Protein AF-0000000080837692 (afdb_homodimer)

pLDDT: mean 95.15, std 6.92, range [35.0, 98.88]

Solvent-accessible surface area (backbone atoms only — not comparable to full-atom values): 49981 Å² total; per-residue (Å²): 126,86,81,76,76,78,77,59,76,58,50,57,51,51,38,23,51,38,28,50,54,56,49,40,42,51,32,50,75,68,68,47,39,72,41,41,25,31,33,34,30,30,32,71,66,48,89,52,58,41,66,41,27,38,29,44,54,63,58,49,52,48,42,53,49,41,50,55,66,53,52,46,68,59,41,35,57,58,40,62,74,75,49,83,55,60,71,49,41,57,51,61,22,68,51,57,62,57,25,31,34,34,32,43,55,46,14,37,74,46,52,59,68,44,70,40,33,36,37,40,16,35,33,47,62,46,51,50,43,45,34,32,46,31,11,44,33,19,32,16,25,26,16,8,29,36,20,33,51,34,34,63,46,39,58,89,43,46,30,29,43,56,16,49,41,43,2,32,23,67,45,22,30,31,54,30,48,53,18,22,35,26,21,54,28,72,40,32,21,36,41,44,33,19,68,74,63,67,47,71,50,40,55,56,61,56,61,56,60,32,46,71,55,43,72,43,66,68,18,42,28,50,34,50,36,53,49,46,72,73,36,71,83,44,91,85,45,54,51,38,43,66,24,47,47,66,37,43,73,85,37,21,51,51,32,49,53,50,26,32,57,74,68,70,51,51,67,81,49,88,66,53,42,35,34,34,45,60,63,68,61,56,42,64,51,26,43,53,47,52,52,56,32,45,76,70,60,34,75,66,52,38,34,31,43,34,63,77,35,43,39,67,55,44,42,52,34,55,74,67,59,35,51,67,58,32,37,38,28,17,50,35,35,37,42,10,45,95,48,48,63,36,58,54,48,71,42,59,10,21,48,68,88,40,66,32,65,47,40,41,86,41,72,88,61,41,56,77,44,39,63,65,45,45,34,40,30,22,38,80,86,55,29,61,59,36,32,40,38,28,41,72,63,93,29,65,54,54,52,28,55,78,65,46,37,63,38,77,46,35,37,83,89,39,74,85,52,52,47,78,42,53,58,76,47,52,50,73,45,73,54,58,40,74,45,23,54,69,48,42,69,36,61,70,64,50,53,52,57,62,36,52,67,57,21,20,50,42,20,54,57,46,53,70,25,46,48,72,62,41,66,38,76,74,74,18,46,80,75,48,71,20,50,25,64,55,44,47,50,50,43,50,51,53,52,49,59,44,68,76,98,125,86,80,77,75,78,77,58,76,58,52,56,51,52,39,23,48,38,28,52,55,56,49,39,43,51,32,52,76,68,69,47,39,72,40,40,25,32,32,35,29,30,33,72,66,48,90,52,56,39,66,42,28,38,27,44,54,62,59,50,53,48,42,52,50,43,51,56,66,53,52,46,67,60,42,37,57,59,41,62,73,73,48,83,56,62,70,48,40,56,50,60,22,68,50,57,60,57,27,32,35,34,31,43,56,47,14,37,73,46,53,59,69,45,69,40,34,35,38,40,18,35,33,48,63,45,52,48,42,44,33,31,48,31,10,43,34,19,34,18,25,26,15,6,28,37,20,31,51,33,31,62,45,38,57,90,44,46,31,30,43,56,16,49,40,44,2,34,23,68,45,21,31,31,54,30,49,54,17,21,36,26,22,54,28,72,40,32,21,36,41,44,33,19,68,75,63,67,47,73,51,41,55,56,60,55,62,57,62,31,46,71,55,44,72,44,65,68,18,43,29,50,34,50,36,53,49,45,73,73,37,71,83,45,90,89,46,53,52,35,43,64,24,46,47,65,37,42,74,84,36,22,51,52,33,50,52,51,26,30,57,75,70,71,51,52,67,78,48,89,65,53,43,33,35,33,46,60,64,66,60,55,43,64,52,26,42,55,46,51,52,54,32,45,75,72,59,35,75,66,51,37,34,31,41,35,63,79,36,42,38,69,54,44,41,52,33,56,76,68,59,35,50,65,58,31,38,39,30,16,51,36,34,37,43,10,46,94,48,48,64,36,56,54,47,70,43,60,10,22,48,67,88,39,66,32,66,46,39,43,87,42,74,88,61,42,54,76,46,39,64,64,46,44,34,39,30,22,37,79,88,56,30,61,60,37,33,42,39,27,41,72,63,93,29,66,56,54,52,28,55,77,67,45,37,63,38,78,46,35,37,84,89,39,71,85,54,52,48,77,40,54,58,78,48,53,51,71,46,74,54,57,40,73,44,23,54,68,49,40,69,36,61,69,63,50,53,52,58,63,37,52,68,56,22,20,49,42,20,54,57,47,53,70,26,45,50,71,60,42,65,38,75,70,73,18,47,79,75,48,71,20,51,24,65,56,46,47,51,51,43,53,50,54,52,49,58,44,66,76,100

Secondary structure (DSSP, 8-state):
--------THHHHT-SBHHHHHHHHHHHHTT-TTSEEEEEEEES--SSSS-EE---HHHHHHHHHHHHHS-HHHHHHHHHHH---HHHHHHHHH----SEEEEEPTT-EE-TT--SEEEEEEHHHHHTTHHHHHHHHHHHHHHHHHHHHHHHHHTTSEEEE--TTTSSSHHHHHHHHHHHHHTT-SEE-BHHHHHHH-PPB-----HHHHHTT-SSHHHHHHHHHHHHHHHTT-TT--EEEE--SS-IIIIIIHHHHHHHHHTT-STT-SS-EEEEE-SS-HHHHHHHHHHHHHHTT-TT-EEEEESS--HHHHHHHHHTT---SEEEE-HHHHTTTTS-S--EEEEEEEETTEE-----SSGGGPPPPSSEEEEEEE-TTS-EEEEEEEESSS-HHHHHHHTT--EEEE-SS-TT-EEEE-TTS-EEEE-EEEEEETTEE-HHHHHHHH-HHHHHHHHHHHHHTS-HHHH-SSSPPPPEEEE-HHHHHHHHHHHHHHHT-/--------THHHHT-SBHHHHHHHHHHHHTT-TTSEEEEEEEES--SSSS-EE---HHHHHHHHHHHHHS-HHHHHHHHHHH---HHHHHHHHH----SEEEEEPTT-EE-TT--SEEEEEEHHHHHTTHHHHHHHHHHHHHHHHHHHHHHHHHTTSEEEE--TTTSSSHHHHHHHHHHHHHTT-SEE-BHHHHHHH-PPB-----HHHHHTT-SSHHHHHHHHHHHHHHHTTSTT--EEEE--SS-IIIIIIHHHHHHHHHTT-STT-SS-EEEEE-SS-HHHHHHHHHHHHHHTT-TT-EEEEESS--HHHHHHHHHTT---SEEEE-HHHHTTTTS-S--EEEEEEEETTEE-----SSGGGPPPPSSEEEEEEE-TTS-EEEEEEEESSS-HHHHHHHTT--EEEE-SS-TT-EEEEPTTS-EEEE-EEEEEETTEE-HHHHHHHH-HHHHHHHHHHHHHTS-HHHH-SSSPPPPEEEE-HHHHHHHHHHHHHHHT-

Nearest PDB structures (foldseek):
  4mzy-assembly1_A  TM=9.303E-01  e=8.247E-47  Enterococcus faecalis V583
  4yub-assembly1_B  TM=8.228E-01  e=5.632E-32  Homo sapiens
  4yub-assembly1_A  TM=8.291E-01  e=2.865E-31  Homo sapiens
  2i14-assembly1_E  TM=8.474E-01  e=2.119E-26  Pyrococcus furiosus
  5huo-assembly2_H-2  TM=7.728E-01  e=6.946E-11  Streptococcus pyogenes GA06023

InterPro domains:
  IPR006405 Nicotinate phosphoribosyltransferase pncB-type [TIGR01513] (16-486)
  IPR007229 Nicotinate phosphoribosyltransferase family [PIRSF000484] (9-500)
  IPR007229 Nicotinate phosphoribosyltransferase family [PTHR11098] (218-497)
  IPR013785 Aldolase-type TIM barrel [G3DSA:3.20.20.70] (155-334)
  IPR036068 Nicotinate phosphoribosyltransferase-like, C-terminal [SSF51690] (143-499)
  IPR040727 Nicotinate phosphoribosyltransferase, N-terminal domain [PF17767] (15-138)
  IPR041619 Nicotinate phosphoribosyltransferase C-terminal domain [PF17956] (372-491)

Radius of gyration: 29.39 Å; Cα contacts (8 Å, |Δi|>4): 2281; chains: 2; bounding box: 77×82×66 Å

Foldseek 3Di:
DPPDDDDDLLCLLQVFDPVLLVVVVVCVVVVQQFWKFKKFKFFQADPFRFKWFFDQVLVLLVSLVCQAPPALVVQLVVCVVPDDDPVSSNDSSPDHWQWWKKAFAGLFIGHGQARGIMTIGGDSSQSSRFVSSCVRGFLLRLLLRQLLLQPVLQPPFAEEAEALVPFDDDCLSQSLNLSSVLSPHPEYADPVNCVPQVGDHADEDDLVQLCVQPDDQVSNLVSLLVCCVVPLPPPPHASAGEQPSPHNQPRRLVSNLVSCVVNVHAPPRPHAAAYEYADDDQQVSQVSSCVVCVVSRRNRHFYEYHYQDGSVVSNVSVVSVGRHRYYYHHCCNSQVNSPNGGGMGMGTQDINQRGDWDDDPDNSPTHQHAAWFKKFKAFQVQATAAMEIEHPPDFPQVVCLVVQDWHKFAALVDRVRIDIRHRPGMHMDTRMDIQAHSSRGPVVSSVCSSNSVSSSVSNVVNVVRHDPQSSDSHPRDNHHYTYGPVSSCVSVVVVVVVVVD/DPPDDDDDLLCLLQVFDPVLLVVVVVCVVVVQQFWKFKKFKFFQADPFRFKWFFDQVLVLLVSLVCQAPPALVVQLVVCVVPDDDPVSSNDSSPDHWQWWKKAFAGLFIGHGQARGIMTIGRDSSQSSRFVSSCVRGFLLRLLLRQLLLQPVLQPPFAEEAEALVPFDDDCLSQSLNLSSVLSPHPEYADPVNCVPQVTDHADEDDLVQLCVQPDDQVSNLVSLLVCCVVPLPDPPHASAGEQPSPHNQPRRLVSNLVSCVVNVHAPPRPHAAAYEYADDDQQVSQVSSCVVCVVSHRNRHFYEYHYQDGSVVSNVSVVSVGRHRYYYHHCCNSQVNSPNGGGMGMGIQDINQRGDWDDDPDNSPTHQHAAWFKKFKAFQVQATAAMEIEHPPDFPQVVCLVVQDWHKFAALVDRVRIDIRHRPGMHMDTSMDIQAHSSRGDVVSSVCSSNSVSSSVSNVVNVVRHDPQSSDSHPRDNHHYTYGPVSSCVSVVVVVVVVVD

Sequence (1002 aa):
MNNNIILTEFARVINSDRYQYTESDIFLMENIQNKIAVFDMFFRKTEDGGFAVVSGIQEVIHLIEVLNTTSEEEKRKYFSKILEEEHLINFLSKMKFTGDLYAIQDGEIVYPNEPIITIKAPLIEAKILETPILNIMNMNMAIATKASMVTRAADPVKVLAFGSRRAHGFDSAVEGNKAAIIGGCYGHSNLVTEYKYGIPSNGTMSHSYIQAFGVGAEAEKEAFVTFIKHRRQRKNNSLILLVDTYDTIHIGIENAIKAFKECGIDDSYEGVYGVRLDSGDLAYQSKKCRKRFDEEGFTKAKITLTNSLDEQLIRSLREQGACVDMYGVGDAIAVSKSYPCFGGVYKIVELDEVPLIKISGDVIKISNPGFKEVYRIFDKDGFAYADLISLVKNDNDKEKLLNHEELMIRDEKYEFKNSLLKKDEYTYKKLTKIYIKDGVIDKELHDELFDIMKSQKHYFDSLAKVSPERKRLENPHSYKVDLSSDLINLKYGLINKIKNVMNNNIILTEFARVINSDRYQYTESDIFLMENIQNKIAVFDMFFRKTEDGGFAVVSGIQEVIHLIEVLNTTSEEEKRKYFSKILEEEHLINFLSKMKFTGDLYAIQDGEIVYPNEPIITIKAPLIEAKILETPILNIMNMNMAIATKASMVTRAADPVKVLAFGSRRAHGFDSAVEGNKAAIIGGCYGHSNLVTEYKYGIPSNGTMSHSYIQAFGVGAEAEKEAFVTFIKHRRQRKNNSLILLVDTYDTIHIGIENAIKAFKECGIDDSYEGVYGVRLDSGDLAYQSKKCRKRFDEEGFTKAKITLTNSLDEQLIRSLREQGACVDMYGVGDAIAVSKSYPCFGGVYKIVELDEVPLIKISGDVIKISNPGFKEVYRIFDKDGFAYADLISLVKNDNDKEKLLNHEELMIRDEKYEFKNSLLKKDEYTYKKLTKIYIKDGVIDKELHDELFDIMKSQKHYFDSLAKVSPERKRLENPHSYKVDLSSDLINLKYGLINKIKNV

Structure (mmCIF, N/CA/C/O backbone):
data_AF-0000000080837692-model_v1
#
loop_
_entity.id
_entity.type
_entity.pdbx_description
1 polymer 'Nicotinate phosphoribosyltransferase'
#
loop_
_atom_site.group_PDB
_atom_site.id
_atom_site.type_symbol
_atom_site.label_atom_id
_atom_site.label_alt_id
_atom_site.label_comp_id
_atom_site.label_asym_id
_atom_site.label_entity_id
_atom_site.label_seq_id
_atom_site.pdbx_PDB_ins_code
_atom_site.Cartn_x
_atom_site.Cartn_y
_atom_site.Cartn_z
_atom_site.occupancy
_atom_site.B_iso_or_equiv
_atom_site.auth_seq_id
_atom_site.auth_comp_id
_atom_site.auth_asym_id
_atom_site.auth_atom_id
_atom_site.pdbx_PDB_model_num
ATOM 1 N N . MET A 1 1 ? 24.031 -6.977 16.266 1 35 1 MET A N 1
ATOM 2 C CA . MET A 1 1 ? 22.781 -6.324 16.609 1 35 1 MET A CA 1
ATOM 3 C C . MET A 1 1 ? 21.625 -7.328 16.625 1 35 1 MET A C 1
ATOM 5 O O . MET A 1 1 ? 21.578 -8.227 15.781 1 35 1 MET A O 1
ATOM 9 N N . ASN A 1 2 ? 21.125 -7.785 17.531 1 45.25 2 ASN A N 1
ATOM 10 C CA . ASN A 1 2 ? 20.016 -8.703 17.766 1 45.25 2 ASN A CA 1
ATOM 11 C C . ASN A 1 2 ? 18.906 -8.5 16.734 1 45.25 2 ASN A C 1
ATOM 13 O O . ASN A 1 2 ? 18.172 -7.508 16.797 1 45.25 2 ASN A O 1
ATOM 17 N N . ASN A 1 3 ? 19.062 -8.938 15.578 1 51.09 3 ASN A N 1
ATOM 18 C CA . ASN A 1 3 ? 18.469 -8.781 14.258 1 51.09 3 ASN A CA 1
ATOM 19 C C . ASN A 1 3 ? 16.969 -9.086 14.266 1 51.09 3 ASN A C 1
ATOM 21 O O . ASN A 1 3 ? 16.266 -8.828 13.289 1 51.09 3 ASN A O 1
ATOM 25 N N . ASN A 1 4 ? 16.484 -9.812 15.336 1 61.12 4 ASN A N 1
ATOM 26 C CA . ASN A 1 4 ? 15.078 -10.172 15.18 1 61.12 4 ASN A CA 1
ATOM 27 C C . ASN A 1 4 ? 14.195 -9.398 16.156 1 61.12 4 ASN A C 1
ATOM 29 O O . ASN A 1 4 ? 13.602 -9.984 17.062 1 61.12 4 ASN A O 1
ATOM 33 N N . ILE A 1 5 ? 14.227 -8.094 16.125 1 73.81 5 ILE A N 1
ATOM 34 C CA . ILE A 1 5 ? 13.383 -7.281 17 1 73.81 5 ILE A CA 1
ATOM 35 C C . ILE A 1 5 ? 11.914 -7.535 16.672 1 73.81 5 ILE A C 1
ATOM 37 O O . ILE A 1 5 ? 11.492 -7.379 15.523 1 73.81 5 ILE A O 1
ATOM 41 N N . ILE A 1 6 ? 11.281 -8.125 17.672 1 79.75 6 ILE A N 1
ATOM 42 C CA . ILE A 1 6 ? 9.836 -8.297 17.562 1 79.75 6 ILE A CA 1
ATOM 43 C C . ILE A 1 6 ? 9.133 -7.02 18.031 1 79.75 6 ILE A C 1
ATOM 45 O O . ILE A 1 6 ? 9.273 -6.605 19.172 1 79.75 6 ILE A O 1
ATOM 49 N N . LEU A 1 7 ? 8.477 -6.367 17.125 1 91.56 7 LEU A N 1
ATOM 50 C CA . LEU A 1 7 ? 7.77 -5.129 17.438 1 91.56 7 LEU A CA 1
ATOM 51 C C . LEU A 1 7 ? 6.422 -5.418 18.078 1 91.56 7 LEU A C 1
ATOM 53 O O . LEU A 1 7 ? 5.727 -6.363 17.688 1 91.56 7 LEU A O 1
ATOM 57 N N . THR A 1 8 ? 6.133 -4.703 19.094 1 93.88 8 THR A N 1
ATOM 58 C CA . THR A 1 8 ? 4.805 -4.762 19.688 1 93.88 8 THR A CA 1
ATOM 59 C C . THR A 1 8 ? 3.863 -3.77 19.016 1 93.88 8 THR A C 1
ATOM 61 O O . THR A 1 8 ? 4.262 -3.055 18.094 1 93.88 8 THR A O 1
ATOM 64 N N . GLU A 1 9 ? 2.609 -3.73 19.453 1 94.38 9 GLU A N 1
ATOM 65 C CA . GLU A 1 9 ? 1.603 -2.848 18.875 1 94.38 9 GLU A CA 1
ATOM 66 C C . GLU A 1 9 ? 1.976 -1.381 19.062 1 94.38 9 GLU A C 1
ATOM 68 O O . GLU A 1 9 ? 1.554 -0.519 18.297 1 94.38 9 GLU A O 1
ATOM 73 N N . PHE A 1 10 ? 2.76 -1.084 20.094 1 97.5 10 PHE A N 1
ATOM 74 C CA . PHE A 1 10 ? 3.127 0.298 20.375 1 97.5 10 PHE A CA 1
ATOM 75 C C . PHE A 1 10 ? 3.93 0.892 19.219 1 97.5 10 PHE A C 1
ATOM 77 O O . PHE A 1 10 ? 3.9 2.104 19 1 97.5 10 PHE A O 1
ATOM 84 N N . ALA A 1 11 ? 4.656 0.005 18.406 1 97.38 11 ALA A N 1
ATOM 85 C CA . ALA A 1 11 ? 5.398 0.467 17.234 1 97.38 11 ALA A CA 1
ATOM 86 C C . ALA A 1 11 ? 4.477 1.188 16.25 1 97.38 11 ALA A C 1
ATOM 88 O O . ALA A 1 11 ? 4.898 2.129 15.578 1 97.38 11 ALA A O 1
ATOM 89 N N . ARG A 1 12 ? 3.201 0.794 16.203 1 97.19 12 ARG A N 1
ATOM 90 C CA . ARG A 1 12 ? 2.236 1.421 15.312 1 97.19 12 ARG A CA 1
ATOM 91 C C . ARG A 1 12 ? 1.915 2.842 15.758 1 97.19 12 ARG A C 1
ATOM 93 O O . ARG A 1 12 ? 1.622 3.709 14.93 1 97.19 12 ARG A O 1
ATOM 100 N N . VAL A 1 13 ? 2.021 3.105 17.062 1 98.12 13 VAL A N 1
ATOM 101 C CA . VAL A 1 13 ? 1.773 4.434 17.609 1 98.12 13 VAL A CA 1
ATOM 102 C C . VAL A 1 13 ? 2.918 5.371 17.219 1 98.12 13 VAL A C 1
ATOM 104 O O . VAL A 1 13 ? 2.688 6.531 16.875 1 98.12 13 VAL A O 1
ATOM 107 N N . ILE A 1 14 ? 4.145 4.844 17.219 1 98.25 14 ILE A N 1
ATOM 108 C CA . ILE A 1 14 ? 5.289 5.719 16.969 1 98.25 14 ILE A CA 1
ATOM 109 C C . ILE A 1 14 ? 5.766 5.551 15.539 1 98.25 14 ILE A C 1
ATOM 111 O O . ILE A 1 14 ? 6.891 5.934 15.203 1 98.25 14 ILE A O 1
ATOM 115 N N . ASN A 1 15 ? 4.914 4.797 14.68 1 98.38 15 ASN A N 1
ATOM 116 C CA . ASN A 1 15 ? 5.137 4.812 13.234 1 98.38 15 ASN A CA 1
ATOM 117 C C . ASN A 1 15 ? 4.988 6.215 12.664 1 98.38 15 ASN A C 1
ATOM 119 O O . ASN A 1 15 ? 3.98 6.527 12.023 1 98.38 15 ASN A O 1
ATOM 123 N N . SER A 1 16 ? 6.051 7.035 12.836 1 98 16 SER A N 1
ATOM 124 C CA . SER A 1 16 ? 5.93 8.477 12.656 1 98 16 SER A CA 1
ATOM 125 C C . SER A 1 16 ? 7.191 9.062 12.031 1 98 16 SER A C 1
ATOM 127 O O . SER A 1 16 ? 8.25 8.438 12.055 1 98 16 SER A O 1
ATOM 129 N N . ASP A 1 17 ? 7.016 10.234 11.516 1 97.25 17 ASP A N 1
ATOM 130 C CA . ASP A 1 17 ? 8.164 11.016 11.062 1 97.25 17 ASP A CA 1
ATOM 131 C C . ASP A 1 17 ? 8.953 11.562 12.25 1 97.25 17 ASP A C 1
ATOM 133 O O . ASP A 1 17 ? 8.367 12.008 13.242 1 97.25 17 ASP A O 1
ATOM 137 N N . ARG A 1 18 ? 10.211 11.625 12.164 1 95.31 18 ARG A N 1
ATOM 138 C CA . ARG A 1 18 ? 11.117 12.047 13.227 1 95.31 18 ARG A CA 1
ATOM 139 C C . ARG A 1 18 ? 10.781 13.461 13.703 1 95.31 18 ARG A C 1
ATOM 141 O O . ARG A 1 18 ? 10.875 13.75 14.898 1 95.31 18 ARG A O 1
ATOM 148 N N . TYR A 1 19 ? 10.414 14.328 12.781 1 94.69 19 TYR A N 1
ATOM 149 C CA . TYR A 1 19 ? 10.266 15.734 13.125 1 94.69 19 TYR A CA 1
ATOM 150 C C . TYR A 1 19 ? 9.078 15.953 14.055 1 94.69 19 TYR A C 1
ATOM 152 O O . TYR A 1 19 ? 8.984 16.984 14.727 1 94.69 19 TYR A O 1
ATOM 160 N N . GLN A 1 20 ? 8.117 15.016 14.117 1 97.25 20 GLN A N 1
ATOM 161 C CA . GLN A 1 20 ? 7.02 15.133 15.07 1 97.25 20 GLN A CA 1
ATOM 162 C C . GLN A 1 20 ? 7.539 15.109 16.516 1 97.25 20 GLN A C 1
ATOM 164 O O . GLN A 1 20 ? 7.016 15.82 17.375 1 97.25 20 GLN A O 1
ATOM 169 N N . TYR A 1 21 ? 8.547 14.398 16.75 1 96.5 21 TYR A N 1
ATOM 170 C CA . TYR A 1 21 ? 9.102 14.25 18.094 1 96.5 21 TYR A CA 1
ATOM 171 C C . TYR A 1 21 ? 10.164 15.305 18.375 1 96.5 21 TYR A C 1
ATOM 173 O O . TYR A 1 21 ? 10.305 15.766 19.5 1 96.5 21 TYR A O 1
ATOM 181 N N . THR A 1 22 ? 10.898 15.656 17.312 1 95.38 22 THR A N 1
ATOM 182 C CA . THR A 1 22 ? 11.812 16.781 17.453 1 95.38 22 THR A CA 1
ATOM 183 C C . THR A 1 22 ? 11.062 18.047 17.859 1 95.38 22 THR A C 1
ATOM 185 O O . THR A 1 22 ? 11.477 18.766 18.766 1 95.38 22 THR A O 1
ATOM 188 N N . GLU A 1 23 ? 9.969 18.281 17.188 1 97.25 23 GLU A N 1
ATOM 189 C CA . GLU A 1 23 ? 9.133 19.438 17.484 1 97.25 23 GLU A CA 1
ATOM 190 C C . GLU A 1 23 ? 8.516 19.328 18.875 1 97.25 23 GLU A C 1
ATOM 192 O O . GLU A 1 23 ? 8.375 20.344 19.578 1 97.25 23 GLU A O 1
ATOM 197 N N . SER A 1 24 ? 8.148 18.141 19.25 1 97.62 24 SER A N 1
ATOM 198 C CA . SER A 1 24 ? 7.594 17.922 20.594 1 97.62 24 SER A CA 1
ATOM 199 C C . SER A 1 24 ? 8.602 18.266 21.672 1 97.62 24 SER A C 1
ATOM 201 O O . SER A 1 24 ? 8.234 18.766 22.734 1 97.62 24 SER A O 1
ATOM 203 N N . ASP A 1 25 ? 9.859 17.953 21.438 1 96.62 25 ASP A N 1
ATOM 204 C CA . ASP A 1 25 ? 10.922 18.328 22.359 1 96.62 25 ASP A CA 1
ATOM 205 C C . ASP A 1 25 ? 10.961 19.844 22.578 1 96.62 25 ASP A C 1
ATOM 207 O O . ASP A 1 25 ? 11.078 20.312 23.703 1 96.62 25 ASP A O 1
ATOM 211 N N . ILE A 1 26 ? 10.844 20.531 21.5 1 97.25 26 ILE A N 1
ATOM 212 C CA . ILE A 1 26 ? 10.883 22 21.562 1 97.25 26 ILE A CA 1
ATOM 213 C C . ILE A 1 26 ? 9.656 22.516 22.312 1 97.25 26 ILE A C 1
ATOM 215 O O . ILE A 1 26 ? 9.773 23.422 23.141 1 97.25 26 ILE A O 1
ATOM 219 N N . PHE A 1 27 ? 8.469 21.938 22.047 1 98.31 27 PHE A N 1
ATOM 220 C CA . PHE A 1 27 ? 7.266 22.344 22.766 1 98.31 27 PHE A CA 1
ATOM 221 C C . PHE A 1 27 ? 7.441 22.156 24.266 1 98.31 27 PHE A C 1
ATOM 223 O O . PHE A 1 27 ? 6.98 22.984 25.062 1 98.31 27 PHE A O 1
ATOM 230 N N . LEU A 1 28 ? 8.062 21.109 24.656 1 97.75 28 LEU A N 1
ATOM 231 C CA . LEU A 1 28 ? 8.312 20.844 26.062 1 97.75 28 LEU A CA 1
ATOM 232 C C . LEU A 1 28 ? 9.266 21.875 26.656 1 97.75 28 LEU A C 1
ATOM 234 O O . LEU A 1 28 ? 9.039 22.375 27.75 1 97.75 28 LEU A O 1
ATOM 238 N N . MET A 1 29 ? 10.312 22.141 25.922 1 97.12 29 MET A N 1
ATOM 239 C CA . MET A 1 29 ? 11.312 23.094 26.406 1 97.12 29 MET A CA 1
ATOM 240 C C . MET A 1 29 ? 10.742 24.5 26.484 1 97.12 29 MET A C 1
ATOM 242 O O . MET A 1 29 ? 11.148 25.297 27.344 1 97.12 29 MET A O 1
ATOM 246 N N . GLU A 1 30 ? 9.812 24.781 25.609 1 97.69 30 GLU A N 1
ATOM 247 C CA . GLU A 1 30 ? 9.148 26.078 25.594 1 97.69 30 GLU A CA 1
ATOM 248 C C . GLU A 1 30 ? 7.949 26.094 26.547 1 97.69 30 GLU A C 1
ATOM 250 O O . GLU A 1 30 ? 7.25 27.094 26.656 1 97.69 30 GLU A O 1
ATOM 255 N N . ASN A 1 31 ? 7.617 24.969 27.219 1 97.62 31 ASN A N 1
ATOM 256 C CA . ASN A 1 31 ? 6.547 24.812 28.188 1 97.62 31 ASN A CA 1
ATOM 257 C C . ASN A 1 31 ? 5.18 25.109 27.578 1 97.62 31 ASN A C 1
ATOM 259 O O . ASN A 1 31 ? 4.367 25.812 28.188 1 97.62 31 ASN A O 1
ATOM 263 N N . ILE A 1 32 ? 4.918 24.656 26.359 1 97.06 32 ILE A N 1
ATOM 264 C CA . ILE A 1 32 ? 3.623 24.891 25.734 1 97.06 32 ILE A CA 1
ATOM 265 C C . ILE A 1 32 ? 2.939 23.562 25.438 1 97.06 32 ILE A C 1
ATOM 267 O O . ILE A 1 32 ? 1.967 23.5 24.688 1 97.06 32 ILE A O 1
ATOM 271 N N . GLN A 1 33 ? 3.436 22.453 25.984 1 94.56 33 GLN A N 1
ATOM 272 C 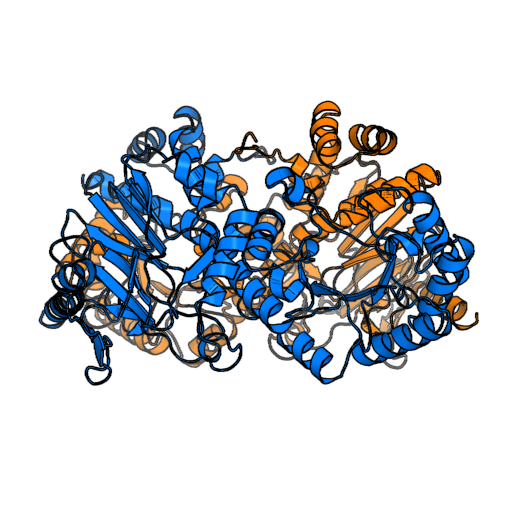CA . GLN A 1 33 ? 2.955 21.109 25.703 1 94.56 33 GLN A CA 1
ATOM 273 C C . GLN A 1 33 ? 1.491 20.953 26.109 1 94.56 33 GLN A C 1
ATOM 275 O O . GLN A 1 33 ? 0.779 20.109 25.562 1 94.56 33 GLN A O 1
ATOM 280 N N . ASN A 1 34 ? 1.008 21.75 26.984 1 93.38 34 ASN A N 1
ATOM 281 C CA . ASN A 1 34 ? -0.328 21.562 27.531 1 93.38 34 ASN A CA 1
ATOM 282 C C . ASN A 1 34 ? -1.355 22.453 26.844 1 93.38 34 ASN A C 1
ATOM 284 O O . ASN A 1 34 ? -2.547 22.391 27.156 1 93.38 34 ASN A O 1
ATOM 288 N N . LYS A 1 35 ? -0.906 23.328 25.906 1 98.06 35 LYS A N 1
ATOM 289 C CA . LYS A 1 35 ? -1.896 24.062 25.125 1 98.06 35 LYS A CA 1
ATOM 290 C C . LYS A 1 35 ? -2.83 23.109 24.391 1 98.06 35 LYS A C 1
ATOM 292 O O . LYS A 1 35 ? -2.395 22.062 23.891 1 98.06 35 LYS A O 1
ATOM 297 N N . ILE A 1 36 ? -4.109 23.453 24.422 1 98.69 36 ILE A N 1
ATOM 298 C CA . ILE A 1 36 ? -5.082 22.562 23.781 1 98.69 36 ILE A CA 1
ATOM 299 C C . ILE A 1 36 ? -5.133 22.859 22.281 1 98.69 36 ILE A C 1
ATOM 301 O O . ILE A 1 36 ? -5.449 23.984 21.875 1 98.69 36 ILE A O 1
ATOM 305 N N . ALA A 1 37 ? -4.785 21.859 21.516 1 98.75 37 ALA A N 1
ATOM 306 C CA . ALA A 1 37 ? -4.762 21.984 20.062 1 98.75 37 ALA A CA 1
ATOM 307 C C . ALA A 1 37 ? -5.938 21.25 19.438 1 98.75 37 ALA A C 1
ATOM 309 O O . ALA A 1 37 ? -6.414 20.25 19.969 1 98.75 37 ALA A O 1
ATOM 310 N N . VAL A 1 38 ? -6.438 21.75 18.328 1 98.81 38 VAL A N 1
ATOM 311 C CA . VAL A 1 38 ? -7.414 21.078 17.484 1 98.81 38 VAL A CA 1
ATOM 312 C C . VAL A 1 38 ? -6.809 20.828 16.109 1 98.81 38 VAL A C 1
ATOM 314 O O . VAL A 1 38 ? -6.324 21.75 15.445 1 98.81 38 VAL A O 1
ATOM 317 N N . PHE A 1 39 ? -6.707 19.578 15.719 1 98.81 39 PHE A N 1
ATOM 318 C CA . PHE A 1 39 ? -6.246 19.156 14.398 1 98.81 39 PHE A CA 1
ATOM 319 C C . PHE A 1 39 ? -7.383 18.531 13.609 1 98.81 39 PHE A C 1
ATOM 321 O O . PHE A 1 39 ? -8.188 17.766 14.156 1 98.81 39 PHE A O 1
ATOM 328 N N . ASP A 1 40 ? -7.469 18.797 12.312 1 98.69 40 ASP A N 1
ATOM 329 C CA . ASP A 1 40 ? -8.398 18.141 11.391 1 98.69 40 ASP A CA 1
ATOM 330 C C . ASP A 1 40 ? -7.652 17.25 10.406 1 98.69 40 ASP A C 1
ATOM 332 O O . ASP A 1 40 ? -6.609 17.625 9.875 1 98.69 40 ASP A O 1
ATOM 336 N N . MET A 1 41 ? -8.156 16.062 10.273 1 98.75 41 MET A N 1
ATOM 337 C CA . MET A 1 41 ? -7.789 15.234 9.133 1 98.75 41 MET A CA 1
ATOM 338 C C . MET A 1 41 ? -8.859 15.281 8.055 1 98.75 41 MET A C 1
ATOM 340 O O . MET A 1 41 ? -10.031 15.016 8.32 1 98.75 41 MET A O 1
ATOM 344 N N . PHE A 1 42 ? -8.578 15.625 6.887 1 98.31 42 PHE A N 1
ATOM 345 C CA . PHE A 1 42 ? -9.461 15.703 5.734 1 98.31 42 PHE A CA 1
ATOM 346 C C . PHE A 1 42 ? -8.703 15.414 4.445 1 98.31 42 PHE A C 1
ATOM 348 O O . PHE A 1 42 ? -7.555 14.977 4.48 1 98.31 42 PHE A O 1
ATOM 355 N N . PHE A 1 43 ? -9.336 15.398 3.309 1 97.56 43 PHE A N 1
ATOM 356 C CA . PHE A 1 43 ? -8.695 15.234 2.01 1 97.56 43 PHE A CA 1
ATOM 357 C C . PHE A 1 43 ? -9.156 16.312 1.039 1 97.56 43 PHE A C 1
ATOM 359 O O . PHE A 1 43 ? -10.156 17 1.29 1 97.56 43 PHE A O 1
ATOM 366 N N . ARG A 1 44 ? -8.477 16.453 -0.076 1 93.88 44 ARG A N 1
ATOM 367 C CA . ARG A 1 44 ? -8.727 17.625 -0.908 1 93.88 44 ARG A CA 1
ATOM 368 C C . ARG A 1 44 ? -9.367 17.234 -2.232 1 93.88 44 ARG A C 1
ATOM 370 O O . ARG A 1 44 ? -9.984 18.062 -2.904 1 93.88 44 ARG A O 1
ATOM 377 N N . LYS A 1 45 ? -9.125 15.969 -2.648 1 93.94 45 LYS A N 1
ATOM 378 C CA . LYS A 1 45 ? -9.695 15.531 -3.918 1 93.94 45 LYS A CA 1
ATOM 379 C C . LYS A 1 45 ? -9.875 14.016 -3.949 1 93.94 45 LYS A C 1
ATOM 381 O O . LYS A 1 45 ? -9.289 13.305 -3.135 1 93.94 45 LYS A O 1
ATOM 386 N N . THR A 1 46 ? -10.727 13.57 -4.828 1 94 46 THR A N 1
ATOM 387 C CA . THR A 1 46 ? -10.852 12.164 -5.195 1 94 46 THR A CA 1
ATOM 388 C C . THR A 1 46 ? -10.406 11.938 -6.637 1 94 46 THR A C 1
ATOM 390 O O . THR A 1 46 ? -10.211 12.898 -7.387 1 94 46 THR A O 1
ATOM 393 N N . GLU A 1 47 ? -10.234 10.719 -6.926 1 89.75 47 GLU A N 1
ATOM 394 C CA . GLU A 1 47 ? -9.781 10.375 -8.273 1 89.75 47 GLU A CA 1
ATOM 395 C C . GLU A 1 47 ? -10.773 10.867 -9.328 1 89.75 47 GLU A C 1
ATOM 397 O O . GLU A 1 47 ? -10.375 11.469 -10.328 1 89.75 47 GLU A O 1
ATOM 402 N N . ASP A 1 48 ? -12.055 10.672 -9.109 1 90.12 48 ASP A N 1
ATOM 403 C CA . ASP A 1 48 ? -13.078 10.867 -10.133 1 90.12 48 ASP A CA 1
ATOM 404 C C . ASP A 1 48 ? -13.805 12.195 -9.945 1 90.12 48 ASP A C 1
ATOM 406 O O . ASP A 1 48 ? -14.719 12.523 -10.695 1 90.12 48 ASP A O 1
ATOM 410 N N . GLY A 1 49 ? -13.453 12.945 -8.961 1 92.38 49 GLY A N 1
ATOM 411 C CA . GLY A 1 49 ? -14.148 14.188 -8.672 1 92.38 49 GLY A CA 1
ATOM 412 C C . GLY A 1 49 ? -15.438 13.984 -7.902 1 92.38 49 GLY A C 1
ATOM 413 O O . GLY A 1 49 ? -16.188 14.938 -7.672 1 92.38 49 GLY A O 1
ATOM 414 N N . GLY A 1 50 ? -15.664 12.789 -7.52 1 95.5 50 GLY A N 1
ATOM 415 C CA . GLY A 1 50 ? -16.859 12.461 -6.758 1 95.5 50 GLY A CA 1
ATOM 416 C C . GLY A 1 50 ? -16.609 12.398 -5.262 1 95.5 50 GLY A C 1
ATOM 417 O O . GLY A 1 50 ? -15.969 13.281 -4.691 1 95.5 50 GLY A O 1
ATOM 418 N N . PHE A 1 51 ? -17.266 11.391 -4.602 1 98 51 PHE A N 1
ATOM 419 C CA . PHE A 1 51 ? -17.188 11.273 -3.148 1 98 51 PHE A CA 1
ATOM 420 C C . PHE A 1 51 ? -16.172 10.219 -2.74 1 98 51 PHE A C 1
ATOM 422 O O . PHE A 1 51 ? -15.633 9.508 -3.59 1 98 51 PHE A O 1
ATOM 429 N N . ALA A 1 52 ? -15.836 10.172 -1.46 1 98.5 52 ALA A N 1
ATOM 430 C CA . ALA A 1 52 ? -15.031 9.117 -0.839 1 98.5 52 ALA A CA 1
ATOM 431 C C . ALA A 1 52 ? -15.844 8.352 0.204 1 98.5 52 ALA A C 1
ATOM 433 O O . ALA A 1 52 ? -16.906 8.812 0.635 1 98.5 52 ALA A O 1
ATOM 434 N N . VAL A 1 53 ? -15.383 7.191 0.522 1 98.81 53 VAL A N 1
ATOM 435 C CA . VAL A 1 53 ? -16 6.363 1.549 1 98.81 53 VAL A CA 1
ATOM 436 C C . VAL A 1 53 ? -15.094 6.289 2.773 1 98.81 53 VAL A C 1
ATOM 438 O O . VAL A 1 53 ? -13.914 5.961 2.658 1 98.81 53 VAL A O 1
ATOM 441 N N . VAL A 1 54 ? -15.641 6.594 3.951 1 98.81 54 VAL A N 1
ATOM 442 C CA . VAL A 1 54 ? -14.852 6.598 5.18 1 98.81 54 VAL A CA 1
ATOM 443 C C . VAL A 1 54 ? -14.586 5.16 5.625 1 98.81 54 VAL A C 1
ATOM 445 O O . VAL A 1 54 ? -15.492 4.324 5.633 1 98.81 54 VAL A O 1
ATOM 448 N N . SER A 1 55 ? -13.406 4.863 5.922 1 98.56 55 SER A N 1
ATOM 449 C CA . SER A 1 55 ? -12.953 3.615 6.523 1 98.56 55 SER A CA 1
ATOM 450 C C . SER A 1 55 ? -11.664 3.816 7.309 1 98.56 55 SER A C 1
ATOM 452 O O . SER A 1 55 ? -10.797 4.598 6.906 1 98.56 55 SER A O 1
ATOM 454 N N . GLY A 1 56 ? -11.508 3.129 8.461 1 97.81 56 GLY A N 1
ATOM 455 C CA . GLY A 1 56 ? -10.266 3.18 9.219 1 97.81 56 GLY A CA 1
ATOM 456 C C . GLY A 1 56 ? -10.438 3.779 10.602 1 97.81 56 GLY A C 1
ATOM 457 O O . GLY A 1 56 ? -9.492 3.799 11.398 1 97.81 56 GLY A O 1
ATOM 458 N N . ILE A 1 57 ? -11.664 4.258 10.961 1 98.31 57 ILE A N 1
ATOM 459 C CA . ILE A 1 57 ? -11.891 4.91 12.242 1 98.31 57 ILE A CA 1
ATOM 460 C C . ILE A 1 57 ? -11.633 3.926 13.375 1 98.31 57 ILE A C 1
ATOM 462 O O . ILE A 1 57 ? -11.047 4.289 14.398 1 98.31 57 ILE A O 1
ATOM 466 N N . GLN A 1 58 ? -12.07 2.742 13.195 1 94.56 58 GLN A N 1
ATOM 467 C CA . GLN A 1 58 ? -11.844 1.709 14.195 1 94.56 58 GLN A CA 1
ATOM 468 C C . GLN A 1 58 ? -10.352 1.568 14.508 1 94.56 58 GLN A C 1
ATOM 470 O O . GLN A 1 58 ? -9.961 1.464 15.672 1 94.56 58 GLN A O 1
ATOM 475 N N . GLU A 1 59 ? -9.523 1.503 13.477 1 96 59 GLU A N 1
ATOM 476 C CA . GLU A 1 59 ? -8.086 1.347 13.633 1 96 59 GLU A CA 1
ATOM 477 C C . GLU A 1 59 ? -7.473 2.551 14.344 1 96 59 GLU A C 1
ATOM 479 O O . GLU A 1 59 ? -6.527 2.406 15.117 1 96 59 GLU A O 1
ATOM 484 N N . VAL A 1 60 ? -7.98 3.768 14.094 1 98.06 60 VAL A N 1
ATOM 485 C CA . VAL A 1 60 ? -7.48 4.973 14.75 1 98.06 60 VAL A CA 1
ATOM 486 C C . VAL A 1 60 ? -7.805 4.918 16.25 1 98.06 60 VAL A C 1
ATOM 488 O O . VAL A 1 60 ? -6.969 5.27 17.078 1 98.06 60 VAL A O 1
ATOM 491 N N . ILE A 1 61 ? -9.031 4.527 16.562 1 97.62 61 ILE A N 1
ATOM 492 C CA . ILE A 1 61 ? -9.406 4.387 17.969 1 97.62 61 ILE A CA 1
ATOM 493 C C . ILE A 1 61 ? -8.508 3.361 18.656 1 97.62 61 ILE A C 1
ATOM 495 O O . ILE A 1 61 ? -8.047 3.58 19.781 1 97.62 61 ILE A O 1
ATOM 499 N N . HIS A 1 62 ? -8.227 2.264 17.969 1 95.19 62 HIS A N 1
ATOM 500 C CA . HIS A 1 62 ? -7.344 1.234 18.5 1 95.19 62 HIS A CA 1
ATOM 501 C C . HIS A 1 62 ? -5.945 1.787 18.75 1 95.19 62 HIS A C 1
ATOM 503 O O . HIS A 1 62 ? -5.297 1.426 19.734 1 95.19 62 HIS A O 1
ATOM 509 N N . LEU A 1 63 ? -5.5 2.588 17.875 1 96.94 63 LEU A N 1
ATOM 510 C CA . LEU A 1 63 ? -4.199 3.23 18.031 1 96.94 63 LEU A CA 1
ATOM 511 C C . LEU A 1 63 ? -4.117 3.98 19.359 1 96.94 63 LEU A C 1
ATOM 513 O O . LEU A 1 63 ? -3.117 3.879 20.078 1 96.94 63 LEU A O 1
ATOM 517 N N . ILE A 1 64 ? -5.125 4.734 19.625 1 97.94 64 ILE A N 1
ATOM 518 C CA . ILE A 1 64 ? -5.172 5.523 20.844 1 97.94 64 ILE A CA 1
ATOM 519 C C . ILE A 1 64 ? -5.277 4.59 22.047 1 97.94 64 ILE A C 1
ATOM 521 O O . ILE A 1 64 ? -4.664 4.84 23.094 1 97.94 64 ILE A O 1
ATOM 525 N N . GLU A 1 65 ? -6.078 3.559 21.922 1 96.75 65 GLU A N 1
ATOM 526 C CA . GLU A 1 65 ? -6.16 2.557 22.969 1 96.75 65 GLU A CA 1
ATOM 527 C C . GLU A 1 65 ? -4.789 1.966 23.281 1 96.75 65 GLU A C 1
ATOM 529 O O . GLU A 1 65 ? -4.422 1.817 24.453 1 96.75 65 GLU A O 1
ATOM 534 N N . VAL A 1 66 ? -4.02 1.651 22.297 1 97.12 66 VAL A N 1
ATOM 535 C CA . VAL A 1 66 ? -2.682 1.095 22.453 1 97.12 66 VAL A CA 1
ATOM 536 C C . VAL A 1 66 ? -1.782 2.107 23.156 1 97.12 66 VAL A C 1
ATOM 538 O O . VAL A 1 66 ? -1.032 1.753 24.078 1 97.12 66 VAL A O 1
ATOM 541 N N . LEU A 1 67 ? -1.857 3.334 22.734 1 98.25 67 LEU A N 1
ATOM 542 C CA . LEU A 1 67 ? -1.077 4.387 23.375 1 98.25 67 LEU A CA 1
ATOM 543 C C . LEU A 1 67 ? -1.363 4.441 24.875 1 98.25 67 LEU A C 1
ATOM 545 O O . LEU A 1 67 ? -0.439 4.543 25.688 1 98.25 67 LEU A O 1
ATOM 549 N N . ASN A 1 68 ? -2.6 4.355 25.25 1 98.12 68 ASN A N 1
ATOM 550 C CA . ASN A 1 68 ? -3.02 4.562 26.625 1 98.12 68 ASN A CA 1
ATOM 551 C C . ASN A 1 68 ? -2.791 3.316 27.484 1 98.12 68 ASN A C 1
ATOM 553 O O . ASN A 1 68 ? -2.678 3.406 28.703 1 98.12 68 ASN A O 1
ATOM 557 N N . THR A 1 69 ? -2.752 2.121 26.859 1 97.38 69 THR A N 1
ATOM 558 C CA . THR A 1 69 ? -2.67 0.893 27.641 1 97.38 69 THR A CA 1
ATOM 559 C C . THR A 1 69 ? -1.238 0.363 27.672 1 97.38 69 THR A C 1
ATOM 561 O O . THR A 1 69 ? -0.918 -0.536 28.453 1 97.38 69 THR A O 1
ATOM 564 N N . THR A 1 70 ? -0.41 0.861 26.797 1 98.06 70 THR A N 1
ATOM 565 C CA . THR A 1 70 ? 0.989 0.447 26.812 1 98.06 70 THR A CA 1
ATOM 566 C C . THR A 1 70 ? 1.682 0.939 28.078 1 98.06 70 THR A C 1
ATOM 568 O O . THR A 1 70 ? 1.476 2.078 28.5 1 98.06 70 THR A O 1
ATOM 571 N N . SER A 1 71 ? 2.543 0.108 28.734 1 98.5 71 SER A N 1
ATOM 572 C CA . SER A 1 71 ? 3.203 0.436 29.984 1 98.5 71 SER A CA 1
ATOM 573 C C . SER A 1 71 ? 4.293 1.484 29.781 1 98.5 71 SER A C 1
ATOM 575 O O . SER A 1 71 ? 4.844 1.607 28.688 1 98.5 71 SER A O 1
ATOM 577 N N . GLU A 1 72 ? 4.543 2.254 30.812 1 98.44 72 GLU A N 1
ATOM 578 C CA . GLU A 1 72 ? 5.637 3.223 30.797 1 98.44 72 GLU A CA 1
ATOM 579 C C . GLU A 1 72 ? 6.961 2.553 30.438 1 98.44 72 GLU A C 1
ATOM 581 O O . GLU A 1 72 ? 7.762 3.113 29.688 1 98.44 72 GLU A O 1
ATOM 586 N N . GLU A 1 73 ? 7.188 1.397 30.938 1 98.38 73 GLU A N 1
ATOM 587 C CA . GLU A 1 73 ? 8.43 0.665 30.703 1 98.38 73 GLU A CA 1
ATOM 588 C C . GLU A 1 73 ? 8.594 0.336 29.219 1 98.38 73 GLU A C 1
ATOM 590 O O . GLU A 1 73 ? 9.672 0.528 28.656 1 98.38 73 GLU A O 1
ATOM 595 N N . GLU A 1 74 ? 7.547 -0.109 28.609 1 97.88 74 GLU A N 1
ATOM 596 C CA . GLU A 1 74 ? 7.602 -0.443 27.188 1 97.88 74 GLU A CA 1
ATOM 597 C C . GLU A 1 74 ? 7.816 0.804 26.328 1 97.88 74 GLU A C 1
ATOM 599 O O . GLU A 1 74 ? 8.633 0.799 25.406 1 97.88 74 GLU A O 1
ATOM 604 N N . LYS A 1 75 ? 7.094 1.812 26.672 1 98.56 75 LYS A N 1
ATOM 605 C CA . LYS A 1 75 ? 7.281 3.064 25.938 1 98.56 75 LYS A CA 1
ATOM 606 C C . LYS A 1 75 ? 8.727 3.541 26.047 1 98.56 75 LYS A C 1
ATOM 608 O O . LYS A 1 75 ? 9.328 3.93 25.031 1 98.56 75 LYS A O 1
ATOM 613 N N . ARG A 1 76 ? 9.242 3.541 27.25 1 98.38 76 ARG A N 1
ATOM 614 C CA . ARG A 1 76 ? 10.602 4.004 27.484 1 98.38 76 ARG A CA 1
ATOM 615 C C . ARG A 1 76 ? 11.609 3.191 26.688 1 98.38 76 ARG A C 1
ATOM 617 O O . ARG A 1 76 ? 12.602 3.734 26.188 1 98.38 76 ARG A O 1
ATOM 624 N N . LYS A 1 77 ? 11.383 1.932 26.625 1 97.44 77 LYS A N 1
ATOM 625 C CA . LYS A 1 77 ? 12.258 1.063 25.859 1 97.44 77 LYS A CA 1
ATOM 626 C C . LYS A 1 77 ? 12.32 1.506 24.391 1 97.44 77 LYS A C 1
ATOM 628 O O . LYS A 1 77 ? 13.406 1.573 23.797 1 97.44 77 LYS A O 1
ATOM 633 N N . TYR A 1 78 ? 11.203 1.773 23.766 1 97.75 78 TYR A N 1
ATOM 634 C CA . TYR A 1 78 ? 11.156 2.234 22.375 1 97.75 78 TYR A CA 1
ATOM 635 C C . TYR A 1 78 ? 11.852 3.584 22.219 1 97.75 78 TYR A C 1
ATOM 637 O O . TYR A 1 78 ? 12.719 3.75 21.375 1 97.75 78 TYR A O 1
ATOM 645 N N . PHE A 1 79 ? 11.5 4.555 23.062 1 98.06 79 PHE A N 1
ATOM 646 C CA . PHE A 1 79 ? 11.953 5.93 22.906 1 98.06 79 PHE A CA 1
ATOM 647 C C . PHE A 1 79 ? 13.445 6.047 23.219 1 98.06 79 PHE A C 1
ATOM 649 O O . PHE A 1 79 ? 14.156 6.828 22.578 1 98.06 79 PHE A O 1
ATOM 656 N N . SER A 1 80 ? 13.969 5.27 24.156 1 97.56 80 SER A N 1
ATOM 657 C CA . SER A 1 80 ? 15.367 5.363 24.562 1 97.56 80 SER A CA 1
ATOM 658 C C . SER A 1 80 ? 16.297 4.898 23.453 1 97.56 80 SER A C 1
ATOM 660 O O . SER A 1 80 ? 17.484 5.25 23.438 1 97.56 80 SER A O 1
ATOM 662 N N . LYS A 1 81 ? 15.758 4.168 22.547 1 95.38 81 LYS A N 1
ATOM 663 C CA . LYS A 1 81 ? 16.578 3.654 21.469 1 95.38 81 LYS A CA 1
ATOM 664 C C . LYS A 1 81 ? 16.688 4.664 20.328 1 95.38 81 LYS A C 1
ATOM 666 O O . LYS A 1 81 ? 17.656 4.66 19.562 1 95.38 81 LYS A O 1
ATOM 671 N N . ILE A 1 82 ? 15.672 5.547 20.234 1 94.81 82 ILE A N 1
ATOM 672 C CA . ILE A 1 82 ? 15.625 6.352 19.016 1 94.81 82 ILE A CA 1
ATOM 673 C C . ILE A 1 82 ? 15.75 7.832 19.375 1 94.81 82 ILE A C 1
ATOM 675 O O . ILE A 1 82 ? 15.953 8.672 18.5 1 94.81 82 ILE A O 1
ATOM 679 N N . LEU A 1 83 ? 15.609 8.195 20.672 1 94.75 83 LEU A N 1
ATOM 680 C CA . LEU A 1 83 ? 15.734 9.57 21.141 1 94.75 83 LEU A CA 1
ATOM 681 C C . LEU A 1 83 ? 16.891 9.711 22.125 1 94.75 83 LEU A C 1
ATOM 683 O O . LEU A 1 83 ? 17.203 8.766 22.859 1 94.75 83 LEU A O 1
ATOM 687 N N . GLU A 1 84 ? 17.469 10.883 22.203 1 92.38 84 GLU A N 1
ATOM 688 C CA . GLU A 1 84 ? 18.578 11.141 23.125 1 92.38 84 GLU A CA 1
ATOM 689 C C . GLU A 1 84 ? 18.141 12.055 24.266 1 92.38 84 GLU A C 1
ATOM 691 O O . GLU A 1 84 ? 18.734 12.039 25.344 1 92.38 84 GLU A O 1
ATOM 696 N N . GLU A 1 85 ? 17.094 12.836 24.016 1 94.19 85 GLU A N 1
ATOM 697 C CA . GLU A 1 85 ? 16.641 13.82 25 1 94.19 85 GLU A CA 1
ATOM 698 C C . GLU A 1 85 ? 15.922 13.141 26.172 1 94.19 85 GLU A C 1
ATOM 700 O O . GLU A 1 85 ? 14.742 12.789 26.047 1 94.19 85 GLU A O 1
ATOM 705 N N . GLU A 1 86 ? 16.531 13.133 27.312 1 97 86 GLU A N 1
ATOM 706 C CA . GLU A 1 86 ? 16 12.406 28.453 1 97 86 GLU A CA 1
ATOM 707 C C . GLU A 1 86 ? 14.688 13.008 28.938 1 97 86 GLU A C 1
ATOM 709 O O . GLU A 1 86 ? 13.781 12.273 29.359 1 97 86 GLU A O 1
ATOM 714 N N . HIS A 1 87 ? 14.633 14.328 28.984 1 97.44 87 HIS A N 1
ATOM 715 C CA . HIS A 1 87 ? 13.398 14.961 29.438 1 97.44 87 HIS A CA 1
ATOM 716 C C . HIS A 1 87 ? 12.234 14.625 28.516 1 97.44 87 HIS A C 1
ATOM 718 O O . HIS A 1 87 ? 11.109 14.414 28.969 1 97.44 87 HIS A O 1
ATOM 724 N N . LEU A 1 88 ? 12.516 14.562 27.266 1 97.81 88 LEU A N 1
ATOM 725 C CA . LEU A 1 88 ? 11.492 14.164 26.297 1 97.81 88 LEU A CA 1
ATOM 726 C C . LEU A 1 88 ? 11.094 12.711 26.5 1 97.81 88 LEU A C 1
ATOM 728 O O . LEU A 1 88 ? 9.906 12.375 26.484 1 97.81 88 LEU A O 1
ATOM 732 N N . ILE A 1 89 ? 12.062 11.82 26.625 1 98.44 89 ILE A N 1
ATOM 733 C CA . ILE A 1 89 ? 11.812 10.398 26.859 1 98.44 89 ILE A CA 1
ATOM 734 C C . ILE A 1 89 ? 10.93 10.227 28.094 1 98.44 89 ILE A C 1
ATOM 736 O O . ILE A 1 89 ? 9.969 9.453 28.078 1 98.44 89 ILE A O 1
ATOM 740 N N . ASN A 1 90 ? 11.25 10.945 29.141 1 98.5 90 ASN A N 1
ATOM 741 C CA . ASN A 1 90 ? 10.477 10.875 30.375 1 98.5 90 ASN A CA 1
ATOM 742 C C . ASN A 1 90 ? 9.031 11.32 30.172 1 98.5 90 ASN A C 1
ATOM 744 O O . ASN A 1 90 ? 8.102 10.695 30.688 1 98.5 90 ASN A O 1
ATOM 748 N N . PHE A 1 91 ? 8.875 12.359 29.484 1 98.44 91 PHE A N 1
ATOM 749 C CA . PHE A 1 91 ? 7.539 12.883 29.219 1 98.44 91 PHE A CA 1
ATOM 750 C C . PHE A 1 91 ? 6.738 11.891 28.375 1 98.44 91 PHE A C 1
ATOM 752 O O . PHE A 1 91 ? 5.613 11.531 28.734 1 98.44 91 PHE A O 1
ATOM 759 N N . LEU A 1 92 ? 7.312 11.422 27.266 1 98.5 92 LEU A N 1
ATOM 760 C CA . LEU A 1 92 ? 6.629 10.562 26.297 1 98.5 92 LEU A CA 1
ATOM 761 C C . LEU A 1 92 ? 6.324 9.203 26.922 1 98.5 92 LEU A C 1
ATOM 763 O O . LEU A 1 92 ? 5.301 8.586 26.594 1 98.5 92 LEU A O 1
ATOM 767 N N . SER A 1 93 ? 7.207 8.664 27.734 1 98.56 93 SER A N 1
ATOM 768 C CA . SER A 1 93 ? 7.023 7.355 28.344 1 98.56 93 SER A CA 1
ATOM 769 C C . SER A 1 93 ? 5.824 7.344 29.281 1 98.56 93 SER A C 1
ATOM 771 O O . SER A 1 93 ? 5.242 6.289 29.547 1 98.56 93 SER A O 1
ATOM 773 N N . LYS A 1 94 ? 5.414 8.5 29.797 1 98.25 94 LYS A N 1
ATOM 774 C CA . LYS A 1 94 ? 4.309 8.609 30.734 1 98.25 94 LYS A CA 1
ATOM 775 C C . LYS A 1 94 ? 3.049 9.133 30.062 1 98.25 94 LYS A C 1
ATOM 777 O O . LYS A 1 94 ? 1.967 9.117 30.656 1 98.25 94 LYS A O 1
ATOM 782 N N . MET A 1 95 ? 3.166 9.5 28.875 1 97.44 95 MET A N 1
ATOM 783 C CA . MET A 1 95 ? 2.098 10.203 28.172 1 97.44 95 MET A CA 1
ATOM 784 C C . MET A 1 95 ? 0.923 9.273 27.891 1 97.44 95 MET A C 1
ATOM 786 O O . MET A 1 95 ? 1.12 8.109 27.547 1 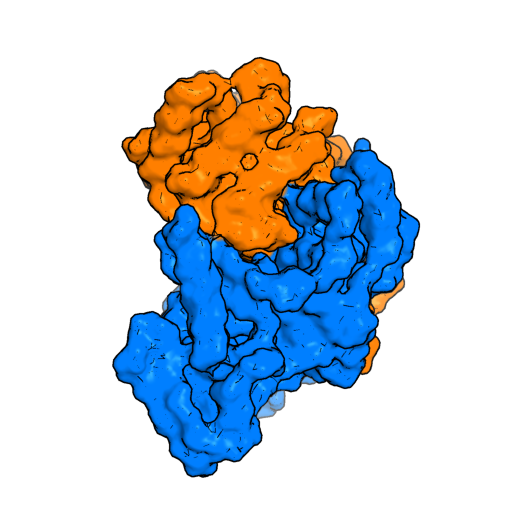97.44 95 MET A O 1
ATOM 790 N N . LYS A 1 96 ? -0.247 9.773 28.109 1 98.06 96 LYS A N 1
ATOM 791 C CA . LYS A 1 96 ? -1.521 9.195 27.688 1 98.06 96 LYS A CA 1
ATOM 792 C C . LYS A 1 96 ? -2.338 10.195 26.875 1 98.06 96 LYS A C 1
ATOM 794 O O . LYS A 1 96 ? -2.189 11.414 27.047 1 98.06 96 LYS A O 1
ATOM 799 N N . PHE A 1 97 ? -3.053 9.641 25.969 1 98.62 97 PHE A N 1
ATOM 800 C CA . PHE A 1 97 ? -3.998 10.508 25.281 1 98.62 97 PHE A CA 1
ATOM 801 C C . PHE A 1 97 ? -5.156 10.891 26.203 1 98.62 97 PHE A C 1
ATOM 803 O O . PHE A 1 97 ? -5.871 10.016 26.688 1 98.62 97 PHE A O 1
ATOM 810 N N . THR A 1 98 ? -5.371 12.156 26.406 1 98.69 98 THR A N 1
ATOM 811 C CA . THR A 1 98 ? -6.387 12.641 27.344 1 98.69 98 THR A CA 1
ATOM 812 C C . THR A 1 98 ? -7.406 13.523 26.625 1 98.69 98 THR A C 1
ATOM 814 O O . THR A 1 98 ? -8.242 14.148 27.281 1 98.69 98 THR A O 1
ATOM 817 N N . GLY A 1 99 ? -7.305 13.641 25.328 1 98.69 99 GLY A N 1
ATOM 818 C CA . GLY A 1 99 ? -8.156 14.547 24.562 1 98.69 99 GLY A CA 1
ATOM 819 C C . GLY A 1 99 ? -9.398 13.875 24.016 1 98.69 99 GLY A C 1
ATOM 820 O O . GLY A 1 99 ? -9.922 12.938 24.625 1 98.69 99 GLY A O 1
ATOM 821 N N . ASP A 1 100 ? -9.953 14.492 22.969 1 98.81 100 ASP A N 1
ATOM 822 C CA . ASP A 1 100 ? -11.172 14.055 22.312 1 98.81 100 ASP A CA 1
ATOM 823 C C . ASP A 1 100 ? -10.898 13.648 20.859 1 98.81 100 ASP A C 1
ATOM 825 O O . A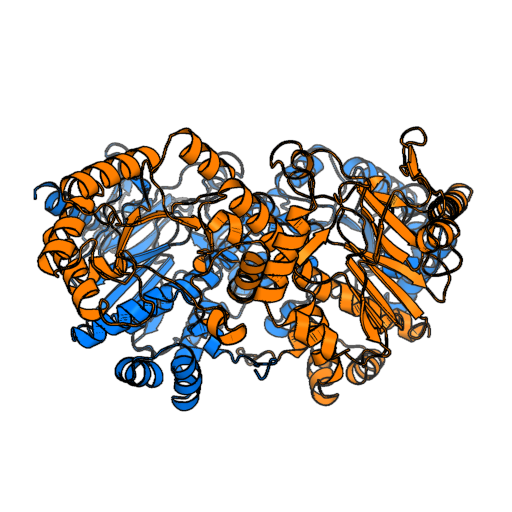SP A 1 100 ? -10.016 14.211 20.203 1 98.81 100 ASP A O 1
ATOM 829 N N . LEU A 1 101 ? -11.617 12.648 20.406 1 98.88 101 LEU A N 1
ATOM 830 C CA . LEU A 1 101 ? -11.609 12.234 19.016 1 98.88 101 LEU A CA 1
ATOM 831 C C . LEU A 1 101 ? -13.008 12.305 18.406 1 98.88 101 LEU A C 1
ATOM 833 O O . LEU A 1 101 ? -13.906 11.562 18.828 1 98.88 101 LEU A O 1
ATOM 837 N N . TYR A 1 102 ? -13.219 13.258 17.562 1 98.75 102 TYR A N 1
ATOM 838 C CA . TYR A 1 102 ? -14.406 13.352 16.719 1 98.75 102 TYR A CA 1
ATOM 839 C C . TYR A 1 102 ? -14.156 12.703 15.359 1 98.75 102 TYR A C 1
ATOM 841 O O . TYR A 1 102 ? -13.07 12.828 14.797 1 98.75 102 TYR A O 1
ATOM 849 N N . ALA A 1 103 ? -15.141 11.945 14.852 1 98.69 103 ALA A N 1
ATOM 850 C CA . ALA A 1 103 ? -14.93 11.359 13.531 1 98.69 103 ALA A CA 1
ATOM 851 C C . ALA A 1 103 ? -16.25 11.055 12.836 1 98.69 103 ALA A C 1
ATOM 853 O O . ALA A 1 103 ? -17.297 10.984 13.492 1 98.69 103 ALA A O 1
ATOM 854 N N . ILE A 1 104 ? -16.203 11.016 11.562 1 98.5 104 ILE A N 1
ATOM 855 C CA . ILE A 1 104 ? -17.297 10.5 10.742 1 98.5 104 ILE A CA 1
ATOM 856 C C . ILE A 1 104 ? -17.188 8.984 10.617 1 98.5 104 ILE A C 1
ATOM 858 O O . ILE A 1 104 ? -16.094 8.453 10.375 1 98.5 104 ILE A O 1
ATOM 862 N N . GLN A 1 105 ? -18.25 8.234 10.789 1 97.62 105 GLN A N 1
ATOM 863 C CA . GLN A 1 105 ? -18.219 6.789 10.969 1 97.62 105 GLN A CA 1
ATOM 864 C C . GLN A 1 105 ? -17.828 6.078 9.672 1 97.62 105 GLN A C 1
ATOM 866 O O . GLN A 1 105 ? -18.078 6.586 8.578 1 97.62 105 GLN A O 1
ATOM 871 N N . ASP A 1 106 ? -17.266 4.867 9.766 1 98.12 106 ASP A N 1
ATOM 872 C CA . ASP A 1 106 ? -16.984 3.998 8.625 1 98.12 106 ASP A CA 1
ATOM 873 C C . ASP A 1 106 ? -18.234 3.742 7.793 1 98.12 106 ASP A C 1
ATOM 875 O O . ASP A 1 106 ? -19.312 3.543 8.336 1 98.12 106 ASP A O 1
ATOM 879 N N . GLY A 1 107 ? -18.047 3.775 6.504 1 98.19 107 GLY A N 1
ATOM 880 C CA . GLY A 1 107 ? -19.156 3.527 5.602 1 98.19 107 GLY A CA 1
ATOM 881 C C . GLY A 1 107 ? -19.844 4.801 5.141 1 98.19 107 GLY A C 1
ATOM 882 O O . GLY A 1 107 ? -20.594 4.789 4.156 1 98.19 107 GLY A O 1
ATOM 883 N N . GLU A 1 108 ? -19.594 5.914 5.82 1 98.44 108 GLU A N 1
ATOM 884 C CA . GLU A 1 108 ? -20.203 7.188 5.426 1 98.44 108 GLU A CA 1
ATOM 885 C C . GLU A 1 108 ? -19.562 7.727 4.148 1 98.44 108 GLU A C 1
ATOM 887 O O . GLU A 1 108 ? -18.391 7.473 3.885 1 98.44 108 GLU A O 1
ATOM 892 N N . ILE A 1 109 ? -20.344 8.43 3.355 1 98.5 109 ILE A N 1
ATOM 893 C CA . ILE A 1 109 ? -19.875 9.133 2.166 1 98.5 109 ILE A CA 1
ATOM 894 C C . ILE A 1 109 ? -19.438 10.547 2.541 1 98.5 109 ILE A C 1
ATOM 896 O O . ILE A 1 109 ? -20.156 11.25 3.258 1 98.5 109 ILE A O 1
ATOM 900 N N . VAL A 1 110 ? -18.234 10.938 2.1 1 98.62 110 VAL A N 1
ATOM 901 C CA . VAL A 1 110 ? -17.719 12.25 2.459 1 98.62 110 VAL A CA 1
ATOM 902 C C . VAL A 1 110 ? -17.125 12.922 1.225 1 98.62 110 VAL A C 1
ATOM 904 O O . VAL A 1 110 ? -16.859 12.266 0.216 1 98.62 110 VAL A O 1
ATOM 907 N N . TYR A 1 111 ? -16.969 14.234 1.304 1 97.75 111 TYR A N 1
ATOM 908 C CA . TYR A 1 111 ? -16.484 15.055 0.197 1 97.75 111 TYR A CA 1
ATOM 909 C C . TYR A 1 111 ? -15.25 15.844 0.595 1 97.75 111 TYR A C 1
ATOM 911 O O . TYR A 1 111 ? -14.914 15.938 1.779 1 97.75 111 TYR A O 1
ATOM 919 N N . PRO A 1 112 ? -14.477 16.359 -0.368 1 96.5 112 PRO A N 1
ATOM 920 C CA . PRO A 1 112 ? -13.234 17.094 -0.109 1 96.5 112 PRO A CA 1
ATOM 921 C C . PRO A 1 112 ? -13.414 18.219 0.899 1 96.5 112 PRO A C 1
ATOM 923 O O . PRO A 1 112 ? -14.43 18.922 0.868 1 96.5 112 PRO A O 1
ATOM 926 N N . ASN A 1 113 ? -12.445 18.359 1.869 1 95.62 113 ASN A N 1
ATOM 927 C CA . ASN A 1 113 ? -12.281 19.453 2.809 1 95.62 113 ASN A CA 1
ATOM 928 C C . ASN A 1 113 ? -13.203 19.312 4.016 1 95.62 113 ASN A C 1
ATOM 930 O O . ASN A 1 113 ? -13.234 20.172 4.887 1 95.62 113 ASN A O 1
ATOM 934 N N . GLU A 1 114 ? -13.953 18.266 4.055 1 98.06 114 GLU A N 1
ATOM 935 C CA . GLU A 1 114 ? -14.711 17.969 5.266 1 98.06 114 GLU A CA 1
ATOM 936 C C . GLU A 1 114 ? -13.82 17.328 6.328 1 98.06 114 GLU A C 1
ATOM 938 O O . GLU A 1 114 ? -13.141 16.344 6.055 1 98.06 114 GLU A O 1
ATOM 943 N N . PRO A 1 115 ? -13.789 17.906 7.539 1 98.5 115 PRO A N 1
ATOM 944 C CA . PRO A 1 115 ? -13.055 17.203 8.586 1 98.5 115 PRO A CA 1
ATOM 945 C C . PRO A 1 115 ? -13.617 15.805 8.867 1 98.5 115 PRO A C 1
ATOM 947 O O . PRO A 1 115 ? -14.742 15.68 9.359 1 98.5 115 PRO A O 1
ATOM 950 N N . ILE A 1 116 ? -12.867 14.789 8.617 1 98.81 116 ILE A N 1
ATOM 951 C CA . ILE A 1 116 ? -13.273 13.406 8.82 1 98.81 116 ILE A CA 1
ATOM 952 C C . ILE A 1 116 ? -12.945 12.977 10.25 1 98.81 116 ILE A C 1
ATOM 954 O O . ILE A 1 116 ? -13.719 12.25 10.883 1 98.81 116 ILE A O 1
ATOM 958 N N . ILE A 1 117 ? -11.781 13.359 10.672 1 98.88 117 ILE A N 1
ATOM 959 C CA . ILE A 1 117 ? -11.352 13.203 12.055 1 98.88 117 ILE A CA 1
ATOM 960 C C . ILE A 1 117 ? -10.922 14.555 12.625 1 98.88 117 ILE A C 1
ATOM 962 O O . ILE A 1 117 ? -10.25 15.336 11.953 1 98.88 117 ILE A O 1
ATOM 966 N N . THR A 1 118 ? -11.359 14.859 13.789 1 98.88 118 THR A N 1
ATOM 967 C CA . THR A 1 118 ? -10.859 15.992 14.555 1 98.88 118 THR A CA 1
ATOM 968 C C . THR A 1 118 ? -10.32 15.539 15.906 1 98.88 118 THR A C 1
ATOM 970 O O . THR A 1 118 ? -11.016 14.859 16.656 1 98.88 118 THR A O 1
ATOM 973 N N . ILE A 1 119 ? -9.102 15.836 16.141 1 98.88 119 ILE A N 1
ATOM 974 C CA . ILE A 1 119 ? -8.461 15.578 17.422 1 98.88 119 ILE A CA 1
ATOM 975 C C . ILE A 1 119 ? -8.375 16.875 18.234 1 98.88 119 ILE A C 1
ATOM 977 O O . ILE A 1 119 ? -7.824 17.875 17.75 1 98.88 119 ILE A O 1
ATOM 981 N N . LYS A 1 120 ? -8.945 16.969 19.344 1 98.81 120 LYS A N 1
ATOM 982 C CA . LYS A 1 120 ? -8.797 18.047 20.312 1 98.81 120 LYS A CA 1
ATOM 983 C C . LYS A 1 120 ? -8.109 17.562 21.578 1 98.81 120 LYS A C 1
ATOM 985 O O . LYS A 1 120 ? -8.688 16.797 22.359 1 98.81 120 LYS A O 1
ATOM 990 N N . ALA A 1 121 ? -6.883 17.969 21.781 1 98.88 121 ALA A N 1
ATOM 991 C CA . ALA A 1 121 ? -6.055 17.438 22.859 1 98.88 121 ALA A CA 1
ATOM 992 C C . ALA A 1 121 ? -4.871 18.359 23.156 1 98.88 121 ALA A C 1
ATOM 994 O O . ALA A 1 121 ? -4.621 19.312 22.406 1 98.88 121 ALA A O 1
ATOM 995 N N . PRO A 1 122 ? -4.188 18.125 24.344 1 98.75 122 PRO A N 1
ATOM 996 C CA . PRO A 1 122 ? -2.91 18.812 24.531 1 98.75 122 PRO A CA 1
ATOM 997 C C . PRO A 1 122 ? -1.981 18.688 23.328 1 98.75 122 PRO A C 1
ATOM 999 O O . PRO A 1 122 ? -1.958 17.641 22.672 1 98.75 122 PRO A O 1
ATOM 1002 N N . LEU A 1 123 ? -1.236 19.688 23.094 1 98.75 123 LEU A N 1
ATOM 1003 C CA . LEU A 1 123 ? -0.538 19.938 21.828 1 98.75 123 LEU A CA 1
ATOM 1004 C C . LEU A 1 123 ? 0.296 18.734 21.422 1 98.75 123 LEU A C 1
ATOM 1006 O O . LEU A 1 123 ? 0.16 18.234 20.297 1 98.75 123 LEU A O 1
ATOM 1010 N N . ILE A 1 124 ? 1.128 18.188 22.312 1 98.5 124 ILE A N 1
ATOM 1011 C CA . ILE A 1 124 ? 2.025 17.094 21.953 1 98.5 124 ILE A CA 1
ATOM 1012 C C . ILE A 1 124 ? 1.218 15.812 21.703 1 98.5 124 ILE A C 1
ATOM 1014 O O . ILE A 1 124 ? 1.521 15.047 20.797 1 98.5 124 ILE A O 1
ATOM 1018 N N . GLU A 1 125 ? 0.092 15.562 22.516 1 98.56 125 GLU A N 1
ATOM 1019 C CA . GLU A 1 125 ? -0.774 14.398 22.344 1 98.56 125 GLU A CA 1
ATOM 1020 C C . GLU A 1 125 ? -1.397 14.383 20.953 1 98.56 125 GLU A C 1
ATOM 1022 O O . GLU A 1 125 ? -1.49 13.328 20.312 1 98.56 125 GLU A O 1
ATOM 1027 N N . ALA A 1 126 ? -1.798 15.547 20.5 1 98.56 126 ALA A N 1
ATOM 1028 C CA . ALA A 1 126 ? -2.438 15.664 19.188 1 98.56 126 ALA A CA 1
ATOM 1029 C C . ALA A 1 126 ? -1.406 15.578 18.062 1 98.56 126 ALA A C 1
ATOM 1031 O O . ALA A 1 126 ? -1.651 14.953 17.031 1 98.56 126 ALA A O 1
ATOM 1032 N N . LYS A 1 127 ? -0.28 16.156 18.312 1 97.5 127 LYS A N 1
ATOM 1033 C CA . LYS A 1 127 ? 0.754 16.312 17.281 1 97.5 127 LYS A CA 1
ATOM 1034 C C . LYS A 1 127 ? 1.329 14.969 16.875 1 97.5 127 LYS A C 1
ATOM 1036 O O . LYS A 1 127 ? 1.513 14.711 15.68 1 97.5 127 LYS A O 1
ATOM 1041 N N . ILE A 1 128 ? 1.648 14.094 17.766 1 97.75 128 ILE A N 1
ATOM 1042 C CA . ILE A 1 128 ? 2.365 12.859 17.484 1 97.75 128 ILE A CA 1
ATOM 1043 C C . ILE A 1 128 ? 1.45 11.891 16.734 1 97.75 128 ILE A C 1
ATOM 1045 O O . ILE A 1 128 ? 1.915 10.898 16.172 1 97.75 128 ILE A O 1
ATOM 1049 N N . LEU A 1 129 ? 0.158 12.172 16.641 1 98.5 129 LEU A N 1
ATOM 1050 C CA . LEU A 1 129 ? -0.803 11.273 16.016 1 98.5 129 LEU A CA 1
ATOM 1051 C C . LEU A 1 129 ? -0.908 11.555 14.516 1 98.5 129 LEU A C 1
ATOM 1053 O O . LEU A 1 129 ? -1.524 10.781 13.773 1 98.5 129 LEU A O 1
ATOM 1057 N N . GLU A 1 130 ? -0.282 12.57 14.016 1 98.56 130 GLU A N 1
ATOM 1058 C CA . GLU A 1 130 ? -0.425 12.977 12.617 1 98.56 130 GLU A CA 1
ATOM 1059 C C . GLU A 1 130 ? -0.068 11.836 11.672 1 98.56 130 GLU A C 1
ATOM 1061 O O . GLU A 1 130 ? -0.914 11.375 10.906 1 98.56 130 GLU A O 1
ATOM 1066 N N . THR A 1 131 ? 1.139 11.32 11.789 1 98.56 131 THR A N 1
ATOM 1067 C CA . THR A 1 131 ? 1.645 10.359 10.82 1 98.56 131 THR A CA 1
ATOM 1068 C C . THR A 1 131 ? 0.891 9.039 10.922 1 98.56 131 THR A C 1
ATOM 1070 O O . THR A 1 131 ? 0.421 8.5 9.914 1 98.56 131 THR A O 1
ATOM 1073 N N . PRO A 1 132 ? 0.737 8.469 12.148 1 98.69 132 PRO A N 1
ATOM 1074 C CA . PRO A 1 132 ? 0.054 7.172 12.195 1 98.69 132 PRO A CA 1
ATOM 1075 C C . PRO A 1 132 ? -1.412 7.266 11.781 1 98.69 132 PRO A C 1
ATOM 1077 O O . PRO A 1 132 ? -1.94 6.336 11.164 1 98.69 132 PRO A O 1
ATOM 1080 N N . ILE A 1 133 ? -2.129 8.375 12.078 1 98.81 133 ILE A N 1
ATOM 1081 C CA . ILE A 1 133 ? -3.512 8.531 11.648 1 98.81 133 ILE A CA 1
ATOM 1082 C C . ILE A 1 133 ? -3.568 8.594 10.117 1 98.81 133 ILE A C 1
ATOM 1084 O O . ILE A 1 133 ? -4.391 7.926 9.492 1 98.81 133 ILE A O 1
ATOM 1088 N N . LEU A 1 134 ? -2.699 9.383 9.547 1 98.75 134 LEU A N 1
ATOM 1089 C CA . LEU A 1 134 ? -2.699 9.516 8.094 1 98.75 134 LEU A CA 1
ATOM 1090 C C . LEU A 1 134 ? -2.322 8.195 7.43 1 98.75 134 LEU A C 1
ATOM 1092 O O . LEU A 1 134 ? -2.863 7.848 6.375 1 98.75 134 LEU A O 1
ATOM 1096 N N . ASN A 1 135 ? -1.377 7.457 7.992 1 98.56 135 ASN A N 1
ATOM 1097 C CA . ASN A 1 135 ? -0.981 6.152 7.469 1 98.56 135 ASN A CA 1
ATOM 1098 C C . ASN A 1 135 ? -2.158 5.18 7.438 1 98.56 135 ASN A C 1
ATOM 1100 O O . ASN A 1 135 ? -2.324 4.434 6.469 1 98.56 135 ASN A O 1
ATOM 1104 N N . ILE A 1 136 ? -2.971 5.191 8.469 1 98.44 136 ILE A N 1
ATOM 1105 C CA . ILE A 1 136 ? -4.137 4.316 8.578 1 98.44 136 ILE A CA 1
ATOM 1106 C C . ILE A 1 136 ? -5.223 4.785 7.617 1 98.44 136 ILE A C 1
ATOM 1108 O O . ILE A 1 136 ? -5.715 4.004 6.797 1 98.44 136 ILE A O 1
ATOM 1112 N N . MET A 1 137 ? -5.543 6.027 7.656 1 98.75 137 MET A N 1
ATOM 1113 C CA . MET A 1 137 ? -6.73 6.547 6.988 1 98.75 137 MET A CA 1
ATOM 1114 C C . MET A 1 137 ? -6.523 6.609 5.48 1 98.75 137 MET A C 1
ATOM 1116 O O . MET A 1 137 ? -7.445 6.336 4.711 1 98.75 137 MET A O 1
ATOM 1120 N N . ASN A 1 138 ? -5.348 7.004 5.066 1 98.56 138 ASN A N 1
ATOM 1121 C CA . ASN A 1 138 ? -5.117 7.137 3.631 1 98.56 138 ASN A CA 1
ATOM 1122 C C . ASN A 1 138 ? -5.277 5.801 2.912 1 98.56 138 ASN A C 1
ATOM 1124 O O . ASN A 1 138 ? -5.891 5.73 1.845 1 98.56 138 ASN A O 1
ATOM 1128 N N . MET A 1 139 ? -4.75 4.746 3.441 1 98.44 139 MET A N 1
ATOM 1129 C CA . MET A 1 139 ? -4.887 3.424 2.842 1 98.44 139 MET A CA 1
ATOM 1130 C C . MET A 1 139 ? -6.344 2.973 2.852 1 98.44 139 MET A C 1
ATOM 1132 O O . MET A 1 139 ? -6.883 2.576 1.817 1 98.44 139 MET A O 1
ATOM 1136 N N . ASN A 1 140 ? -7 3.041 4.031 1 98.56 140 ASN A N 1
ATOM 1137 C CA . ASN A 1 140 ? -8.367 2.553 4.188 1 98.56 140 ASN A CA 1
ATOM 1138 C C . ASN A 1 140 ? -9.336 3.301 3.279 1 98.56 140 ASN A C 1
ATOM 1140 O O . ASN A 1 140 ? -10.172 2.686 2.615 1 98.56 140 ASN A O 1
ATOM 1144 N N . MET A 1 141 ? -9.227 4.586 3.223 1 98.75 141 MET A N 1
ATOM 1145 C CA . MET A 1 141 ? -10.148 5.383 2.422 1 98.75 141 MET A CA 1
ATOM 1146 C C . MET A 1 141 ? -9.883 5.195 0.933 1 98.75 141 MET A C 1
ATOM 1148 O O . MET A 1 141 ? -10.812 5.195 0.125 1 98.75 141 MET A O 1
ATOM 1152 N N . ALA A 1 142 ? -8.578 5.043 0.547 1 98.5 142 ALA A N 1
ATOM 1153 C CA . ALA A 1 142 ? -8.258 4.762 -0.85 1 98.5 142 ALA A CA 1
ATOM 1154 C C . ALA A 1 142 ? -8.945 3.482 -1.324 1 98.5 142 ALA A C 1
ATOM 1156 O O . ALA A 1 142 ? -9.609 3.477 -2.359 1 98.5 142 ALA A O 1
ATOM 1157 N N . ILE A 1 143 ? -8.797 2.455 -0.57 1 98.69 143 ILE A N 1
ATOM 1158 C CA . ILE A 1 143 ? -9.273 1.134 -0.965 1 98.69 143 ILE A CA 1
ATOM 1159 C C . ILE A 1 143 ? -10.797 1.098 -0.909 1 98.69 143 ILE A C 1
ATOM 1161 O O . ILE A 1 143 ? -11.445 0.598 -1.829 1 98.69 143 ILE A O 1
ATOM 1165 N N . ALA A 1 144 ? -11.398 1.633 0.159 1 98.81 144 ALA A N 1
ATOM 1166 C CA . ALA A 1 144 ? -12.859 1.649 0.272 1 98.81 144 ALA A CA 1
ATOM 1167 C C . ALA A 1 144 ? -13.484 2.441 -0.87 1 98.81 144 ALA A C 1
ATOM 1169 O O . ALA A 1 144 ? -14.508 2.031 -1.429 1 98.81 144 ALA A O 1
ATOM 1170 N N . THR A 1 145 ? -12.922 3.586 -1.19 1 98.75 145 THR A N 1
ATOM 1171 C CA . THR A 1 145 ? -13.445 4.426 -2.26 1 98.75 145 THR A CA 1
ATOM 1172 C C . THR A 1 145 ? -13.32 3.727 -3.609 1 98.75 145 THR A C 1
ATOM 1174 O O . THR A 1 145 ? -14.25 3.762 -4.422 1 98.75 145 THR A O 1
ATOM 1177 N N . LYS A 1 146 ? -12.164 3.094 -3.842 1 98.69 146 LYS A N 1
ATOM 1178 C CA . LYS A 1 146 ? -11.984 2.348 -5.082 1 98.69 146 LYS A CA 1
ATOM 1179 C C . LYS A 1 146 ? -12.969 1.182 -5.172 1 98.69 146 LYS A C 1
ATOM 1181 O O . LYS A 1 146 ? -13.531 0.922 -6.234 1 98.69 146 LYS A O 1
ATOM 1186 N N . ALA A 1 147 ? -13.109 0.47 -4.094 1 98.75 147 ALA A N 1
ATOM 1187 C CA . ALA A 1 147 ? -14.086 -0.614 -4.062 1 98.75 147 ALA A CA 1
ATOM 1188 C C . ALA A 1 147 ? -15.484 -0.105 -4.414 1 98.75 147 ALA A C 1
ATOM 1190 O O . ALA A 1 147 ? -16.219 -0.761 -5.152 1 98.75 147 ALA A O 1
ATOM 1191 N N . SER A 1 148 ? -15.836 1.041 -3.875 1 98.69 148 SER A N 1
ATOM 1192 C CA . SER A 1 148 ? -17.109 1.665 -4.195 1 98.69 148 SER A CA 1
ATOM 1193 C C . SER A 1 148 ? -17.25 1.91 -5.695 1 98.69 148 SER A C 1
ATOM 1195 O O . SER A 1 148 ? -18.281 1.601 -6.289 1 98.69 148 SER A O 1
ATOM 1197 N N . MET A 1 149 ? -16.234 2.451 -6.316 1 98.38 149 MET A N 1
ATOM 1198 C CA . MET A 1 149 ? -16.266 2.713 -7.754 1 98.38 149 MET A CA 1
ATOM 1199 C C . MET A 1 149 ? -16.469 1.421 -8.539 1 98.38 149 MET A C 1
ATOM 1201 O O . MET A 1 149 ? -17.281 1.363 -9.453 1 98.38 149 MET A O 1
ATOM 1205 N N . VAL A 1 150 ? -15.734 0.397 -8.156 1 98.69 150 VAL A N 1
ATOM 1206 C CA . VAL A 1 150 ? -15.766 -0.875 -8.867 1 98.69 150 VAL A CA 1
ATOM 1207 C C . VAL A 1 150 ? -17.125 -1.54 -8.688 1 98.69 150 VAL A C 1
ATOM 1209 O O . VAL A 1 150 ? -17.703 -2.041 -9.656 1 98.69 150 VAL A O 1
ATOM 1212 N N . THR A 1 151 ? -17.625 -1.571 -7.453 1 98.56 151 THR A N 1
ATOM 1213 C CA . THR A 1 151 ? -18.891 -2.24 -7.18 1 98.56 151 THR A CA 1
ATOM 1214 C C . THR A 1 151 ? -20.047 -1.498 -7.844 1 98.56 151 THR A C 1
ATOM 1216 O O . THR A 1 151 ? -21.016 -2.117 -8.289 1 98.56 151 THR A O 1
ATOM 1219 N N . ARG A 1 152 ? -20 -0.2 -7.938 1 97.69 152 ARG A N 1
ATOM 1220 C CA . ARG A 1 152 ? -21.016 0.561 -8.641 1 97.69 152 ARG A CA 1
ATOM 1221 C C . ARG A 1 152 ? -21 0.26 -10.133 1 97.69 152 ARG A C 1
ATOM 1223 O O . ARG A 1 152 ? -22.047 0.168 -10.766 1 97.69 152 ARG A O 1
ATOM 1230 N N . ALA A 1 153 ? -19.797 0.111 -10.68 1 97.94 153 ALA A N 1
ATOM 1231 C CA . ALA A 1 153 ? -19.672 -0.247 -12.086 1 97.94 153 ALA A CA 1
ATOM 1232 C C . ALA A 1 153 ? -20.25 -1.635 -12.352 1 97.94 153 ALA A C 1
ATOM 1234 O O . ALA A 1 153 ? -20.812 -1.889 -13.43 1 97.94 153 ALA A O 1
ATOM 1235 N N . ALA A 1 154 ? -20.141 -2.506 -11.406 1 98.38 154 ALA A N 1
ATOM 1236 C CA . ALA A 1 154 ? -20.516 -3.908 -11.57 1 98.38 154 ALA A CA 1
ATOM 1237 C C . ALA A 1 154 ? -21.984 -4.129 -11.234 1 98.38 154 ALA A C 1
ATOM 1239 O O . ALA A 1 154 ? -22.578 -5.145 -11.617 1 98.38 154 ALA A O 1
ATOM 1240 N N . ASP A 1 155 ? -22.625 -3.189 -10.5 1 96.25 155 ASP A N 1
ATOM 1241 C CA . ASP A 1 155 ? -23.969 -3.381 -9.992 1 96.25 155 ASP A CA 1
ATOM 1242 C C . ASP A 1 155 ? -24.922 -3.777 -11.117 1 96.25 155 ASP A C 1
ATOM 1244 O O . ASP A 1 155 ? -24.922 -3.17 -12.188 1 96.25 155 ASP A O 1
ATOM 1248 N N . PRO A 1 156 ? -25.688 -4.863 -10.898 1 97.19 156 PRO A N 1
ATOM 1249 C CA . PRO A 1 156 ? -25.969 -5.555 -9.633 1 97.19 156 PRO A CA 1
ATOM 1250 C C . PRO A 1 156 ? -25.109 -6.793 -9.438 1 97.19 156 PRO A C 1
ATOM 1252 O O . PRO A 1 156 ? -25.312 -7.551 -8.484 1 97.19 156 PRO A O 1
ATOM 1255 N N . VAL A 1 157 ? -24.203 -7.078 -10.383 1 98.44 157 VAL A N 1
ATOM 1256 C CA . VAL A 1 157 ? -23.344 -8.25 -10.258 1 98.44 157 VAL A CA 1
ATOM 1257 C C . VAL A 1 157 ? -22.391 -8.07 -9.078 1 98.44 157 VAL A C 1
ATOM 1259 O O . VAL A 1 157 ? -21.812 -7 -8.898 1 98.44 157 VAL A O 1
ATOM 1262 N N . LYS A 1 158 ? -22.172 -9.078 -8.258 1 97.81 158 LYS A N 1
ATOM 1263 C CA . LYS A 1 158 ? -21.344 -9.047 -7.059 1 97.81 158 LYS A CA 1
ATOM 1264 C C . LYS A 1 158 ? -19.875 -8.961 -7.414 1 97.81 158 LYS A C 1
ATOM 1266 O O . LYS A 1 158 ? -19.438 -9.484 -8.445 1 97.81 158 LYS A O 1
ATOM 1271 N N . VAL A 1 159 ? -19.109 -8.297 -6.555 1 98.62 159 VAL A N 1
ATOM 1272 C CA . VAL A 1 159 ? -17.672 -8.156 -6.715 1 98.62 159 VAL A CA 1
ATOM 1273 C C . VAL A 1 159 ? -16.953 -8.758 -5.504 1 98.62 159 VAL A C 1
ATOM 1275 O O . VAL A 1 159 ? -17.297 -8.438 -4.359 1 98.62 159 VAL A O 1
ATOM 1278 N N . LEU A 1 160 ? -16.031 -9.617 -5.766 1 98 160 LEU A N 1
ATOM 1279 C CA . LEU A 1 160 ? -15.148 -10.156 -4.738 1 98 160 LEU A CA 1
ATOM 1280 C C . LEU A 1 160 ? -13.789 -9.461 -4.754 1 98 160 LEU A C 1
ATOM 1282 O O . LEU A 1 160 ? -13.234 -9.211 -5.824 1 98 160 LEU A O 1
ATOM 1286 N N . ALA A 1 161 ? -13.266 -9.117 -3.566 1 98 161 ALA A N 1
ATOM 1287 C CA . ALA A 1 161 ? -11.922 -8.555 -3.438 1 98 161 ALA A CA 1
ATOM 1288 C C . ALA A 1 161 ? -10.875 -9.664 -3.389 1 98 161 ALA A C 1
ATOM 1290 O O . ALA A 1 161 ? -10.688 -10.305 -2.354 1 98 161 ALA A O 1
ATOM 1291 N N . PHE A 1 162 ? -10.055 -9.773 -4.434 1 95.88 162 PHE A N 1
ATOM 1292 C CA . PHE A 1 162 ? -9.094 -10.859 -4.586 1 95.88 162 PHE A CA 1
ATOM 1293 C C . PHE A 1 162 ? -7.684 -10.312 -4.742 1 95.88 162 PHE A C 1
ATOM 1295 O O . PHE A 1 162 ? -6.934 -10.75 -5.621 1 95.88 162 PHE A O 1
ATOM 1302 N N . GLY A 1 163 ? -7.301 -9.344 -3.873 1 95.5 163 GLY A N 1
ATOM 1303 C CA . GLY A 1 163 ? -6.051 -8.672 -4.18 1 95.5 163 GLY A CA 1
ATOM 1304 C C . GLY A 1 163 ? -5 -8.836 -3.098 1 95.5 163 GLY A C 1
ATOM 1305 O O . GLY A 1 163 ? -4.047 -8.055 -3.021 1 95.5 163 GLY A O 1
ATOM 1306 N N . SER A 1 164 ? -5.047 -9.875 -2.242 1 96.75 164 SER A N 1
ATOM 1307 C CA . SER A 1 164 ? -4.148 -10.008 -1.103 1 96.75 164 SER A CA 1
ATOM 1308 C C . SER A 1 164 ? -2.695 -10.117 -1.555 1 96.75 164 SER A C 1
ATOM 1310 O O . SER A 1 164 ? -1.797 -9.562 -0.923 1 96.75 164 SER A O 1
ATOM 1312 N N . ARG A 1 165 ? -2.438 -10.766 -2.662 1 96.56 165 ARG A N 1
ATOM 1313 C CA . ARG A 1 165 ? -1.084 -11 -3.156 1 96.56 165 ARG A CA 1
ATOM 1314 C C . ARG A 1 165 ? -0.436 -9.695 -3.607 1 96.56 165 ARG A C 1
ATOM 1316 O O . ARG A 1 165 ? 0.789 -9.555 -3.574 1 96.56 165 ARG A O 1
ATOM 1323 N N . ARG A 1 166 ? -1.264 -8.727 -3.977 1 97 166 ARG A N 1
ATOM 1324 C CA . ARG A 1 166 ? -0.755 -7.504 -4.582 1 97 166 ARG A CA 1
ATOM 1325 C C . ARG A 1 166 ? -0.793 -6.348 -3.59 1 97 166 ARG A C 1
ATOM 1327 O O . ARG A 1 166 ? -0.198 -5.293 -3.832 1 97 166 ARG A O 1
ATOM 1334 N N . ALA A 1 167 ? -1.508 -6.559 -2.484 1 98.19 167 ALA A N 1
ATOM 1335 C CA . ALA A 1 167 ? -1.61 -5.512 -1.472 1 98.19 167 ALA A CA 1
ATOM 1336 C C . ALA A 1 167 ? -0.234 -5.137 -0.93 1 98.19 167 ALA A C 1
ATOM 1338 O O . ALA A 1 167 ? 0.69 -5.953 -0.948 1 98.19 167 ALA A O 1
ATOM 1339 N N . HIS A 1 168 ? -0.044 -3.898 -0.503 1 98.06 168 HIS A N 1
ATOM 1340 C CA . HIS A 1 168 ? 1.246 -3.441 0.002 1 98.06 168 HIS A CA 1
ATOM 1341 C C . HIS A 1 168 ? 1.452 -3.865 1.452 1 98.06 168 HIS A C 1
ATOM 1343 O O . HIS A 1 168 ? 1.392 -3.035 2.361 1 98.06 168 HIS A O 1
ATOM 1349 N N . GLY A 1 169 ? 1.795 -5.148 1.657 1 97.38 169 GLY A N 1
ATOM 1350 C CA . GLY A 1 169 ? 2.117 -5.645 2.984 1 97.38 169 GLY A CA 1
ATOM 1351 C C . GLY A 1 169 ? 0.916 -6.211 3.719 1 97.38 169 GLY A C 1
ATOM 1352 O O . GLY A 1 169 ? -0.202 -6.188 3.199 1 97.38 169 GLY A O 1
ATOM 1353 N N . PHE A 1 170 ? 1.141 -6.66 4.922 1 97.12 170 PHE A N 1
ATOM 1354 C CA . PHE A 1 170 ? 0.189 -7.414 5.73 1 97.12 170 PHE A CA 1
ATOM 1355 C C . PHE A 1 170 ? -1.029 -6.562 6.066 1 97.12 170 PHE A C 1
ATOM 1357 O O . PHE A 1 170 ? -2.168 -7.008 5.91 1 97.12 170 PHE A O 1
ATOM 1364 N N . ASP A 1 171 ? -0.856 -5.309 6.469 1 95.12 171 ASP A N 1
ATOM 1365 C CA . ASP A 1 171 ? -1.965 -4.441 6.859 1 95.12 171 ASP A CA 1
ATOM 1366 C C . ASP A 1 171 ? -2.895 -4.176 5.68 1 95.12 171 ASP A C 1
ATOM 1368 O O . ASP A 1 171 ? -4.117 -4.25 5.816 1 95.12 171 ASP A O 1
ATOM 1372 N N . SER A 1 172 ? -2.256 -3.877 4.652 1 96.94 172 SER A N 1
ATOM 1373 C CA . SER A 1 172 ? -3.043 -3.586 3.459 1 96.94 172 SER A CA 1
ATOM 1374 C C . SER A 1 172 ? -3.83 -4.812 3.004 1 96.94 172 SER A C 1
ATOM 1376 O O . SER A 1 172 ? -4.949 -4.684 2.504 1 96.94 172 SER A O 1
ATOM 1378 N N . ALA A 1 173 ? -3.264 -5.992 3.154 1 98.25 173 ALA A N 1
ATOM 1379 C CA . ALA A 1 173 ? -3.951 -7.219 2.762 1 98.25 173 ALA A CA 1
ATOM 1380 C C . ALA A 1 173 ? -5.145 -7.492 3.67 1 98.25 173 ALA A C 1
ATOM 1382 O O . ALA A 1 173 ? -6.207 -7.914 3.203 1 98.25 173 ALA A O 1
ATOM 1383 N N . VAL A 1 174 ? -5.023 -7.242 4.98 1 97.44 174 VAL A N 1
ATOM 1384 C CA . VAL A 1 174 ? -6.035 -7.621 5.957 1 97.44 174 VAL A CA 1
ATOM 1385 C C . VAL A 1 174 ? -7.031 -6.48 6.141 1 97.44 174 VAL A C 1
ATOM 1387 O O . VAL A 1 174 ? -8.219 -6.633 5.848 1 97.44 174 VAL A O 1
ATOM 1390 N N . GLU A 1 175 ? -6.527 -5.289 6.52 1 96.69 175 GLU A N 1
ATOM 1391 C CA . GLU A 1 175 ? -7.379 -4.121 6.719 1 96.69 175 GLU A CA 1
ATOM 1392 C C . GLU A 1 175 ? -7.938 -3.613 5.395 1 96.69 175 GLU A C 1
ATOM 1394 O O . GLU A 1 175 ? -9.055 -3.088 5.344 1 96.69 175 GLU A O 1
ATOM 1399 N N . GLY A 1 176 ? -7.133 -3.779 4.332 1 98.06 176 GLY A N 1
ATOM 1400 C CA . GLY A 1 176 ? -7.598 -3.387 3.014 1 98.06 176 GLY A CA 1
ATOM 1401 C C . GLY A 1 176 ? -8.812 -4.168 2.553 1 98.06 176 GLY A C 1
ATOM 1402 O O . GLY A 1 176 ? -9.719 -3.607 1.935 1 98.06 176 GLY A O 1
ATOM 1403 N N . ASN A 1 177 ? -8.812 -5.469 2.824 1 98.31 177 ASN A N 1
ATOM 1404 C CA . ASN A 1 177 ? -9.984 -6.27 2.482 1 98.31 177 ASN A CA 1
ATOM 1405 C C . ASN A 1 177 ? -11.211 -5.848 3.287 1 98.31 177 ASN A C 1
ATOM 1407 O O . ASN A 1 177 ? -12.32 -5.828 2.762 1 98.31 177 ASN A O 1
ATOM 1411 N N . LYS A 1 178 ? -11.008 -5.562 4.566 1 98.06 178 LYS A N 1
ATOM 1412 C CA . LYS A 1 178 ? -12.086 -5.008 5.379 1 98.06 178 LYS A CA 1
ATOM 1413 C C . LYS A 1 178 ? -12.625 -3.711 4.777 1 98.06 178 LYS A C 1
ATOM 1415 O O . LYS A 1 178 ? -13.836 -3.529 4.668 1 98.06 178 LYS A O 1
ATOM 1420 N N . ALA A 1 179 ? -11.75 -2.811 4.359 1 98.69 179 ALA A N 1
ATOM 1421 C CA . ALA A 1 179 ? -12.133 -1.553 3.721 1 98.69 179 ALA A CA 1
ATOM 1422 C C . ALA A 1 179 ? -12.906 -1.806 2.43 1 98.69 179 ALA A C 1
ATOM 1424 O O . ALA A 1 179 ? -13.867 -1.101 2.129 1 98.69 179 ALA A O 1
ATOM 1425 N N . ALA A 1 180 ? -12.453 -2.797 1.649 1 98.88 180 ALA A N 1
ATOM 1426 C CA . ALA A 1 180 ? -13.117 -3.152 0.4 1 98.88 180 ALA A CA 1
ATOM 1427 C C . ALA A 1 180 ? -14.555 -3.611 0.656 1 98.88 180 ALA A C 1
ATOM 1429 O O . ALA A 1 180 ? -15.469 -3.262 -0.094 1 98.88 180 ALA A O 1
ATOM 1430 N N . ILE A 1 181 ? -14.758 -4.402 1.722 1 98.81 181 ILE A N 1
ATOM 1431 C CA . ILE A 1 181 ? -16.094 -4.867 2.094 1 98.81 181 ILE A CA 1
ATOM 1432 C C . ILE A 1 181 ? -16.969 -3.674 2.465 1 98.81 181 ILE A C 1
ATOM 1434 O O . ILE A 1 181 ? -18.125 -3.578 2.023 1 98.81 181 ILE A O 1
ATOM 1438 N N . ILE A 1 182 ? -16.422 -2.752 3.225 1 98.75 182 ILE A N 1
ATOM 1439 C CA . ILE A 1 182 ? -17.156 -1.55 3.6 1 98.75 182 ILE A CA 1
ATOM 1440 C C . ILE A 1 182 ? -17.547 -0.771 2.346 1 98.75 182 ILE A C 1
ATOM 1442 O O . ILE A 1 182 ? -18.656 -0.243 2.256 1 98.75 182 ILE A O 1
ATOM 1446 N N . GLY A 1 183 ? -16.656 -0.769 1.368 1 98.69 183 GLY A N 1
ATOM 1447 C CA . GLY A 1 183 ? -16.891 -0.059 0.121 1 98.69 183 GLY A CA 1
ATOM 1448 C C . GLY A 1 183 ? -17.828 -0.797 -0.818 1 98.69 183 GLY A C 1
ATOM 1449 O O . GLY A 1 183 ? -18.016 -0.38 -1.962 1 98.69 183 GLY A O 1
ATOM 1450 N N . GLY A 1 184 ? -18.312 -2.004 -0.421 1 98.81 184 GLY A N 1
ATOM 1451 C CA . GLY A 1 184 ? -19.391 -2.604 -1.192 1 98.81 184 GLY A CA 1
ATOM 1452 C C . GLY A 1 184 ? -19.047 -3.984 -1.722 1 98.81 184 GLY A C 1
ATOM 1453 O O . GLY A 1 184 ? -19.906 -4.672 -2.275 1 98.81 184 GLY A O 1
ATOM 1454 N N . CYS A 1 185 ? -17.844 -4.457 -1.608 1 98.75 185 CYS A N 1
ATOM 1455 C CA . CYS A 1 185 ? -17.516 -5.801 -2.068 1 98.75 185 CYS A CA 1
ATOM 1456 C C . CYS A 1 185 ? -18.328 -6.852 -1.327 1 98.75 185 CYS A C 1
ATOM 1458 O O . CYS A 1 185 ? -18.594 -6.711 -0.13 1 98.75 185 CYS A O 1
ATOM 1460 N N . TYR A 1 186 ? -18.656 -7.855 -2.025 1 97.62 186 TYR A N 1
ATOM 1461 C CA . TYR A 1 186 ? -19.484 -8.93 -1.5 1 97.62 186 TYR A CA 1
ATOM 1462 C C . TYR A 1 186 ? -18.688 -9.852 -0.592 1 97.62 186 TYR A C 1
ATOM 1464 O O . TYR A 1 186 ? -19.219 -10.391 0.383 1 97.62 186 TYR A O 1
ATOM 1472 N N . GLY A 1 187 ? -17.5 -10.008 -0.942 1 97.06 187 GLY A N 1
ATOM 1473 C CA . GLY A 1 187 ? -16.625 -10.914 -0.202 1 97.06 187 GLY A CA 1
ATOM 1474 C C . GLY A 1 187 ? -15.156 -10.703 -0.505 1 97.06 187 GLY A C 1
ATOM 1475 O O . GLY A 1 187 ? -14.789 -9.773 -1.228 1 97.06 187 GLY A O 1
ATOM 1476 N N . HIS A 1 188 ? -14.328 -11.555 0.1 1 97.69 188 HIS A N 1
ATOM 1477 C CA . HIS A 1 188 ? -12.875 -11.516 -0.038 1 97.69 188 HIS A CA 1
ATOM 1478 C C . HIS A 1 188 ? -12.273 -12.914 0.1 1 97.69 188 HIS A C 1
ATOM 1480 O O . HIS A 1 188 ? -12.977 -13.867 0.437 1 97.69 188 HIS A O 1
ATOM 1486 N N . SER A 1 189 ? -10.977 -13.039 -0.151 1 96.69 189 SER A N 1
ATOM 1487 C CA . SER A 1 189 ? -10.383 -14.375 -0.147 1 96.69 189 SER A CA 1
ATOM 1488 C C . SER A 1 189 ? -9.438 -14.555 1.041 1 96.69 189 SER A C 1
ATOM 1490 O O . SER A 1 189 ? -8.93 -15.648 1.27 1 96.69 189 SER A O 1
ATOM 1492 N N . ASN A 1 190 ? -9.164 -13.656 1.908 1 98.25 190 ASN A N 1
ATOM 1493 C CA . ASN A 1 190 ? -8.062 -13.641 2.861 1 98.25 190 ASN A CA 1
ATOM 1494 C C . ASN A 1 190 ? -8.461 -14.273 4.191 1 98.25 190 ASN A C 1
ATOM 1496 O O . ASN A 1 190 ? -9.391 -13.812 4.855 1 98.25 190 ASN A O 1
ATOM 1500 N N . LEU A 1 191 ? -7.703 -15.242 4.668 1 97.75 191 LEU A N 1
ATOM 1501 C CA . LEU A 1 191 ? -7.992 -16.016 5.875 1 97.75 191 LEU A CA 1
ATOM 1502 C C . LEU A 1 191 ? -7.898 -15.133 7.117 1 97.75 191 LEU A C 1
ATOM 1504 O O . LEU A 1 191 ? -8.703 -15.273 8.039 1 97.75 191 LEU A O 1
ATOM 1508 N N . VAL A 1 192 ? -6.93 -14.242 7.18 1 98 192 VAL A N 1
ATOM 1509 C CA . VAL A 1 192 ? -6.703 -13.445 8.383 1 98 192 VAL A CA 1
ATOM 1510 C C . VAL A 1 192 ? -7.793 -12.383 8.516 1 98 192 VAL A C 1
ATOM 1512 O O . VAL A 1 192 ? -8.203 -12.047 9.625 1 98 192 VAL A O 1
ATOM 1515 N N . THR A 1 193 ? -8.242 -11.859 7.355 1 97.38 193 THR A N 1
ATOM 1516 C CA . THR A 1 193 ? -9.391 -10.961 7.398 1 97.38 193 THR A CA 1
ATOM 1517 C C . THR A 1 193 ? -10.594 -11.656 8.039 1 97.38 193 THR A C 1
ATOM 1519 O O . THR A 1 193 ? -11.305 -11.055 8.836 1 97.38 193 THR A O 1
ATOM 1522 N N . GLU A 1 194 ? -10.812 -12.906 7.645 1 96.56 194 GLU A N 1
ATOM 1523 C CA . GLU A 1 194 ? -11.875 -13.68 8.273 1 96.56 194 GLU A CA 1
ATOM 1524 C C . GLU A 1 194 ? -11.609 -13.875 9.758 1 96.56 194 GLU A C 1
ATOM 1526 O O . GLU A 1 194 ? -12.508 -13.703 10.586 1 96.56 194 GLU A O 1
ATOM 1531 N N . TYR A 1 195 ? -10.422 -14.234 10.102 1 96.56 195 TYR A N 1
ATOM 1532 C CA . TYR A 1 195 ? -10.039 -14.477 11.492 1 96.56 195 TYR A CA 1
ATOM 1533 C C . TYR A 1 195 ? -10.273 -13.234 12.344 1 96.56 195 TYR A C 1
ATOM 1535 O O . TYR A 1 195 ? -10.852 -13.328 13.43 1 96.56 195 TYR A O 1
ATOM 1543 N N . LYS A 1 196 ? -9.836 -12.078 11.828 1 94.81 196 LYS A N 1
ATOM 1544 C CA . LYS A 1 196 ? -9.789 -10.852 12.609 1 94.81 196 LYS A CA 1
ATOM 1545 C C . LYS A 1 196 ? -11.156 -10.164 12.648 1 94.81 196 LYS A C 1
ATOM 1547 O O . LYS A 1 196 ? -11.547 -9.609 13.672 1 94.81 196 LYS A O 1
ATOM 1552 N N . TYR A 1 197 ? -11.883 -10.203 11.516 1 93.5 197 TYR A N 1
ATOM 1553 C CA . TYR A 1 197 ? -13.07 -9.359 11.414 1 93.5 197 TYR A CA 1
ATOM 1554 C C . TYR A 1 197 ? -14.336 -10.211 11.328 1 93.5 197 TYR A C 1
ATOM 1556 O O . TYR A 1 197 ? -15.445 -9.672 11.328 1 93.5 197 TYR A O 1
ATOM 1564 N N . GLY A 1 198 ? -14.195 -11.484 11.164 1 92.75 198 GLY A N 1
ATOM 1565 C CA . GLY A 1 198 ? -15.344 -12.383 11.164 1 92.75 198 GLY A CA 1
ATOM 1566 C C . GLY A 1 198 ? -16.078 -12.414 9.836 1 92.75 198 GLY A C 1
ATOM 1567 O O . GLY A 1 198 ? -17.219 -12.875 9.766 1 92.75 198 GLY A O 1
ATOM 1568 N N . ILE A 1 199 ? -15.516 -11.844 8.828 1 94.12 199 ILE A N 1
ATOM 1569 C CA . ILE A 1 199 ? -16.109 -11.898 7.5 1 94.12 199 ILE A CA 1
ATOM 1570 C C . ILE A 1 199 ? -15.617 -13.148 6.77 1 94.12 199 ILE A C 1
ATOM 1572 O O . ILE A 1 199 ? -14.422 -13.281 6.496 1 94.12 199 ILE A O 1
ATOM 1576 N N . PRO A 1 200 ? -16.5 -14.016 6.414 1 93.38 200 PRO A N 1
ATOM 1577 C CA . PRO A 1 200 ? -16.062 -15.266 5.793 1 93.38 200 PRO A CA 1
ATOM 1578 C C . PRO A 1 200 ? -15.258 -15.039 4.52 1 93.38 200 PRO A C 1
ATOM 1580 O O . PRO A 1 200 ? -15.594 -14.172 3.715 1 93.38 200 PRO A O 1
ATOM 1583 N N . SER A 1 201 ? -14.203 -15.773 4.391 1 94.94 201 SER A N 1
ATOM 1584 C CA . SER A 1 201 ? -13.375 -15.727 3.188 1 94.94 201 SER A CA 1
ATOM 1585 C C . SER A 1 201 ? -13.82 -16.766 2.162 1 94.94 201 SER A C 1
ATOM 1587 O O . SER A 1 201 ? -14.344 -17.812 2.525 1 94.94 201 SER A O 1
ATOM 1589 N N . ASN A 1 202 ? -13.617 -16.375 0.87 1 88.94 202 ASN A N 1
ATOM 1590 C CA . ASN A 1 202 ? -13.992 -17.203 -0.268 1 88.94 202 ASN A CA 1
ATOM 1591 C C . ASN A 1 202 ? -12.773 -17.562 -1.118 1 88.94 202 ASN A C 1
ATOM 1593 O O . ASN A 1 202 ? -11.703 -17 -0.949 1 88.94 202 ASN A O 1
ATOM 1597 N N . GLY A 1 203 ? -12.984 -18.609 -1.909 1 86.31 203 GLY A N 1
ATOM 1598 C CA . GLY A 1 203 ? -11.938 -18.984 -2.846 1 86.31 203 GLY A CA 1
ATOM 1599 C C . GLY A 1 203 ? -12.391 -20.031 -3.85 1 86.31 203 GLY A C 1
ATOM 1600 O O . GLY A 1 203 ? -13.398 -20.719 -3.633 1 86.31 203 GLY A O 1
ATOM 1601 N N . THR A 1 204 ? -11.75 -20.062 -4.898 1 89.62 204 THR A N 1
ATOM 1602 C CA . THR A 1 204 ? -12.008 -21.062 -5.934 1 89.62 204 THR A CA 1
ATOM 1603 C C . THR A 1 204 ? -10.898 -22.109 -5.961 1 89.62 204 THR A C 1
ATOM 1605 O O . THR A 1 204 ? -10.82 -22.969 -5.078 1 89.62 204 THR A O 1
ATOM 1608 N N . MET A 1 205 ? -10.055 -22.141 -6.867 1 94.31 205 MET A N 1
ATOM 1609 C CA . MET A 1 205 ? -8.867 -22.984 -6.965 1 94.31 205 MET A CA 1
ATOM 1610 C C . MET A 1 205 ? -7.766 -22.266 -7.742 1 94.31 205 MET A C 1
ATOM 1612 O O . MET A 1 205 ? -8 -21.219 -8.352 1 94.31 205 MET A O 1
ATOM 1616 N N . SER A 1 206 ? -6.578 -22.719 -7.621 1 95.75 206 SER A N 1
ATOM 1617 C CA . SER A 1 206 ? -5.43 -22.141 -8.305 1 95.75 206 SER A CA 1
ATOM 1618 C C . SER A 1 206 ? -4.93 -23.047 -9.422 1 95.75 206 SER A C 1
ATOM 1620 O O . SER A 1 206 ? -5.266 -24.234 -9.461 1 95.75 206 SER A O 1
ATOM 1622 N N . HIS A 1 207 ? -4.145 -22.469 -10.312 1 95.69 207 HIS A N 1
ATOM 1623 C CA . HIS A 1 207 ? -3.514 -23.25 -11.367 1 95.69 207 HIS A CA 1
ATOM 1624 C C . HIS A 1 207 ? -2.578 -24.312 -10.781 1 95.69 207 HIS A C 1
ATOM 1626 O O . HIS A 1 207 ? -2.457 -25.406 -11.328 1 95.69 207 HIS A O 1
ATOM 1632 N N . SER A 1 208 ? -1.883 -23.969 -9.703 1 97 208 SER A N 1
ATOM 1633 C CA . SER A 1 208 ? -0.944 -24.906 -9.094 1 97 208 SER A CA 1
ATOM 1634 C C . SER A 1 208 ? -1.661 -26.141 -8.57 1 97 208 SER A C 1
ATOM 1636 O O . SER A 1 208 ? -1.098 -27.234 -8.578 1 97 208 SER A O 1
ATOM 1638 N N . TYR A 1 209 ? -2.934 -26.031 -8.148 1 97.75 209 TYR A N 1
ATOM 1639 C CA . TYR A 1 209 ? -3.723 -27.188 -7.758 1 97.75 209 TYR A CA 1
ATOM 1640 C C . TYR A 1 209 ? -3.904 -28.141 -8.93 1 97.75 209 TYR A C 1
ATOM 1642 O O . TYR A 1 209 ? -3.633 -29.344 -8.812 1 97.75 209 TYR A O 1
ATOM 1650 N N . ILE A 1 210 ? -4.352 -27.578 -10.047 1 97.56 210 ILE A N 1
ATOM 1651 C CA . ILE A 1 210 ? -4.594 -28.375 -11.242 1 97.56 210 ILE A CA 1
ATOM 1652 C C . ILE A 1 210 ? -3.291 -29.031 -11.703 1 97.56 210 ILE A C 1
ATOM 1654 O O . ILE A 1 210 ? -3.258 -30.219 -12.016 1 97.56 210 ILE A O 1
ATOM 1658 N N . GLN A 1 211 ? -2.246 -28.281 -11.656 1 96.81 211 GLN A N 1
ATOM 1659 C CA . GLN A 1 211 ? -0.955 -28.734 -12.156 1 96.81 211 GLN A CA 1
ATOM 1660 C C . GLN A 1 211 ? -0.363 -29.812 -11.242 1 96.81 211 GLN A C 1
ATOM 1662 O O . GLN A 1 211 ? 0.517 -30.562 -11.656 1 96.81 211 GLN A O 1
ATOM 1667 N N . ALA A 1 212 ? -0.818 -29.891 -10.031 1 97.25 212 ALA A N 1
ATOM 1668 C CA . ALA A 1 212 ? -0.359 -30.922 -9.109 1 97.25 212 ALA A CA 1
ATOM 1669 C C . ALA A 1 212 ? -0.818 -32.312 -9.57 1 97.25 212 ALA A C 1
ATOM 1671 O O . ALA A 1 212 ? -0.304 -33.312 -9.102 1 97.25 212 ALA A O 1
ATOM 1672 N N . PHE A 1 213 ? -1.764 -32.375 -10.484 1 96.88 213 PHE A N 1
ATOM 1673 C CA . PHE A 1 213 ? -2.273 -33.625 -11 1 96.88 213 PHE A CA 1
ATOM 1674 C C . PHE A 1 213 ? -1.61 -33.969 -12.328 1 96.88 213 PHE A C 1
ATOM 1676 O O . PHE A 1 213 ? -1.898 -35.031 -12.914 1 96.88 213 PHE A O 1
ATOM 1683 N N . GLY A 1 214 ? -0.734 -33.125 -12.797 1 93.5 214 GLY A N 1
ATOM 1684 C CA . GLY A 1 214 ? -0.014 -33.344 -14.039 1 93.5 214 GLY A CA 1
ATOM 1685 C C . GLY A 1 214 ? -0.266 -32.312 -15.094 1 93.5 214 GLY A C 1
ATOM 1686 O O . GLY A 1 214 ? -0.61 -31.156 -14.773 1 93.5 214 GLY A O 1
ATOM 1687 N N . VAL A 1 215 ? 0.039 -32.656 -16.375 1 92.25 215 VAL A N 1
ATOM 1688 C CA . VAL A 1 215 ? -0.065 -31.719 -17.469 1 92.25 215 VAL A CA 1
ATOM 1689 C C . VAL A 1 215 ? -1.089 -32.219 -18.484 1 92.25 215 VAL A C 1
ATOM 1691 O O . VAL A 1 215 ? -1.161 -33.438 -18.766 1 92.25 215 VAL A O 1
ATOM 1694 N N . GLY A 1 216 ? -1.93 -31.328 -18.906 1 91.62 216 GLY A N 1
ATOM 1695 C CA . GLY A 1 216 ? -2.787 -31.641 -20.031 1 91.62 216 GLY A CA 1
ATOM 1696 C C . GLY A 1 216 ? -4.234 -31.875 -19.641 1 91.62 216 GLY A C 1
ATOM 1697 O O . GLY A 1 216 ? -4.594 -31.719 -18.469 1 91.62 216 GLY A O 1
ATOM 1698 N N . ALA A 1 217 ? -5.012 -32.281 -20.625 1 94 217 ALA A N 1
ATOM 1699 C CA . ALA A 1 217 ? -6.465 -32.375 -20.516 1 94 217 ALA A CA 1
ATOM 1700 C C . ALA A 1 217 ? -6.863 -33.406 -19.469 1 94 217 ALA A C 1
ATOM 1702 O O . ALA A 1 217 ? -7.77 -33.156 -18.656 1 94 217 ALA A O 1
ATOM 1703 N N . GLU A 1 218 ? -6.238 -34.531 -19.484 1 95.94 218 GLU A N 1
ATOM 1704 C CA . GLU A 1 218 ? -6.598 -35.625 -18.547 1 95.94 218 GLU A CA 1
ATOM 1705 C C . GLU A 1 218 ? -6.309 -35.219 -17.109 1 95.94 218 GLU A C 1
ATOM 1707 O O . GLU A 1 218 ? -7.094 -35.5 -16.203 1 95.94 218 GLU A O 1
ATOM 1712 N N . ALA A 1 219 ? -5.168 -34.625 -16.938 1 95.38 219 ALA A N 1
ATOM 1713 C CA . ALA A 1 219 ? -4.789 -34.188 -15.602 1 95.38 219 ALA A CA 1
ATOM 1714 C C . ALA A 1 219 ? -5.77 -33.125 -15.086 1 95.38 219 ALA A C 1
ATOM 1716 O O . ALA A 1 219 ? -6.133 -33.125 -13.906 1 95.38 219 ALA A O 1
ATOM 1717 N N . GLU A 1 220 ? -6.16 -32.219 -15.938 1 97.12 220 GLU A N 1
ATOM 1718 C CA . GLU A 1 220 ? -7.105 -31.156 -15.562 1 97.12 220 GLU A CA 1
ATOM 1719 C C . GLU A 1 220 ? -8.453 -31.75 -15.164 1 97.12 220 GLU A C 1
ATOM 1721 O O . GLU A 1 220 ? -9.039 -31.344 -14.156 1 97.12 220 GLU A O 1
ATOM 1726 N N . LYS A 1 221 ? -8.945 -32.688 -15.938 1 98.25 221 LYS A N 1
ATOM 1727 C CA . LYS A 1 221 ? -10.211 -33.344 -15.609 1 98.25 221 LYS A CA 1
ATOM 1728 C C . LYS A 1 221 ? -10.125 -34.062 -14.273 1 98.25 221 LYS A C 1
ATOM 1730 O O . LYS A 1 221 ? -11.039 -33.969 -13.445 1 98.25 221 LYS A O 1
ATOM 1735 N N . GLU A 1 222 ? -9.023 -34.781 -14.109 1 98.44 222 GLU A N 1
ATOM 1736 C CA . GLU A 1 222 ? -8.828 -35.469 -12.844 1 98.44 222 GLU A CA 1
ATOM 1737 C C . GLU A 1 222 ? -8.82 -34.5 -11.672 1 98.44 222 GLU A C 1
ATOM 1739 O O . GLU A 1 222 ? -9.398 -34.781 -10.617 1 98.44 222 GLU A O 1
ATOM 1744 N N . ALA A 1 223 ? -8.125 -33.406 -11.836 1 98.38 223 ALA A N 1
ATOM 1745 C CA . ALA A 1 223 ? -8.094 -32.375 -10.805 1 98.38 223 ALA A CA 1
ATOM 1746 C C . ALA A 1 223 ? -9.5 -31.875 -10.477 1 98.38 223 ALA A C 1
ATOM 1748 O O . ALA A 1 223 ? -9.852 -31.703 -9.312 1 98.38 223 ALA A O 1
ATOM 1749 N N . PHE A 1 224 ? -10.336 -31.609 -11.516 1 98.62 224 PHE A N 1
ATOM 1750 C CA . PHE A 1 224 ? -11.695 -31.109 -11.336 1 98.62 224 PHE A CA 1
ATOM 1751 C C . PHE A 1 224 ? -12.555 -32.125 -10.594 1 98.62 224 PHE A C 1
ATOM 1753 O O . PHE A 1 224 ? -13.242 -31.781 -9.633 1 98.62 224 PHE A O 1
ATOM 1760 N N . VAL A 1 225 ? -12.477 -33.375 -11.023 1 98.62 225 VAL A N 1
ATOM 1761 C CA . VAL A 1 225 ? -13.273 -34.469 -10.43 1 98.62 225 VAL A CA 1
ATOM 1762 C C . VAL A 1 225 ? -12.891 -34.625 -8.961 1 98.62 225 VAL A C 1
ATOM 1764 O O . VAL A 1 225 ? -13.766 -34.719 -8.094 1 98.62 225 VAL A O 1
ATOM 1767 N N . THR A 1 226 ? -11.625 -34.625 -8.703 1 98.5 226 THR A N 1
ATOM 1768 C CA . THR A 1 226 ? -11.133 -34.781 -7.344 1 98.5 226 THR A CA 1
ATOM 1769 C C . THR A 1 226 ? -11.586 -33.625 -6.453 1 98.5 226 THR A C 1
ATOM 1771 O O . THR A 1 226 ? -11.969 -33.844 -5.301 1 98.5 226 THR A O 1
ATOM 1774 N N . PHE A 1 227 ? -11.547 -32.438 -6.98 1 97.81 227 PHE A N 1
ATOM 1775 C CA . PHE A 1 227 ? -12.016 -31.281 -6.242 1 97.81 227 PHE A CA 1
ATOM 1776 C C . PHE A 1 227 ? -13.484 -31.422 -5.863 1 97.81 227 PHE A C 1
ATOM 1778 O O . PHE A 1 227 ? -13.852 -31.219 -4.707 1 97.81 227 PHE A O 1
ATOM 1785 N N . ILE A 1 228 ? -14.32 -31.781 -6.797 1 97.56 228 ILE A N 1
ATOM 1786 C CA . ILE A 1 228 ? -15.758 -31.922 -6.578 1 97.56 228 ILE A CA 1
ATOM 1787 C C . ILE A 1 228 ? -16.031 -33.031 -5.559 1 97.56 228 ILE A C 1
ATOM 1789 O O . ILE A 1 228 ? -16.812 -32.844 -4.625 1 97.56 228 ILE A O 1
ATOM 1793 N N . LYS A 1 229 ? -15.344 -34.094 -5.707 1 96.56 229 LYS A N 1
ATOM 1794 C CA . LYS A 1 229 ? -15.547 -35.25 -4.832 1 96.56 229 LYS A CA 1
ATOM 1795 C C . LYS A 1 229 ? -15.297 -34.875 -3.371 1 96.56 229 LYS A C 1
ATOM 1797 O O . LYS A 1 229 ? -16.031 -35.312 -2.48 1 96.56 229 LYS A O 1
ATOM 1802 N N . HIS A 1 230 ? -14.328 -34.094 -3.178 1 95.25 230 HIS A N 1
ATOM 1803 C CA . HIS A 1 230 ? -13.922 -33.781 -1.807 1 95.25 230 HIS A CA 1
ATOM 1804 C C . HIS A 1 230 ? -14.672 -32.594 -1.254 1 95.25 230 HIS A C 1
ATOM 1806 O O . HIS A 1 230 ? -14.758 -32.406 -0.036 1 95.25 230 HIS A O 1
ATOM 1812 N N . ARG A 1 231 ? -15.305 -31.781 -2.164 1 93.75 231 ARG A N 1
ATOM 1813 C CA . ARG A 1 231 ? -15.789 -30.5 -1.675 1 93.75 231 ARG A CA 1
ATOM 1814 C C . ARG A 1 231 ? -17.312 -30.406 -1.771 1 93.75 231 ARG A C 1
ATOM 1816 O O . ARG A 1 231 ? -17.938 -29.562 -1.122 1 93.75 231 ARG A O 1
ATOM 1823 N N . ARG A 1 232 ? -18 -31.219 -2.451 1 91.69 232 ARG A N 1
ATOM 1824 C CA . ARG A 1 232 ? -19.422 -31.094 -2.791 1 91.69 232 ARG A CA 1
ATOM 1825 C C . ARG A 1 232 ? -20.281 -31.172 -1.542 1 91.69 232 ARG A C 1
ATOM 1827 O O . ARG A 1 232 ? -21.406 -30.641 -1.521 1 91.69 232 ARG A O 1
ATOM 1834 N N . GLN A 1 233 ? -19.828 -31.812 -0.485 1 87.25 233 GLN A N 1
ATOM 1835 C CA . GLN A 1 233 ? -20.656 -32 0.697 1 87.25 233 GLN A CA 1
ATOM 1836 C C . GLN A 1 233 ? -20.344 -30.953 1.76 1 87.25 233 GLN A C 1
ATOM 1838 O O . GLN A 1 233 ? -20.938 -30.953 2.84 1 87.25 233 GLN A O 1
ATOM 1843 N N . ARG A 1 234 ? -19.547 -30.109 1.407 1 81.69 234 ARG A N 1
ATOM 1844 C CA . ARG A 1 234 ? -19.125 -29.109 2.389 1 81.69 234 ARG A CA 1
ATOM 1845 C C . ARG A 1 234 ? -19.984 -27.859 2.297 1 81.69 234 ARG A C 1
ATOM 1847 O O . ARG A 1 234 ? -20.328 -27.406 1.197 1 81.69 234 ARG A O 1
ATOM 1854 N N . LYS A 1 235 ? -20.656 -27.391 3.324 1 65.44 235 LYS A N 1
ATOM 1855 C CA . LYS A 1 235 ? -21.656 -26.328 3.396 1 65.44 235 LYS A CA 1
ATOM 1856 C C . LYS A 1 235 ? -21.141 -25.031 2.775 1 65.44 235 LYS A C 1
ATOM 1858 O O . LYS A 1 235 ? -21.875 -24.344 2.061 1 65.44 235 LYS A O 1
ATOM 1863 N N . ASN A 1 236 ? -19.953 -24.719 2.879 1 66.69 236 ASN A N 1
ATOM 1864 C CA . ASN A 1 236 ? -19.5 -23.375 2.553 1 66.69 236 ASN A CA 1
ATOM 1865 C C . ASN A 1 236 ? -18.531 -23.375 1.373 1 66.69 236 ASN A C 1
ATOM 1867 O O . ASN A 1 236 ? -17.922 -22.344 1.062 1 66.69 236 ASN A O 1
ATOM 1871 N N . ASN A 1 237 ? -18.703 -24.375 0.631 1 75.75 237 ASN A N 1
ATOM 1872 C CA . ASN A 1 237 ? -17.719 -24.375 -0.448 1 75.75 237 ASN A CA 1
ATOM 1873 C C . ASN A 1 237 ? -18.391 -24.281 -1.815 1 75.75 237 ASN A C 1
ATOM 1875 O O . ASN A 1 237 ? -19.438 -24.875 -2.035 1 75.75 237 ASN A O 1
ATOM 1879 N N . SER A 1 238 ? -17.781 -23.469 -2.545 1 88.94 238 SER A N 1
ATOM 1880 C CA . SER A 1 238 ? -18.203 -23.312 -3.934 1 88.94 238 SER A CA 1
ATOM 1881 C C . SER A 1 238 ? -17.375 -24.203 -4.859 1 88.94 238 SER A C 1
ATOM 1883 O O . SER A 1 238 ? -16.172 -24.359 -4.68 1 88.94 238 SER A O 1
ATOM 1885 N N . LEU A 1 239 ? -18.156 -24.938 -5.711 1 95.88 239 LEU A N 1
ATOM 1886 C CA . LEU A 1 239 ? -17.5 -25.766 -6.727 1 95.88 239 LEU A CA 1
ATOM 1887 C C . LEU A 1 239 ? -17.219 -24.953 -7.984 1 95.88 239 LEU A C 1
ATOM 1889 O O . LEU A 1 239 ? -17.781 -25.234 -9.047 1 95.88 239 LEU A O 1
ATOM 1893 N N . ILE A 1 240 ? -16.375 -23.969 -7.816 1 97.19 240 ILE A N 1
ATOM 1894 C CA . ILE A 1 240 ? -15.984 -23.125 -8.945 1 97.19 240 ILE A CA 1
ATOM 1895 C C . ILE A 1 240 ? -14.656 -23.625 -9.523 1 97.19 240 ILE A C 1
ATOM 1897 O O . ILE A 1 240 ? -13.617 -23.547 -8.859 1 97.19 240 ILE A O 1
ATOM 1901 N N . LEU A 1 241 ? -14.664 -24.094 -10.742 1 98.31 241 LEU A N 1
ATOM 1902 C CA . LEU A 1 241 ? -13.508 -24.719 -11.383 1 98.31 241 LEU A CA 1
ATOM 1903 C C . LEU A 1 241 ? -12.781 -23.719 -12.273 1 98.31 241 LEU A C 1
ATOM 1905 O O . LEU A 1 241 ? -13.406 -22.953 -13.016 1 98.31 241 LEU A O 1
ATOM 1909 N N . LEU A 1 242 ? -11.445 -23.625 -12.188 1 97.69 242 LEU A N 1
ATOM 1910 C CA . LEU A 1 242 ? -10.602 -22.75 -13 1 97.69 242 LEU A CA 1
ATOM 1911 C C . LEU A 1 242 ? -10.266 -23.391 -14.336 1 97.69 242 LEU A C 1
ATOM 1913 O O . LEU A 1 242 ? -9.5 -24.359 -14.383 1 97.69 242 LEU A O 1
ATOM 1917 N N . VAL A 1 243 ? -10.68 -22.797 -15.445 1 96.75 243 VAL A N 1
ATOM 1918 C CA . VAL A 1 243 ? -10.766 -23.578 -16.672 1 96.75 243 VAL A CA 1
ATOM 1919 C C . VAL A 1 243 ? -9.703 -23.109 -17.672 1 96.75 243 VAL A C 1
ATOM 1921 O O . VAL A 1 243 ? -9.68 -23.547 -18.812 1 96.75 243 VAL A O 1
ATOM 1924 N N . ASP A 1 244 ? -8.766 -22.25 -17.203 1 94 244 ASP A N 1
ATOM 1925 C CA . ASP A 1 244 ? -7.859 -21.672 -18.188 1 94 244 ASP A CA 1
ATOM 1926 C C . ASP A 1 244 ? -6.418 -22.094 -17.922 1 94 244 ASP A C 1
ATOM 1928 O O . ASP A 1 244 ? -5.48 -21.375 -18.266 1 94 244 ASP A O 1
ATOM 1932 N N . THR A 1 245 ? -6.168 -23.203 -17.297 1 93.38 245 THR A N 1
ATOM 1933 C CA . THR A 1 245 ? -4.809 -23.672 -17.031 1 93.38 245 THR A CA 1
ATOM 1934 C C . THR A 1 245 ? -4.113 -24.062 -18.344 1 93.38 245 THR A C 1
ATOM 1936 O O . THR A 1 245 ? -2.938 -23.75 -18.531 1 93.38 245 THR A O 1
ATOM 1939 N N . TYR A 1 246 ? -4.852 -24.734 -19.281 1 91.94 246 TYR A N 1
ATOM 1940 C CA . TYR A 1 246 ? -4.238 -25.203 -20.516 1 91.94 246 TYR A CA 1
ATOM 1941 C C . TYR A 1 246 ? -4.922 -24.578 -21.734 1 91.94 246 TYR A C 1
ATOM 1943 O O . TYR A 1 246 ? -4.258 -24.047 -22.625 1 91.94 246 TYR A O 1
ATOM 1951 N N . ASP A 1 247 ? -6.195 -24.734 -21.812 1 91.69 247 ASP A N 1
ATOM 1952 C CA . ASP A 1 247 ? -7.039 -24.125 -22.828 1 91.69 247 ASP A CA 1
ATOM 1953 C C . ASP A 1 247 ? -8.469 -23.938 -22.328 1 91.69 247 ASP A C 1
ATOM 1955 O O . ASP A 1 247 ? -9.141 -24.906 -21.969 1 91.69 247 ASP A O 1
ATOM 1959 N N . THR A 1 248 ? -8.891 -22.719 -22.406 1 94.25 248 THR A N 1
ATOM 1960 C CA . THR A 1 248 ? -10.172 -22.391 -21.797 1 94.25 248 THR A CA 1
ATOM 1961 C C . THR A 1 248 ? -11.32 -23.062 -22.531 1 94.25 248 THR A C 1
ATOM 1963 O O . THR A 1 248 ? -12.141 -23.766 -21.922 1 94.25 248 THR A O 1
ATOM 1966 N N . ILE A 1 249 ? -11.391 -22.906 -23.828 1 94.31 249 ILE A N 1
ATOM 1967 C CA . ILE A 1 249 ? -12.562 -23.266 -24.609 1 94.31 249 ILE A CA 1
ATOM 1968 C C . ILE A 1 249 ? -12.523 -24.766 -24.938 1 94.31 249 ILE A C 1
ATOM 1970 O O . ILE A 1 249 ? -13.469 -25.484 -24.641 1 94.31 249 ILE A O 1
ATOM 1974 N N . HIS A 1 250 ? -11.438 -25.266 -25.391 1 93.44 250 HIS A N 1
ATOM 1975 C CA . HIS A 1 250 ? -11.414 -26.594 -25.984 1 93.44 250 HIS A CA 1
ATOM 1976 C C . HIS A 1 250 ? -11.125 -27.672 -24.938 1 93.44 250 HIS A C 1
ATOM 1978 O O . HIS A 1 250 ? -11.406 -28.844 -25.156 1 93.44 250 HIS A O 1
ATOM 1984 N N . ILE A 1 251 ? -10.562 -27.266 -23.812 1 95 251 ILE A N 1
ATOM 1985 C CA . ILE A 1 251 ? -10.219 -28.25 -22.797 1 95 251 ILE A CA 1
ATOM 1986 C C . ILE A 1 251 ? -10.961 -27.922 -21.5 1 95 251 ILE A C 1
ATOM 1988 O O . ILE A 1 251 ? -11.773 -28.719 -21.016 1 95 251 ILE A O 1
ATOM 1992 N N . GLY A 1 252 ? -10.797 -26.734 -21.031 1 96.56 252 GLY A N 1
ATOM 1993 C CA . GLY A 1 252 ? -11.258 -26.344 -19.719 1 96.56 252 GLY A CA 1
ATOM 1994 C C . GLY A 1 252 ? -12.766 -26.453 -19.562 1 96.56 252 GLY A C 1
ATOM 1995 O O . GLY A 1 252 ? -13.25 -27.141 -18.656 1 96.56 252 GLY A O 1
ATOM 1996 N N . ILE A 1 253 ? -13.516 -25.812 -20.406 1 98.06 253 ILE A N 1
ATOM 1997 C CA . ILE A 1 253 ? -14.977 -25.797 -20.328 1 98.06 253 ILE A CA 1
ATOM 1998 C C . ILE A 1 253 ? -15.508 -27.219 -20.5 1 98.06 253 ILE A C 1
ATOM 2000 O O . ILE A 1 253 ? -16.391 -27.656 -19.766 1 98.06 253 ILE A O 1
ATOM 2004 N N . GLU A 1 254 ? -14.953 -27.969 -21.453 1 98.25 254 GLU A N 1
ATOM 2005 C CA . GLU A 1 254 ? -15.375 -29.344 -21.703 1 98.25 254 GLU A CA 1
ATOM 2006 C C . GLU A 1 254 ? -15.078 -30.25 -20.5 1 98.25 254 GLU A C 1
ATOM 2008 O O . GLU A 1 254 ? -15.906 -31.078 -20.125 1 98.25 254 GLU A O 1
ATOM 2013 N N . ASN A 1 255 ? -13.891 -30.062 -19.938 1 98.44 255 ASN A N 1
ATOM 2014 C CA . ASN A 1 255 ? -13.516 -30.844 -18.766 1 98.44 255 ASN A CA 1
ATOM 2015 C C . ASN A 1 255 ? -14.406 -30.531 -17.562 1 98.44 255 ASN A C 1
ATOM 2017 O O . ASN A 1 255 ? -14.711 -31.406 -16.766 1 98.44 255 ASN A O 1
ATOM 2021 N N . ALA A 1 256 ? -14.781 -29.266 -17.438 1 98.69 256 ALA A N 1
ATOM 2022 C CA . ALA A 1 256 ? -15.688 -28.875 -16.359 1 98.69 256 ALA A CA 1
ATOM 2023 C C . ALA A 1 256 ? -17.031 -29.594 -16.5 1 98.69 256 ALA A C 1
ATOM 2025 O O . ALA A 1 256 ? -17.562 -30.141 -15.531 1 98.69 256 ALA A O 1
ATOM 2026 N N . ILE A 1 257 ? -17.578 -29.578 -17.719 1 98.62 257 ILE A N 1
ATOM 2027 C CA . ILE A 1 257 ? -18.859 -30.219 -18 1 98.62 257 ILE A CA 1
ATOM 2028 C C . ILE A 1 257 ? -18.75 -31.719 -17.688 1 98.62 257 ILE A C 1
ATOM 2030 O O . ILE A 1 257 ? -19.609 -32.281 -16.984 1 98.62 257 ILE A O 1
ATOM 2034 N N . LYS A 1 258 ? -17.672 -32.344 -18.172 1 98.56 258 LYS A N 1
ATOM 2035 C CA . LYS A 1 258 ? -17.469 -33.781 -17.938 1 98.56 258 LYS A CA 1
ATOM 2036 C C . LYS A 1 258 ? -17.359 -34.062 -16.453 1 98.56 258 LYS A C 1
ATOM 2038 O O . LYS A 1 258 ? -17.906 -35.062 -15.961 1 98.56 258 LYS A O 1
ATOM 2043 N N . ALA A 1 259 ? -16.641 -33.25 -15.75 1 98.69 259 ALA A N 1
ATOM 2044 C CA . ALA A 1 259 ? -16.438 -33.469 -14.312 1 98.69 259 ALA A CA 1
ATOM 2045 C C . ALA A 1 259 ? -17.75 -33.312 -13.547 1 98.69 259 ALA A C 1
ATOM 2047 O O . ALA A 1 259 ? -18.031 -34.125 -12.648 1 98.69 259 ALA A O 1
ATOM 2048 N N . PHE A 1 260 ? -18.547 -32.281 -13.852 1 98.56 260 PHE A N 1
ATOM 2049 C CA . PHE A 1 260 ? -19.844 -32.094 -13.211 1 98.56 260 PHE A CA 1
ATOM 2050 C C . PHE A 1 260 ? -20.734 -33.312 -13.453 1 98.56 260 PHE A C 1
ATOM 2052 O O . PHE A 1 260 ? -21.344 -33.844 -12.516 1 98.56 260 PHE A O 1
ATOM 2059 N N . LYS A 1 261 ? -20.75 -33.75 -14.711 1 98.31 261 LYS A N 1
ATOM 2060 C CA . LYS A 1 261 ? -21.578 -34.906 -15.055 1 98.31 261 LYS A CA 1
ATOM 2061 C C . LYS A 1 261 ? -21.109 -36.156 -14.328 1 98.31 261 LYS A C 1
ATOM 2063 O O . LYS A 1 261 ? -21.906 -36.906 -13.742 1 98.31 261 LYS A O 1
ATOM 2068 N N . GLU A 1 262 ? -19.797 -36.344 -14.398 1 98.25 262 GLU A N 1
ATOM 2069 C CA . GLU A 1 262 ? -19.219 -37.531 -13.758 1 98.25 262 GLU A CA 1
ATOM 2070 C C . GLU A 1 262 ? -19.516 -37.562 -12.258 1 98.25 262 GLU A C 1
ATOM 2072 O O . GLU A 1 262 ? -19.688 -38.625 -11.672 1 98.25 262 GLU A O 1
ATOM 2077 N N . CYS A 1 263 ? -19.578 -36.406 -11.625 1 97.81 263 CYS A N 1
ATOM 2078 C CA . CYS A 1 263 ? -19.734 -36.312 -10.172 1 97.81 263 CYS A CA 1
ATOM 2079 C C . CYS A 1 263 ? -21.188 -36.094 -9.797 1 97.81 263 CYS A C 1
ATOM 2081 O O . CYS A 1 263 ? -21.516 -35.875 -8.625 1 97.81 263 CYS A O 1
ATOM 2083 N N . GLY A 1 264 ? -22.062 -36.062 -10.727 1 96.81 264 GLY A N 1
ATOM 2084 C CA . GLY A 1 264 ? -23.484 -35.906 -10.477 1 96.81 264 GLY A CA 1
ATOM 2085 C C . GLY A 1 264 ? -23.891 -34.5 -10.062 1 96.81 264 GLY A C 1
ATOM 2086 O O . GLY A 1 264 ? -24.828 -34.312 -9.289 1 96.81 264 GLY A O 1
ATOM 2087 N N . ILE A 1 265 ? -23.141 -33.531 -10.414 1 97.19 265 ILE A N 1
ATOM 2088 C CA . ILE A 1 265 ? -23.469 -32.156 -10.141 1 97.19 265 ILE A CA 1
ATOM 2089 C C . ILE A 1 265 ? -24.281 -31.562 -11.289 1 97.19 265 ILE A C 1
ATOM 2091 O O . ILE A 1 265 ? -23.875 -31.656 -12.453 1 97.19 265 ILE A O 1
ATOM 2095 N N . ASP A 1 266 ? -25.406 -31 -11.008 1 96.25 266 ASP A N 1
ATOM 2096 C CA . ASP A 1 266 ? -26.266 -30.344 -11.984 1 96.25 266 ASP A CA 1
ATOM 2097 C C . ASP A 1 266 ? -27.094 -29.25 -11.336 1 96.25 266 ASP A C 1
ATOM 2099 O O . ASP A 1 266 ? -26.781 -28.781 -10.242 1 96.25 266 ASP A O 1
ATOM 2103 N N . ASP A 1 267 ? -28.125 -28.812 -12.07 1 97.12 267 ASP A N 1
ATOM 2104 C CA . ASP A 1 267 ? -28.906 -27.656 -11.648 1 97.12 267 ASP A CA 1
ATOM 2105 C C . ASP A 1 267 ? -29.688 -27.969 -10.367 1 97.12 267 ASP A C 1
ATOM 2107 O O . ASP A 1 267 ? -30.203 -27.062 -9.719 1 97.12 267 ASP A O 1
ATOM 2111 N N . SER A 1 268 ? -29.688 -29.203 -9.969 1 95.94 268 SER A N 1
ATOM 2112 C CA . SER A 1 268 ? -30.359 -29.578 -8.727 1 95.94 268 SER A CA 1
ATOM 2113 C C . SER A 1 268 ? -29.422 -29.469 -7.535 1 95.94 268 SER A C 1
ATOM 2115 O O . SER A 1 268 ? -29.859 -29.516 -6.387 1 95.94 268 SER A O 1
ATOM 2117 N N . TYR A 1 269 ? -28.109 -29.328 -7.824 1 94.19 269 TYR A N 1
ATOM 2118 C CA . TYR A 1 269 ? -27.156 -29.141 -6.738 1 94.19 269 TYR A CA 1
ATOM 2119 C C . TYR A 1 269 ? -27.5 -27.906 -5.914 1 94.19 269 TYR A C 1
ATOM 2121 O O . TYR A 1 269 ? -27.734 -26.828 -6.465 1 94.19 269 TYR A O 1
ATOM 2129 N N . GLU A 1 270 ? -27.609 -28.031 -4.586 1 91.94 270 GLU A N 1
ATOM 2130 C CA . GLU A 1 270 ? -28.062 -26.969 -3.701 1 91.94 270 GLU A CA 1
ATOM 2131 C C . GLU A 1 270 ? -26.984 -25.906 -3.498 1 91.94 270 GLU A C 1
ATOM 2133 O O . GLU A 1 270 ? -27.281 -24.766 -3.143 1 91.94 270 GLU A O 1
ATOM 2138 N N . GLY A 1 271 ? -25.797 -26.312 -3.684 1 92.12 271 GLY A N 1
ATOM 2139 C CA . GLY A 1 271 ? -24.688 -25.375 -3.533 1 92.12 271 GLY A CA 1
ATOM 2140 C C . GLY A 1 271 ? -24.391 -24.594 -4.801 1 92.12 271 GLY A C 1
ATOM 2141 O O . GLY A 1 271 ? -25.219 -24.562 -5.719 1 92.12 271 GLY A O 1
ATOM 2142 N N . VAL A 1 272 ? -23.297 -23.859 -4.793 1 94.38 272 VAL A N 1
ATOM 2143 C CA . VAL A 1 272 ? -22.844 -23.078 -5.941 1 94.38 272 VAL A CA 1
ATOM 2144 C C . VAL A 1 272 ? -21.859 -23.906 -6.777 1 94.38 272 VAL A C 1
ATOM 2146 O O . VAL A 1 272 ? -20.938 -24.5 -6.234 1 94.38 272 VAL A O 1
ATOM 2149 N N . TYR A 1 273 ? -22.109 -24 -8.031 1 96.75 273 TYR A N 1
ATOM 2150 C CA . TYR A 1 273 ? -21.156 -24.641 -8.938 1 96.75 273 TYR A CA 1
ATOM 2151 C C . TYR A 1 273 ? -20.969 -23.828 -10.211 1 96.75 273 TYR A C 1
ATOM 2153 O O . TYR A 1 273 ? -21.844 -23.031 -10.578 1 96.75 273 TYR A O 1
ATOM 2161 N N . GLY A 1 274 ? -19.875 -23.906 -10.789 1 97.88 274 GLY A N 1
ATOM 2162 C CA . GLY A 1 274 ? -19.594 -23.172 -12.008 1 97.88 274 GLY A CA 1
ATOM 2163 C C . GLY A 1 274 ? -18.109 -23.078 -12.328 1 97.88 274 GLY A C 1
ATOM 2164 O O . GLY A 1 274 ? -17.359 -24.016 -12.062 1 97.88 274 GLY A O 1
ATOM 2165 N N . VAL A 1 275 ? -17.719 -22 -13.07 1 98.5 275 VAL A N 1
ATOM 2166 C CA . VAL A 1 275 ? -16.344 -21.922 -13.531 1 98.5 275 VAL A CA 1
ATOM 2167 C C . VAL A 1 275 ? -15.812 -20.5 -13.328 1 98.5 275 VAL A C 1
ATOM 2169 O O . VAL A 1 275 ? -16.594 -19.562 -13.125 1 98.5 275 VAL A O 1
ATOM 2172 N N . ARG A 1 276 ? -14.531 -20.359 -13.297 1 98 276 ARG A N 1
ATOM 2173 C CA . ARG A 1 276 ? -13.812 -19.094 -13.289 1 98 276 ARG A CA 1
ATOM 2174 C C . ARG A 1 276 ? -12.953 -18.938 -14.539 1 98 276 ARG A C 1
ATOM 2176 O O . ARG A 1 276 ? -12.25 -19.875 -14.93 1 98 276 ARG A O 1
ATOM 2183 N N . LEU A 1 277 ? -13.125 -17.859 -15.203 1 96.94 277 LEU A N 1
ATOM 2184 C CA . LEU A 1 277 ? -12.297 -17.438 -16.328 1 96.94 277 LEU A CA 1
ATOM 2185 C C . LEU A 1 277 ? -11.289 -16.375 -15.914 1 96.94 277 LEU A C 1
ATOM 2187 O O . LEU A 1 277 ? -11.68 -15.312 -15.414 1 96.94 277 LEU A O 1
ATOM 2191 N N . ASP A 1 278 ? -9.969 -16.594 -16.156 1 93.81 278 ASP A N 1
ATOM 2192 C CA . ASP A 1 278 ? -8.953 -15.703 -15.594 1 93.81 278 ASP A CA 1
ATOM 2193 C C . ASP A 1 278 ? -7.953 -15.281 -16.672 1 93.81 278 ASP A C 1
ATOM 2195 O O . ASP A 1 278 ? -6.836 -14.859 -16.344 1 93.81 278 ASP A O 1
ATOM 2199 N N . SER A 1 279 ? -8.219 -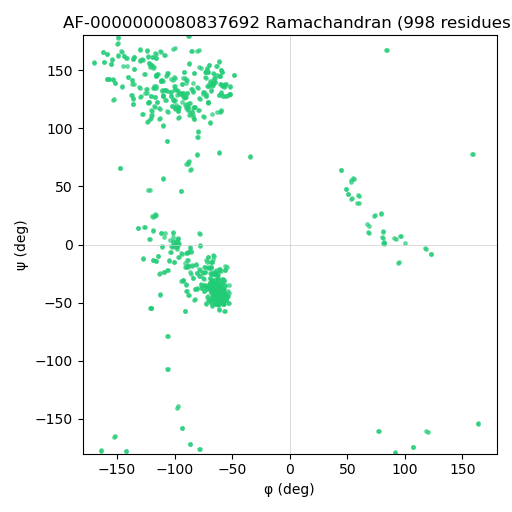15.484 -17.922 1 91.62 279 SER A N 1
ATOM 2200 C CA . SER A 1 279 ? -7.316 -15.078 -18.984 1 91.62 279 SER A CA 1
ATOM 2201 C C . SER A 1 279 ? -8.055 -14.938 -20.312 1 91.62 279 SER A C 1
ATOM 2203 O O . SER A 1 279 ? -9.203 -15.367 -20.438 1 91.62 279 SER A O 1
ATOM 2205 N N . GLY A 1 280 ? -7.41 -14.281 -21.234 1 91.44 280 GLY A N 1
ATOM 2206 C CA . GLY A 1 280 ? -7.934 -14.195 -22.594 1 91.44 280 GLY A CA 1
ATOM 2207 C C . GLY A 1 280 ? -9.07 -13.203 -22.734 1 91.44 280 GLY A C 1
ATOM 2208 O O . GLY A 1 280 ? -9.188 -12.266 -21.938 1 91.44 280 GLY A O 1
ATOM 2209 N N . ASP A 1 281 ? -9.812 -13.359 -23.766 1 94.88 281 ASP A N 1
ATOM 2210 C CA . ASP A 1 281 ? -10.961 -12.508 -24.047 1 94.88 281 ASP A CA 1
ATOM 2211 C C . ASP A 1 281 ? -12.172 -12.93 -23.219 1 94.88 281 ASP A C 1
ATOM 2213 O O . ASP A 1 281 ? -12.984 -13.742 -23.656 1 94.88 281 ASP A O 1
ATOM 2217 N N . LEU A 1 282 ? -12.328 -12.242 -22.141 1 97 282 LEU A N 1
ATOM 2218 C CA . LEU A 1 282 ? -13.305 -12.648 -21.141 1 97 282 LEU A CA 1
ATOM 2219 C C . LEU A 1 282 ? -14.719 -12.594 -21.703 1 97 282 LEU A C 1
ATOM 2221 O O . LEU A 1 282 ? -15.547 -13.469 -21.406 1 97 282 LEU A O 1
ATOM 2225 N N . ALA A 1 283 ? -15.039 -11.562 -22.422 1 98.06 283 ALA A N 1
ATOM 2226 C CA . ALA A 1 283 ? -16.375 -11.453 -23 1 98.06 283 ALA A CA 1
ATOM 2227 C C . ALA A 1 283 ? -16.656 -12.617 -23.953 1 98.06 283 ALA A C 1
ATOM 2229 O O . ALA A 1 283 ? -17.688 -13.281 -23.828 1 98.06 283 ALA A O 1
ATOM 2230 N N . TYR A 1 284 ? -15.719 -12.844 -24.875 1 97.75 284 TYR A N 1
ATOM 2231 C CA . TYR A 1 284 ? -15.852 -13.93 -25.844 1 97.75 284 TYR A CA 1
ATOM 2232 C C . TYR A 1 284 ? -15.961 -15.281 -25.141 1 97.75 284 TYR A C 1
ATOM 2234 O O . TYR A 1 284 ? -16.859 -16.062 -25.422 1 97.75 284 TYR A O 1
ATOM 2242 N N . GLN A 1 285 ? -15.07 -15.523 -24.203 1 97.5 285 GLN A N 1
ATOM 2243 C CA . GLN A 1 285 ? -15.008 -16.812 -23.516 1 97.5 285 GLN A CA 1
ATOM 2244 C C . GLN A 1 285 ? -16.234 -17.031 -22.641 1 97.5 285 GLN A C 1
ATOM 2246 O O . GLN A 1 285 ? -16.719 -18.156 -22.5 1 97.5 285 GLN A O 1
ATOM 2251 N N . SER A 1 286 ? -16.719 -15.977 -22 1 98.56 286 SER A N 1
ATOM 2252 C CA . SER A 1 286 ? -17.891 -16.109 -21.125 1 98.56 286 SER A CA 1
ATOM 2253 C C . SER A 1 286 ? -19.125 -16.5 -21.922 1 98.56 286 SER A C 1
ATOM 2255 O O . SER A 1 286 ? -19.922 -17.328 -21.469 1 98.56 286 SER A O 1
ATOM 2257 N N . LYS A 1 287 ? -19.344 -15.914 -23.078 1 98.56 287 LYS A N 1
ATOM 2258 C CA . LYS A 1 287 ? -20.484 -16.234 -23.938 1 98.56 287 LYS A CA 1
ATOM 2259 C C . LYS A 1 287 ? -20.406 -17.672 -24.422 1 98.56 287 LYS A C 1
ATOM 2261 O O . LYS A 1 287 ? -21.422 -18.391 -24.453 1 98.56 287 LYS A O 1
ATOM 2266 N N . LYS A 1 288 ? -19.172 -18.062 -24.844 1 98.31 288 LYS A N 1
ATOM 2267 C CA . LYS A 1 288 ? -18.984 -19.438 -25.281 1 98.31 288 LYS A CA 1
ATOM 2268 C C . LYS A 1 288 ? -19.281 -20.422 -24.141 1 98.31 288 LYS A C 1
ATOM 2270 O O . LYS A 1 288 ? -19.844 -21.484 -24.359 1 98.31 288 LYS A O 1
ATOM 2275 N N . CYS A 1 289 ? -18.828 -20.062 -23.016 1 98.44 289 CYS A N 1
ATOM 2276 C CA . CYS A 1 289 ? -19.031 -20.891 -21.844 1 98.44 289 CYS A CA 1
ATOM 2277 C C . CYS A 1 289 ? -20.516 -21.031 -21.516 1 98.44 289 CYS A C 1
ATOM 2279 O O . CYS A 1 289 ? -21 -22.141 -21.297 1 98.44 289 CYS A O 1
ATOM 2281 N N . ARG A 1 290 ? -21.234 -19.922 -21.453 1 98.62 290 ARG A N 1
ATOM 2282 C CA . ARG A 1 290 ? -22.656 -19.938 -21.141 1 98.62 290 ARG A CA 1
ATOM 2283 C C . ARG A 1 290 ? -23.422 -20.797 -22.156 1 98.62 290 ARG A C 1
ATOM 2285 O O . ARG A 1 290 ? -24.281 -21.609 -21.766 1 98.62 290 ARG A O 1
ATOM 2292 N N . LYS A 1 291 ? -23.125 -20.594 -23.406 1 98.5 291 LYS A N 1
ATOM 2293 C CA . LYS A 1 291 ? -23.781 -21.359 -24.469 1 98.5 291 LYS A CA 1
ATOM 2294 C C . LYS A 1 291 ? -23.547 -22.859 -24.266 1 98.5 291 LYS A C 1
ATOM 2296 O O . LYS A 1 291 ? -24.484 -23.656 -24.328 1 98.5 291 LYS A O 1
ATOM 2301 N N . ARG A 1 292 ? -22.312 -23.25 -24.094 1 98.31 292 ARG A N 1
ATOM 2302 C CA . ARG A 1 292 ? -21.953 -24.656 -23.938 1 98.31 292 ARG A CA 1
ATOM 2303 C C . ARG A 1 292 ? -22.641 -25.266 -22.703 1 98.31 292 ARG A C 1
ATOM 2305 O O . ARG A 1 292 ? -23.078 -26.422 -22.734 1 98.31 292 ARG A O 1
ATOM 2312 N N . PHE A 1 293 ? -22.641 -24.578 -21.578 1 98.56 293 PHE A N 1
ATOM 2313 C CA . PHE A 1 293 ? -23.297 -25.016 -20.359 1 98.56 293 PHE A CA 1
ATOM 2314 C C . PHE A 1 293 ? -24.781 -25.219 -20.578 1 98.56 293 PHE A C 1
ATOM 2316 O O . PHE A 1 293 ? -25.344 -26.234 -20.172 1 98.56 293 PHE A O 1
ATOM 2323 N N . ASP A 1 294 ? -25.406 -24.25 -21.266 1 98.25 294 ASP A N 1
ATOM 2324 C CA . ASP A 1 294 ? -26.844 -24.328 -21.516 1 98.25 294 ASP A CA 1
ATOM 2325 C C . ASP A 1 294 ? -27.156 -25.531 -22.406 1 98.25 294 ASP A C 1
ATOM 2327 O O . ASP A 1 294 ? -28.156 -26.219 -22.188 1 98.25 294 ASP A O 1
ATOM 2331 N N . GLU A 1 295 ? -26.328 -25.734 -23.391 1 98.25 295 GLU A N 1
ATOM 2332 C CA . GLU A 1 295 ? -26.5 -26.875 -24.281 1 98.25 295 GLU A CA 1
ATOM 2333 C C . GLU A 1 295 ? -26.484 -28.188 -23.516 1 98.25 295 GLU A C 1
ATOM 2335 O O . GLU A 1 295 ? -27.125 -29.156 -23.922 1 98.25 295 GLU A O 1
ATOM 2340 N N . GLU A 1 296 ? -25.797 -28.234 -22.438 1 98.06 296 GLU A N 1
ATOM 2341 C CA . GLU A 1 296 ? -25.625 -29.453 -21.656 1 98.06 296 GLU A CA 1
ATOM 2342 C C . GLU A 1 296 ? -26.547 -29.469 -20.438 1 98.06 296 GLU A C 1
ATOM 2344 O O . GLU A 1 296 ? -26.469 -30.375 -19.609 1 98.06 296 GLU A O 1
ATOM 2349 N N . GLY A 1 297 ? -27.359 -28.453 -20.312 1 97.81 297 GLY A N 1
ATOM 2350 C CA . GLY A 1 297 ? -28.375 -28.422 -19.266 1 97.81 297 GLY A CA 1
ATOM 2351 C C . GLY A 1 297 ? -27.875 -27.766 -17.984 1 97.81 297 GLY A C 1
ATOM 2352 O O . GLY A 1 297 ? -28.562 -27.812 -16.953 1 97.81 297 GLY A O 1
ATOM 2353 N N . PHE A 1 298 ? -26.75 -27.219 -17.891 1 98.44 298 PHE A N 1
ATOM 2354 C CA . PHE A 1 298 ? -26.219 -26.531 -16.734 1 98.44 298 PHE A CA 1
ATOM 2355 C C . PHE A 1 298 ? -26.609 -25.062 -16.75 1 98.44 298 PHE A C 1
ATOM 2357 O O . PHE A 1 298 ? -25.75 -24.188 -16.781 1 98.44 298 PHE A O 1
ATOM 2364 N N . THR A 1 299 ? -27.828 -24.703 -16.531 1 98.12 299 THR A N 1
ATOM 2365 C CA . THR A 1 299 ? -28.359 -23.344 -16.719 1 98.12 299 THR A CA 1
ATOM 2366 C C . THR A 1 299 ? -28.094 -22.5 -15.477 1 98.12 299 THR A C 1
ATOM 2368 O O . THR A 1 299 ? -28.109 -21.266 -15.547 1 98.12 299 THR A O 1
ATOM 2371 N N . LYS A 1 300 ? -27.812 -23.172 -14.398 1 97.62 300 LYS A N 1
ATOM 2372 C CA . LYS A 1 300 ? -27.594 -22.453 -13.148 1 97.62 300 LYS A CA 1
ATOM 2373 C C . LYS A 1 300 ? -26.109 -22.344 -12.828 1 97.62 300 LYS A C 1
ATOM 2375 O O . LYS A 1 300 ? -25.719 -21.703 -11.852 1 97.62 300 LYS A O 1
ATOM 2380 N N . ALA A 1 301 ? -25.25 -22.938 -13.695 1 98.25 301 ALA A N 1
ATOM 2381 C CA . ALA A 1 301 ? -23.797 -22.875 -13.461 1 98.25 301 ALA A CA 1
ATOM 2382 C C . ALA A 1 301 ? -23.312 -21.422 -13.484 1 98.25 301 ALA A C 1
ATOM 2384 O O . ALA A 1 301 ? -23.625 -20.672 -14.406 1 98.25 301 ALA A O 1
ATOM 2385 N N . LYS A 1 302 ? -22.594 -21.062 -12.453 1 98 302 LYS A N 1
ATOM 2386 C CA . LYS A 1 302 ? -22.125 -19.688 -12.32 1 98 302 LYS A CA 1
ATOM 2387 C C . LYS A 1 302 ? -20.844 -19.469 -13.125 1 98 302 LYS A C 1
ATOM 2389 O O . LYS A 1 302 ? -20.047 -20.391 -13.297 1 98 302 LYS A O 1
ATOM 2394 N N . ILE A 1 303 ? -20.672 -18.281 -13.633 1 98.56 303 ILE A N 1
ATOM 2395 C CA . ILE A 1 303 ? -19.469 -17.859 -14.344 1 98.56 303 ILE A CA 1
ATOM 2396 C C . ILE A 1 303 ? -18.828 -16.672 -13.625 1 98.56 303 ILE A C 1
ATOM 2398 O O . ILE A 1 303 ? -19.438 -15.609 -13.516 1 98.56 303 ILE A O 1
ATOM 2402 N N . THR A 1 304 ? -17.641 -16.891 -13.117 1 98.12 304 THR A N 1
ATOM 2403 C CA . THR A 1 304 ? -16.859 -15.859 -12.445 1 98.12 304 THR A CA 1
ATOM 2404 C C . THR A 1 304 ? -15.734 -15.352 -13.352 1 98.12 304 THR A C 1
ATOM 2406 O O . THR A 1 304 ? -15 -16.141 -13.938 1 98.12 304 THR A O 1
ATOM 2409 N N . LEU A 1 305 ? -15.625 -14.047 -13.461 1 98.31 305 LEU A N 1
ATOM 2410 C CA . LEU A 1 305 ? -14.578 -13.461 -14.281 1 98.31 305 LEU A CA 1
ATOM 2411 C C . LEU A 1 305 ? -13.523 -12.773 -13.414 1 98.31 305 LEU A C 1
ATOM 2413 O O . LEU A 1 305 ? -13.867 -12.016 -12.5 1 98.31 305 LEU A O 1
ATOM 2417 N N . THR A 1 306 ? -12.32 -13.133 -13.664 1 96 306 THR A N 1
ATOM 2418 C CA . THR A 1 306 ? -11.164 -12.508 -13.031 1 96 306 THR A CA 1
ATOM 2419 C C . THR A 1 306 ? -10.055 -12.258 -14.055 1 96 306 THR A C 1
ATOM 2421 O O . THR A 1 306 ? -9.938 -12.984 -15.047 1 96 306 THR A O 1
ATOM 2424 N N . ASN A 1 307 ? -9.344 -11.18 -14.008 1 93 307 ASN A N 1
ATOM 2425 C CA . ASN A 1 307 ? -8.188 -10.859 -14.844 1 93 307 ASN A CA 1
ATOM 2426 C C . ASN A 1 307 ? -7.93 -9.352 -14.883 1 93 307 ASN A C 1
ATOM 2428 O O . ASN A 1 307 ? -8.203 -8.703 -15.891 1 93 307 ASN A O 1
ATOM 2432 N N . SER A 1 308 ? -7.324 -8.883 -13.797 1 92.75 308 SER A N 1
ATOM 2433 C CA . SER A 1 308 ? -6.953 -7.473 -13.703 1 92.75 308 SER A CA 1
ATOM 2434 C C . SER A 1 308 ? -8.133 -6.566 -14.047 1 92.75 308 SER A C 1
ATOM 2436 O O . SER A 1 308 ? -7.988 -5.629 -14.828 1 92.75 308 SER A O 1
ATOM 2438 N N . LEU A 1 309 ? -9.266 -6.922 -13.531 1 97.94 309 LEU A N 1
ATOM 2439 C CA . LEU A 1 309 ? -10.477 -6.148 -13.773 1 97.94 309 LEU A CA 1
ATOM 2440 C C . LEU A 1 309 ? -10.445 -4.836 -12.992 1 97.94 309 LEU A C 1
ATOM 2442 O O . LEU A 1 309 ? -9.766 -4.73 -11.969 1 97.94 309 LEU A O 1
ATOM 2446 N N . ASP A 1 310 ? -11.031 -3.824 -13.477 1 97.88 310 ASP A N 1
ATOM 2447 C CA . ASP A 1 310 ? -11.32 -2.545 -12.844 1 97.88 310 ASP A CA 1
ATOM 2448 C C . ASP A 1 310 ? -12.68 -2.008 -13.281 1 97.88 310 ASP A C 1
ATOM 2450 O O . ASP A 1 310 ? -13.438 -2.701 -13.969 1 97.88 310 ASP A O 1
ATOM 2454 N N . GLU A 1 311 ? -13.062 -0.867 -12.836 1 97.81 311 GLU A N 1
ATOM 2455 C CA . GLU A 1 311 ? -14.383 -0.331 -13.125 1 97.81 311 GLU A CA 1
ATOM 2456 C C . GLU A 1 311 ? -14.578 -0.115 -14.625 1 97.81 311 GLU A C 1
ATOM 2458 O O . GLU A 1 311 ? -15.664 -0.37 -15.156 1 97.81 311 GLU A O 1
ATOM 2463 N N . GLN A 1 312 ? -13.562 0.295 -15.336 1 97.25 312 GLN A N 1
ATOM 2464 C CA . GLN A 1 312 ? -13.672 0.558 -16.766 1 97.25 312 GLN A CA 1
ATOM 2465 C C . GLN A 1 312 ? -13.836 -0.74 -17.547 1 97.25 312 GLN A C 1
ATOM 2467 O O . GLN A 1 312 ? -14.688 -0.829 -18.438 1 97.25 312 GLN A O 1
ATOM 2472 N N . LEU A 1 313 ? -13.031 -1.718 -17.266 1 98 313 LEU A N 1
ATOM 2473 C CA . LEU A 1 313 ? -13.102 -2.994 -17.969 1 98 313 LEU A CA 1
ATOM 2474 C C . LEU A 1 313 ? -14.422 -3.701 -17.672 1 98 313 LEU A C 1
ATOM 2476 O O . LEU A 1 313 ? -14.992 -4.348 -18.562 1 98 313 LEU A O 1
ATOM 2480 N N . ILE A 1 314 ? -14.875 -3.619 -16.453 1 98.62 314 ILE A N 1
ATOM 2481 C CA . ILE A 1 314 ? -16.141 -4.227 -16.094 1 98.62 314 ILE A CA 1
ATOM 2482 C C . ILE A 1 314 ? -17.266 -3.598 -16.922 1 98.62 314 ILE A C 1
ATOM 2484 O O . ILE A 1 314 ? -18.125 -4.305 -17.453 1 98.62 314 ILE A O 1
ATOM 2488 N N . ARG A 1 315 ? -17.297 -2.279 -17.031 1 97.56 315 ARG A N 1
ATOM 2489 C CA . ARG A 1 315 ? -18.297 -1.604 -17.844 1 97.56 315 ARG A CA 1
ATOM 2490 C C . ARG A 1 315 ? -18.219 -2.066 -19.297 1 97.56 315 ARG A C 1
ATOM 2492 O O . ARG A 1 315 ? -19.25 -2.301 -19.938 1 97.56 315 ARG A O 1
ATOM 2499 N N . SER A 1 316 ? -17 -2.172 -19.766 1 98.12 316 SER A N 1
ATOM 2500 C CA . SER A 1 316 ? -16.797 -2.635 -21.141 1 98.12 316 SER A CA 1
ATOM 2501 C C . SER A 1 316 ? -17.328 -4.051 -21.328 1 98.12 316 SER A C 1
ATOM 2503 O O . SER A 1 316 ? -17.969 -4.348 -22.344 1 98.12 316 SER A O 1
ATOM 2505 N N . LEU A 1 317 ? -17.047 -4.941 -20.391 1 98.56 317 LEU A N 1
ATOM 2506 C CA . LEU A 1 317 ? -17.531 -6.316 -20.438 1 98.56 317 LEU A CA 1
ATOM 2507 C C . LEU A 1 317 ? -19.047 -6.359 -20.453 1 98.56 317 LEU A C 1
ATOM 2509 O O . LEU A 1 317 ? -19.656 -7.16 -21.172 1 98.56 317 LEU A O 1
ATOM 2513 N N . ARG A 1 318 ? -19.656 -5.52 -19.672 1 97.62 318 ARG A N 1
ATOM 2514 C CA . ARG A 1 318 ? -21.125 -5.43 -19.625 1 97.62 318 ARG A CA 1
ATOM 2515 C C . ARG A 1 318 ? -21.688 -4.98 -20.984 1 97.62 318 ARG A C 1
ATOM 2517 O O . ARG A 1 318 ? -22.656 -5.551 -21.469 1 97.62 318 ARG A O 1
ATOM 2524 N N . GLU A 1 319 ? -21.062 -3.99 -21.547 1 97.69 319 GLU A N 1
ATOM 2525 C CA . GLU A 1 319 ? -21.484 -3.477 -22.844 1 97.69 319 GLU A CA 1
ATOM 2526 C C . GLU A 1 319 ? -21.359 -4.547 -23.938 1 97.69 319 GLU A C 1
ATOM 2528 O O . GLU A 1 319 ? -22.141 -4.566 -24.891 1 97.69 319 GLU A O 1
ATOM 2533 N N . GLN A 1 320 ? -20.453 -5.387 -23.719 1 98.06 320 GLN A N 1
ATOM 2534 C CA . GLN A 1 320 ? -20.188 -6.438 -24.688 1 98.06 320 GLN A CA 1
ATOM 2535 C C . GLN A 1 320 ? -21.109 -7.641 -24.469 1 98.06 320 GLN A C 1
ATOM 2537 O O . GLN A 1 320 ? -21.078 -8.602 -25.234 1 98.06 320 GLN A O 1
ATOM 2542 N N . GLY A 1 321 ? -21.844 -7.578 -23.422 1 98 321 GLY A N 1
ATOM 2543 C CA . GLY A 1 321 ? -22.781 -8.656 -23.141 1 98 321 GLY A CA 1
ATOM 2544 C C . GLY A 1 321 ? -22.125 -9.867 -22.516 1 98 321 GLY A C 1
ATOM 2545 O O . GLY A 1 321 ? -22.594 -10.992 -22.703 1 98 321 GLY A O 1
ATOM 2546 N N . ALA A 1 322 ? -21.031 -9.664 -21.828 1 98.62 322 ALA A N 1
ATOM 2547 C CA . ALA A 1 322 ? -20.375 -10.773 -21.156 1 98.62 322 ALA A CA 1
ATOM 2548 C C . ALA A 1 322 ? -21.328 -11.492 -20.203 1 98.62 322 ALA A C 1
ATOM 2550 O O . ALA A 1 322 ? -22.156 -10.852 -19.547 1 98.62 322 ALA A O 1
ATOM 2551 N N . CYS A 1 323 ? -21.312 -12.82 -20.219 1 98.62 323 CYS A N 1
ATOM 2552 C CA . CYS A 1 323 ? -22.062 -13.633 -19.266 1 98.62 323 CYS A CA 1
ATOM 2553 C C . CYS A 1 323 ? -21.297 -13.805 -17.969 1 98.62 323 CYS A C 1
ATOM 2555 O O . CYS A 1 323 ? -20.328 -14.555 -17.906 1 98.62 323 CYS A O 1
ATOM 2557 N N . VAL A 1 324 ? -21.781 -13.141 -16.938 1 98.69 324 VAL A N 1
ATOM 2558 C CA . VAL A 1 324 ? -21 -13.125 -15.695 1 98.69 324 VAL A CA 1
ATOM 2559 C C . VAL A 1 324 ? -21.953 -13.125 -14.5 1 98.69 324 VAL A C 1
ATOM 2561 O O . VAL A 1 324 ? -22.969 -12.453 -14.508 1 98.69 324 VAL A O 1
ATOM 2564 N N . ASP A 1 325 ? -21.625 -13.922 -13.547 1 98.19 325 ASP A N 1
ATOM 2565 C CA . ASP A 1 325 ? -22.406 -13.984 -12.312 1 98.19 325 ASP A CA 1
ATOM 2566 C C . ASP A 1 325 ? -21.656 -13.312 -11.164 1 98.19 325 ASP A C 1
ATOM 2568 O O . ASP A 1 325 ? -22.266 -12.93 -10.164 1 98.19 325 ASP A O 1
ATOM 2572 N N . MET A 1 326 ? -20.328 -13.203 -11.297 1 97.69 326 MET A N 1
ATOM 2573 C CA . MET A 1 326 ? -19.5 -12.609 -10.258 1 97.69 326 MET A CA 1
ATOM 2574 C C . MET A 1 326 ? -18.188 -12.094 -10.836 1 97.69 326 MET A C 1
ATOM 2576 O O . MET A 1 326 ? -17.609 -12.719 -11.734 1 97.69 326 MET A O 1
ATOM 2580 N N . TYR A 1 327 ? -17.719 -10.984 -10.336 1 98.5 327 TYR A N 1
ATOM 2581 C CA . TYR A 1 327 ? -16.391 -10.469 -10.68 1 98.5 327 TYR A CA 1
ATOM 2582 C C . TYR A 1 327 ? -15.414 -10.656 -9.523 1 98.5 327 TYR A C 1
ATOM 2584 O O . TYR A 1 327 ? -15.781 -10.461 -8.359 1 98.5 327 TYR A O 1
ATOM 2592 N N . GLY A 1 328 ? -14.266 -11.164 -9.766 1 97.94 328 GLY A N 1
ATOM 2593 C CA . GLY A 1 328 ? -13.133 -11.062 -8.852 1 97.94 328 GLY A CA 1
ATOM 2594 C C . GLY A 1 328 ? -12.148 -9.977 -9.242 1 97.94 328 GLY A C 1
ATOM 2595 O O . GLY A 1 328 ? -11.555 -10.031 -10.32 1 97.94 328 GLY A O 1
ATOM 2596 N N . VAL A 1 329 ? -11.992 -8.992 -8.398 1 98.44 329 VAL A N 1
ATOM 2597 C CA . VAL A 1 329 ? -11.133 -7.855 -8.695 1 98.44 329 VAL A CA 1
ATOM 2598 C C . VAL A 1 329 ? -9.961 -7.82 -7.711 1 98.44 329 VAL A C 1
ATOM 2600 O O . VAL A 1 329 ? -10.164 -7.805 -6.496 1 98.44 329 VAL A O 1
ATOM 2603 N N . GLY A 1 330 ? -8.742 -7.852 -8.227 1 97.25 330 GLY A N 1
ATOM 2604 C CA . GLY A 1 330 ? -7.547 -7.875 -7.395 1 97.25 330 GLY A CA 1
ATOM 2605 C C . GLY A 1 330 ? -6.809 -6.551 -7.375 1 97.25 330 GLY A C 1
ATOM 2606 O O . GLY A 1 330 ? -7.078 -5.695 -6.527 1 97.25 330 GLY A O 1
ATOM 2607 N N . ASP A 1 331 ? -6.039 -6.246 -8.414 1 95.94 331 ASP A N 1
ATOM 2608 C CA . ASP A 1 331 ? -5.094 -5.137 -8.508 1 95.94 331 ASP A CA 1
ATOM 2609 C C . ASP A 1 331 ? -5.789 -3.797 -8.281 1 95.94 331 ASP A C 1
ATOM 2611 O O . ASP A 1 331 ? -5.312 -2.967 -7.512 1 95.94 331 ASP A O 1
ATOM 2615 N N . ALA A 1 332 ? -6.891 -3.607 -8.945 1 98.06 332 ALA A N 1
ATOM 2616 C CA . ALA A 1 332 ? -7.555 -2.307 -8.945 1 98.06 332 ALA A CA 1
ATOM 2617 C C . ALA A 1 332 ? -7.957 -1.896 -7.535 1 98.06 332 ALA A C 1
ATOM 2619 O O . ALA A 1 332 ? -7.77 -0.741 -7.145 1 98.06 332 ALA A O 1
ATOM 2620 N N . ILE A 1 333 ? -8.414 -2.881 -6.766 1 98.56 333 ILE A N 1
ATOM 2621 C CA . ILE A 1 333 ? -8.938 -2.576 -5.438 1 98.56 333 ILE A CA 1
ATOM 2622 C C . ILE A 1 333 ? -7.812 -2.635 -4.414 1 98.56 333 ILE A C 1
ATOM 2624 O O . ILE A 1 333 ? -7.699 -1.757 -3.555 1 98.56 333 ILE A O 1
ATOM 2628 N N . ALA A 1 334 ? -6.914 -3.602 -4.531 1 98.12 334 ALA A N 1
ATOM 2629 C CA . ALA A 1 334 ? -5.918 -3.904 -3.504 1 98.12 334 ALA A CA 1
ATOM 2630 C C . ALA A 1 334 ? -5.02 -2.701 -3.24 1 98.12 334 ALA A C 1
ATOM 2632 O O . ALA A 1 334 ? -4.598 -2.471 -2.104 1 98.12 334 ALA A O 1
ATOM 2633 N N . VAL A 1 335 ? -4.715 -1.938 -4.273 1 98.12 335 VAL A N 1
ATOM 2634 C CA . VAL A 1 335 ? -3.783 -0.826 -4.105 1 98.12 335 VAL A CA 1
ATOM 2635 C C . VAL A 1 335 ? -4.418 0.463 -4.621 1 98.12 335 VAL A C 1
ATOM 2637 O O . VAL A 1 335 ? -3.729 1.462 -4.832 1 98.12 335 VAL A O 1
ATOM 2640 N N . SER A 1 336 ? -5.785 0.399 -4.812 1 98.19 336 SER A N 1
ATOM 2641 C CA . SER A 1 336 ? -6.402 1.545 -5.473 1 98.19 336 SER A CA 1
ATOM 2642 C C . SER A 1 336 ? -5.582 1.997 -6.68 1 98.19 336 SER A C 1
ATOM 2644 O O . SER A 1 336 ? -5.172 3.156 -6.754 1 98.19 336 SER A O 1
ATOM 2646 N N . LYS A 1 337 ? -5.473 1.191 -7.637 1 97.62 337 LYS A N 1
ATOM 2647 C CA . LYS A 1 337 ? -4.445 1.2 -8.672 1 97.62 337 LYS A CA 1
ATOM 2648 C C . LYS A 1 337 ? -4.434 2.527 -9.422 1 97.62 337 LYS A C 1
ATOM 2650 O O . LYS A 1 337 ? -3.367 3.062 -9.734 1 97.62 337 LYS A O 1
ATOM 2655 N N . SER A 1 338 ? -5.582 3.123 -9.75 1 96.31 338 SER A N 1
ATOM 2656 C CA . SER A 1 338 ? -5.645 4.344 -10.547 1 96.31 338 SER A CA 1
ATOM 2657 C C . SER A 1 338 ? -5.395 5.578 -9.688 1 96.31 338 SER A C 1
ATOM 2659 O O . SER A 1 338 ? -5.133 6.664 -10.211 1 96.31 338 SER A O 1
ATOM 2661 N N . TYR A 1 339 ? -5.527 5.406 -8.344 1 96.69 339 TYR A N 1
ATOM 2662 C CA . TYR A 1 339 ? -5.324 6.496 -7.395 1 96.69 339 TYR A CA 1
ATOM 2663 C C . TYR A 1 339 ? -4.75 5.973 -6.082 1 96.69 339 TYR A C 1
ATOM 2665 O O . TYR A 1 339 ? -5.391 6.074 -5.031 1 96.69 339 TYR A O 1
ATOM 2673 N N . PRO A 1 340 ? -3.525 5.477 -6.16 1 97.62 340 PRO A N 1
ATOM 2674 C CA . PRO A 1 340 ? -2.971 4.742 -5.02 1 97.62 340 PRO A CA 1
ATOM 2675 C C . PRO A 1 340 ? -2.57 5.66 -3.867 1 97.62 340 PRO A C 1
ATOM 2677 O O . PRO A 1 340 ? -2.391 5.195 -2.738 1 97.62 340 PRO A O 1
ATOM 2680 N N . CYS A 1 341 ? -2.385 6.91 -4.086 1 96 341 CYS A N 1
ATOM 2681 C CA . CYS A 1 341 ? -1.996 7.859 -3.053 1 96 341 CYS A CA 1
ATOM 2682 C C . CYS A 1 341 ? -3.168 8.758 -2.664 1 96 341 CYS A C 1
ATOM 2684 O O . CYS A 1 341 ? -3.316 9.859 -3.197 1 96 341 CYS A O 1
ATOM 2686 N N . PHE A 1 342 ? -3.92 8.289 -1.69 1 96.5 342 PHE A N 1
ATOM 2687 C CA . PHE A 1 342 ? -5.027 9.094 -1.183 1 96.5 342 PHE A CA 1
ATOM 2688 C C . PHE A 1 342 ? -4.516 10.32 -0.442 1 96.5 342 PHE A C 1
ATOM 2690 O O . PHE A 1 342 ? -3.605 10.219 0.384 1 96.5 342 PHE A O 1
ATOM 2697 N N . GLY A 1 343 ? -5.004 11.484 -0.683 1 94.88 343 GLY A N 1
ATOM 2698 C CA . GLY A 1 343 ? -4.41 12.75 -0.284 1 94.88 343 GLY A CA 1
ATOM 2699 C C . GLY A 1 343 ? -4.957 13.273 1.03 1 94.88 343 GLY A C 1
ATOM 2700 O O . GLY A 1 343 ? -5.359 14.438 1.119 1 94.88 343 GLY A O 1
ATOM 2701 N N . GLY A 1 344 ? -5.039 12.375 2.037 1 97.12 344 GLY A N 1
ATOM 2702 C CA . GLY A 1 344 ? -5.402 12.844 3.365 1 97.12 344 GLY A CA 1
ATOM 2703 C C . GLY A 1 344 ? -4.332 13.711 4.008 1 97.12 344 GLY A C 1
ATOM 2704 O O . GLY A 1 344 ? -3.139 13.445 3.846 1 97.12 344 GLY A O 1
ATOM 2705 N N . VAL A 1 345 ? -4.73 14.758 4.691 1 97.25 345 VAL A N 1
ATOM 2706 C CA . VAL A 1 345 ? -3.83 15.672 5.395 1 97.25 345 VAL A CA 1
ATOM 2707 C C . VAL A 1 345 ? -4.312 15.867 6.832 1 97.25 345 VAL A C 1
ATOM 2709 O O . VAL A 1 345 ? -5.453 15.523 7.164 1 97.25 345 VAL A O 1
ATOM 2712 N N . TYR A 1 346 ? -3.479 16.25 7.668 1 98.25 346 TYR A N 1
ATOM 2713 C CA . TYR A 1 346 ? -3.674 16.531 9.086 1 98.25 346 TYR A CA 1
ATOM 2714 C C . TYR A 1 346 ? -3.164 17.922 9.453 1 98.25 346 TYR A C 1
ATOM 2716 O O . TYR A 1 346 ? -1.957 18.156 9.43 1 98.25 346 TYR A O 1
ATOM 2724 N N . LYS A 1 347 ? -4.09 18.859 9.82 1 97.94 347 LYS A N 1
ATOM 2725 C CA . LYS A 1 347 ? -3.723 20.266 9.969 1 97.94 347 LYS A CA 1
ATOM 2726 C C . LYS A 1 347 ? -4.211 20.828 11.297 1 97.94 347 LYS A C 1
ATOM 2728 O O . LYS A 1 347 ? -5.352 20.578 11.703 1 97.94 347 LYS A O 1
ATOM 2733 N N . ILE A 1 348 ? -3.348 21.547 11.961 1 98.31 348 ILE A N 1
ATOM 2734 C CA . ILE A 1 348 ? -3.771 22.266 13.164 1 98.31 348 ILE A CA 1
ATOM 2735 C C . ILE A 1 348 ? -4.676 23.438 12.773 1 98.31 348 ILE A C 1
ATOM 2737 O O . ILE A 1 348 ? -4.398 24.156 11.805 1 98.31 348 ILE A O 1
ATOM 2741 N N . VAL A 1 349 ? -5.785 23.625 13.523 1 98.19 349 VAL A N 1
ATOM 2742 C CA . VAL A 1 349 ? -6.75 24.625 13.102 1 98.19 349 VAL A CA 1
ATOM 2743 C C . VAL A 1 349 ? -7.051 25.578 14.266 1 98.19 349 VAL A C 1
ATOM 2745 O O . VAL A 1 349 ? -7.691 26.609 14.086 1 98.19 349 VAL A O 1
ATOM 2748 N N . GLU A 1 350 ? -6.629 25.188 15.398 1 98.19 350 GLU A N 1
ATOM 2749 C CA . GLU A 1 350 ? -6.852 25.984 16.609 1 98.19 350 GLU A CA 1
ATOM 2750 C C . GLU A 1 350 ? -5.859 25.609 17.703 1 98.19 350 GLU A C 1
ATOM 2752 O O . GLU A 1 350 ? -5.465 24.453 17.828 1 98.19 350 GLU A O 1
ATOM 2757 N N . LEU A 1 351 ? -5.383 26.578 18.469 1 98.38 351 LEU A N 1
ATOM 2758 C CA . LEU A 1 351 ? -4.555 26.375 19.656 1 98.38 351 LEU A CA 1
ATOM 2759 C C . LEU A 1 351 ? -5.012 27.266 20.797 1 98.38 351 LEU A C 1
ATOM 2761 O O . LEU A 1 351 ? -4.996 28.5 20.672 1 98.38 351 LEU A O 1
ATOM 2765 N N . ASP A 1 352 ? -5.391 26.672 21.938 1 97.69 352 ASP A N 1
ATOM 2766 C CA . ASP A 1 352 ? -5.941 27.406 23.078 1 97.69 352 ASP A CA 1
ATOM 2767 C C . ASP A 1 352 ? -7.039 28.359 22.625 1 97.69 352 ASP A C 1
ATOM 2769 O O . ASP A 1 352 ? -7 29.562 22.953 1 97.69 352 ASP A O 1
ATOM 2773 N N . GLU A 1 353 ? -7.918 27.812 21.828 1 96 353 GLU A N 1
ATOM 2774 C CA . GLU A 1 353 ? -9.141 28.484 21.391 1 96 353 GLU A CA 1
ATOM 2775 C C . GLU A 1 353 ? -8.828 29.641 20.453 1 96 353 GLU A C 1
ATOM 2777 O O . GLU A 1 353 ? -9.703 30.469 20.156 1 96 353 GLU A O 1
ATOM 2782 N N . VAL A 1 354 ? -7.609 29.766 20.016 1 96.69 354 VAL A N 1
ATOM 2783 C CA . VAL A 1 354 ? -7.227 30.734 19 1 96.69 354 VAL A CA 1
ATOM 2784 C C . VAL A 1 354 ? -7.141 30.047 17.641 1 96.69 354 VAL A C 1
ATOM 2786 O O . VAL A 1 354 ? -6.332 29.141 17.438 1 96.69 354 VAL A O 1
ATOM 2789 N N . PRO A 1 355 ? -7.938 30.484 16.672 1 96.69 355 PRO A N 1
ATOM 2790 C CA . PRO A 1 355 ? -7.93 29.844 15.352 1 96.69 355 PRO A CA 1
ATOM 2791 C C . PRO A 1 355 ? -6.602 30.031 14.617 1 96.69 355 PRO A C 1
ATOM 2793 O O . PRO A 1 355 ? -5.988 31.094 14.703 1 96.69 355 PRO A O 1
ATOM 2796 N N . LEU A 1 356 ? -6.195 29.031 13.906 1 95.75 356 LEU A N 1
ATOM 2797 C CA . LEU A 1 356 ? -4.98 29.031 13.102 1 95.75 356 LEU A CA 1
ATOM 2798 C C . LEU A 1 356 ? -5.293 28.734 11.641 1 95.75 356 LEU A C 1
ATOM 2800 O O . LEU A 1 356 ? -6.32 28.125 11.336 1 95.75 356 LEU A O 1
ATOM 2804 N N . ILE A 1 357 ? -4.383 29.188 10.727 1 93.19 357 ILE A N 1
ATOM 2805 C CA . ILE A 1 357 ? -4.605 28.953 9.305 1 93.19 357 ILE A CA 1
ATOM 2806 C C . ILE A 1 357 ? -3.262 28.891 8.578 1 93.19 357 ILE A C 1
ATOM 2808 O O . ILE A 1 357 ? -2.285 29.516 9 1 93.19 357 ILE A O 1
ATOM 2812 N N . LYS A 1 358 ? -3.123 28.016 7.68 1 89.06 358 LYS A N 1
ATOM 2813 C CA . LYS A 1 358 ? -2.02 28 6.727 1 89.06 358 LYS A CA 1
ATOM 2814 C C . LYS A 1 358 ? -2.424 28.656 5.406 1 89.06 358 LYS A C 1
ATOM 2816 O O . LYS A 1 358 ? -3.521 28.422 4.902 1 89.06 358 LYS A O 1
ATOM 2821 N N . ILE A 1 359 ? -1.502 29.594 5 1 84.75 359 ILE A N 1
ATOM 2822 C CA . ILE A 1 359 ? -1.723 30.188 3.688 1 84.75 359 ILE A CA 1
ATOM 2823 C C . ILE A 1 359 ? -0.765 29.562 2.674 1 84.75 359 ILE A C 1
ATOM 2825 O O . ILE A 1 359 ? 0.379 29.25 3.006 1 84.75 359 ILE A O 1
ATOM 2829 N N . SER A 1 360 ? -1.243 29.031 1.506 1 73.31 360 SER A N 1
ATOM 2830 C CA . SER A 1 360 ? -0.416 28.391 0.496 1 73.31 360 SER A CA 1
ATOM 2831 C C . SER A 1 360 ? -0.44 29.156 -0.82 1 73.31 360 SER A C 1
ATOM 2833 O O . SER A 1 360 ? -1.374 29.906 -1.084 1 73.31 360 SER A O 1
ATOM 2835 N N . GLY A 1 361 ? 0.726 29.078 -1.444 1 69.88 361 GLY A N 1
ATOM 2836 C CA . GLY A 1 361 ? 0.711 29.562 -2.816 1 69.88 361 GLY A CA 1
ATOM 2837 C C . GLY A 1 361 ? -0.31 28.859 -3.686 1 69.88 361 GLY A C 1
ATOM 2838 O O . GLY A 1 361 ? -0.716 29.375 -4.727 1 69.88 361 GLY A O 1
ATOM 2839 N N . ASP A 1 362 ? -0.639 27.734 -3.223 1 71.12 362 ASP A N 1
ATOM 2840 C CA . ASP A 1 362 ? -1.719 26.969 -3.848 1 71.12 362 ASP A CA 1
ATOM 2841 C C . ASP A 1 362 ? -3.037 27.188 -3.107 1 71.12 362 ASP A C 1
ATOM 2843 O O . ASP A 1 362 ? -3.215 26.688 -1.99 1 71.12 362 ASP A O 1
ATOM 2847 N N . VAL A 1 363 ? -4.031 27.766 -3.742 1 69.44 363 VAL A N 1
ATOM 2848 C CA . VAL A 1 363 ? -5.293 28.156 -3.127 1 69.44 363 VAL A CA 1
ATOM 2849 C C . VAL A 1 363 ? -5.992 26.938 -2.539 1 69.44 363 VAL A C 1
ATOM 2851 O O . VAL A 1 363 ? -6.625 27.031 -1.484 1 69.44 363 VAL A O 1
ATOM 2854 N N . ILE A 1 364 ? -5.801 25.828 -3.211 1 70 364 ILE A N 1
ATOM 2855 C CA . ILE A 1 364 ? -6.484 24.625 -2.785 1 70 364 ILE A CA 1
ATOM 2856 C C . ILE A 1 364 ? -5.914 24.141 -1.451 1 70 364 ILE A C 1
ATOM 2858 O O . ILE A 1 364 ? -6.562 23.391 -0.723 1 70 364 ILE A O 1
ATOM 2862 N N . LYS A 1 365 ? -4.777 24.625 -1.03 1 76.31 365 LYS A N 1
ATOM 2863 C CA . LYS A 1 365 ? -4.09 24.125 0.161 1 76.31 365 LYS A CA 1
ATOM 2864 C C . LYS A 1 365 ? -4.328 25.062 1.352 1 76.31 365 LYS A C 1
ATOM 2866 O O . LYS A 1 365 ? -3.85 24.781 2.457 1 76.31 365 LYS A O 1
ATOM 2871 N N . ILE A 1 366 ? -5.164 26 1.128 1 83.94 366 ILE A N 1
ATOM 2872 C CA . ILE A 1 366 ? -5.508 26.844 2.266 1 83.94 366 ILE A CA 1
ATOM 2873 C C . ILE A 1 366 ? -6.453 26.094 3.201 1 83.94 366 ILE A C 1
ATOM 2875 O O . ILE A 1 366 ? -7.449 25.516 2.756 1 83.94 366 ILE A O 1
ATOM 2879 N N . SER A 1 367 ? -6.145 26.062 4.422 1 90.19 367 SER A N 1
ATOM 2880 C CA . SER A 1 367 ? -6.918 25.266 5.367 1 90.19 367 SER A CA 1
ATOM 2881 C C . SER A 1 367 ? -8.094 26.062 5.926 1 90.19 367 SER A C 1
ATOM 2883 O O . SER A 1 367 ? -8.102 27.297 5.871 1 90.19 367 SER A O 1
ATOM 2885 N N . ASN A 1 368 ? -9.117 25.391 6.387 1 94.88 368 ASN A N 1
ATOM 2886 C CA . ASN A 1 368 ? -10.211 26.016 7.133 1 94.88 368 ASN A CA 1
ATOM 2887 C C . ASN A 1 368 ? -9.906 26.078 8.625 1 94.88 368 ASN A C 1
ATOM 2889 O O . ASN A 1 368 ? -9.656 25.047 9.258 1 94.88 368 ASN A O 1
ATOM 2893 N N . PRO A 1 369 ? -9.891 27.25 9.219 1 97 369 PRO A N 1
ATOM 2894 C CA . PRO A 1 369 ? -9.484 27.422 10.609 1 97 369 PRO A CA 1
ATOM 2895 C C . PRO A 1 369 ? -10.594 27.031 11.594 1 97 369 PRO A C 1
ATOM 2897 O O . PRO A 1 369 ? -11.742 26.859 11.195 1 97 369 PRO A O 1
ATOM 2900 N N . GLY A 1 370 ? -10.211 26.906 12.883 1 97.81 370 GLY A N 1
ATOM 2901 C CA . GLY A 1 370 ? -11.156 26.797 13.984 1 97.81 370 GLY A CA 1
ATOM 2902 C C . GLY A 1 370 ? -11.664 25.375 14.203 1 97.81 370 GLY A C 1
ATOM 2903 O O . GLY A 1 370 ? -11.438 24.5 13.367 1 97.81 370 GLY A O 1
ATOM 2904 N N . PHE A 1 371 ? -12.305 25.188 15.344 1 98.5 371 PHE A N 1
ATOM 2905 C CA . PHE A 1 371 ? -12.961 23.938 15.711 1 98.5 371 PHE A CA 1
ATOM 2906 C C . PHE A 1 371 ? -14.305 23.812 15.008 1 98.5 371 PHE A C 1
ATOM 2908 O O . PHE A 1 371 ? -15.219 24.609 15.242 1 98.5 371 PHE A O 1
ATOM 2915 N N . LYS A 1 372 ? -14.43 22.781 14.117 1 98.38 372 LYS A N 1
ATOM 2916 C CA . LYS A 1 372 ? -15.547 22.703 13.188 1 98.38 372 LYS A CA 1
ATOM 2917 C C . LYS A 1 372 ? -16.297 21.391 13.336 1 98.38 372 LYS A C 1
ATOM 2919 O O . LYS A 1 372 ? -15.836 20.469 14.016 1 98.38 372 LYS A O 1
ATOM 2924 N N . GLU A 1 373 ? -17.422 21.312 12.781 1 97.5 373 GLU A N 1
ATOM 2925 C CA . GLU A 1 373 ? -18.234 20.109 12.625 1 97.5 373 GLU A CA 1
ATOM 2926 C C . GLU A 1 373 ? -19.016 20.141 11.312 1 97.5 373 GLU A C 1
ATOM 2928 O O . GLU A 1 373 ? -19.047 21.156 10.625 1 97.5 373 GLU A O 1
ATOM 2933 N N . VAL A 1 374 ? -19.562 18.984 10.898 1 98.44 374 VAL A N 1
ATOM 2934 C CA . VAL A 1 374 ? -20.125 18.844 9.562 1 98.44 374 VAL A CA 1
ATOM 2935 C C . VAL A 1 374 ? -21.578 18.375 9.664 1 98.44 374 VAL A C 1
ATOM 2937 O O . VAL A 1 374 ? -21.891 17.422 10.391 1 98.44 374 VAL A O 1
ATOM 2940 N N . TYR A 1 375 ? -22.531 19.062 8.953 1 98.38 375 TYR A N 1
ATOM 2941 C CA . TYR A 1 375 ? -23.922 18.656 8.805 1 98.38 375 TYR A CA 1
ATOM 2942 C C . TYR A 1 375 ? -24.25 18.359 7.344 1 98.38 375 TYR A C 1
ATOM 2944 O O . TYR A 1 375 ? -23.859 19.109 6.445 1 98.38 375 TYR A O 1
ATOM 2952 N N . ARG A 1 376 ? -24.938 17.328 7.098 1 98.5 376 ARG A N 1
ATOM 2953 C CA . ARG A 1 376 ? -25.469 17.016 5.773 1 98.5 376 ARG A CA 1
ATOM 2954 C C . ARG A 1 376 ? -26.938 17.391 5.672 1 98.5 376 ARG A C 1
ATOM 2956 O O . ARG A 1 376 ? -27.734 17.016 6.52 1 98.5 376 ARG A O 1
ATOM 2963 N N . ILE A 1 377 ? -27.203 18.047 4.609 1 98 377 ILE A N 1
ATOM 2964 C CA . ILE A 1 377 ? -28.547 18.531 4.367 1 98 377 ILE A CA 1
ATOM 2965 C C . ILE A 1 377 ? -29.203 17.719 3.252 1 98 377 ILE A C 1
ATOM 2967 O O . ILE A 1 377 ? -28.594 17.469 2.219 1 98 377 ILE A O 1
ATOM 2971 N N . PHE A 1 378 ? -30.406 17.297 3.469 1 97.75 378 PHE A N 1
ATOM 2972 C CA . PHE A 1 378 ? -31.188 16.531 2.49 1 97.75 378 PHE A CA 1
ATOM 2973 C C . PHE A 1 378 ? -32.344 17.359 1.938 1 97.75 378 PHE A C 1
ATOM 2975 O O . PHE A 1 378 ? -32.969 18.125 2.678 1 97.75 378 PHE A O 1
ATOM 2982 N N . ASP A 1 379 ? -32.562 17.203 0.679 1 95.12 379 ASP A N 1
ATOM 2983 C CA . ASP A 1 379 ? -33.656 17.938 0.071 1 95.12 379 ASP A CA 1
ATOM 2984 C C . ASP A 1 379 ? -35 17.25 0.368 1 95.12 379 ASP A C 1
ATOM 2986 O O . ASP A 1 379 ? -35.062 16.297 1.156 1 95.12 379 ASP A O 1
ATOM 2990 N N . LYS A 1 380 ? -36.031 17.812 -0.219 1 93 380 LYS A N 1
ATOM 2991 C CA . LYS A 1 380 ? -37.406 17.359 0.077 1 93 380 LYS A CA 1
ATOM 2992 C C . LYS A 1 380 ? -37.625 15.922 -0.389 1 93 380 LYS A C 1
ATOM 2994 O O . LYS A 1 380 ? -38.469 15.211 0.147 1 93 380 LYS A O 1
ATOM 2999 N N . ASP A 1 381 ? -36.844 15.531 -1.335 1 94 381 ASP A N 1
ATOM 3000 C CA . ASP A 1 381 ? -36.969 14.18 -1.876 1 94 381 ASP A CA 1
ATOM 3001 C C . ASP A 1 381 ? -36.094 13.188 -1.102 1 94 381 ASP A C 1
ATOM 3003 O O . ASP A 1 381 ? -36.125 11.984 -1.374 1 94 381 ASP A O 1
ATOM 3007 N N . GLY A 1 382 ? -35.281 13.688 -0.197 1 95.38 382 GLY A N 1
ATOM 3008 C CA . GLY A 1 382 ? -34.5 12.828 0.674 1 95.38 382 GLY A CA 1
ATOM 3009 C C . GLY A 1 382 ? -33.094 12.578 0.164 1 95.38 382 GLY A C 1
ATOM 3010 O O . GLY A 1 382 ? -32.375 11.742 0.713 1 95.38 382 GLY A O 1
ATOM 3011 N N . PHE A 1 383 ? -32.719 13.273 -0.88 1 97.06 383 PHE A N 1
ATOM 3012 C CA . PHE A 1 383 ? -31.359 13.148 -1.416 1 97.06 383 PHE A CA 1
ATOM 3013 C C . PHE A 1 383 ? -30.406 14.141 -0.753 1 97.06 383 PHE A C 1
ATOM 3015 O O . PHE A 1 383 ? -30.812 15.258 -0.423 1 97.06 383 PHE A O 1
ATOM 3022 N N . ALA A 1 384 ? -29.203 13.664 -0.52 1 97.81 384 ALA A N 1
ATOM 3023 C CA . ALA A 1 384 ? -28.188 14.602 -0.057 1 97.81 384 ALA A CA 1
ATOM 3024 C C . ALA A 1 384 ? -28.047 15.773 -1.019 1 97.81 384 ALA A C 1
ATOM 3026 O O . ALA A 1 384 ? -27.875 15.586 -2.225 1 97.81 384 ALA A O 1
ATOM 3027 N N . TYR A 1 385 ? -28.125 16.953 -0.478 1 96.25 385 TYR A N 1
ATOM 3028 C CA . TYR A 1 385 ? -28.172 18.172 -1.298 1 96.25 385 TYR A CA 1
ATOM 3029 C C . TYR A 1 385 ? -26.906 19 -1.122 1 96.25 385 TYR A C 1
ATOM 3031 O O . TYR A 1 385 ? -26.359 19.516 -2.096 1 96.25 385 TYR A O 1
ATOM 3039 N N . ALA A 1 386 ? -26.453 19.141 0.111 1 96.81 386 ALA A N 1
ATOM 3040 C CA . ALA A 1 386 ? -25.266 19.922 0.458 1 96.81 386 ALA A CA 1
ATOM 3041 C C . ALA A 1 386 ? -24.75 19.531 1.837 1 96.81 386 ALA A C 1
ATOM 3043 O O . ALA A 1 386 ? -25.469 18.938 2.643 1 96.81 386 ALA A O 1
ATOM 3044 N N . ASP A 1 387 ? -23.516 19.781 2.039 1 97.94 387 ASP A N 1
ATOM 3045 C CA . ASP A 1 387 ? -22.953 19.703 3.385 1 97.94 387 ASP A CA 1
ATOM 3046 C C . ASP A 1 387 ? -22.562 21.094 3.887 1 97.94 387 ASP A C 1
ATOM 3048 O O . ASP A 1 387 ? -22.062 21.922 3.117 1 97.94 387 ASP A O 1
ATOM 3052 N N . LEU A 1 388 ? -22.797 21.328 5.141 1 97.69 388 LEU A N 1
ATOM 3053 C CA . LEU A 1 388 ? -22.406 22.562 5.801 1 97.69 388 LEU A CA 1
ATOM 3054 C C . LEU A 1 388 ? -21.328 22.312 6.844 1 97.69 388 LEU A C 1
ATOM 3056 O O . LEU A 1 388 ? -21.531 21.531 7.773 1 97.69 388 LEU A O 1
ATOM 3060 N N . ILE A 1 389 ? -20.188 22.906 6.609 1 98.06 389 ILE A N 1
ATOM 3061 C CA . ILE A 1 389 ? -19.156 22.953 7.637 1 98.06 389 ILE A CA 1
ATOM 3062 C C . ILE A 1 389 ? -19.312 24.203 8.484 1 98.06 389 ILE A C 1
ATOM 3064 O O . ILE A 1 389 ? -19.297 25.328 7.965 1 98.06 389 ILE A O 1
ATOM 3068 N N . SER A 1 390 ? -19.516 24.078 9.773 1 97.94 390 SER A N 1
ATOM 3069 C CA . SER A 1 390 ? -19.734 25.203 10.68 1 97.94 390 SER A CA 1
ATOM 3070 C C . SER A 1 390 ? -18.781 25.141 11.875 1 97.94 390 SER A C 1
ATOM 3072 O O . SER A 1 390 ? -18.172 24.094 12.133 1 97.94 390 SER A O 1
ATOM 3074 N N . LEU A 1 391 ? -18.578 26.266 12.5 1 98.12 391 LEU A N 1
ATOM 3075 C CA . LEU A 1 391 ? -17.906 26.281 13.797 1 98.12 391 LEU A CA 1
ATOM 3076 C C . LEU A 1 391 ? -18.75 25.578 14.859 1 98.12 391 LEU A C 1
ATOM 3078 O O . LEU A 1 391 ? -19.984 25.641 14.82 1 98.12 391 LEU A O 1
ATOM 3082 N N . VAL A 1 392 ? -18.031 24.922 15.797 1 97.5 392 VAL A N 1
ATOM 3083 C CA . VAL A 1 392 ? -18.734 24.219 16.859 1 97.5 392 VAL A CA 1
ATOM 3084 C C . VAL A 1 392 ? -19.453 25.219 17.766 1 97.5 392 VAL A C 1
ATOM 3086 O O . VAL A 1 392 ? -20.562 24.953 18.234 1 97.5 392 VAL A O 1
ATOM 3089 N N . LYS A 1 393 ? -18.797 26.359 17.969 1 96.38 393 LYS A N 1
ATOM 3090 C CA . LYS A 1 393 ? -19.359 27.375 18.844 1 96.38 393 LYS A CA 1
ATOM 3091 C C . LYS A 1 393 ? -19.719 28.641 18.062 1 96.38 393 LYS A C 1
ATOM 3093 O O . LYS A 1 393 ? -19.047 28.984 17.094 1 96.38 393 LYS A O 1
ATOM 3098 N N . ASN A 1 394 ? -20.75 29.281 18.5 1 95.88 394 ASN A N 1
ATOM 3099 C CA . ASN A 1 394 ? -21.125 30.625 18.062 1 95.88 394 ASN A CA 1
ATOM 3100 C C . ASN A 1 394 ? -21.219 30.703 16.531 1 95.88 394 ASN A C 1
ATOM 3102 O O . ASN A 1 394 ? -20.594 31.578 15.914 1 95.88 394 ASN A O 1
ATOM 3106 N N . ASP A 1 395 ? -22.016 29.844 15.922 1 97.94 395 ASP A N 1
ATOM 3107 C CA . ASP A 1 395 ? -22.219 29.812 14.477 1 97.94 395 ASP A CA 1
ATOM 3108 C C . ASP A 1 395 ? -23.703 30.031 14.133 1 97.94 395 ASP A C 1
ATOM 3110 O O . ASP A 1 395 ? -24.531 29.156 14.352 1 97.94 395 ASP A O 1
ATOM 3114 N N . ASN A 1 396 ? -24 31.156 13.531 1 97.62 396 ASN A N 1
ATOM 3115 C CA . ASN A 1 396 ? -25.375 31.562 13.25 1 97.62 396 ASN A CA 1
ATOM 3116 C C . ASN A 1 396 ? -26.031 30.641 12.234 1 97.62 396 ASN A C 1
ATOM 3118 O O . ASN A 1 396 ? -27.219 30.312 12.344 1 97.62 396 ASN A O 1
ATOM 3122 N N . ASP A 1 397 ? -25.328 30.312 11.195 1 97.38 397 ASP A N 1
ATOM 3123 C CA . ASP A 1 397 ? -25.891 29.422 10.18 1 97.38 397 ASP A CA 1
ATOM 3124 C C . ASP A 1 397 ? -26.219 28.047 10.766 1 97.38 397 ASP A C 1
ATOM 3126 O O . ASP A 1 397 ? -27.234 27.453 10.414 1 97.38 397 ASP A O 1
ATOM 3130 N N . LYS A 1 398 ? -25.375 27.562 11.641 1 97.31 398 LYS A N 1
ATOM 3131 C CA . LYS A 1 398 ? -25.656 26.312 12.344 1 97.31 398 LYS A CA 1
ATOM 3132 C C . LYS A 1 398 ? -26.938 26.422 13.148 1 97.31 398 LYS A C 1
ATOM 3134 O O . LYS A 1 398 ? -27.766 25.5 13.141 1 97.31 398 LYS A O 1
ATOM 3139 N N . GLU A 1 399 ? -27.078 27.469 13.867 1 97.69 399 GLU A N 1
ATOM 3140 C CA . GLU A 1 399 ? -28.281 27.672 14.664 1 97.69 399 GLU A CA 1
ATOM 3141 C C . GLU A 1 399 ? -29.531 27.672 13.789 1 97.69 399 GLU A C 1
ATOM 3143 O O . GLU A 1 399 ? -30.547 27.078 14.148 1 97.69 399 GLU A O 1
ATOM 3148 N N . LYS A 1 400 ? -29.469 28.375 12.703 1 97.25 400 LYS A N 1
ATOM 3149 C CA . LYS A 1 400 ? -30.578 28.391 11.766 1 97.25 400 LYS A CA 1
ATOM 3150 C C . LYS A 1 400 ? -30.906 26.984 11.266 1 97.25 400 LYS A C 1
ATOM 3152 O O . LYS A 1 400 ? -32.062 26.594 11.172 1 97.25 400 LYS A O 1
ATOM 3157 N N . LEU A 1 401 ? -29.875 26.266 10.914 1 97.12 401 LEU A N 1
ATOM 3158 C CA . LEU A 1 401 ? -30.031 24.891 10.43 1 97.12 401 LEU A CA 1
ATOM 3159 C C . LEU A 1 401 ? -30.719 24.016 11.477 1 97.12 401 LEU A C 1
ATOM 3161 O O . LEU A 1 401 ? -31.672 23.312 11.164 1 97.12 401 LEU A O 1
ATOM 3165 N N . LEU A 1 402 ? -30.25 24.094 12.734 1 96.56 402 LEU A N 1
ATOM 3166 C CA . LEU A 1 402 ? -30.75 23.25 13.812 1 96.56 402 LEU A CA 1
ATOM 3167 C C . LEU A 1 402 ? -32.219 23.594 14.133 1 96.56 402 LEU A C 1
ATOM 3169 O O . LEU A 1 402 ? -32.969 22.734 14.586 1 96.56 402 LEU A O 1
ATOM 3173 N N . ASN A 1 403 ? -32.594 24.781 13.844 1 96.12 403 ASN A N 1
ATOM 3174 C CA . ASN A 1 403 ? -33.938 25.234 14.117 1 96.12 403 ASN A CA 1
ATOM 3175 C C . ASN A 1 403 ? -34.844 25.125 12.883 1 96.12 403 ASN A C 1
ATOM 3177 O O . ASN A 1 403 ? -35.969 25.609 12.883 1 96.12 403 ASN A O 1
ATOM 3181 N N . HIS A 1 404 ? -34.312 24.562 11.859 1 95.19 404 HIS A N 1
ATOM 3182 C CA . HIS A 1 404 ? -35.031 24.375 10.609 1 95.19 404 HIS A CA 1
ATOM 3183 C C . HIS A 1 404 ? -35.5 25.719 10.047 1 95.19 404 HIS A C 1
ATOM 3185 O O . HIS A 1 404 ? -36.625 25.812 9.523 1 95.19 404 HIS A O 1
ATOM 3191 N N . GLU A 1 405 ? -34.688 26.703 10.234 1 95.94 405 GLU A N 1
ATOM 3192 C CA . GLU A 1 405 ? -34.969 28.031 9.688 1 95.94 405 GLU A CA 1
ATOM 3193 C C . GLU A 1 405 ? -34.469 28.156 8.258 1 95.94 405 GLU A C 1
ATOM 3195 O O . GLU A 1 405 ? -33.781 27.266 7.754 1 95.94 405 GLU A O 1
ATOM 3200 N N . GLU A 1 406 ? -34.938 29.219 7.617 1 96.25 406 GLU A N 1
ATOM 3201 C CA . GLU A 1 406 ? -34.406 29.531 6.301 1 96.25 406 GLU A CA 1
ATOM 3202 C C . GLU A 1 406 ? -32.906 29.781 6.375 1 96.25 406 GLU A C 1
ATOM 3204 O O . GLU A 1 406 ? -32.406 30.453 7.281 1 96.25 406 GLU A O 1
ATOM 3209 N N . LEU A 1 407 ? -32.219 29.125 5.496 1 95.12 407 LEU A N 1
ATOM 3210 C CA . LEU A 1 407 ? -30.766 29.188 5.52 1 95.12 407 LEU A CA 1
ATOM 3211 C C . LEU A 1 407 ? -30.203 29.375 4.113 1 95.12 407 LEU A C 1
ATOM 3213 O O . LEU A 1 407 ? -30.578 28.656 3.189 1 95.12 407 LEU A O 1
ATOM 3217 N N . MET A 1 408 ? -29.438 30.359 4.008 1 93.06 408 MET A N 1
ATOM 3218 C CA . MET A 1 408 ? -28.719 30.547 2.754 1 93.06 408 MET A CA 1
ATOM 3219 C C . MET A 1 408 ? -27.375 29.828 2.791 1 93.06 408 MET A C 1
ATOM 3221 O O . MET A 1 408 ? -26.531 30.109 3.652 1 93.06 408 MET A O 1
ATOM 3225 N N . ILE A 1 409 ? -27.219 28.859 1.887 1 91.88 409 ILE A N 1
ATOM 3226 C CA . ILE A 1 409 ? -25.922 28.203 1.769 1 91.88 409 ILE A CA 1
ATOM 3227 C C . ILE A 1 409 ? -25.172 28.766 0.553 1 91.88 409 ILE A C 1
ATOM 3229 O O . ILE A 1 409 ? -25.781 29.062 -0.474 1 91.88 409 ILE A O 1
ATOM 3233 N N . ARG A 1 410 ? -23.891 28.922 0.73 1 88.44 410 ARG A N 1
ATOM 3234 C CA . ARG A 1 410 ? -23.141 29.594 -0.317 1 88.44 410 ARG A CA 1
ATOM 3235 C C . ARG A 1 410 ? -21.781 28.938 -0.529 1 88.44 410 ARG A C 1
ATOM 3237 O O . ARG A 1 410 ? -21.141 28.5 0.429 1 88.44 410 ARG A O 1
ATOM 3244 N N . ASP A 1 411 ? -21.375 28.922 -1.795 1 85.38 411 ASP A N 1
ATOM 3245 C CA . ASP A 1 411 ? -20.031 28.484 -2.16 1 85.38 411 ASP A CA 1
ATOM 3246 C C . ASP A 1 411 ? -18.969 29.453 -1.641 1 85.38 411 ASP A C 1
ATOM 3248 O O . ASP A 1 411 ? -19.172 30.672 -1.665 1 85.38 411 ASP A O 1
ATOM 3252 N N . GLU A 1 412 ? -17.906 28.891 -1.164 1 80.62 412 GLU A N 1
ATOM 3253 C CA . GLU A 1 412 ? -16.859 29.734 -0.593 1 80.62 412 GLU A CA 1
ATOM 3254 C C . GLU A 1 412 ? -16.281 30.672 -1.638 1 80.62 412 GLU A C 1
ATOM 3256 O O . GLU A 1 412 ? -15.984 31.828 -1.334 1 80.62 412 GLU A O 1
ATOM 3261 N N . LYS A 1 413 ? -16.062 30.25 -2.877 1 76.56 413 LYS A N 1
ATOM 3262 C CA . LYS A 1 413 ? -15.305 30.969 -3.898 1 76.56 413 LYS A CA 1
ATOM 3263 C C . LYS A 1 413 ? -16.234 31.828 -4.762 1 76.56 413 LYS A C 1
ATOM 3265 O O . LYS A 1 413 ? -15.805 32.844 -5.301 1 76.56 413 LYS A O 1
ATOM 3270 N N . TYR A 1 414 ? -17.453 31.234 -4.852 1 78.69 414 TYR A N 1
ATOM 3271 C CA . TYR A 1 414 ? -18.328 31.891 -5.805 1 78.69 414 TYR A CA 1
ATOM 3272 C C . TYR A 1 414 ? -19.641 32.312 -5.137 1 78.69 414 TYR A C 1
ATOM 3274 O O . TYR A 1 414 ? -20.578 31.531 -5.023 1 78.69 414 TYR A O 1
ATOM 3282 N N . GLU A 1 415 ? -19.781 33.562 -4.883 1 72.31 415 GLU A N 1
ATOM 3283 C CA . GLU A 1 415 ? -20.938 34.094 -4.164 1 72.31 415 GLU A CA 1
ATOM 3284 C C . GLU A 1 415 ? -22.234 33.812 -4.902 1 72.31 415 GLU A C 1
ATOM 3286 O O . GLU A 1 415 ? -23.281 33.594 -4.277 1 72.31 415 GLU A O 1
ATOM 3291 N N . PHE A 1 416 ? -22.109 33.812 -6.188 1 74.5 416 PHE A N 1
ATOM 3292 C CA . PHE A 1 416 ? -23.344 33.625 -6.969 1 74.5 416 PHE A CA 1
ATOM 3293 C C . PHE A 1 416 ? -23.828 32.188 -6.887 1 74.5 416 PHE A C 1
ATOM 3295 O O . PHE A 1 416 ? -24.984 31.906 -7.215 1 74.5 416 PHE A O 1
ATOM 3302 N N . LYS A 1 417 ? -23.047 31.375 -6.438 1 79.81 417 LYS A N 1
ATOM 3303 C CA . LYS A 1 417 ? -23.469 29.984 -6.234 1 79.81 417 LYS A CA 1
ATOM 3304 C C . LYS A 1 417 ? -24.047 29.797 -4.844 1 79.81 417 LYS A C 1
ATOM 3306 O O . LYS A 1 417 ? -23.391 29.234 -3.959 1 79.81 417 LYS A O 1
ATOM 3311 N N . ASN A 1 418 ? -25.172 30.375 -4.676 1 87.06 418 ASN A N 1
ATOM 3312 C CA . ASN A 1 418 ? -25.875 30.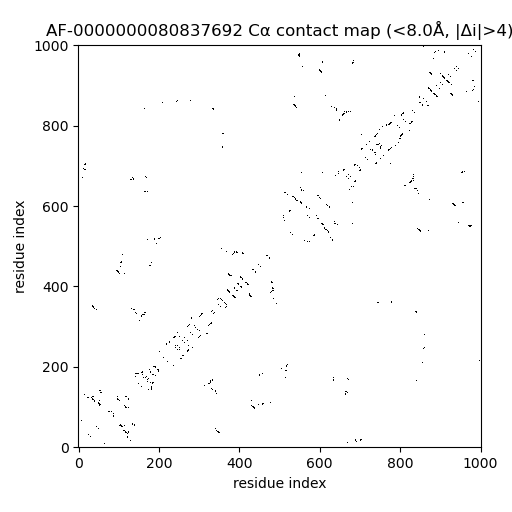25 -3.404 1 87.06 418 ASN A CA 1
ATOM 3313 C C . ASN A 1 418 ? -27.266 29.641 -3.592 1 87.06 418 ASN A C 1
ATOM 3315 O O . ASN A 1 418 ? -27.781 29.609 -4.707 1 87.06 418 ASN A O 1
ATOM 3319 N N . SER A 1 419 ? -27.719 29.047 -2.602 1 90.44 419 SER A N 1
ATOM 3320 C CA . SER A 1 419 ? -29.047 28.438 -2.58 1 90.44 419 SER A CA 1
ATOM 3321 C C . SER A 1 419 ? -29.766 28.719 -1.269 1 90.44 419 SER A C 1
ATOM 3323 O O . SER A 1 419 ? -29.156 28.719 -0.199 1 90.44 419 SER A O 1
ATOM 3325 N N . LEU A 1 420 ? -31 29.016 -1.436 1 93.44 420 LEU A N 1
ATOM 3326 C CA . LEU A 1 420 ? -31.828 29.281 -0.262 1 93.44 420 LEU A CA 1
ATOM 3327 C C . LEU A 1 420 ? -32.594 28.016 0.143 1 93.44 420 LEU A C 1
ATOM 3329 O O . LEU A 1 420 ? -33.344 27.469 -0.659 1 93.44 420 LEU A O 1
ATOM 3333 N N . LEU A 1 421 ? -32.344 27.547 1.305 1 94.81 421 LEU A N 1
ATOM 3334 C CA . LEU A 1 421 ? -33.125 26.469 1.905 1 94.81 421 LEU A CA 1
ATOM 3335 C C . LEU A 1 421 ? -34.312 27.016 2.678 1 94.81 421 LEU A C 1
ATOM 3337 O O . LEU A 1 421 ? -34.156 27.703 3.688 1 94.81 421 LEU A O 1
ATOM 3341 N N . LYS A 1 422 ? -35.5 26.641 2.154 1 95.12 422 LYS A N 1
ATOM 3342 C CA . LYS A 1 422 ? -36.719 27.141 2.785 1 95.12 422 LYS A CA 1
ATOM 3343 C C . LYS A 1 422 ? -37.031 26.391 4.07 1 95.12 422 LYS A C 1
ATOM 3345 O O . LYS A 1 422 ? -36.656 25.219 4.219 1 95.12 422 LYS A O 1
ATOM 3350 N N . LYS A 1 423 ? -37.688 27.141 4.895 1 93.31 423 LYS A N 1
ATOM 3351 C CA . LYS A 1 423 ? -38.094 26.578 6.172 1 93.31 423 LYS A CA 1
ATOM 3352 C C . LYS A 1 423 ? -38.844 25.266 5.973 1 93.31 423 LYS A C 1
ATOM 3354 O O . LYS A 1 423 ? -39.75 25.188 5.117 1 93.31 423 LYS A O 1
ATOM 3359 N N . ASP A 1 424 ? -38.5 24.266 6.617 1 90.81 424 ASP A N 1
ATOM 3360 C CA . ASP A 1 424 ? -39.156 22.953 6.711 1 90.81 424 ASP A CA 1
ATOM 3361 C C . ASP A 1 424 ? -39.094 22.219 5.375 1 90.81 424 ASP A C 1
ATOM 3363 O O . ASP A 1 424 ? -39.875 21.312 5.133 1 90.81 424 ASP A O 1
ATOM 3367 N N . GLU A 1 425 ? -38.219 22.609 4.461 1 94.25 425 GLU A N 1
ATOM 3368 C CA . GLU A 1 425 ? -38.125 21.953 3.166 1 94.25 425 GLU A CA 1
ATOM 3369 C C . GLU A 1 425 ? -36.844 21.141 3.068 1 94.25 425 GLU A C 1
ATOM 3371 O O . GLU A 1 425 ? -36.438 20.703 1.979 1 94.25 425 GLU A O 1
ATOM 3376 N N . TYR A 1 426 ? -36.156 21.047 4.094 1 96.44 426 TYR A N 1
ATOM 3377 C CA . TYR A 1 426 ? -34.938 20.25 4.148 1 96.44 426 TYR A CA 1
ATOM 3378 C C . TYR A 1 426 ? -34.812 19.531 5.492 1 96.44 426 TYR A C 1
ATOM 3380 O O . TYR A 1 426 ? -35.5 19.891 6.457 1 96.44 426 TYR A O 1
ATOM 3388 N N . THR A 1 427 ? -34.156 18.453 5.547 1 97.31 427 THR A N 1
ATOM 3389 C CA . THR A 1 427 ? -33.719 17.812 6.773 1 97.31 427 THR A CA 1
ATOM 3390 C C . THR A 1 427 ? -32.188 17.766 6.859 1 97.31 427 THR A C 1
ATOM 3392 O O . THR A 1 427 ? -31.5 18.172 5.922 1 97.31 427 THR A O 1
ATOM 3395 N N . TYR A 1 428 ? -31.688 17.516 8.008 1 97.44 428 TYR A N 1
ATOM 3396 C CA . TYR A 1 428 ? -30.25 17.469 8.148 1 97.44 428 TYR A CA 1
ATOM 3397 C C . TYR A 1 428 ? -29.828 16.359 9.102 1 97.44 428 TYR A C 1
ATOM 3399 O O . TYR A 1 428 ? -30.656 15.812 9.828 1 97.44 428 TYR A O 1
ATOM 3407 N N . LYS A 1 429 ? -28.578 15.945 9.031 1 97.56 429 LYS A N 1
ATOM 3408 C CA . LYS A 1 429 ? -27.938 15 9.938 1 97.56 429 LYS A CA 1
ATOM 3409 C C . LYS A 1 429 ? -26.531 15.453 10.297 1 97.56 429 LYS A C 1
ATOM 3411 O O . LYS A 1 429 ? -25.75 15.852 9.414 1 97.56 429 LYS A O 1
ATOM 3416 N N . LYS A 1 430 ? -26.234 15.492 11.625 1 98 430 LYS A N 1
ATOM 3417 C CA . LYS A 1 430 ? -24.844 15.719 12.023 1 98 430 LYS A CA 1
ATOM 3418 C C . LYS A 1 430 ? -23.984 14.5 11.711 1 98 430 LYS A C 1
ATOM 3420 O O . LYS A 1 430 ? -24.266 13.391 12.164 1 98 430 LYS A O 1
ATOM 3425 N N . LEU A 1 431 ? -22.938 14.664 10.93 1 98.06 431 LEU A N 1
ATOM 3426 C CA . LEU A 1 431 ? -22.125 13.531 10.492 1 98.06 431 LEU A CA 1
ATOM 3427 C C . LEU A 1 431 ? -21.078 13.172 11.547 1 98.06 431 LEU A C 1
ATOM 3429 O O . LEU A 1 431 ? -20.672 12.016 11.656 1 98.06 431 LEU A O 1
ATOM 3433 N N . THR A 1 432 ? -20.625 14.117 12.32 1 96.12 432 THR A N 1
ATOM 3434 C CA . THR A 1 432 ? -19.516 13.945 13.258 1 96.12 432 THR A CA 1
ATOM 3435 C C . THR A 1 432 ? -20.016 13.359 14.57 1 96.12 432 THR A C 1
ATOM 3437 O O . THR A 1 432 ? -21.031 13.797 15.109 1 96.12 432 THR A O 1
ATOM 3440 N N . LYS A 1 433 ? -19.344 12.359 15.031 1 97.31 433 LYS A N 1
ATOM 3441 C CA . LYS A 1 433 ? -19.609 11.734 16.328 1 97.31 433 LYS A CA 1
ATOM 3442 C C . LYS A 1 433 ? -18.375 11.82 17.234 1 97.31 433 LYS A C 1
ATOM 3444 O O . LYS A 1 433 ? -17.25 11.945 16.75 1 97.31 433 LYS A O 1
ATOM 3449 N N . ILE A 1 434 ? -18.594 11.789 18.547 1 98.25 434 ILE A N 1
ATOM 3450 C CA . ILE A 1 434 ? -17.484 11.781 19.5 1 98.25 434 ILE A CA 1
ATOM 3451 C C . ILE A 1 434 ? -17.188 10.352 19.922 1 98.25 434 ILE A C 1
ATOM 3453 O O . ILE A 1 434 ? -17.938 9.758 20.703 1 98.25 434 ILE A O 1
ATOM 3457 N N . TYR A 1 435 ? -16.062 9.805 19.484 1 98.38 435 TYR A N 1
ATOM 3458 C CA . TYR A 1 435 ? -15.719 8.422 19.766 1 98.38 435 TYR A CA 1
ATOM 3459 C C . TYR A 1 435 ? -14.875 8.32 21.031 1 98.38 435 TYR A C 1
ATOM 3461 O O . TYR A 1 435 ? -14.828 7.266 21.672 1 98.38 435 TYR A O 1
ATOM 3469 N N . ILE A 1 436 ? -14.078 9.328 21.328 1 98.69 436 ILE A N 1
ATOM 3470 C CA . ILE A 1 436 ? -13.281 9.422 22.547 1 98.69 436 ILE A CA 1
ATOM 3471 C C . ILE A 1 436 ? -13.508 10.773 23.219 1 98.69 436 ILE A C 1
ATOM 3473 O O . ILE A 1 436 ? -13.43 11.812 22.562 1 98.69 436 ILE A O 1
ATOM 3477 N N . LYS A 1 437 ? -13.836 10.82 24.438 1 98.62 437 LYS A N 1
ATOM 3478 C CA . LYS A 1 437 ? -13.984 12.023 25.25 1 98.62 437 LYS A CA 1
ATOM 3479 C C . LYS A 1 437 ? -13.086 11.961 26.484 1 98.62 437 LYS A C 1
ATOM 3481 O O . LYS A 1 437 ? -13.164 11.023 27.281 1 98.62 437 LYS A O 1
ATOM 3486 N N . ASP A 1 438 ? -12.227 12.922 26.656 1 98.06 438 ASP A N 1
ATOM 3487 C CA . ASP A 1 438 ? -11.32 12.992 27.797 1 98.06 438 ASP A CA 1
ATOM 3488 C C . ASP A 1 438 ? -10.516 11.695 27.938 1 98.06 438 ASP A C 1
ATOM 3490 O O . ASP A 1 438 ? -10.391 11.164 29.047 1 98.06 438 ASP A O 1
ATOM 3494 N N . GLY A 1 439 ? -10.133 11.195 26.797 1 98 439 GLY A N 1
ATOM 3495 C CA . GLY A 1 439 ? -9.281 10.016 26.766 1 98 439 GLY A CA 1
ATOM 3496 C C . GLY A 1 439 ? -10.055 8.719 26.938 1 98 439 GLY A C 1
ATOM 3497 O O . GLY A 1 439 ? -9.477 7.637 26.922 1 98 439 GLY A O 1
ATOM 3498 N N . VAL A 1 440 ? -11.406 8.789 27.047 1 98.19 440 VAL A N 1
ATOM 3499 C CA . VAL A 1 440 ? -12.219 7.602 27.312 1 98.19 440 VAL A CA 1
ATOM 3500 C C . VAL A 1 440 ? -12.992 7.223 26.047 1 98.19 440 VAL A C 1
ATOM 3502 O O . VAL A 1 440 ? -13.734 8.039 25.5 1 98.19 440 VAL A O 1
ATOM 3505 N N . ILE A 1 441 ? -12.844 6.012 25.578 1 97.56 441 ILE A N 1
ATOM 3506 C CA . ILE A 1 441 ? -13.484 5.504 24.375 1 97.56 441 ILE A CA 1
ATOM 3507 C C . ILE A 1 441 ? -14.969 5.273 24.625 1 97.56 441 ILE A C 1
ATOM 3509 O O . ILE A 1 441 ? -15.344 4.672 25.641 1 97.56 441 ILE A O 1
ATOM 3513 N N . ASP A 1 442 ? -15.82 5.801 23.812 1 97.5 442 ASP A N 1
ATOM 3514 C CA . ASP A 1 442 ? -17.234 5.434 23.828 1 97.5 442 ASP A CA 1
ATOM 3515 C C . ASP A 1 442 ? -17.438 4.004 23.328 1 97.5 442 ASP A C 1
ATOM 3517 O O . ASP A 1 442 ? -17.453 3.762 22.109 1 97.5 442 ASP A O 1
ATOM 3521 N N . LYS A 1 443 ? -17.688 3.131 24.172 1 94.12 443 LYS A N 1
ATOM 3522 C CA . LYS A 1 443 ? -17.719 1.705 23.859 1 94.12 443 LYS A CA 1
ATOM 3523 C C . LYS A 1 443 ? -18.859 1.367 22.906 1 94.12 443 LYS A C 1
ATOM 3525 O O . LYS A 1 443 ? -18.719 0.493 22.047 1 94.12 443 LYS A O 1
ATOM 3530 N N . GLU A 1 444 ? -19.953 2.014 23.078 1 94.56 444 GLU A N 1
ATOM 3531 C CA . GLU A 1 444 ? -21.109 1.751 22.203 1 94.56 444 GLU A CA 1
ATOM 3532 C C . GLU A 1 444 ? -20.797 2.133 20.766 1 94.56 444 GLU A C 1
ATOM 3534 O O . GLU A 1 444 ? -21.031 1.341 19.844 1 94.56 444 GLU A O 1
ATOM 3539 N N . LEU A 1 445 ? -20.312 3.307 20.562 1 94.06 445 LEU A N 1
ATOM 3540 C CA . LEU A 1 445 ? -19.969 3.773 19.234 1 94.06 445 LEU A CA 1
ATOM 3541 C C . LEU A 1 445 ? -18.844 2.932 18.641 1 94.06 445 LEU A C 1
ATOM 3543 O O . LEU A 1 445 ? -18.844 2.635 17.438 1 94.06 445 LEU A O 1
ATOM 3547 N N . HIS A 1 446 ? -17.906 2.59 19.469 1 91.38 446 HIS A N 1
ATOM 3548 C CA . HIS A 1 446 ? -16.797 1.756 19.031 1 91.38 446 HIS A CA 1
ATOM 3549 C C . HIS A 1 446 ? -17.281 0.391 18.547 1 91.38 446 HIS A C 1
ATOM 3551 O O . HIS A 1 446 ? -16.859 -0.095 17.5 1 91.38 446 HIS A O 1
ATOM 3557 N N . ASP A 1 447 ? -18.188 -0.217 19.328 1 89.25 447 ASP A N 1
ATOM 3558 C CA . ASP A 1 447 ? -18.688 -1.544 18.984 1 89.25 447 ASP A CA 1
ATOM 3559 C C . ASP A 1 447 ? -19.469 -1.521 17.672 1 89.25 447 ASP A C 1
ATOM 3561 O O . ASP A 1 447 ? -19.453 -2.5 16.922 1 89.25 447 ASP A O 1
ATOM 3565 N N . GLU A 1 448 ? -20.078 -0.422 17.422 1 89.62 448 GLU A N 1
ATOM 3566 C CA . GLU A 1 448 ? -20.781 -0.282 16.156 1 89.62 448 GLU A CA 1
ATOM 3567 C C . GLU A 1 448 ? -19.828 -0.34 14.977 1 89.62 448 GLU A C 1
ATOM 3569 O O . GLU A 1 448 ? -20.156 -0.885 13.922 1 89.62 448 GLU A O 1
ATOM 3574 N N . LEU A 1 449 ? -18.672 0.154 15.203 1 88.12 449 LEU A N 1
ATOM 3575 C CA . LEU A 1 449 ? -17.672 0.183 14.141 1 88.12 449 LEU A CA 1
ATOM 3576 C C . LEU A 1 449 ? -17.109 -1.211 13.875 1 88.12 449 LEU A C 1
ATOM 3578 O O . LEU A 1 449 ? -16.625 -1.496 12.781 1 88.12 449 LEU A O 1
ATOM 3582 N N . PHE A 1 450 ? -17.172 -2.107 14.844 1 84.75 450 PHE A N 1
ATOM 3583 C CA . PHE A 1 450 ? -16.609 -3.449 14.727 1 84.75 450 PHE A CA 1
ATOM 3584 C C . PHE A 1 450 ? -17.531 -4.352 13.914 1 84.75 450 PHE A C 1
ATOM 3586 O O . PHE A 1 450 ? -17.109 -5.391 13.406 1 84.75 450 PHE A O 1
ATOM 3593 N N . ASP A 1 451 ? -18.703 -3.984 13.844 1 91.44 451 ASP A N 1
ATOM 3594 C CA . ASP A 1 451 ? -19.609 -4.684 12.93 1 91.44 451 ASP A CA 1
ATOM 3595 C C . ASP A 1 451 ? -19.422 -4.191 11.492 1 91.44 451 ASP A C 1
ATOM 3597 O O . ASP A 1 451 ? -20.141 -3.285 11.055 1 91.44 451 ASP A O 1
ATOM 3601 N N . ILE A 1 452 ? -18.547 -4.891 10.781 1 96.12 452 ILE A N 1
ATOM 3602 C CA . ILE A 1 452 ? -18.125 -4.469 9.445 1 96.12 452 ILE A CA 1
ATOM 3603 C C . ILE A 1 452 ? -19.328 -4.465 8.508 1 96.12 452 ILE A C 1
ATOM 3605 O O . ILE A 1 452 ? -19.469 -3.582 7.656 1 96.12 452 ILE A O 1
ATOM 3609 N N . MET A 1 453 ? -20.172 -5.438 8.656 1 96.5 453 MET A N 1
ATOM 3610 C CA . MET A 1 453 ? -21.359 -5.531 7.793 1 96.5 453 MET A CA 1
ATOM 3611 C C . MET A 1 453 ? -22.312 -4.383 8.062 1 96.5 453 MET A C 1
ATOM 3613 O O . MET A 1 453 ? -23 -3.912 7.145 1 96.5 453 MET A O 1
ATOM 3617 N N . LYS A 1 454 ? -22.375 -3.914 9.297 1 96.25 454 LYS A N 1
ATOM 3618 C CA . LYS A 1 454 ? -23.156 -2.723 9.602 1 96.25 454 LYS A CA 1
ATOM 3619 C C . LYS A 1 454 ? -22.578 -1.489 8.914 1 96.25 454 LYS A C 1
ATOM 3621 O O . LYS A 1 454 ? -23.328 -0.627 8.445 1 96.25 454 LYS A O 1
ATOM 3626 N N . SER A 1 455 ? -21.266 -1.365 8.922 1 97.5 455 SER A N 1
ATOM 3627 C CA . SER A 1 455 ? -20.625 -0.267 8.211 1 97.5 455 SER A CA 1
ATOM 3628 C C . SER A 1 455 ? -20.891 -0.34 6.711 1 97.5 455 SER A C 1
ATOM 3630 O O . SER A 1 455 ? -21.078 0.688 6.059 1 97.5 455 SER A O 1
ATOM 3632 N N . GLN A 1 456 ? -20.844 -1.529 6.145 1 98.38 456 GLN A N 1
ATOM 3633 C CA . GLN A 1 456 ? -21.172 -1.689 4.73 1 98.38 456 GLN A CA 1
ATOM 3634 C C . GLN A 1 456 ? -22.625 -1.273 4.457 1 98.38 456 GLN A C 1
ATOM 3636 O O . GLN A 1 456 ? -22.891 -0.583 3.473 1 98.38 456 GLN A O 1
ATOM 3641 N N . LYS A 1 457 ? -23.547 -1.805 5.316 1 98.06 457 LYS A N 1
ATOM 3642 C CA . LYS A 1 457 ? -24.938 -1.404 5.184 1 98.06 457 LYS A CA 1
ATOM 3643 C C . LYS A 1 457 ? -25.078 0.114 5.227 1 98.06 457 LYS A C 1
ATOM 3645 O O . LYS A 1 457 ? -25.859 0.69 4.469 1 98.06 457 LYS A O 1
ATOM 3650 N N . HIS A 1 458 ? -24.359 0.721 6.18 1 97.56 458 HIS A N 1
ATOM 3651 C CA . HIS A 1 458 ? -24.359 2.178 6.266 1 97.56 458 HIS A CA 1
ATOM 3652 C C . HIS A 1 458 ? -23.906 2.809 4.957 1 97.56 458 HIS A C 1
ATOM 3654 O O . HIS A 1 458 ? -24.453 3.824 4.527 1 97.56 458 HIS A O 1
ATOM 3660 N N . TYR A 1 459 ? -22.953 2.266 4.277 1 98.56 459 TYR A N 1
ATOM 3661 C CA . TYR A 1 459 ? -22.5 2.736 2.98 1 98.56 459 TYR A CA 1
ATOM 3662 C C . TYR A 1 459 ? -23.609 2.668 1.941 1 98.56 459 TYR A C 1
ATOM 3664 O O . TYR A 1 459 ? -23.875 3.65 1.248 1 98.56 459 TYR A O 1
ATOM 3672 N N . PHE A 1 460 ? -24.219 1.497 1.881 1 98.5 460 PHE A N 1
ATOM 3673 C CA . PHE A 1 460 ? -25.266 1.335 0.886 1 98.5 460 PHE A CA 1
ATOM 3674 C C . PHE A 1 460 ? -26.422 2.289 1.163 1 98.5 460 PHE A C 1
ATOM 3676 O O . PHE A 1 460 ? -27.016 2.844 0.233 1 98.5 460 PHE A O 1
ATOM 3683 N N . ASP A 1 461 ? -26.766 2.449 2.457 1 98.06 461 ASP A N 1
ATOM 3684 C CA . ASP A 1 461 ? -27.828 3.387 2.832 1 98.06 461 ASP A CA 1
ATOM 3685 C C . ASP A 1 461 ? -27.453 4.816 2.436 1 98.06 461 ASP A C 1
ATOM 3687 O O . ASP A 1 461 ? -28.297 5.57 1.951 1 98.06 461 ASP A O 1
ATOM 3691 N N . SER A 1 462 ? -26.203 5.199 2.689 1 98 462 SER A N 1
ATOM 3692 C CA . SER A 1 462 ? -25.719 6.52 2.316 1 98 462 SER A CA 1
ATOM 3693 C C . SER A 1 462 ? -25.719 6.703 0.802 1 98 462 SER A C 1
ATOM 3695 O O . SER 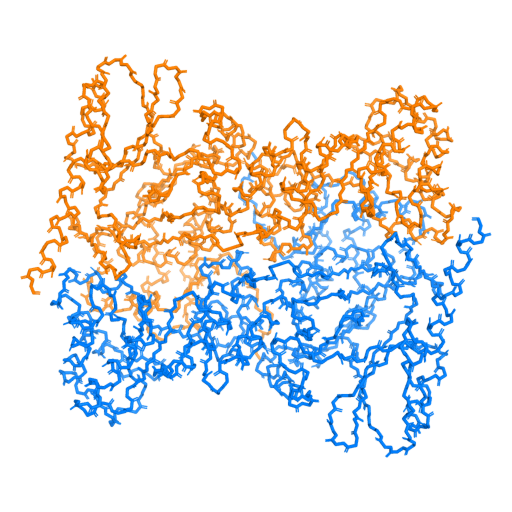A 1 462 ? -26.109 7.762 0.301 1 98 462 SER A O 1
ATOM 3697 N N . LEU A 1 463 ? -25.266 5.711 0.111 1 98.19 463 LEU A N 1
ATOM 3698 C CA . LEU A 1 463 ? -25.203 5.754 -1.347 1 98.19 463 LEU A CA 1
ATOM 3699 C C . LEU A 1 463 ? -26.594 5.934 -1.944 1 98.19 463 LEU A C 1
ATOM 3701 O O . LEU A 1 463 ? -26.766 6.633 -2.949 1 98.19 463 LEU A O 1
ATOM 3705 N N . ALA A 1 464 ? -27.578 5.281 -1.353 1 97.75 464 ALA A N 1
ATOM 3706 C CA . ALA A 1 464 ? -28.953 5.359 -1.828 1 97.75 464 ALA A CA 1
ATOM 3707 C C . ALA A 1 464 ? -29.484 6.789 -1.757 1 97.75 464 ALA A C 1
ATOM 3709 O O . ALA A 1 464 ? -30.406 7.148 -2.48 1 97.75 464 ALA A O 1
ATOM 3710 N N . LYS A 1 465 ? -28.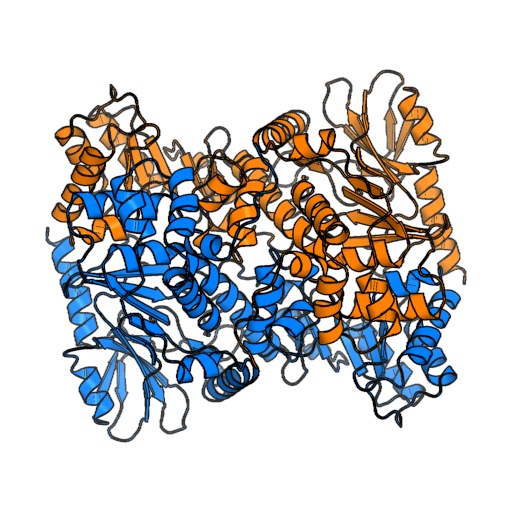875 7.613 -0.934 1 97.69 465 LYS A N 1
ATOM 3711 C CA . LYS A 1 465 ? -29.312 8.992 -0.738 1 97.69 465 LYS A CA 1
ATOM 3712 C C . LYS A 1 465 ? -28.516 9.953 -1.611 1 97.69 465 LYS A C 1
ATOM 3714 O O . LYS A 1 465 ? -28.719 11.172 -1.548 1 97.69 465 LYS A O 1
ATOM 3719 N N . VAL A 1 466 ? -27.625 9.516 -2.385 1 97.44 466 VAL A N 1
ATOM 3720 C CA . VAL A 1 466 ? -26.891 10.312 -3.367 1 97.44 466 VAL A CA 1
ATOM 3721 C C . VAL A 1 466 ? -27.594 10.234 -4.719 1 97.44 466 VAL A C 1
ATOM 3723 O O . VAL A 1 466 ? -27.953 9.148 -5.184 1 97.44 466 VAL A O 1
ATOM 3726 N N . SER A 1 467 ? -27.828 11.32 -5.336 1 96.5 467 SER A N 1
ATOM 3727 C CA . SER A 1 467 ? -28.531 11.336 -6.621 1 96.5 467 SER A CA 1
ATOM 3728 C C . SER A 1 467 ? -27.734 10.602 -7.691 1 96.5 467 SER A C 1
ATOM 3730 O O . SER A 1 467 ? -26.5 10.516 -7.613 1 96.5 467 SER A O 1
ATOM 3732 N N . PRO A 1 468 ? -28.391 10.062 -8.695 1 95.12 468 PRO A N 1
ATOM 3733 C CA . PRO A 1 468 ? -27.719 9.32 -9.758 1 95.12 468 PRO A CA 1
ATOM 3734 C C . PRO A 1 468 ? -26.641 10.141 -10.461 1 95.12 468 PRO A C 1
ATOM 3736 O O . PRO A 1 468 ? -25.578 9.602 -10.82 1 95.12 468 PRO A O 1
ATOM 3739 N N . GLU A 1 469 ? -26.859 11.398 -10.609 1 95.56 469 GLU A N 1
ATOM 3740 C CA . GLU A 1 469 ? -25.922 12.273 -11.312 1 95.56 469 GLU A CA 1
ATOM 3741 C C . GLU A 1 469 ? -24.625 12.422 -10.531 1 95.56 469 GLU A C 1
ATOM 3743 O O . GLU A 1 469 ? -23.562 12.648 -11.125 1 95.56 469 GLU A O 1
ATOM 3748 N N . ARG A 1 470 ? -24.734 12.219 -9.25 1 95.19 470 ARG A N 1
ATOM 3749 C CA . ARG A 1 470 ? -23.562 12.398 -8.398 1 95.19 470 ARG A CA 1
ATOM 3750 C C . ARG A 1 470 ? -22.828 11.078 -8.188 1 95.19 470 ARG A C 1
ATOM 3752 O O . ARG A 1 470 ? -21.703 11.055 -7.711 1 95.19 470 ARG A O 1
ATOM 3759 N N . LYS A 1 471 ? -23.422 9.977 -8.633 1 93.94 471 LYS A N 1
ATOM 3760 C CA . LYS A 1 471 ? -22.859 8.648 -8.43 1 93.94 471 LYS A CA 1
ATOM 3761 C C . LYS A 1 471 ? -22.062 8.195 -9.656 1 93.94 471 LYS A C 1
ATOM 3763 O O . LYS A 1 471 ? -21.328 7.211 -9.602 1 93.94 471 LYS A O 1
ATOM 3768 N N . ARG A 1 472 ? -22.219 8.961 -10.688 1 92.19 472 ARG A N 1
ATOM 3769 C CA . ARG A 1 472 ? -21.562 8.555 -11.922 1 92.19 472 ARG A CA 1
ATOM 3770 C C . ARG A 1 472 ? -20.047 8.508 -11.758 1 92.19 472 ARG A C 1
ATOM 3772 O O . ARG A 1 472 ? -19.469 9.32 -11.031 1 92.19 472 ARG A O 1
ATOM 3779 N N . LEU A 1 473 ? -19.453 7.512 -12.461 1 91.81 473 LEU A N 1
ATOM 3780 C CA . LEU A 1 473 ? -18 7.355 -12.375 1 91.81 473 LEU A CA 1
ATOM 3781 C C . LEU A 1 473 ? -17.297 8.383 -13.25 1 91.81 473 LEU A C 1
ATOM 3783 O O . LEU A 1 473 ? -16.141 8.727 -12.992 1 91.81 473 LEU A O 1
ATOM 3787 N N . GLU A 1 474 ? -18 8.789 -14.281 1 92.5 474 GLU A N 1
ATOM 3788 C CA . GLU A 1 474 ? -17.422 9.781 -15.195 1 92.5 474 GLU A CA 1
ATOM 3789 C C . GLU A 1 474 ? -18.078 11.148 -15 1 92.5 474 GLU A C 1
ATOM 3791 O O . GLU A 1 474 ? -19.281 11.305 -15.211 1 92.5 474 GLU A O 1
ATOM 3796 N N . ASN A 1 475 ? -17.344 12.117 -14.555 1 92.94 475 ASN A N 1
ATOM 3797 C CA . ASN A 1 475 ? -17.766 13.5 -14.391 1 92.94 475 ASN A CA 1
ATOM 3798 C C . ASN A 1 475 ? -19 13.609 -13.5 1 92.94 475 ASN A C 1
ATOM 3800 O O . ASN A 1 475 ? -20.016 14.18 -13.898 1 92.94 475 ASN A O 1
ATOM 3804 N N . PRO A 1 476 ? -18.875 13.102 -12.375 1 95.62 476 PRO A N 1
ATOM 3805 C CA . PRO A 1 476 ? -20.016 13.258 -11.477 1 95.62 476 PRO A CA 1
ATOM 3806 C C . PRO A 1 476 ? -20.375 14.727 -11.219 1 95.62 476 PRO A C 1
ATOM 3808 O O . PRO A 1 476 ? -19.484 15.586 -11.211 1 95.62 476 PRO A O 1
ATOM 3811 N N . HIS A 1 477 ? -21.656 14.906 -11.023 1 94.5 477 HIS A N 1
ATOM 3812 C CA . HIS A 1 477 ? -22.094 16.25 -10.664 1 94.5 477 HIS A CA 1
ATOM 3813 C C . HIS A 1 477 ? -21.453 16.719 -9.367 1 94.5 477 HIS A C 1
ATOM 3815 O O . HIS A 1 477 ? -21.375 15.953 -8.398 1 94.5 477 HIS A O 1
ATOM 3821 N N . SER A 1 478 ? -21.078 17.922 -9.391 1 91.75 478 SER A N 1
ATOM 3822 C CA . SER A 1 478 ? -20.406 18.484 -8.227 1 91.75 478 SER A CA 1
ATOM 3823 C C . SER A 1 478 ? -21.328 18.531 -7.016 1 91.75 478 SER A C 1
ATOM 3825 O O . SER A 1 478 ? -22.516 18.812 -7.156 1 91.75 478 SER A O 1
ATOM 3827 N N . TYR A 1 479 ? -20.797 18.234 -5.934 1 94.31 479 TYR A N 1
ATOM 3828 C CA . TYR A 1 479 ? -21.516 18.312 -4.664 1 94.31 479 TYR A CA 1
ATOM 3829 C C . TYR A 1 479 ? -21.156 19.578 -3.908 1 94.31 479 TYR A C 1
ATOM 3831 O O . TYR A 1 479 ? -20.016 20.031 -3.949 1 94.31 479 TYR A O 1
ATOM 3839 N N . LYS A 1 480 ? -22.109 20.156 -3.215 1 93.56 480 LYS A N 1
ATOM 3840 C CA . LYS A 1 480 ? -21.906 21.406 -2.482 1 93.56 480 LYS A CA 1
ATOM 3841 C C . LYS A 1 480 ? -21.375 21.141 -1.075 1 93.56 480 LYS A C 1
ATOM 3843 O O . LYS A 1 480 ? -22.078 20.547 -0.249 1 93.56 480 LYS A O 1
ATOM 3848 N N . VAL A 1 481 ? -20.203 21.516 -0.88 1 95.56 481 VAL A N 1
ATOM 3849 C CA . VAL A 1 481 ? -19.656 21.609 0.471 1 95.56 481 VAL A CA 1
ATOM 3850 C C . VAL A 1 481 ? -19.453 23.062 0.854 1 95.56 481 VAL A C 1
ATOM 3852 O O . VAL A 1 481 ? -18.469 23.688 0.445 1 95.56 481 VAL A O 1
ATOM 3855 N N . ASP A 1 482 ? -20.312 23.578 1.632 1 95.56 482 ASP A N 1
ATOM 3856 C CA . ASP A 1 482 ? -20.344 25.016 1.921 1 95.56 482 ASP A CA 1
ATOM 3857 C C . ASP A 1 482 ? -19.844 25.281 3.338 1 95.56 482 ASP A C 1
ATOM 3859 O O . ASP A 1 482 ? -20.047 24.469 4.242 1 95.56 482 ASP A O 1
ATOM 3863 N N . LEU A 1 483 ? -19.172 26.375 3.475 1 96.06 483 LEU A N 1
ATOM 3864 C CA . LEU A 1 483 ? -18.781 26.875 4.793 1 96.06 483 LEU A CA 1
ATOM 3865 C C . LEU A 1 483 ? -19.859 27.812 5.348 1 96.06 483 LEU A C 1
ATOM 3867 O O . LEU A 1 483 ? -20.484 28.562 4.598 1 96.06 483 LEU A O 1
ATOM 3871 N N . SER A 1 484 ? -20.078 27.75 6.637 1 96.5 484 SER A N 1
ATOM 3872 C CA . SER A 1 484 ? -20.969 28.734 7.258 1 96.5 484 SER A CA 1
ATOM 3873 C C . SER A 1 484 ? -20.422 30.156 7.09 1 96.5 484 SER A C 1
ATOM 3875 O O . SER A 1 484 ? -19.234 30.344 6.863 1 96.5 484 SER A O 1
ATOM 3877 N N . SER A 1 485 ? -21.328 31.078 7.191 1 95.25 485 SER A N 1
ATOM 3878 C CA . SER A 1 485 ? -20.938 32.469 7.07 1 95.25 485 SER A CA 1
ATOM 3879 C C . SER A 1 485 ? -19.906 32.844 8.141 1 95.25 485 SER A C 1
ATOM 3881 O O . SER A 1 485 ? -18.969 33.594 7.863 1 95.25 485 SER A O 1
ATOM 3883 N N . ASP A 1 486 ? -20.094 32.375 9.328 1 96.94 486 ASP A N 1
ATOM 3884 C CA . ASP A 1 486 ? -19.172 32.688 10.414 1 96.94 486 ASP A CA 1
ATOM 3885 C C . ASP A 1 486 ? -17.781 32.094 10.148 1 96.94 486 ASP A C 1
ATOM 3887 O O . ASP A 1 486 ? -16.766 32.719 10.461 1 96.94 486 ASP A O 1
ATOM 3891 N N . LEU A 1 487 ? -17.75 30.875 9.609 1 96.69 487 LEU A N 1
ATOM 3892 C CA . LEU A 1 487 ? -16.484 30.234 9.266 1 96.69 487 LEU A CA 1
ATOM 3893 C C . LEU A 1 487 ? -15.789 30.969 8.125 1 96.69 487 LEU A C 1
ATOM 3895 O O . LEU A 1 487 ? -14.562 31.125 8.133 1 96.69 487 LEU A O 1
ATOM 3899 N N . ILE A 1 488 ? -16.547 31.406 7.117 1 94.5 488 ILE A N 1
ATOM 3900 C CA . ILE A 1 488 ? -16 32.188 6.004 1 94.5 488 ILE A CA 1
ATOM 3901 C C . ILE A 1 488 ? -15.383 33.469 6.531 1 94.5 488 ILE A C 1
ATOM 3903 O O . ILE A 1 488 ? -14.266 33.844 6.145 1 94.5 488 ILE A O 1
ATOM 3907 N N . ASN A 1 489 ? -16.141 34.125 7.395 1 95.31 489 ASN A N 1
ATOM 3908 C CA . ASN A 1 489 ? -15.648 35.375 7.977 1 95.31 489 ASN A CA 1
ATOM 3909 C C . ASN A 1 489 ? -14.367 35.125 8.773 1 95.31 489 ASN A C 1
ATOM 3911 O O . ASN A 1 489 ? -13.438 35.938 8.711 1 95.31 489 ASN A O 1
ATOM 3915 N N . LEU A 1 490 ? -14.359 34.094 9.531 1 95.69 490 LEU A N 1
ATOM 3916 C CA . LEU A 1 490 ? -13.164 33.781 10.297 1 95.69 490 LEU A CA 1
ATOM 3917 C C . LEU A 1 490 ? -11.984 33.5 9.367 1 95.69 490 LEU A C 1
ATOM 3919 O O . LEU A 1 490 ? -10.891 34.031 9.602 1 95.69 490 LEU A O 1
ATOM 3923 N N . LYS A 1 491 ? -12.172 32.656 8.367 1 94.25 491 LYS A N 1
ATOM 3924 C CA . LYS A 1 491 ? -11.133 32.281 7.414 1 94.25 491 LYS A CA 1
ATOM 3925 C C . LYS A 1 491 ? -10.555 33.5 6.715 1 94.25 491 LYS A C 1
ATOM 3927 O O . LYS A 1 491 ? -9.336 33.719 6.719 1 94.25 491 LYS A O 1
ATOM 3932 N N . TYR A 1 492 ? -11.383 34.312 6.176 1 92.62 492 TYR A N 1
ATOM 3933 C CA . TYR A 1 492 ? -10.914 35.469 5.402 1 92.62 492 TYR A CA 1
ATOM 3934 C C . TYR A 1 492 ? -10.391 36.562 6.32 1 92.62 492 TYR A C 1
ATOM 3936 O O . TYR A 1 492 ? -9.5 37.312 5.934 1 92.62 492 TYR A O 1
ATOM 3944 N N . GLY A 1 493 ? -10.93 36.625 7.516 1 93.31 493 GLY A N 1
ATOM 3945 C CA . GLY A 1 493 ? -10.344 37.531 8.5 1 93.31 493 GLY A CA 1
ATOM 3946 C C . GLY A 1 493 ? -8.891 37.219 8.805 1 93.31 493 GLY A C 1
ATOM 3947 O O . GLY A 1 493 ? -8.055 38.125 8.891 1 93.31 493 GLY A O 1
ATOM 3948 N N . LEU A 1 494 ? -8.633 35.938 8.961 1 92.06 494 LEU A N 1
ATOM 3949 C CA . LEU A 1 494 ? -7.266 35.5 9.227 1 92.06 494 LEU A CA 1
ATOM 3950 C C . LEU A 1 494 ? -6.371 35.75 8.016 1 92.06 494 LEU A C 1
ATOM 3952 O O . LEU A 1 494 ? -5.215 36.156 8.164 1 92.06 494 LEU A O 1
ATOM 3956 N N . ILE A 1 495 ? -6.895 35.469 6.816 1 90.56 495 ILE A N 1
ATOM 3957 C CA . ILE A 1 495 ? -6.129 35.656 5.59 1 90.56 495 ILE A CA 1
ATOM 3958 C C . ILE A 1 495 ? -5.746 37.125 5.453 1 90.56 495 ILE A C 1
ATOM 3960 O O . ILE A 1 495 ? -4.602 37.438 5.125 1 90.56 495 ILE A O 1
ATOM 3964 N N . ASN A 1 496 ? -6.664 38 5.73 1 90.56 496 ASN A N 1
ATOM 3965 C CA . ASN A 1 496 ? -6.434 39.438 5.609 1 90.56 496 ASN A CA 1
ATOM 3966 C C . ASN A 1 496 ? -5.426 39.906 6.645 1 90.56 496 ASN A C 1
ATOM 3968 O O . ASN A 1 496 ? -4.641 40.844 6.371 1 90.56 496 ASN A O 1
ATOM 3972 N N . LYS A 1 497 ? -5.484 39.344 7.754 1 86.75 497 LYS A N 1
ATOM 3973 C CA . LYS A 1 497 ? -4.543 39.719 8.805 1 86.75 497 LYS A CA 1
ATOM 3974 C C . LYS A 1 497 ? -3.109 39.406 8.398 1 86.75 497 LYS A C 1
ATOM 3976 O O . LYS A 1 497 ? -2.176 40.125 8.758 1 86.75 497 LYS A O 1
ATOM 3981 N N . ILE A 1 498 ? -2.895 38.406 7.727 1 84.75 498 ILE A N 1
ATOM 3982 C CA . ILE A 1 498 ? -1.568 37.938 7.352 1 84.75 498 ILE A CA 1
ATOM 3983 C C . ILE A 1 498 ? -1.053 38.719 6.156 1 84.75 498 ILE A C 1
ATOM 3985 O O . ILE A 1 498 ? 0.136 39.031 6.082 1 84.75 498 ILE A O 1
ATOM 3989 N N . LYS A 1 499 ? -1.888 39.062 5.211 1 81.88 499 LYS A N 1
ATOM 3990 C CA . LYS A 1 499 ? -1.486 39.781 4 1 81.88 499 LYS A CA 1
ATOM 3991 C C . LYS A 1 499 ? -1.188 41.25 4.301 1 81.88 499 LYS A C 1
ATOM 3993 O O . LYS A 1 499 ? -0.387 41.875 3.605 1 81.88 499 LYS A O 1
ATOM 3998 N N . ASN A 1 500 ? -1.909 41.812 5.191 1 70.69 500 ASN A N 1
ATOM 3999 C CA . ASN A 1 500 ? -1.76 43.25 5.504 1 70.69 500 ASN A CA 1
ATOM 4000 C C . ASN A 1 500 ? -0.548 43.5 6.398 1 70.69 500 ASN A C 1
ATOM 4002 O O . ASN A 1 500 ? -0.344 44.594 6.871 1 70.69 500 ASN A O 1
ATOM 4006 N N . VAL A 1 501 ? 0.255 42.594 6.609 1 60.91 501 VAL A N 1
ATOM 4007 C CA . VAL A 1 501 ? 1.487 42.812 7.359 1 60.91 501 VAL A CA 1
ATOM 4008 C C . VAL A 1 501 ? 2.689 42.688 6.426 1 60.91 501 VAL A C 1
ATOM 4010 O O . VAL A 1 501 ? 2.732 41.812 5.566 1 60.91 501 VAL A O 1
ATOM 4013 N N . MET B 1 1 ? -18.281 -10.641 20.625 1 35.16 1 MET B N 1
ATOM 4014 C CA . MET B 1 1 ? -17.047 -11.203 20.078 1 35.16 1 MET B CA 1
ATOM 4015 C C . MET B 1 1 ? -15.828 -10.43 20.562 1 35.16 1 MET B C 1
ATOM 4017 O O . MET B 1 1 ? -15.875 -9.203 20.688 1 35.16 1 MET B O 1
ATOM 4021 N N . ASN B 1 2 ? -15.078 -10.734 21.344 1 45.38 2 ASN B N 1
ATOM 4022 C CA . ASN B 1 2 ? -13.844 -10.18 21.891 1 45.38 2 ASN B CA 1
ATOM 4023 C C . ASN B 1 2 ? -13.031 -9.438 20.828 1 45.38 2 ASN B C 1
ATOM 4025 O O . ASN B 1 2 ? -12.438 -10.062 19.953 1 45.38 2 ASN B O 1
ATOM 4029 N N . ASN B 1 3 ? -13.422 -8.312 20.469 1 51 3 ASN B N 1
ATOM 4030 C CA . ASN B 1 3 ? -13.18 -7.359 19.391 1 51 3 ASN B CA 1
ATOM 4031 C C . ASN B 1 3 ? -11.695 -7.02 19.266 1 51 3 ASN B C 1
ATOM 4033 O O . ASN B 1 3 ? -11.281 -6.395 18.281 1 51 3 ASN B O 1
ATOM 4037 N N . ASN B 1 4 ? -10.891 -7.281 20.344 1 61.12 4 ASN B N 1
ATOM 4038 C CA . ASN B 1 4 ? -9.523 -6.793 20.172 1 61.12 4 ASN B CA 1
ATOM 4039 C C . ASN B 1 4 ? -8.531 -7.941 20.016 1 61.12 4 ASN B C 1
ATOM 4041 O O . ASN B 1 4 ? -7.703 -8.18 20.891 1 61.12 4 ASN B O 1
ATOM 4045 N N . ILE B 1 5 ? -8.727 -8.797 19.062 1 73.56 5 ILE B N 1
ATOM 4046 C CA . ILE B 1 5 ? -7.797 -9.891 18.797 1 73.56 5 ILE B CA 1
ATOM 4047 C C . ILE B 1 5 ? -6.426 -9.32 18.438 1 73.56 5 ILE B C 1
ATOM 4049 O O . ILE B 1 5 ? -6.297 -8.531 17.5 1 73.56 5 ILE B O 1
ATOM 4053 N N . ILE B 1 6 ? -5.523 -9.625 19.359 1 79.62 6 ILE B N 1
ATOM 4054 C CA . ILE B 1 6 ? -4.133 -9.281 19.078 1 79.62 6 ILE B CA 1
ATOM 4055 C C . ILE B 1 6 ? -3.48 -10.383 18.25 1 79.62 6 ILE B C 1
ATOM 4057 O O . ILE B 1 6 ? -3.395 -11.531 18.688 1 79.62 6 ILE B O 1
ATOM 4061 N N . LEU B 1 7 ? -3.129 -10.07 17.047 1 91.5 7 LEU B N 1
ATOM 4062 C CA . LEU B 1 7 ? -2.508 -11.031 16.141 1 91.5 7 LEU B CA 1
ATOM 4063 C C . LEU B 1 7 ? -1.022 -11.188 16.453 1 91.5 7 LEU B C 1
ATOM 4065 O O . LEU B 1 7 ? -0.34 -10.203 16.75 1 91.5 7 LEU B O 1
ATOM 4069 N N . THR B 1 8 ? -0.586 -12.391 16.484 1 93.75 8 THR B N 1
ATOM 4070 C CA . THR B 1 8 ? 0.844 -12.656 16.594 1 93.75 8 THR B CA 1
ATOM 4071 C C . THR B 1 8 ? 1.493 -12.695 15.219 1 93.75 8 THR B C 1
ATOM 4073 O O . THR B 1 8 ? 0.817 -12.516 14.203 1 93.75 8 THR B O 1
ATOM 4076 N N . GLU B 1 9 ? 2.799 -12.914 15.172 1 94.38 9 GLU B N 1
ATOM 4077 C CA . GLU B 1 9 ? 3.545 -12.945 13.922 1 94.38 9 GLU B CA 1
ATOM 4078 C C . GLU B 1 9 ? 3.076 -14.094 13.031 1 94.38 9 GLU B C 1
ATOM 4080 O O . GLU B 1 9 ? 3.219 -14.039 11.805 1 94.38 9 GLU B O 1
ATOM 4085 N N . PHE B 1 10 ? 2.525 -15.133 13.625 1 97.5 10 PHE B N 1
ATOM 4086 C CA . PHE B 1 10 ? 2.088 -16.297 12.852 1 97.5 10 PHE B CA 1
ATOM 4087 C C . PHE B 1 10 ? 0.982 -15.906 11.875 1 97.5 10 PHE B C 1
ATOM 4089 O O . PHE B 1 10 ? 0.827 -16.531 10.828 1 97.5 10 PHE B O 1
ATOM 4096 N N . ALA B 1 11 ? 0.187 -14.805 12.203 1 97.38 11 ALA B N 1
ATOM 4097 C CA . ALA B 1 11 ? -0.849 -14.305 11.305 1 97.38 11 ALA B CA 1
ATOM 4098 C C . ALA B 1 11 ? -0.264 -13.945 9.938 1 97.38 11 ALA B C 1
ATOM 4100 O O . ALA B 1 11 ? -0.929 -14.094 8.914 1 97.38 11 ALA B O 1
ATOM 4101 N N . ARG B 1 12 ? 0.999 -13.508 9.914 1 97.19 12 ARG B N 1
ATOM 4102 C CA . ARG B 1 12 ? 1.657 -13.141 8.664 1 97.19 12 ARG B CA 1
ATOM 4103 C C . ARG B 1 12 ? 1.919 -14.375 7.801 1 97.19 12 ARG B C 1
ATOM 4105 O O . ARG B 1 12 ? 1.913 -14.289 6.57 1 97.19 12 ARG B O 1
ATOM 4112 N N . VAL B 1 13 ? 2.094 -15.523 8.438 1 98.12 13 VAL B N 1
ATOM 4113 C CA . VAL B 1 13 ? 2.32 -16.781 7.723 1 98.12 13 VAL B CA 1
ATOM 4114 C C . VAL B 1 13 ? 1.026 -17.219 7.051 1 98.12 13 VAL B C 1
ATOM 4116 O O . VAL B 1 13 ? 1.046 -17.703 5.91 1 98.12 13 VAL B O 1
ATOM 4119 N N . ILE B 1 14 ? -0.1 -17.016 7.723 1 98.25 14 ILE B N 1
ATOM 4120 C CA . ILE B 1 14 ? -1.354 -17.516 7.184 1 98.25 14 ILE B CA 1
ATOM 4121 C C . ILE B 1 14 ? -2.137 -16.391 6.527 1 98.25 14 ILE B C 1
ATOM 4123 O O . ILE B 1 14 ? -3.342 -16.5 6.293 1 98.25 14 ILE B O 1
ATOM 4127 N N . ASN B 1 15 ? -1.437 -15.164 6.367 1 98.38 15 ASN B N 1
ATOM 4128 C CA . ASN B 1 15 ? -1.992 -14.117 5.516 1 98.38 15 ASN B CA 1
ATOM 4129 C C . ASN B 1 15 ? -2.135 -14.586 4.07 1 98.38 15 ASN B C 1
ATOM 4131 O O . ASN B 1 15 ? -1.348 -14.203 3.205 1 98.38 15 ASN B O 1
ATOM 4135 N N . SER B 1 16 ? -3.217 -15.359 3.818 1 98 16 SER B N 1
ATOM 4136 C CA . SER B 1 16 ? -3.293 -16.156 2.598 1 98 16 SER B CA 1
ATOM 4137 C C . SER B 1 16 ? -4.719 -16.203 2.059 1 98 16 SER B C 1
ATOM 4139 O O . SER B 1 16 ? -5.672 -15.906 2.779 1 98 16 SER B O 1
ATOM 4141 N N . ASP B 1 17 ? -4.789 -16.578 0.817 1 97.25 17 ASP B N 1
ATOM 4142 C CA . ASP B 1 17 ? -6.09 -16.875 0.218 1 97.25 17 ASP B CA 1
ATOM 4143 C C . ASP B 1 17 ? -6.641 -18.203 0.723 1 97.25 17 ASP B C 1
ATOM 4145 O O . ASP B 1 17 ? -5.895 -19.172 0.875 1 97.25 17 ASP B O 1
ATOM 4149 N N . ARG B 1 18 ? -7.887 -18.312 0.907 1 95.25 18 ARG B N 1
ATOM 4150 C CA . ARG B 1 18 ? -8.57 -19.484 1.456 1 95.25 18 ARG B CA 1
ATOM 4151 C C . ARG B 1 18 ? -8.281 -20.719 0.619 1 95.25 18 ARG B C 1
ATOM 4153 O O . ARG B 1 18 ? -8.133 -21.812 1.159 1 95.25 18 ARG B O 1
ATOM 4160 N N . TYR B 1 19 ? -8.219 -20.562 -0.689 1 94.62 19 TYR B N 1
ATOM 4161 C CA . TYR B 1 19 ? -8.148 -21.719 -1.562 1 94.62 19 TYR B CA 1
ATOM 4162 C C . TYR B 1 19 ? -6.805 -22.422 -1.418 1 94.62 19 TYR B C 1
ATOM 4164 O O . TYR B 1 19 ? -6.664 -23.594 -1.792 1 94.62 19 TYR B O 1
ATOM 4172 N N . GLN B 1 20 ? -5.754 -21.766 -0.909 1 97.19 20 GLN B N 1
ATOM 4173 C CA . GLN B 1 20 ? -4.484 -22.438 -0.655 1 97.19 20 GLN B CA 1
ATOM 4174 C C . GLN B 1 20 ? -4.656 -23.547 0.371 1 97.19 20 GLN B C 1
ATOM 4176 O O . GLN B 1 20 ? -4.023 -24.609 0.257 1 97.19 20 GLN B O 1
ATOM 4181 N N . TYR B 1 21 ? -5.5 -23.375 1.303 1 96.5 21 TYR B N 1
ATOM 4182 C CA . TYR B 1 21 ? -5.707 -24.344 2.375 1 96.5 21 TYR B CA 1
ATOM 4183 C C . TYR B 1 21 ? -6.781 -25.359 1.997 1 96.5 21 TYR B C 1
ATOM 4185 O O . TYR B 1 21 ? -6.703 -26.531 2.385 1 96.5 21 TYR B O 1
ATOM 4193 N N . THR B 1 22 ? -7.785 -24.875 1.249 1 95.31 22 THR B N 1
ATOM 4194 C CA . THR B 1 22 ? -8.758 -25.812 0.694 1 95.31 22 THR B CA 1
ATOM 4195 C C . THR B 1 22 ? -8.062 -26.859 -0.175 1 95.31 22 THR B C 1
ATOM 4197 O O . THR B 1 22 ? -8.336 -28.062 -0.047 1 95.31 22 THR B O 1
ATOM 4200 N N . GLU B 1 23 ? -7.191 -26.391 -1.021 1 97.19 23 GLU B N 1
ATOM 4201 C CA . GLU B 1 23 ? -6.438 -27.281 -1.901 1 97.19 23 GLU B CA 1
ATOM 4202 C C . GLU B 1 23 ? -5.508 -28.188 -1.104 1 97.19 23 GLU B C 1
ATOM 4204 O O . GLU B 1 23 ? -5.32 -29.359 -1.452 1 97.19 23 GLU B O 1
ATOM 4209 N N . SER B 1 24 ? -4.93 -27.656 -0.052 1 97.62 24 SER B N 1
ATOM 4210 C CA . SER B 1 24 ? -4.059 -28.453 0.808 1 97.62 24 SER B CA 1
ATOM 4211 C C . SER B 1 24 ? -4.82 -29.594 1.458 1 97.62 24 SER B C 1
ATOM 4213 O O . SER B 1 24 ? -4.273 -30.688 1.645 1 97.62 24 SER B O 1
ATOM 4215 N N . ASP B 1 25 ? -6.062 -29.344 1.836 1 96.62 25 ASP B N 1
ATOM 4216 C CA . ASP B 1 25 ? -6.918 -30.406 2.375 1 96.62 25 ASP B CA 1
ATOM 4217 C C . ASP B 1 25 ? -7.062 -31.547 1.381 1 96.62 25 ASP B C 1
ATOM 4219 O O . ASP B 1 25 ? -6.961 -32.719 1.758 1 96.62 25 ASP B O 1
ATOM 4223 N N . ILE B 1 26 ? -7.273 -31.188 0.171 1 97.25 26 ILE B N 1
ATOM 4224 C CA . ILE B 1 26 ? -7.449 -32.188 -0.876 1 97.25 26 ILE B CA 1
ATOM 4225 C C . ILE B 1 26 ? -6.148 -32.969 -1.076 1 97.25 26 ILE B C 1
ATOM 4227 O O . ILE B 1 26 ? -6.16 -34.188 -1.215 1 97.25 26 ILE B O 1
ATOM 4231 N N . PHE B 1 27 ? -5 -32.25 -1.091 1 98.31 27 PHE B N 1
ATOM 4232 C CA . PHE B 1 27 ? -3.711 -32.938 -1.224 1 98.31 27 PHE B CA 1
ATOM 4233 C C . PHE B 1 27 ? -3.516 -33.969 -0.117 1 98.31 27 PHE B C 1
ATOM 4235 O O . PHE B 1 27 ? -2.975 -35.031 -0.356 1 98.31 27 PHE B O 1
ATOM 4242 N N . LEU B 1 28 ? -3.91 -33.625 1.062 1 97.69 28 LEU B N 1
ATOM 4243 C CA . LEU B 1 28 ? -3.795 -34.531 2.197 1 97.69 28 LEU B CA 1
ATOM 4244 C C . LEU B 1 28 ? -4.688 -35.75 2.01 1 97.69 28 LEU B C 1
ATOM 4246 O O . LEU B 1 28 ? -4.266 -36.875 2.268 1 97.69 28 LEU B O 1
ATOM 4250 N N . MET B 1 29 ? -5.895 -35.5 1.592 1 97.06 29 MET B N 1
ATOM 4251 C CA . MET B 1 29 ? -6.859 -36.594 1.413 1 97.06 29 MET B CA 1
ATOM 4252 C C . MET B 1 29 ? -6.434 -37.5 0.276 1 97.06 29 MET B C 1
ATOM 4254 O O . MET B 1 29 ? -6.715 -38.719 0.306 1 97.06 29 MET B O 1
ATOM 4258 N N . GLU B 1 30 ? -5.773 -36.938 -0.695 1 97.69 30 GLU B N 1
ATOM 4259 C CA . GLU B 1 30 ? -5.27 -37.688 -1.825 1 97.69 30 GLU B CA 1
ATOM 4260 C C . GLU B 1 30 ? -3.896 -38.281 -1.523 1 97.69 30 GLU B C 1
ATOM 4262 O O . GLU B 1 30 ? -3.299 -38.938 -2.373 1 97.69 30 GLU B O 1
ATOM 4267 N N . ASN B 1 31 ? -3.295 -38.031 -0.352 1 97.62 31 ASN B N 1
ATOM 4268 C CA . ASN B 1 31 ? -2.016 -38.531 0.131 1 97.62 31 ASN B CA 1
ATOM 4269 C C . ASN B 1 31 ? -0.868 -38.125 -0.786 1 97.62 31 ASN B C 1
ATOM 4271 O O . ASN B 1 31 ? -0.015 -38.938 -1.126 1 97.62 31 ASN B O 1
ATOM 4275 N N . ILE B 1 32 ? -0.862 -36.875 -1.257 1 97.06 32 ILE B N 1
ATOM 4276 C CA . ILE B 1 32 ? 0.219 -36.438 -2.123 1 97.06 32 ILE B CA 1
ATOM 4277 C C . ILE B 1 32 ? 0.956 -35.281 -1.461 1 97.06 32 ILE B C 1
ATOM 4279 O O . ILE B 1 32 ? 1.725 -34.562 -2.115 1 97.06 32 ILE B O 1
ATOM 4283 N N . GLN B 1 33 ? 0.72 -35 -0.177 1 94.56 33 GLN B N 1
ATOM 4284 C CA . GLN B 1 33 ? 1.266 -33.875 0.55 1 94.56 33 GLN B CA 1
ATOM 4285 C C . GLN B 1 33 ? 2.791 -33.906 0.579 1 94.56 33 GLN B C 1
ATOM 4287 O O . GLN B 1 33 ? 3.445 -32.875 0.712 1 94.56 33 GLN B O 1
ATOM 4292 N N . ASN B 1 34 ? 3.377 -35.062 0.395 1 93.44 34 ASN B N 1
ATOM 4293 C CA . ASN B 1 34 ? 4.816 -35.188 0.577 1 93.44 34 ASN B CA 1
ATOM 4294 C C . ASN B 1 34 ? 5.559 -35.156 -0.758 1 93.44 34 ASN B C 1
ATOM 4296 O O . ASN B 1 34 ? 6.785 -35.219 -0.792 1 93.44 34 ASN B O 1
ATOM 4300 N N . LYS B 1 35 ? 4.809 -35.062 -1.876 1 98 35 LYS B N 1
ATOM 4301 C CA . LYS B 1 35 ? 5.504 -34.844 -3.141 1 98 35 LYS B CA 1
ATOM 4302 C C . LYS B 1 35 ? 6.34 -33.562 -3.096 1 98 35 LYS B C 1
ATOM 4304 O O . LYS B 1 35 ? 5.918 -32.562 -2.521 1 98 35 LYS B O 1
ATOM 4309 N N . ILE B 1 36 ? 7.551 -33.688 -3.633 1 98.69 36 ILE B N 1
ATOM 4310 C CA . ILE B 1 36 ? 8.438 -32.531 -3.598 1 98.69 36 ILE B CA 1
ATOM 4311 C C . ILE B 1 36 ? 8.102 -31.594 -4.758 1 98.69 36 ILE B C 1
ATOM 4313 O O . ILE B 1 36 ? 8.188 -31.984 -5.926 1 98.69 36 ILE B O 1
ATOM 4317 N N . ALA B 1 37 ? 7.703 -30.406 -4.398 1 98.75 37 ALA B N 1
ATOM 4318 C CA . ALA B 1 37 ? 7.328 -29.406 -5.395 1 98.75 37 ALA B CA 1
ATOM 4319 C C . ALA B 1 37 ? 8.398 -28.312 -5.512 1 98.75 37 ALA B C 1
ATOM 4321 O O . ALA B 1 37 ? 9.086 -28.016 -4.539 1 98.75 37 ALA B O 1
ATOM 4322 N N . VAL B 1 38 ? 8.57 -27.766 -6.68 1 98.81 38 VAL B N 1
ATOM 4323 C CA . VAL B 1 38 ? 9.391 -26.578 -6.941 1 98.81 38 VAL B CA 1
ATOM 4324 C C . VAL B 1 38 ? 8.516 -25.438 -7.461 1 98.81 38 VAL B C 1
ATOM 4326 O O . VAL B 1 38 ? 7.801 -25.609 -8.453 1 98.81 38 VAL B O 1
ATOM 4329 N N . PHE B 1 39 ? 8.469 -24.359 -6.742 1 98.81 39 PHE B N 1
ATOM 4330 C CA . PHE B 1 39 ? 7.77 -23.141 -7.141 1 98.81 39 PHE B CA 1
ATOM 4331 C C . PHE B 1 39 ? 8.75 -22.016 -7.418 1 98.81 39 PHE B C 1
ATOM 4333 O O . PHE B 1 39 ? 9.734 -21.844 -6.691 1 98.81 39 PHE B O 1
ATOM 4340 N N . ASP B 1 40 ? 8.508 -21.219 -8.445 1 98.69 40 ASP B N 1
ATOM 4341 C CA . ASP B 1 40 ? 9.266 -20 -8.734 1 98.69 40 ASP B CA 1
ATOM 4342 C C . ASP B 1 40 ? 8.414 -18.75 -8.508 1 98.69 40 ASP B C 1
ATOM 4344 O O . ASP B 1 40 ? 7.242 -18.719 -8.883 1 98.69 40 ASP B O 1
ATOM 4348 N N . MET B 1 41 ? 9 -17.828 -7.832 1 98.75 41 MET B N 1
ATOM 4349 C CA . MET B 1 41 ? 8.469 -16.469 -7.824 1 98.75 41 MET B CA 1
ATOM 4350 C C . MET B 1 41 ? 9.25 -15.578 -8.781 1 98.75 41 MET B C 1
ATOM 4352 O O . MET B 1 41 ? 10.477 -15.484 -8.688 1 98.75 41 MET B O 1
ATOM 4356 N N . PHE B 1 42 ? 8.68 -14.953 -9.703 1 98.31 42 PHE B N 1
ATOM 4357 C CA . PHE B 1 42 ? 9.266 -14.047 -10.688 1 98.31 42 PHE B CA 1
ATOM 4358 C C . PHE B 1 42 ? 8.266 -12.969 -11.094 1 98.31 42 PHE B C 1
ATOM 4360 O O . PHE B 1 42 ? 7.211 -12.828 -10.469 1 98.31 42 PHE B O 1
ATOM 4367 N N . PHE B 1 43 ? 8.602 -12.047 -11.93 1 97.56 43 PHE B N 1
ATOM 4368 C CA . PHE B 1 43 ? 7.699 -11.039 -12.469 1 97.56 43 PHE B CA 1
ATOM 4369 C C . PHE B 1 43 ? 7.812 -10.969 -13.992 1 97.56 43 PHE B C 1
ATOM 4371 O O . PHE B 1 43 ? 8.758 -11.5 -14.57 1 97.56 43 PHE B O 1
ATOM 4378 N N . ARG B 1 44 ? 6.891 -10.281 -14.641 1 93.88 44 ARG B N 1
ATOM 4379 C CA . ARG B 1 44 ? 6.82 -10.398 -16.094 1 93.88 44 ARG B CA 1
ATOM 4380 C C . ARG B 1 44 ? 7.18 -9.078 -16.766 1 93.88 44 ARG B C 1
ATOM 4382 O O . ARG B 1 44 ? 7.539 -9.055 -17.938 1 93.88 44 ARG B O 1
ATOM 4389 N N . LYS B 1 45 ? 6.973 -7.973 -16.016 1 93.81 45 LYS B N 1
ATOM 4390 C CA . LYS B 1 45 ? 7.273 -6.672 -16.625 1 93.81 45 LYS B CA 1
ATOM 4391 C C . LYS B 1 45 ? 7.605 -5.641 -15.547 1 93.81 45 LYS B C 1
ATOM 4393 O O . LYS B 1 45 ? 7.301 -5.836 -14.367 1 93.81 45 LYS B O 1
ATOM 4398 N N . THR B 1 46 ? 8.281 -4.613 -15.953 1 93.69 46 THR B N 1
ATOM 4399 C CA . THR B 1 46 ? 8.469 -3.404 -15.156 1 93.69 46 THR B CA 1
ATOM 4400 C C . THR B 1 46 ? 7.727 -2.227 -15.781 1 93.69 46 THR B C 1
ATOM 4402 O O . THR B 1 46 ? 7.281 -2.303 -16.922 1 93.69 46 THR B O 1
ATOM 4405 N N . GLU B 1 47 ? 7.609 -1.226 -15.016 1 89.5 47 GLU B N 1
ATOM 4406 C CA . GLU B 1 47 ? 6.902 -0.039 -15.492 1 89.5 47 GLU B CA 1
ATOM 4407 C C . GLU B 1 47 ? 7.574 0.544 -16.734 1 89.5 47 GLU B C 1
ATOM 4409 O O . GLU B 1 47 ? 6.902 0.868 -17.719 1 89.5 47 GLU B O 1
ATOM 4414 N N . ASP B 1 48 ? 8.875 0.65 -16.734 1 89.81 48 ASP B N 1
ATOM 4415 C CA . ASP B 1 48 ? 9.617 1.402 -17.75 1 89.81 48 ASP B CA 1
ATOM 4416 C C . ASP B 1 48 ? 10.219 0.47 -18.797 1 89.81 48 ASP B C 1
ATOM 4418 O O . ASP B 1 48 ? 10.891 0.922 -19.719 1 89.81 48 ASP B O 1
ATOM 4422 N N . GLY B 1 49 ? 10.016 -0.798 -18.672 1 92.25 49 GLY B N 1
ATOM 4423 C CA . GLY B 1 49 ? 10.625 -1.754 -19.578 1 92.25 49 GLY B CA 1
ATOM 4424 C C . GLY B 1 49 ? 12.078 -2.061 -19.25 1 92.25 49 GLY B C 1
ATOM 4425 O O . GLY B 1 49 ? 12.758 -2.764 -20 1 92.25 49 GLY B O 1
ATOM 4426 N N . GLY B 1 50 ? 12.508 -1.552 -18.172 1 95.38 50 GLY B N 1
ATOM 4427 C CA . GLY B 1 50 ? 13.875 -1.781 -17.719 1 95.38 50 GLY B CA 1
ATOM 4428 C C . GLY B 1 50 ? 13.992 -2.889 -16.703 1 95.38 50 GLY B C 1
ATOM 4429 O O . GLY B 1 50 ? 13.438 -3.975 -16.875 1 95.38 50 GLY B O 1
ATOM 4430 N N . PHE B 1 51 ? 14.852 -2.643 -15.656 1 97.94 51 PHE B N 1
ATOM 4431 C CA . PHE B 1 51 ? 15.141 -3.66 -14.648 1 97.94 51 PHE B CA 1
ATOM 4432 C C . PHE B 1 51 ? 14.359 -3.387 -13.375 1 97.94 51 PHE B C 1
ATOM 4434 O O . PHE B 1 51 ? 13.727 -2.338 -13.234 1 97.94 51 PHE B O 1
ATOM 4441 N N . ALA B 1 52 ? 14.328 -4.359 -12.461 1 98.5 52 ALA B N 1
ATOM 4442 C CA . ALA B 1 52 ? 13.805 -4.227 -11.109 1 98.5 52 ALA B CA 1
ATOM 4443 C C . ALA B 1 52 ? 14.914 -4.418 -10.07 1 98.5 52 ALA B C 1
ATOM 4445 O O . ALA B 1 52 ? 15.984 -4.934 -10.391 1 98.5 52 ALA B O 1
ATOM 4446 N N . VAL B 1 53 ? 14.672 -3.943 -8.898 1 98.81 53 VAL B N 1
ATOM 4447 C CA . VAL B 1 53 ? 15.602 -4.102 -7.777 1 98.81 53 VAL B CA 1
ATOM 4448 C C . VAL B 1 53 ? 15.008 -5.07 -6.754 1 98.81 53 VAL B C 1
ATOM 4450 O O . VAL B 1 53 ? 13.875 -4.895 -6.309 1 98.81 53 VAL B O 1
ATOM 4453 N N . VAL B 1 54 ? 15.766 -6.094 -6.379 1 98.81 54 VAL B N 1
ATOM 4454 C CA . VAL B 1 54 ? 15.289 -7.102 -5.438 1 98.81 54 VAL B CA 1
ATOM 4455 C C . VAL B 1 54 ? 15.281 -6.523 -4.023 1 98.81 54 VAL B C 1
ATOM 4457 O O . VAL B 1 54 ? 16.25 -5.887 -3.602 1 98.81 54 VAL B O 1
ATOM 4460 N N . SER B 1 55 ? 14.25 -6.676 -3.348 1 98.56 55 SER B N 1
ATOM 4461 C CA . SER B 1 55 ? 14.078 -6.355 -1.934 1 98.56 55 SER B CA 1
ATOM 4462 C C . SER B 1 55 ? 12.992 -7.215 -1.3 1 98.56 55 SER B C 1
ATOM 4464 O O . SER B 1 55 ? 11.977 -7.512 -1.937 1 98.56 55 SER B O 1
ATOM 4466 N N . GLY B 1 56 ? 13.188 -7.656 -0.037 1 97.81 56 GLY B N 1
ATOM 4467 C CA . GLY B 1 56 ? 12.156 -8.391 0.68 1 97.81 56 GLY B CA 1
ATOM 4468 C C . GLY B 1 56 ? 12.578 -9.797 1.054 1 97.81 56 GLY B C 1
ATOM 4469 O O . GLY B 1 56 ? 11.852 -10.508 1.752 1 97.81 56 GLY B O 1
ATOM 4470 N N . ILE B 1 57 ? 13.789 -10.25 0.632 1 98.31 57 ILE B N 1
ATOM 4471 C CA . ILE B 1 57 ? 14.242 -11.617 0.888 1 98.31 57 ILE B CA 1
ATOM 4472 C C . ILE B 1 57 ? 14.359 -11.844 2.393 1 98.31 57 ILE B C 1
ATOM 4474 O O . ILE B 1 57 ? 13.992 -12.914 2.893 1 98.31 57 ILE B O 1
ATOM 4478 N N . GLN B 1 58 ? 14.867 -10.891 3.061 1 94.56 58 GLN B N 1
ATOM 4479 C CA . GLN B 1 58 ? 14.984 -10.992 4.512 1 94.56 58 GLN B CA 1
ATOM 4480 C C . GLN B 1 58 ? 13.633 -11.289 5.152 1 94.56 58 GLN B C 1
ATOM 4482 O O . GLN B 1 58 ? 13.539 -12.133 6.043 1 94.56 58 GLN B O 1
ATOM 4487 N N . GLU B 1 59 ? 12.602 -10.562 4.758 1 95.94 59 GLU B N 1
ATOM 4488 C CA . GLU B 1 59 ? 11.258 -10.734 5.309 1 95.94 59 GLU B CA 1
ATOM 4489 C C . GLU B 1 59 ? 10.703 -12.117 4.988 1 95.94 59 GLU B C 1
ATOM 4491 O O . GLU B 1 59 ? 9.984 -12.711 5.797 1 95.94 59 GLU B O 1
ATOM 4496 N N . VAL B 1 60 ? 11.008 -12.68 3.803 1 98 60 VAL B N 1
ATOM 4497 C CA . VAL B 1 60 ? 10.547 -14.008 3.424 1 98 60 VAL B CA 1
ATOM 4498 C C . VAL B 1 60 ? 11.203 -15.055 4.312 1 98 60 VAL B C 1
ATOM 4500 O O . VAL B 1 60 ? 10.555 -16 4.762 1 98 60 VAL B O 1
ATOM 4503 N N . ILE B 1 61 ? 12.516 -14.914 4.527 1 97.62 61 ILE B N 1
ATOM 4504 C CA . ILE B 1 61 ? 13.219 -15.828 5.414 1 97.62 61 ILE B CA 1
ATOM 4505 C C . ILE B 1 61 ? 12.609 -15.766 6.812 1 97.62 61 ILE B C 1
ATOM 4507 O O . ILE B 1 61 ? 12.398 -16.797 7.449 1 97.62 61 ILE B O 1
ATOM 4511 N N . HIS B 1 62 ? 12.305 -14.562 7.273 1 95.12 62 HIS B N 1
ATOM 4512 C CA . HIS B 1 62 ? 11.68 -14.383 8.578 1 95.12 62 HIS B CA 1
ATOM 4513 C C . HIS B 1 62 ? 10.328 -15.078 8.641 1 95.12 62 HIS B C 1
ATOM 4515 O O . HIS B 1 62 ? 9.961 -15.648 9.672 1 95.12 62 HIS B O 1
ATOM 4521 N N . LEU B 1 63 ? 9.617 -15.008 7.602 1 96.88 63 LEU B N 1
ATOM 4522 C CA . LEU B 1 63 ? 8.328 -15.68 7.516 1 96.88 63 LEU B CA 1
ATOM 4523 C C . LEU B 1 63 ? 8.469 -17.172 7.793 1 96.88 63 LEU B C 1
ATOM 4525 O O . LEU B 1 63 ? 7.676 -17.75 8.547 1 96.88 63 LEU B O 1
ATOM 4529 N N . ILE B 1 64 ? 9.414 -17.75 7.16 1 97.94 64 ILE B N 1
ATOM 4530 C CA . ILE B 1 64 ? 9.664 -19.188 7.32 1 97.94 64 ILE B CA 1
ATOM 4531 C C . ILE B 1 64 ? 10.141 -19.469 8.742 1 97.94 64 ILE B C 1
ATOM 4533 O O . ILE B 1 64 ? 9.758 -20.484 9.344 1 97.94 64 ILE B O 1
ATOM 4537 N N . GLU B 1 65 ? 10.992 -18.609 9.25 1 96.75 65 GLU B N 1
ATOM 4538 C CA . GLU B 1 65 ? 11.422 -18.734 10.641 1 96.75 65 GLU B CA 1
ATOM 4539 C C . GLU B 1 65 ? 10.227 -18.719 11.594 1 96.75 65 GLU B C 1
ATOM 4541 O O . GLU B 1 65 ? 10.156 -19.531 12.516 1 96.75 65 GLU B O 1
ATOM 4546 N N . VAL B 1 66 ? 9.289 -17.859 11.383 1 97.12 66 VAL B N 1
ATOM 4547 C CA . VAL B 1 66 ? 8.094 -17.75 12.211 1 97.12 66 VAL B CA 1
ATOM 4548 C C . VAL B 1 66 ? 7.277 -19.047 12.102 1 97.12 66 VAL B C 1
ATOM 4550 O O . VAL B 1 66 ? 6.797 -19.562 13.102 1 97.12 66 VAL B O 1
ATOM 4553 N N . LEU B 1 67 ? 7.121 -19.516 10.898 1 98.25 67 LEU B N 1
ATOM 4554 C CA . LEU B 1 67 ? 6.398 -20.766 10.688 1 98.25 67 LEU B CA 1
ATOM 4555 C C . LEU B 1 67 ? 7.016 -21.891 11.516 1 98.25 67 LEU B C 1
ATOM 4557 O O . LEU B 1 67 ? 6.297 -22.656 12.156 1 98.25 67 LEU B O 1
ATOM 4561 N N . ASN B 1 68 ? 8.312 -21.984 11.523 1 98.12 68 ASN B N 1
ATOM 4562 C CA . ASN B 1 68 ? 9.016 -23.109 12.125 1 98.12 68 ASN B CA 1
ATOM 4563 C C . ASN B 1 68 ? 9.125 -22.953 13.641 1 98.12 68 ASN B C 1
ATOM 4565 O O . ASN B 1 68 ? 9.289 -23.938 14.359 1 98.12 68 ASN B O 1
ATOM 4569 N N . THR B 1 69 ? 9.062 -21.719 14.172 1 97.38 69 THR B N 1
ATOM 4570 C CA . THR B 1 69 ? 9.289 -21.5 15.594 1 97.38 69 THR B CA 1
ATOM 4571 C C . THR B 1 69 ? 7.969 -21.328 16.344 1 97.38 69 THR B C 1
ATOM 4573 O O . THR B 1 69 ? 7.938 -21.359 17.562 1 97.38 69 THR B O 1
ATOM 4576 N N . THR B 1 70 ? 6.918 -21.094 15.609 1 98.06 70 THR B N 1
ATOM 4577 C CA . THR B 1 70 ? 5.613 -20.984 16.25 1 98.06 70 THR B CA 1
ATOM 4578 C C . THR B 1 70 ? 5.184 -22.344 16.828 1 98.06 70 THR B C 1
ATOM 4580 O O . THR B 1 70 ? 5.355 -23.375 16.188 1 98.06 70 THR B O 1
ATOM 4583 N N . SER B 1 71 ? 4.59 -22.375 18.047 1 98.5 71 SER B N 1
ATOM 4584 C CA . SER B 1 71 ? 4.207 -23.594 18.75 1 98.5 71 SER B CA 1
ATOM 4585 C C . SER B 1 71 ? 2.996 -24.25 18.078 1 98.5 71 SER B C 1
ATOM 4587 O O . SER B 1 71 ? 2.193 -23.562 17.438 1 98.5 71 SER B O 1
ATOM 4589 N N . GLU B 1 72 ? 2.908 -25.531 18.188 1 98.44 72 GLU B N 1
ATOM 4590 C CA . GLU B 1 72 ? 1.744 -26.281 17.703 1 98.44 72 GLU B CA 1
ATOM 4591 C C . GLU B 1 72 ? 0.453 -25.703 18.281 1 98.44 72 GLU B C 1
ATOM 4593 O O . GLU B 1 72 ? -0.556 -25.594 17.594 1 98.44 72 GLU B O 1
ATOM 4598 N N . GLU B 1 73 ? 0.473 -25.359 19.516 1 98.38 73 GLU B N 1
ATOM 4599 C CA . GLU B 1 73 ? -0.704 -24.828 20.203 1 98.38 73 GLU B CA 1
ATOM 4600 C C . GLU B 1 73 ? -1.174 -23.531 19.578 1 98.38 73 GLU B C 1
ATOM 4602 O O . GLU B 1 73 ? -2.369 -23.344 19.328 1 98.38 73 GLU B O 1
ATOM 4607 N N . GLU B 1 74 ? -0.259 -22.672 19.297 1 97.94 74 GLU B N 1
ATOM 4608 C CA . GLU B 1 74 ? -0.602 -21.391 18.672 1 97.94 74 GLU B CA 1
ATOM 4609 C C . GLU B 1 74 ? -1.137 -21.594 17.25 1 97.94 74 GLU B C 1
ATOM 4611 O O . GLU B 1 74 ? -2.141 -20.984 16.875 1 97.94 74 GLU B O 1
ATOM 4616 N N . LYS B 1 75 ? -0.466 -22.422 16.547 1 98.56 75 LYS B N 1
ATOM 4617 C CA . LYS B 1 75 ? -0.951 -22.719 15.195 1 98.56 75 LYS B CA 1
ATOM 4618 C C . LYS B 1 75 ? -2.379 -23.266 15.234 1 98.56 75 LYS B C 1
ATOM 4620 O O . LYS B 1 75 ? -3.232 -22.828 14.453 1 98.56 75 LYS B O 1
ATOM 4625 N N . ARG B 1 76 ? -2.586 -24.219 16.094 1 98.38 76 ARG B N 1
ATOM 4626 C CA . ARG B 1 76 ? -3.896 -24.844 16.219 1 98.38 76 ARG B CA 1
ATOM 4627 C C . ARG B 1 76 ? -4.969 -23.812 16.562 1 98.38 76 ARG B C 1
ATOM 4629 O O . ARG B 1 76 ? -6.102 -23.906 16.078 1 98.38 76 ARG B O 1
ATOM 4636 N N . LYS B 1 77 ? -4.625 -22.938 17.422 1 97.38 77 LYS B N 1
ATOM 4637 C CA . LYS B 1 77 ? -5.566 -21.875 17.781 1 97.38 77 LYS B CA 1
ATOM 4638 C C . LYS B 1 77 ? -6.008 -21.078 16.562 1 97.38 77 LYS B C 1
ATOM 4640 O O . LYS B 1 77 ? -7.195 -20.797 16.391 1 97.38 77 LYS B O 1
ATOM 4645 N N . TYR B 1 78 ? -5.098 -20.656 15.711 1 97.75 78 TYR B N 1
ATOM 4646 C CA . TYR B 1 78 ? -5.418 -19.922 14.492 1 97.75 78 TYR B CA 1
ATOM 4647 C C . TYR B 1 78 ? -6.266 -20.766 13.555 1 97.75 78 TYR B C 1
ATOM 4649 O O . TYR B 1 78 ? -7.324 -20.312 13.102 1 97.75 78 TYR B O 1
ATOM 4657 N N . PHE B 1 79 ? -5.844 -21.969 13.266 1 98 79 PHE B N 1
ATOM 4658 C CA . PHE B 1 79 ? -6.469 -22.812 12.25 1 98 79 PHE B CA 1
ATOM 4659 C C . PHE B 1 79 ? -7.848 -23.266 12.695 1 98 79 PHE B C 1
ATOM 4661 O O . PHE B 1 79 ? -8.766 -23.391 11.883 1 98 79 PHE B O 1
ATOM 4668 N N . SER B 1 80 ? -8.055 -23.516 13.977 1 97.5 80 SER B N 1
ATOM 4669 C CA . SER B 1 80 ? -9.32 -24.031 14.484 1 97.5 80 SER B CA 1
ATOM 4670 C C . SER B 1 80 ? -10.43 -23 14.359 1 97.5 80 SER B C 1
ATOM 4672 O O . SER B 1 80 ? -11.617 -23.344 14.367 1 97.5 80 SER B O 1
ATOM 4674 N N . LYS B 1 81 ? -10.039 -21.797 14.219 1 95.25 81 LYS B N 1
ATOM 4675 C CA . LYS B 1 81 ? -11.039 -20.734 14.117 1 95.25 81 LYS B CA 1
ATOM 4676 C C . LYS B 1 81 ? -11.5 -20.547 12.672 1 95.25 81 LYS B C 1
ATOM 4678 O O . LYS B 1 81 ? -12.609 -20.078 12.43 1 95.25 81 LYS B O 1
ATOM 4683 N N . ILE B 1 82 ? -10.641 -20.953 11.727 1 94.69 82 ILE B N 1
ATOM 4684 C CA . ILE B 1 82 ? -10.969 -20.578 10.359 1 94.69 82 ILE B CA 1
ATOM 4685 C C . ILE B 1 82 ? -11.164 -21.828 9.5 1 94.69 82 ILE B C 1
ATOM 4687 O O . ILE B 1 82 ? -11.664 -21.734 8.375 1 94.69 82 ILE B O 1
ATOM 4691 N N . LEU B 1 83 ? -10.766 -23 10 1 94.62 83 LEU B N 1
ATOM 4692 C CA . LEU B 1 83 ? -10.922 -24.266 9.281 1 94.62 83 LEU B CA 1
ATOM 4693 C C . LEU B 1 83 ? -11.82 -25.219 10.062 1 94.62 83 LEU B C 1
ATOM 4695 O O . LEU B 1 83 ? -11.852 -25.188 11.297 1 94.62 83 LEU B O 1
ATOM 4699 N N . GLU B 1 84 ? -12.5 -26.109 9.375 1 92.25 84 GLU B N 1
ATOM 4700 C CA . GLU B 1 84 ? -13.383 -27.094 10.016 1 92.25 84 GLU B CA 1
ATOM 4701 C C . GLU B 1 84 ? -12.797 -28.5 9.938 1 92.25 84 GLU B C 1
ATOM 4703 O O . GLU B 1 84 ? -13.125 -29.359 10.75 1 92.25 84 GLU B O 1
ATOM 4708 N N . GLU B 1 85 ? -11.922 -28.703 8.953 1 94.12 85 GLU B N 1
ATOM 4709 C CA . GLU B 1 85 ? -11.367 -30.047 8.727 1 94.12 85 GLU B CA 1
ATOM 4710 C C . GLU B 1 85 ? -10.32 -30.391 9.781 1 94.12 85 GLU B C 1
ATOM 4712 O O . GLU B 1 85 ? -9.18 -29.938 9.703 1 94.12 85 GLU B O 1
ATOM 4717 N N . GLU B 1 86 ? -10.648 -31.312 10.641 1 96.94 86 GLU B N 1
ATOM 4718 C CA . GLU B 1 86 ? -9.789 -31.641 11.781 1 96.94 86 GLU B CA 1
ATOM 4719 C C . GLU B 1 86 ? -8.469 -32.25 11.32 1 96.94 86 GLU B C 1
ATOM 4721 O O . GLU B 1 86 ? -7.422 -31.984 11.922 1 96.94 86 GLU B O 1
ATOM 4726 N N . HIS B 1 87 ? -8.539 -33.125 10.352 1 97.44 87 HIS B N 1
ATOM 4727 C CA . HIS B 1 87 ? -7.309 -33.75 9.867 1 97.44 87 HIS B CA 1
ATOM 4728 C C . HIS B 1 87 ? -6.363 -32.719 9.281 1 97.44 87 HIS B C 1
ATOM 4730 O O . HIS B 1 87 ? -5.145 -32.812 9.461 1 97.44 87 HIS B O 1
ATOM 4736 N N . LEU B 1 88 ? -6.922 -31.781 8.609 1 97.81 88 LEU B N 1
ATOM 4737 C CA . LEU B 1 88 ? -6.113 -30.703 8.07 1 97.81 88 LEU B CA 1
ATOM 4738 C C . LEU B 1 88 ? -5.523 -29.844 9.195 1 97.81 88 LEU B C 1
ATOM 4740 O O . LEU B 1 88 ? -4.344 -29.5 9.156 1 97.81 88 LEU B O 1
ATOM 4744 N N . ILE B 1 89 ? -6.34 -29.453 10.172 1 98.44 89 ILE B N 1
ATOM 4745 C CA . ILE B 1 89 ? -5.895 -28.672 11.32 1 98.44 89 ILE B CA 1
ATOM 4746 C C . ILE B 1 89 ? -4.734 -29.391 12.016 1 98.44 89 ILE B C 1
ATOM 4748 O O . ILE B 1 89 ? -3.729 -28.766 12.359 1 98.44 89 ILE B O 1
ATOM 4752 N N . ASN B 1 90 ? -4.871 -30.688 12.195 1 98.5 90 ASN B N 1
ATOM 4753 C CA . ASN B 1 90 ? -3.834 -31.484 12.836 1 98.5 90 ASN B CA 1
ATOM 4754 C C . ASN B 1 90 ? -2.533 -31.453 12.039 1 98.5 90 ASN B C 1
ATOM 4756 O O . ASN B 1 90 ? -1.449 -31.344 12.617 1 98.5 90 ASN B O 1
ATOM 4760 N N . PHE B 1 91 ? -2.656 -31.625 10.805 1 98.44 91 PHE B N 1
ATOM 4761 C CA . PHE B 1 91 ? -1.482 -31.609 9.938 1 98.44 91 PHE B CA 1
ATOM 4762 C C . PHE B 1 91 ? -0.795 -30.25 9.977 1 98.44 91 PHE B C 1
ATOM 4764 O O . PHE B 1 91 ? 0.413 -30.172 10.203 1 98.44 91 PHE B O 1
ATOM 4771 N N . LEU B 1 92 ? -1.562 -29.188 9.758 1 98.5 92 LEU B N 1
ATOM 4772 C CA . LEU B 1 92 ? -1.029 -27.828 9.648 1 98.5 92 LEU B CA 1
ATOM 4773 C C . LEU B 1 92 ? -0.446 -27.359 10.977 1 98.5 92 LEU B C 1
ATOM 4775 O O . LEU B 1 92 ? 0.533 -26.609 11 1 98.5 92 LEU B O 1
ATOM 4779 N N . SER B 1 93 ? -1.056 -27.703 12.094 1 98.56 93 SER B N 1
ATOM 4780 C CA . SER B 1 93 ? -0.6 -27.281 13.414 1 98.56 93 SER B CA 1
ATOM 4781 C C . SER B 1 93 ? 0.777 -27.859 13.734 1 98.56 93 SER B C 1
ATOM 4783 O O . SER B 1 93 ? 1.514 -27.297 14.547 1 98.56 93 SER B O 1
ATOM 4785 N N . LYS B 1 94 ? 1.164 -28.938 13.086 1 98.25 94 LYS B N 1
ATOM 4786 C CA . LYS B 1 94 ? 2.439 -29.609 13.344 1 98.25 94 LYS B CA 1
ATOM 4787 C C . LYS B 1 94 ? 3.449 -29.312 12.242 1 98.25 94 LYS B C 1
ATOM 4789 O O . LYS B 1 94 ? 4.633 -29.625 12.367 1 98.25 94 LYS B O 1
ATOM 4794 N N . MET B 1 95 ? 3.02 -28.672 11.242 1 97.44 95 MET B N 1
ATOM 4795 C CA . MET B 1 95 ? 3.82 -28.5 10.039 1 97.44 95 MET B CA 1
ATOM 4796 C C . MET B 1 95 ? 4.992 -27.562 10.297 1 97.44 95 MET B C 1
ATOM 4798 O O . MET B 1 95 ? 4.848 -26.562 11 1 97.44 95 MET B O 1
ATOM 4802 N N . LYS B 1 96 ? 6.121 -27.922 9.781 1 98.06 96 LYS B N 1
ATOM 4803 C CA . LYS B 1 96 ? 7.316 -27.094 9.664 1 98.06 96 LYS B CA 1
ATOM 4804 C C . LYS B 1 96 ? 7.816 -27.062 8.219 1 98.06 96 LYS B C 1
ATOM 4806 O O . LYS B 1 96 ? 7.586 -28 7.457 1 98.06 96 LYS B O 1
ATOM 4811 N N . PHE B 1 97 ? 8.352 -25.953 7.91 1 98.62 97 PHE B N 1
ATOM 4812 C CA . PHE B 1 97 ? 9.016 -25.891 6.613 1 98.62 97 PHE B CA 1
ATOM 4813 C C . PHE B 1 97 ? 10.305 -26.703 6.629 1 98.62 97 PHE B C 1
ATOM 4815 O O . PHE B 1 97 ? 11.203 -26.438 7.43 1 98.62 97 PHE B O 1
ATOM 4822 N N . THR B 1 98 ? 10.438 -27.656 5.762 1 98.69 98 THR B N 1
ATOM 4823 C CA . THR B 1 98 ? 11.578 -28.562 5.75 1 98.69 98 THR B CA 1
ATOM 4824 C C . THR B 1 98 ? 12.305 -28.5 4.41 1 98.69 98 THR B C 1
ATOM 4826 O O . THR B 1 98 ? 13.195 -29.297 4.141 1 98.69 98 THR B O 1
ATOM 4829 N N . GLY B 1 99 ? 11.891 -27.609 3.535 1 98.69 99 GLY B N 1
ATOM 4830 C CA . GLY B 1 99 ? 12.445 -27.547 2.191 1 98.69 99 GLY B CA 1
ATOM 4831 C C . GLY B 1 99 ? 13.594 -26.562 2.066 1 98.69 99 GLY B C 1
ATOM 4832 O O . GLY B 1 99 ? 14.328 -26.328 3.027 1 98.69 99 GLY B O 1
ATOM 4833 N N . ASP B 1 100 ? 13.82 -26.125 0.818 1 98.81 100 ASP B N 1
ATOM 4834 C CA . ASP B 1 100 ? 14.898 -25.203 0.455 1 98.81 100 ASP B CA 1
ATOM 4835 C C . ASP B 1 100 ? 14.344 -23.875 -0.075 1 98.81 100 ASP B C 1
ATOM 4837 O O . ASP B 1 100 ? 13.273 -23.859 -0.688 1 98.81 100 ASP B O 1
ATOM 4841 N N . LEU B 1 101 ? 15.031 -22.828 0.238 1 98.88 101 LEU B N 1
ATOM 4842 C CA . LEU B 1 101 ? 14.742 -21.5 -0.32 1 98.88 101 LEU B CA 1
ATOM 4843 C C . LEU B 1 101 ? 15.953 -20.953 -1.066 1 98.88 101 LEU B C 1
ATOM 4845 O O . LEU B 1 101 ? 16.984 -20.672 -0.46 1 98.88 101 LEU B O 1
ATOM 4849 N N . TYR B 1 102 ? 15.867 -20.906 -2.361 1 98.75 102 TYR B N 1
ATOM 4850 C CA . TYR B 1 102 ? 16.812 -20.203 -3.227 1 98.75 102 TYR B CA 1
ATOM 4851 C C . TYR B 1 102 ? 16.328 -18.797 -3.525 1 98.75 102 TYR B C 1
ATOM 4853 O O . TYR B 1 102 ? 15.125 -18.562 -3.713 1 98.75 102 TYR B O 1
ATOM 4861 N N . ALA B 1 103 ? 17.234 -17.812 -3.508 1 98.69 103 ALA B N 1
ATOM 4862 C CA . ALA B 1 103 ? 16.797 -16.453 -3.838 1 98.69 103 ALA B CA 1
ATOM 4863 C C . ALA B 1 103 ? 17.953 -15.609 -4.348 1 98.69 103 ALA B C 1
ATOM 4865 O O . ALA B 1 103 ? 19.109 -15.938 -4.133 1 98.69 103 ALA B O 1
ATOM 4866 N N . ILE B 1 104 ? 17.609 -14.625 -5.094 1 98.5 104 ILE B N 1
ATOM 4867 C CA . ILE B 1 104 ? 18.531 -13.555 -5.473 1 98.5 104 ILE B CA 1
ATOM 4868 C C . ILE B 1 104 ? 18.547 -12.484 -4.383 1 98.5 104 ILE B C 1
ATOM 4870 O O . ILE B 1 104 ? 17.5 -12.07 -3.889 1 98.5 104 ILE B O 1
ATOM 4874 N N . GLN B 1 105 ? 19.688 -12.016 -3.961 1 97.62 105 GLN B N 1
ATOM 4875 C CA . GLN B 1 105 ? 19.859 -11.203 -2.758 1 97.62 105 GLN B CA 1
ATOM 4876 C C . GLN B 1 105 ? 19.266 -9.812 -2.941 1 97.62 105 GLN B C 1
ATOM 4878 O O . GLN B 1 105 ? 19.203 -9.297 -4.059 1 97.62 105 GLN B O 1
ATOM 4883 N N . ASP B 1 106 ? 18.875 -9.141 -1.848 1 98.12 106 ASP B N 1
ATOM 4884 C CA . ASP B 1 106 ? 18.422 -7.754 -1.837 1 98.12 106 ASP B CA 1
ATOM 4885 C C . ASP B 1 106 ? 19.469 -6.824 -2.449 1 98.12 106 ASP B C 1
ATOM 4887 O O . ASP B 1 106 ? 20.672 -6.988 -2.209 1 98.12 106 ASP B O 1
ATOM 4891 N N . GLY B 1 107 ? 18.984 -5.898 -3.236 1 98.19 107 GLY B N 1
ATOM 4892 C CA . GLY B 1 107 ? 19.891 -4.941 -3.867 1 98.19 107 GLY B CA 1
ATOM 4893 C C . GLY B 1 107 ? 20.312 -5.355 -5.262 1 98.19 107 GLY B C 1
ATOM 4894 O O . GLY B 1 107 ? 20.812 -4.531 -6.035 1 98.19 107 GLY B O 1
ATOM 4895 N N . GLU B 1 108 ? 20.094 -6.621 -5.621 1 98.38 108 GLU B N 1
ATOM 4896 C CA . GLU B 1 108 ? 20.453 -7.09 -6.957 1 98.38 108 GLU B CA 1
ATOM 4897 C C . GLU B 1 108 ? 19.484 -6.559 -8.008 1 98.38 108 GLU B C 1
ATOM 4899 O O . GLU B 1 108 ? 18.312 -6.32 -7.711 1 98.38 108 GLU B O 1
ATOM 4904 N N . ILE B 1 109 ? 19.984 -6.344 -9.203 1 98.5 109 ILE B N 1
ATOM 4905 C CA . ILE B 1 109 ? 19.188 -5.969 -10.359 1 98.5 109 ILE B CA 1
ATOM 4906 C C . ILE B 1 109 ? 18.703 -7.223 -11.086 1 98.5 109 ILE B C 1
ATOM 4908 O O . ILE B 1 109 ? 19.484 -8.141 -11.336 1 98.5 109 ILE B O 1
ATOM 4912 N N . VAL B 1 110 ? 17.391 -7.266 -11.375 1 98.62 110 VAL B N 1
ATOM 4913 C CA . VAL B 1 110 ? 16.828 -8.453 -12.016 1 98.62 110 VAL B CA 1
ATOM 4914 C C . VAL B 1 110 ? 15.898 -8.031 -13.156 1 98.62 110 VAL B C 1
ATOM 4916 O O . VAL B 1 110 ? 15.477 -6.879 -13.227 1 98.62 110 VAL B O 1
ATOM 4919 N N . TYR B 1 111 ? 15.633 -8.969 -14.047 1 97.69 111 TYR B N 1
ATOM 4920 C CA . TYR B 1 111 ? 14.844 -8.727 -15.25 1 97.69 111 TYR B CA 1
ATOM 4921 C C . TYR B 1 111 ? 13.648 -9.672 -15.312 1 97.69 111 TYR B C 1
ATOM 4923 O O . TYR B 1 111 ? 13.586 -10.656 -14.562 1 97.69 111 TYR B O 1
ATOM 4931 N N . PRO B 1 112 ? 12.625 -9.375 -16.109 1 96.44 112 PRO B N 1
ATOM 4932 C CA . PRO B 1 112 ? 11.406 -10.18 -16.219 1 96.44 112 PRO B CA 1
ATOM 4933 C C . PRO B 1 112 ? 11.695 -11.656 -16.484 1 96.44 112 PRO B C 1
ATOM 4935 O O . PRO B 1 112 ? 12.594 -11.984 -17.25 1 96.44 112 PRO B O 1
ATOM 4938 N N . ASN B 1 113 ? 10.961 -12.57 -15.75 1 95.56 113 ASN B N 1
ATOM 4939 C CA . ASN B 1 113 ? 10.906 -14.016 -15.953 1 95.56 113 ASN B CA 1
ATOM 4940 C C . ASN B 1 113 ? 12.094 -14.719 -15.305 1 95.56 113 ASN B C 1
ATOM 4942 O O . ASN B 1 113 ? 12.234 -15.938 -15.43 1 95.56 113 ASN B O 1
ATOM 4946 N N . GLU B 1 114 ? 12.938 -14 -14.688 1 98.06 114 GLU B N 1
ATOM 4947 C CA . GLU B 1 114 ? 13.984 -14.625 -13.883 1 98.06 114 GLU B CA 1
ATOM 4948 C C . GLU B 1 114 ? 13.438 -15.094 -12.539 1 98.06 114 GLU B C 1
ATOM 4950 O O . GLU B 1 114 ? 12.812 -14.32 -11.805 1 98.06 114 GLU B O 1
ATOM 4955 N N . PRO B 1 115 ? 13.617 -16.375 -12.195 1 98.5 115 PRO B N 1
ATOM 4956 C CA . PRO B 1 115 ? 13.227 -16.781 -10.844 1 98.5 115 PRO B CA 1
ATOM 4957 C C . PRO B 1 115 ? 13.984 -16.016 -9.758 1 98.5 115 PRO B C 1
ATOM 4959 O O . PRO B 1 115 ? 15.195 -16.172 -9.617 1 98.5 115 PRO B O 1
ATOM 4962 N N . ILE B 1 116 ? 13.305 -15.242 -8.992 1 98.81 116 ILE B N 1
ATOM 4963 C CA . ILE B 1 116 ? 13.891 -14.445 -7.918 1 98.81 116 ILE B CA 1
ATOM 4964 C C . ILE B 1 116 ? 13.953 -15.273 -6.637 1 98.81 116 ILE B C 1
ATOM 4966 O O . ILE B 1 116 ? 14.922 -15.188 -5.879 1 98.81 116 ILE B O 1
ATOM 4970 N N . ILE B 1 117 ? 12.883 -15.969 -6.383 1 98.88 117 ILE B N 1
ATOM 4971 C CA . ILE B 1 117 ? 12.797 -16.953 -5.305 1 98.88 117 ILE B CA 1
ATOM 4972 C C . ILE B 1 117 ? 12.375 -18.312 -5.867 1 98.88 117 ILE B C 1
ATOM 4974 O O . ILE B 1 117 ? 11.492 -18.375 -6.719 1 98.88 117 ILE B O 1
ATOM 4978 N N . THR B 1 118 ? 13.031 -19.328 -5.469 1 98.88 118 THR B N 1
ATOM 4979 C CA . THR B 1 118 ? 12.602 -20.703 -5.73 1 98.88 118 THR B CA 1
ATOM 4980 C C . THR B 1 118 ? 12.438 -21.469 -4.422 1 98.88 118 THR B C 1
ATOM 4982 O O . THR B 1 118 ? 13.359 -21.531 -3.604 1 98.88 118 THR B O 1
ATOM 4985 N N . ILE B 1 119 ? 11.281 -21.969 -4.23 1 98.88 119 ILE B N 1
ATOM 4986 C CA . ILE B 1 119 ? 10.984 -22.828 -3.09 1 98.88 119 ILE B CA 1
ATOM 4987 C C . ILE B 1 119 ? 10.953 -24.297 -3.539 1 98.88 119 ILE B C 1
ATOM 4989 O O . ILE B 1 119 ? 10.203 -24.641 -4.457 1 98.88 119 ILE B O 1
ATOM 4993 N N . LYS B 1 120 ? 11.742 -25.125 -3.045 1 98.81 120 LYS B N 1
ATOM 4994 C CA . LYS B 1 120 ? 11.711 -26.562 -3.225 1 98.81 120 LYS B CA 1
ATOM 4995 C C . LYS B 1 120 ? 11.383 -27.281 -1.913 1 98.81 120 LYS B C 1
ATOM 4997 O O . LYS B 1 120 ? 12.211 -27.297 -0.994 1 98.81 120 LYS B O 1
ATOM 5002 N N . ALA B 1 121 ? 10.203 -27.828 -1.809 1 98.88 121 ALA B N 1
ATOM 5003 C CA . ALA B 1 121 ? 9.711 -28.375 -0.548 1 98.88 121 ALA B CA 1
ATOM 5004 C C . ALA B 1 121 ? 8.531 -29.328 -0.784 1 98.88 121 ALA B C 1
ATOM 5006 O O . ALA B 1 121 ? 8.023 -29.422 -1.901 1 98.88 121 ALA B O 1
ATOM 5007 N N . PRO B 1 122 ? 8.172 -30.141 0.285 1 98.75 122 PRO B N 1
ATOM 5008 C CA . PRO B 1 122 ? 6.91 -30.875 0.178 1 98.75 122 PRO B CA 1
ATOM 5009 C C . PRO B 1 122 ? 5.75 -29.984 -0.258 1 98.75 122 PRO B C 1
ATOM 5011 O O . PRO B 1 122 ? 5.684 -28.812 0.124 1 98.75 122 PRO B O 1
ATOM 5014 N N . LEU B 1 123 ? 4.867 -30.531 -0.985 1 98.69 123 LEU B N 1
ATOM 5015 C CA . LEU B 1 123 ? 3.875 -29.828 -1.795 1 98.69 123 LEU B CA 1
ATOM 5016 C C . LEU B 1 123 ? 3.104 -28.812 -0.954 1 98.69 123 LEU B C 1
ATOM 5018 O O . LEU B 1 123 ? 3.037 -27.641 -1.304 1 98.69 123 LEU B O 1
ATOM 5022 N N . ILE B 1 124 ? 2.561 -29.219 0.207 1 98.5 124 ILE B N 1
ATOM 5023 C CA . ILE B 1 124 ? 1.725 -28.328 1.008 1 98.5 124 ILE B CA 1
ATOM 5024 C C . ILE B 1 124 ? 2.584 -27.234 1.626 1 98.5 124 ILE B C 1
ATOM 5026 O O . ILE B 1 124 ? 2.162 -26.078 1.705 1 98.5 124 ILE B O 1
ATOM 5030 N N . GLU B 1 125 ? 3.891 -27.547 2.059 1 98.56 125 GLU B N 1
ATOM 5031 C CA . GLU B 1 125 ? 4.812 -26.562 2.619 1 98.56 125 GLU B CA 1
ATOM 5032 C C . GLU B 1 125 ? 5.098 -25.453 1.622 1 98.56 125 GLU B C 1
ATOM 5034 O O . GLU B 1 125 ? 5.156 -24.281 1.997 1 98.56 125 GLU B O 1
ATOM 5039 N N . ALA B 1 126 ? 5.246 -25.828 0.375 1 98.56 126 ALA B N 1
ATOM 5040 C CA . ALA B 1 126 ? 5.551 -24.844 -0.67 1 98.56 126 ALA B CA 1
ATOM 5041 C C . ALA B 1 126 ? 4.305 -24.062 -1.069 1 98.56 126 ALA B C 1
ATOM 5043 O O . ALA B 1 126 ? 4.371 -22.859 -1.294 1 98.56 126 ALA B O 1
ATOM 5044 N N . LYS B 1 127 ? 3.211 -24.75 -1.088 1 97.5 127 LYS B N 1
ATOM 5045 C CA . LYS B 1 127 ? 1.958 -24.203 -1.604 1 97.5 127 LYS B CA 1
ATOM 5046 C C . LYS B 1 127 ? 1.448 -23.062 -0.721 1 97.5 127 LYS B C 1
ATOM 5048 O O . LYS B 1 127 ? 1.02 -22.016 -1.225 1 97.5 127 LYS B O 1
ATOM 5053 N N . ILE B 1 128 ? 1.438 -23.203 0.561 1 97.69 128 ILE B N 1
ATOM 5054 C CA . ILE B 1 128 ? 0.811 -22.25 1.477 1 97.69 128 ILE B CA 1
ATOM 5055 C C . ILE B 1 128 ? 1.625 -20.969 1.525 1 97.69 128 ILE B C 1
ATOM 5057 O O . ILE B 1 128 ? 1.15 -19.938 2.025 1 97.69 128 ILE B O 1
ATOM 5061 N N . LEU B 1 129 ? 2.828 -20.938 0.963 1 98.5 129 LEU B N 1
ATOM 5062 C CA . LEU B 1 129 ? 3.707 -19.766 1.021 1 98.5 129 LEU B CA 1
ATOM 5063 C C . LEU B 1 129 ? 3.434 -18.828 -0.141 1 98.5 129 LEU B C 1
ATOM 5065 O O . LEU B 1 129 ? 3.941 -17.703 -0.165 1 98.5 129 LEU B O 1
ATOM 5069 N N . GLU B 1 130 ? 2.604 -19.188 -1.072 1 98.56 130 GLU B N 1
ATOM 5070 C CA . GLU B 1 130 ? 2.373 -18.391 -2.277 1 98.56 130 GLU B CA 1
ATOM 5071 C C . GLU B 1 130 ? 1.929 -16.969 -1.932 1 98.56 130 GLU B C 1
ATOM 5073 O O . GLU B 1 130 ? 2.617 -16 -2.258 1 98.56 130 GLU B O 1
ATOM 5078 N N . THR B 1 131 ? 0.848 -16.844 -1.187 1 98.5 131 THR B N 1
ATOM 5079 C CA . THR B 1 131 ? 0.236 -15.547 -0.954 1 98.5 131 THR B CA 1
ATOM 5080 C C . THR B 1 131 ? 1.13 -14.68 -0.072 1 98.5 131 THR B C 1
ATOM 5082 O O . THR B 1 131 ? 1.408 -13.523 -0.404 1 98.5 131 THR B O 1
ATOM 5085 N N . PRO B 1 132 ? 1.625 -15.211 1.084 1 98.62 132 PRO B N 1
ATOM 5086 C CA . PRO B 1 132 ? 2.436 -14.328 1.925 1 98.62 132 PRO B CA 1
ATOM 5087 C C . PRO B 1 132 ? 3.746 -13.922 1.257 1 98.62 132 PRO B C 1
ATOM 5089 O O . PRO B 1 132 ? 4.215 -12.797 1.448 1 98.62 132 PRO B O 1
ATOM 5092 N N . ILE B 1 133 ? 4.387 -14.789 0.438 1 98.81 133 ILE B N 1
ATOM 5093 C CA . ILE B 1 133 ? 5.605 -14.414 -0.27 1 98.81 133 ILE B CA 1
ATOM 5094 C C . ILE B 1 133 ? 5.305 -13.312 -1.278 1 98.81 133 ILE B C 1
ATOM 5096 O O . ILE B 1 133 ? 6.027 -12.312 -1.353 1 98.81 133 ILE B O 1
ATOM 5100 N N . LEU B 1 134 ? 4.246 -13.484 -2.016 1 98.75 134 LEU B N 1
ATOM 5101 C CA . LEU B 1 134 ? 3.895 -12.484 -3.016 1 98.75 134 LEU B CA 1
ATOM 5102 C C . LEU B 1 134 ? 3.521 -11.164 -2.352 1 98.75 134 LEU B C 1
ATOM 5104 O O . LEU B 1 134 ? 3.838 -10.094 -2.873 1 98.75 134 LEU B O 1
ATOM 5108 N N . ASN B 1 135 ? 2.814 -11.203 -1.225 1 98.56 135 ASN B N 1
ATOM 5109 C CA . ASN B 1 135 ? 2.451 -10 -0.481 1 98.56 135 ASN B CA 1
ATOM 5110 C C . ASN B 1 135 ? 3.686 -9.219 -0.045 1 98.56 135 ASN B C 1
ATOM 5112 O O . ASN B 1 135 ? 3.703 -7.988 -0.119 1 98.56 135 ASN B O 1
ATOM 5116 N N . ILE B 1 136 ? 4.711 -9.906 0.393 1 98.44 136 ILE B N 1
ATOM 5117 C CA . ILE B 1 136 ? 5.957 -9.297 0.847 1 98.44 136 ILE B CA 1
ATOM 5118 C C . ILE B 1 136 ? 6.738 -8.766 -0.353 1 98.44 136 ILE B C 1
ATOM 5120 O O . ILE B 1 136 ? 7.105 -7.59 -0.39 1 98.44 136 ILE B O 1
ATOM 5124 N N . MET B 1 137 ? 6.926 -9.57 -1.334 1 98.75 137 MET B N 1
ATOM 5125 C CA . MET B 1 137 ? 7.867 -9.281 -2.414 1 98.75 137 MET B CA 1
ATOM 5126 C C . MET B 1 137 ? 7.312 -8.211 -3.35 1 98.75 137 MET B C 1
ATOM 5128 O O . MET B 1 137 ? 8.055 -7.359 -3.836 1 98.75 137 MET B O 1
ATOM 5132 N N . ASN B 1 138 ? 6.039 -8.289 -3.631 1 98.56 138 ASN B N 1
ATOM 5133 C CA . ASN B 1 138 ? 5.473 -7.328 -4.57 1 98.56 138 ASN B CA 1
ATOM 5134 C C . ASN B 1 138 ? 5.602 -5.898 -4.051 1 98.56 138 ASN B C 1
ATOM 5136 O O . ASN B 1 138 ? 5.957 -4.988 -4.805 1 98.56 138 ASN B O 1
ATOM 5140 N N . MET B 1 139 ? 5.324 -5.664 -2.805 1 98.44 139 MET B N 1
ATOM 5141 C CA . MET B 1 139 ? 5.461 -4.332 -2.217 1 98.44 139 MET B CA 1
ATOM 5142 C C . MET B 1 139 ? 6.918 -3.891 -2.203 1 98.44 139 MET B C 1
ATOM 5144 O O . MET B 1 139 ? 7.246 -2.799 -2.672 1 98.44 139 MET B O 1
ATOM 5148 N N . ASN B 1 140 ? 7.812 -4.75 -1.68 1 98.56 140 ASN B N 1
ATOM 5149 C CA . ASN B 1 140 ? 9.227 -4.402 -1.526 1 98.56 140 ASN B CA 1
ATOM 5150 C C . ASN B 1 140 ? 9.875 -4.109 -2.873 1 98.56 140 ASN B C 1
ATOM 5152 O O . ASN B 1 140 ? 10.602 -3.123 -3.014 1 98.56 140 ASN B O 1
ATOM 5156 N N . MET B 1 141 ? 9.617 -4.914 -3.846 1 98.75 141 MET B N 1
ATOM 5157 C CA . MET B 1 141 ? 10.242 -4.742 -5.156 1 98.75 141 MET B CA 1
ATOM 5158 C C . MET B 1 141 ? 9.664 -3.529 -5.879 1 98.75 141 MET B C 1
ATOM 5160 O O . MET B 1 141 ? 10.375 -2.822 -6.59 1 98.75 141 MET B O 1
ATOM 5164 N N . ALA B 1 142 ? 8.328 -3.283 -5.707 1 98.5 142 ALA B N 1
ATOM 5165 C CA . ALA B 1 142 ? 7.727 -2.088 -6.289 1 98.5 142 ALA B CA 1
ATOM 5166 C C . ALA B 1 142 ? 8.414 -0.823 -5.785 1 98.5 142 ALA B C 1
ATOM 5168 O O . ALA B 1 142 ? 8.82 0.03 -6.578 1 98.5 142 ALA B O 1
ATOM 5169 N N . ILE B 1 143 ? 8.555 -0.729 -4.508 1 98.69 143 ILE B N 1
ATOM 5170 C CA . ILE B 1 143 ? 9.07 0.481 -3.875 1 98.69 143 ILE B CA 1
ATOM 5171 C C . ILE B 1 143 ? 10.562 0.626 -4.164 1 98.69 143 ILE B C 1
ATOM 5173 O O . ILE B 1 143 ? 11.031 1.713 -4.508 1 98.69 143 ILE B O 1
ATOM 5177 N N . ALA B 1 144 ? 11.328 -0.456 -4.047 1 98.81 144 ALA B N 1
ATOM 5178 C CA . ALA B 1 144 ? 12.758 -0.396 -4.32 1 98.81 144 ALA B CA 1
ATOM 5179 C C . ALA B 1 144 ? 13.023 0.008 -5.77 1 98.81 144 ALA B C 1
ATOM 5181 O O . ALA B 1 144 ? 13.922 0.804 -6.043 1 98.81 144 ALA B O 1
ATOM 5182 N N . THR B 1 145 ? 12.281 -0.565 -6.695 1 98.75 145 THR B N 1
ATOM 5183 C CA . THR B 1 145 ? 12.453 -0.259 -8.109 1 98.75 145 THR B CA 1
ATOM 5184 C C . THR B 1 145 ? 12.102 1.198 -8.398 1 98.75 145 THR B C 1
ATOM 5186 O O . THR B 1 145 ? 12.805 1.881 -9.141 1 98.75 145 THR B O 1
ATOM 5189 N N . LYS B 1 146 ? 11 1.661 -7.797 1 98.69 146 LYS B N 1
ATOM 5190 C CA . LYS B 1 146 ? 10.617 3.061 -7.969 1 98.69 146 LYS B CA 1
ATOM 5191 C C . LYS B 1 146 ? 11.664 3.994 -7.379 1 98.69 146 LYS B C 1
ATOM 5193 O O . LYS B 1 146 ? 11.992 5.023 -7.973 1 98.69 146 LYS B O 1
ATOM 5198 N N . ALA B 1 147 ? 12.125 3.666 -6.207 1 98.75 147 ALA B N 1
ATOM 5199 C CA . ALA B 1 147 ? 13.195 4.453 -5.602 1 98.75 147 ALA B CA 1
ATOM 5200 C C . ALA B 1 147 ? 14.406 4.539 -6.527 1 98.75 147 ALA B C 1
ATOM 5202 O O . ALA B 1 147 ? 15.016 5.598 -6.66 1 98.75 147 ALA B O 1
ATOM 5203 N N . SER B 1 148 ? 14.75 3.422 -7.129 1 98.69 148 SER B N 1
ATOM 5204 C CA . SER B 1 148 ? 15.844 3.393 -8.094 1 98.69 148 SER B CA 1
ATOM 5205 C C . SER B 1 148 ? 15.602 4.367 -9.234 1 98.69 148 SER B C 1
ATOM 5207 O O . SER B 1 148 ? 16.5 5.129 -9.609 1 98.69 148 SER B O 1
ATOM 5209 N N . MET B 1 149 ? 14.43 4.371 -9.789 1 98.38 149 MET B N 1
ATOM 5210 C CA . MET B 1 149 ? 14.102 5.273 -10.891 1 98.38 149 MET B CA 1
ATOM 5211 C C . MET B 1 149 ? 14.242 6.73 -10.453 1 98.38 149 MET B C 1
ATOM 5213 O O . MET B 1 149 ? 14.828 7.539 -11.172 1 98.38 149 MET B O 1
ATOM 5217 N N . VAL B 1 150 ? 13.742 7.035 -9.281 1 98.69 150 VAL B N 1
ATOM 5218 C CA . VAL B 1 150 ? 13.734 8.406 -8.773 1 98.69 150 VAL B CA 1
ATOM 5219 C C . VAL B 1 150 ? 15.164 8.852 -8.484 1 98.69 150 VAL B C 1
ATOM 5221 O O . VAL B 1 150 ? 15.562 9.961 -8.844 1 98.69 150 VAL B O 1
ATOM 5224 N N . THR B 1 151 ? 15.93 8 -7.809 1 98.56 151 THR B N 1
ATOM 5225 C CA . THR B 1 151 ? 17.281 8.367 -7.43 1 98.56 151 THR B CA 1
ATOM 5226 C C . THR B 1 151 ? 18.172 8.5 -8.664 1 98.56 151 THR B C 1
ATOM 5228 O O . THR B 1 151 ? 19.078 9.344 -8.703 1 98.56 151 THR B O 1
ATOM 5231 N N . ARG B 1 152 ? 17.969 7.715 -9.68 1 97.69 152 ARG B N 1
ATOM 5232 C CA . ARG B 1 152 ? 18.719 7.855 -10.922 1 97.69 152 ARG B CA 1
ATOM 5233 C C . ARG B 1 152 ? 18.375 9.172 -11.617 1 97.69 152 ARG B C 1
ATOM 5235 O O . ARG B 1 152 ? 19.25 9.82 -12.188 1 97.69 152 ARG B O 1
ATOM 5242 N N . ALA B 1 153 ? 17.109 9.539 -11.562 1 97.94 153 ALA B N 1
ATOM 5243 C CA . ALA B 1 153 ? 16.703 10.812 -12.141 1 97.94 153 ALA B CA 1
ATOM 5244 C C . ALA B 1 153 ? 17.344 11.984 -11.406 1 97.94 153 ALA B C 1
ATOM 5246 O O . ALA B 1 153 ? 17.656 13.016 -12.008 1 97.94 153 ALA B O 1
ATOM 5247 N N . ALA B 1 154 ? 17.547 11.828 -10.148 1 98.38 154 ALA B N 1
ATOM 5248 C CA . ALA B 1 154 ? 18.016 12.906 -9.281 1 98.38 154 ALA B CA 1
ATOM 5249 C C . ALA B 1 154 ? 19.547 12.961 -9.25 1 98.38 154 ALA B C 1
ATOM 5251 O O . ALA B 1 154 ? 20.125 13.984 -8.867 1 98.38 154 ALA B O 1
ATOM 5252 N N . ASP B 1 155 ? 20.219 11.875 -9.641 1 96.25 155 ASP B N 1
ATOM 5253 C CA . ASP B 1 155 ? 21.672 11.766 -9.5 1 96.25 155 ASP B CA 1
ATOM 5254 C C . ASP B 1 155 ? 22.375 12.969 -10.117 1 96.25 155 ASP B C 1
ATOM 5256 O O . ASP B 1 155 ? 22.047 13.375 -11.234 1 96.25 155 ASP B O 1
ATOM 5260 N N . PRO B 1 156 ? 23.281 13.594 -9.344 1 97.25 156 PRO B N 1
ATOM 5261 C CA . PRO B 1 156 ? 23.922 13.125 -8.102 1 97.25 156 PRO B CA 1
ATOM 5262 C C . PRO B 1 156 ? 23.266 13.695 -6.852 1 97.25 156 PRO B C 1
ATOM 5264 O O . PRO B 1 156 ? 23.766 13.492 -5.742 1 97.25 156 PRO B O 1
ATOM 5267 N N . VAL B 1 157 ? 22.188 14.492 -7.02 1 98.44 157 VAL B N 1
ATOM 5268 C CA . VAL B 1 157 ? 21.516 15.078 -5.863 1 98.44 157 VAL B CA 1
ATOM 5269 C C . VAL B 1 157 ? 20.844 13.977 -5.047 1 98.44 157 VAL B C 1
ATOM 5271 O O . VAL B 1 157 ? 20.219 13.078 -5.605 1 98.44 157 VAL B O 1
ATOM 5274 N N . LYS B 1 158 ? 20.953 14 -3.738 1 97.81 158 LYS B N 1
ATOM 5275 C CA . LYS B 1 158 ? 20.422 12.984 -2.826 1 97.81 158 LYS B CA 1
ATOM 5276 C C . LYS B 1 158 ? 18.906 13.039 -2.768 1 97.81 158 LYS B C 1
ATOM 5278 O O . LYS B 1 158 ? 18.312 14.109 -2.922 1 97.81 158 LYS B O 1
ATOM 5283 N N . VAL B 1 159 ? 18.297 11.883 -2.555 1 98.62 159 VAL B N 1
ATOM 5284 C CA . VAL B 1 159 ? 16.844 11.758 -2.422 1 98.62 159 VAL B CA 1
ATOM 5285 C C . VAL B 1 159 ? 16.5 11.164 -1.057 1 98.62 159 VAL B C 1
ATOM 5287 O O . VAL B 1 159 ? 17.047 10.133 -0.662 1 98.62 159 VAL B O 1
ATOM 5290 N N . LEU B 1 160 ? 15.641 11.828 -0.354 1 98 160 LEU B N 1
ATOM 5291 C CA . LEU B 1 160 ? 15.086 11.32 0.895 1 98 160 LEU B CA 1
ATOM 5292 C C . LEU B 1 160 ? 13.695 10.727 0.669 1 98 160 LEU B C 1
ATOM 5294 O O . LEU B 1 160 ? 12.883 11.305 -0.055 1 98 160 LEU B O 1
ATOM 5298 N N . ALA B 1 161 ? 13.414 9.547 1.267 1 98 161 ALA B N 1
ATOM 5299 C CA . ALA B 1 161 ? 12.086 8.945 1.238 1 98 161 ALA B CA 1
ATOM 5300 C C . ALA B 1 161 ? 11.195 9.516 2.338 1 98 161 ALA B C 1
ATOM 5302 O O . ALA B 1 161 ? 11.32 9.133 3.506 1 98 161 ALA B O 1
ATOM 5303 N N . PHE B 1 162 ? 10.188 10.305 1.958 1 95.88 162 PHE B N 1
ATOM 5304 C CA . PHE B 1 162 ? 9.328 11.023 2.896 1 95.88 162 PHE B CA 1
ATOM 5305 C C . PHE B 1 162 ? 7.871 10.633 2.711 1 95.88 162 PHE B C 1
ATOM 5307 O O . PHE B 1 162 ? 6.992 11.492 2.662 1 95.88 162 PHE B O 1
ATOM 5314 N N . GLY B 1 163 ? 7.605 9.297 2.619 1 95.5 163 GLY B N 1
ATOM 5315 C CA . GLY B 1 163 ? 6.25 8.953 2.217 1 95.5 163 GLY B CA 1
ATOM 5316 C C . GLY B 1 163 ? 5.508 8.133 3.258 1 95.5 163 GLY B C 1
ATOM 5317 O O . GLY B 1 163 ? 4.523 7.465 2.941 1 95.5 163 GLY B O 1
ATOM 5318 N N . SER B 1 164 ? 5.859 8.188 4.559 1 96.75 164 SER B N 1
ATOM 5319 C CA . SER B 1 164 ? 5.266 7.328 5.578 1 96.75 164 SER B CA 1
ATOM 5320 C C . SER B 1 164 ? 3.771 7.586 5.719 1 96.75 164 SER B C 1
ATOM 5322 O O . SER B 1 164 ? 2.988 6.648 5.895 1 96.75 164 SER B O 1
ATOM 5324 N N . ARG B 1 165 ? 3.334 8.805 5.574 1 96.56 165 ARG B N 1
ATOM 5325 C CA . ARG B 1 165 ? 1.935 9.18 5.75 1 96.56 165 ARG B CA 1
ATOM 5326 C C . ARG B 1 165 ? 1.065 8.602 4.641 1 96.56 165 ARG B C 1
ATOM 5328 O O . ARG B 1 165 ? -0.127 8.359 4.84 1 96.56 165 ARG B O 1
ATOM 5335 N N . ARG B 1 166 ? 1.675 8.328 3.502 1 97.06 166 ARG B N 1
ATOM 5336 C CA . ARG B 1 166 ? 0.914 7.934 2.322 1 97.06 166 ARG B CA 1
ATOM 5337 C C . ARG B 1 166 ? 1.051 6.438 2.062 1 97.06 166 ARG B C 1
ATOM 5339 O O . ARG B 1 166 ? 0.299 5.867 1.269 1 97.06 166 ARG B O 1
ATOM 5346 N N . ALA B 1 167 ? 2.025 5.824 2.734 1 98.19 167 ALA B N 1
ATOM 5347 C CA . ALA B 1 167 ? 2.244 4.391 2.551 1 98.19 167 ALA B CA 1
ATOM 5348 C C . ALA B 1 167 ? 0.999 3.596 2.928 1 98.19 167 ALA B C 1
ATOM 5350 O O . ALA B 1 167 ? 0.196 4.039 3.752 1 98.19 167 ALA B O 1
ATOM 5351 N N . HIS B 1 168 ? 0.775 2.455 2.307 1 98.06 168 HIS B N 1
ATOM 5352 C CA . HIS B 1 168 ? -0.403 1.639 2.576 1 98.06 168 HIS B CA 1
ATOM 5353 C C . HIS B 1 168 ? -0.221 0.809 3.842 1 98.06 168 HIS B C 1
ATOM 5355 O O . HIS B 1 168 ? -0.035 -0.408 3.771 1 98.06 168 HIS B O 1
ATOM 5361 N N . GLY B 1 169 ? -0.375 1.441 5.027 1 97.31 169 GLY B N 1
ATOM 5362 C CA . GLY B 1 169 ? -0.329 0.737 6.297 1 97.31 169 GLY B CA 1
ATOM 5363 C C . GLY B 1 169 ? 1.062 0.68 6.898 1 97.31 169 GLY B C 1
ATOM 5364 O O . GLY B 1 169 ? 2.023 1.168 6.301 1 97.31 169 GLY B O 1
ATOM 5365 N N . PHE B 1 170 ? 1.193 0.025 8.039 1 97.25 170 PHE B N 1
ATOM 5366 C CA . PHE B 1 170 ? 2.381 0.011 8.883 1 97.25 170 PHE B CA 1
ATOM 5367 C C . PHE B 1 170 ? 3.547 -0.662 8.172 1 97.25 170 PHE B C 1
ATOM 5369 O O . PHE B 1 170 ? 4.656 -0.126 8.141 1 97.25 170 PHE B O 1
ATOM 5376 N N . ASP B 1 171 ? 3.342 -1.772 7.496 1 95.25 171 ASP B N 1
ATOM 5377 C CA . ASP B 1 171 ? 4.41 -2.51 6.828 1 95.2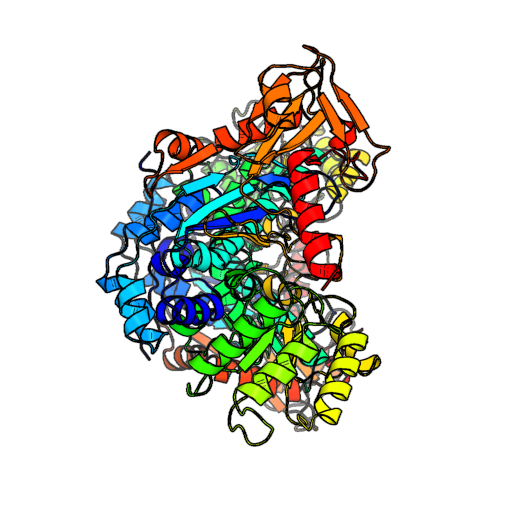5 171 ASP B CA 1
ATOM 5378 C C . ASP B 1 171 ? 5.008 -1.697 5.684 1 95.25 171 ASP B C 1
ATOM 5380 O O . ASP B 1 171 ? 6.227 -1.621 5.539 1 95.25 171 ASP B O 1
ATOM 5384 N N . SER B 1 172 ? 4.109 -1.196 4.965 1 97.06 172 SER B N 1
ATOM 5385 C CA . SER B 1 172 ? 4.559 -0.404 3.826 1 97.06 172 SER B CA 1
ATOM 5386 C C . SER B 1 172 ? 5.348 0.82 4.281 1 97.06 172 SER B C 1
ATOM 5388 O O . SER B 1 172 ? 6.297 1.237 3.613 1 97.06 172 SER B O 1
ATOM 5390 N N . ALA B 1 173 ? 4.961 1.417 5.402 1 98.19 173 ALA B N 1
ATOM 5391 C CA . ALA B 1 173 ? 5.664 2.584 5.922 1 98.19 173 ALA B CA 1
ATOM 5392 C C . ALA B 1 173 ? 7.059 2.207 6.418 1 98.19 173 ALA B C 1
ATOM 5394 O O . ALA B 1 173 ? 8.023 2.943 6.199 1 98.19 173 ALA B O 1
ATOM 5395 N N . VAL B 1 174 ? 7.215 1.047 7.066 1 97.44 174 VAL B N 1
ATOM 5396 C CA . VAL B 1 174 ? 8.461 0.669 7.723 1 97.44 174 VAL B CA 1
ATOM 5397 C C . VAL B 1 174 ? 9.344 -0.108 6.75 1 97.44 174 VAL B C 1
ATOM 5399 O O . VAL B 1 174 ? 10.438 0.343 6.402 1 97.44 174 VAL B O 1
ATOM 5402 N N . GLU B 1 175 ? 8.82 -1.221 6.207 1 96.69 175 GLU B N 1
ATOM 5403 C CA . GLU B 1 175 ? 9.562 -2.043 5.258 1 96.69 175 GLU B CA 1
ATOM 5404 C C . GLU B 1 175 ? 9.75 -1.322 3.928 1 96.69 175 GLU B C 1
ATOM 5406 O O . GLU B 1 175 ? 10.758 -1.512 3.246 1 96.69 175 GLU B O 1
ATOM 5411 N N . GLY B 1 176 ? 8.734 -0.505 3.588 1 98.06 176 GLY B N 1
ATOM 5412 C CA . GLY B 1 176 ? 8.844 0.277 2.367 1 98.06 176 GLY B CA 1
ATOM 5413 C C . GLY B 1 176 ? 10 1.262 2.387 1 98.06 176 GLY B C 1
ATOM 5414 O O . GLY B 1 176 ? 10.672 1.455 1.375 1 98.06 176 GLY B O 1
ATOM 5415 N N . ASN B 1 177 ? 10.195 1.91 3.533 1 98.38 177 ASN B N 1
ATOM 5416 C CA . ASN B 1 177 ? 11.336 2.814 3.654 1 98.38 177 ASN B CA 1
ATOM 5417 C C . ASN B 1 177 ? 12.656 2.064 3.557 1 98.38 177 ASN B C 1
ATOM 5419 O O . ASN B 1 177 ? 13.617 2.561 2.957 1 98.38 177 ASN B O 1
ATOM 5423 N N . LYS B 1 178 ? 12.734 0.897 4.176 1 98.06 178 LYS B N 1
ATOM 5424 C CA . LYS B 1 178 ? 13.906 0.036 4.02 1 98.06 178 LYS B CA 1
ATOM 5425 C C . LYS B 1 178 ? 14.148 -0.3 2.553 1 98.06 178 LYS B C 1
ATOM 5427 O O . LYS B 1 178 ? 15.273 -0.209 2.066 1 98.06 178 LYS B O 1
ATOM 5432 N N . ALA B 1 179 ? 13.102 -0.665 1.819 1 98.62 179 ALA B N 1
ATOM 5433 C CA . ALA B 1 179 ? 13.195 -0.97 0.394 1 98.62 179 ALA B CA 1
ATOM 5434 C C . ALA B 1 179 ? 13.672 0.245 -0.397 1 98.62 179 ALA B C 1
ATOM 5436 O O . ALA B 1 179 ? 14.461 0.112 -1.335 1 98.62 179 ALA B O 1
ATOM 5437 N N . ALA B 1 180 ? 13.156 1.432 -0.036 1 98.88 180 ALA B N 1
ATOM 5438 C CA . ALA B 1 180 ? 13.555 2.67 -0.702 1 98.88 180 ALA B CA 1
ATOM 5439 C C . ALA B 1 180 ? 15.047 2.932 -0.528 1 98.88 180 ALA B C 1
ATOM 5441 O O . ALA B 1 180 ? 15.727 3.361 -1.466 1 98.88 180 ALA B O 1
ATOM 5442 N N . ILE B 1 181 ? 15.586 2.678 0.681 1 98.81 181 ILE B N 1
ATOM 5443 C CA . ILE B 1 181 ? 17 2.846 0.955 1 98.81 181 ILE B CA 1
ATOM 5444 C C . ILE B 1 181 ? 17.812 1.879 0.092 1 98.81 181 ILE B C 1
ATOM 5446 O O . ILE B 1 181 ? 18.812 2.27 -0.516 1 98.81 181 ILE B O 1
ATOM 5450 N N . ILE B 1 182 ? 17.359 0.647 -0.007 1 98.75 182 ILE B N 1
ATOM 5451 C CA . ILE B 1 182 ? 18.031 -0.344 -0.843 1 98.75 182 ILE B CA 1
ATOM 5452 C C . ILE B 1 182 ? 18.031 0.128 -2.295 1 98.75 182 ILE B C 1
ATOM 5454 O O . ILE B 1 182 ? 19.031 -0.031 -3 1 98.75 182 ILE B O 1
ATOM 5458 N N . GLY B 1 183 ? 16.953 0.765 -2.703 1 98.69 183 GLY B N 1
ATOM 5459 C CA . GLY B 1 183 ? 16.812 1.26 -4.062 1 98.69 183 GLY B CA 1
ATOM 5460 C C . GLY B 1 183 ? 17.578 2.547 -4.309 1 98.69 183 GLY B C 1
ATOM 5461 O O . GLY B 1 183 ? 17.469 3.15 -5.379 1 98.69 183 GLY B O 1
ATOM 5462 N N . GLY B 1 184 ? 18.281 3.094 -3.268 1 98.81 184 GLY B N 1
ATOM 5463 C CA . GLY B 1 184 ? 19.203 4.18 -3.545 1 98.81 184 GLY B CA 1
ATOM 5464 C C . GLY B 1 184 ? 18.906 5.441 -2.762 1 98.81 184 GLY B C 1
ATOM 5465 O O . GLY B 1 184 ? 19.672 6.398 -2.787 1 98.81 184 GLY B O 1
ATOM 5466 N N . CYS B 1 185 ? 17.812 5.531 -2.061 1 98.75 185 CYS B N 1
ATOM 5467 C CA . CYS B 1 185 ? 17.516 6.719 -1.263 1 98.75 185 CYS B CA 1
ATOM 5468 C C . CYS B 1 185 ? 18.594 6.938 -0.203 1 98.75 185 CYS B C 1
ATOM 5470 O O . CYS B 1 185 ? 19.109 5.977 0.379 1 98.75 185 CYS B O 1
ATOM 5472 N N . TYR B 1 186 ? 18.859 8.164 0.039 1 97.62 186 TYR B N 1
ATOM 5473 C CA . TYR B 1 186 ? 19.906 8.555 0.98 1 97.62 186 TYR B CA 1
ATOM 5474 C C . TYR B 1 186 ? 19.422 8.391 2.42 1 97.62 186 TYR B C 1
ATOM 5476 O O . TYR B 1 186 ? 20.219 8.062 3.307 1 97.62 186 TYR B O 1
ATOM 5484 N N . GLY B 1 187 ? 18.219 8.625 2.594 1 97.06 187 GLY B N 1
ATOM 5485 C CA . GLY B 1 187 ? 17.641 8.57 3.93 1 97.06 187 GLY B CA 1
ATOM 5486 C C . GLY B 1 187 ? 16.125 8.508 3.926 1 97.06 187 GLY B C 1
ATOM 5487 O O . GLY B 1 187 ? 15.508 8.406 2.865 1 97.06 187 GLY B O 1
ATOM 5488 N N . HIS B 1 188 ? 15.547 8.508 5.121 1 97.69 188 HIS B N 1
ATOM 5489 C CA . HIS B 1 188 ? 14.102 8.43 5.34 1 97.69 188 HIS B CA 1
ATOM 5490 C C . HIS B 1 188 ? 13.703 9.172 6.609 1 97.69 188 HIS B C 1
ATOM 5492 O O . HIS B 1 188 ? 14.562 9.617 7.371 1 97.69 188 HIS B O 1
ATOM 5498 N N . SER B 1 189 ? 12.406 9.305 6.855 1 96.69 189 SER B N 1
ATOM 5499 C CA . SER B 1 189 ? 11.969 10.109 7.988 1 96.69 189 SER B CA 1
ATOM 5500 C C . SER B 1 189 ? 11.359 9.242 9.086 1 96.69 189 SER B C 1
ATOM 5502 O O . SER B 1 189 ? 11.031 9.734 10.164 1 96.69 189 SER B O 1
ATOM 5504 N N . ASN B 1 190 ? 11.203 7.969 9.023 1 98.25 190 ASN B N 1
ATOM 5505 C CA . ASN B 1 190 ? 10.352 7.125 9.852 1 98.25 190 ASN B CA 1
ATOM 5506 C C . ASN B 1 190 ? 11.102 6.59 11.062 1 98.25 190 ASN B C 1
ATOM 5508 O O . ASN B 1 190 ? 12.109 5.891 10.914 1 98.25 190 ASN B O 1
ATOM 5512 N N . LEU B 1 191 ? 10.586 6.789 12.258 1 97.81 191 LEU B N 1
ATOM 5513 C CA . LEU B 1 191 ? 11.219 6.422 13.523 1 97.81 191 LEU B CA 1
ATOM 5514 C C . LEU B 1 191 ? 11.328 4.91 13.656 1 97.81 191 LEU B C 1
ATOM 5516 O O . LEU B 1 191 ? 12.336 4.395 14.148 1 97.81 191 LEU B O 1
ATOM 5520 N N . VAL B 1 192 ? 10.312 4.168 13.242 1 98.06 192 VAL B N 1
ATOM 5521 C CA . VAL B 1 192 ? 10.289 2.723 13.445 1 98.06 192 VAL B CA 1
ATOM 5522 C C . VAL B 1 192 ? 11.266 2.051 12.484 1 98.06 192 VAL B C 1
ATOM 5524 O O . VAL B 1 192 ? 11.891 1.042 12.828 1 98.06 192 VAL B O 1
ATOM 5527 N N . THR B 1 193 ? 11.375 2.621 11.266 1 97.38 193 THR B N 1
ATOM 5528 C CA . THR B 1 193 ? 12.406 2.129 10.352 1 97.38 193 THR B CA 1
ATOM 5529 C C . THR B 1 193 ? 13.789 2.236 11 1 97.38 193 THR B C 1
ATOM 5531 O O . THR B 1 193 ? 14.602 1.32 10.875 1 97.38 193 THR B O 1
ATOM 5534 N N . GLU B 1 194 ? 14.039 3.371 11.641 1 96.62 194 GLU B N 1
ATOM 5535 C CA . GLU B 1 194 ? 15.297 3.523 12.367 1 96.62 194 GLU B CA 1
ATOM 5536 C C . GLU B 1 194 ? 15.406 2.508 13.5 1 96.62 194 GLU B C 1
ATOM 5538 O O . GLU B 1 194 ? 16.453 1.874 13.672 1 96.62 194 GLU B O 1
ATOM 5543 N N . TYR B 1 195 ? 14.367 2.354 14.25 1 96.56 195 TYR B N 1
ATOM 5544 C CA . TYR B 1 195 ? 14.344 1.435 15.383 1 96.56 195 TYR B CA 1
ATOM 5545 C C . TYR B 1 195 ? 14.641 0.009 14.93 1 96.56 195 TYR B C 1
ATOM 5547 O O . TYR B 1 195 ? 15.461 -0.684 15.539 1 96.56 195 TYR B O 1
ATOM 5555 N N . LYS B 1 196 ? 13.984 -0.405 13.844 1 94.75 196 LYS B N 1
ATOM 5556 C CA . LYS B 1 196 ? 13.984 -1.802 13.422 1 94.75 196 LYS B CA 1
ATOM 5557 C C . LYS B 1 196 ? 15.242 -2.129 12.625 1 94.75 196 LYS B C 1
ATOM 5559 O O . LYS B 1 196 ? 15.805 -3.221 12.75 1 94.75 196 LYS B O 1
ATOM 5564 N N . TYR B 1 197 ? 15.695 -1.182 11.773 1 93.5 197 TYR B N 1
ATOM 5565 C CA . TYR B 1 197 ? 16.734 -1.527 10.812 1 93.5 197 TYR B CA 1
ATOM 5566 C C . TYR B 1 197 ? 18.016 -0.77 11.102 1 93.5 197 TYR B C 1
ATOM 5568 O O . TYR B 1 197 ? 19.047 -1.001 10.445 1 93.5 197 TYR B O 1
ATOM 5576 N N . GLY B 1 198 ? 17.984 0.178 11.977 1 92.81 198 GLY B N 1
ATOM 5577 C CA . GLY B 1 198 ? 19.188 0.892 12.391 1 92.81 198 GLY B CA 1
ATOM 5578 C C . GLY B 1 198 ? 19.594 1.983 11.414 1 92.81 198 GLY B C 1
ATOM 5579 O O . GLY B 1 198 ? 20.719 2.465 11.461 1 92.81 198 GLY B O 1
ATOM 5580 N N . ILE B 1 199 ? 18.75 2.305 10.492 1 94.06 199 ILE B N 1
ATOM 5581 C CA . ILE B 1 199 ? 19.016 3.404 9.57 1 94.06 199 ILE B CA 1
ATOM 5582 C C . ILE B 1 199 ? 18.5 4.715 10.172 1 94.06 199 ILE B C 1
ATOM 5584 O O . ILE B 1 199 ? 17.297 4.879 10.383 1 94.06 199 ILE B O 1
ATOM 5588 N N . PRO B 1 200 ? 19.375 5.633 10.391 1 93.38 200 PRO B N 1
ATOM 5589 C CA . PRO B 1 200 ? 18.938 6.871 11.047 1 93.38 200 PRO B CA 1
ATOM 5590 C C . PRO B 1 200 ? 17.844 7.59 10.273 1 93.38 200 PRO B C 1
ATOM 5592 O O . PRO B 1 200 ? 17.891 7.656 9.039 1 93.38 200 PRO B O 1
ATOM 5595 N N . SER B 1 201 ? 16.875 8.062 10.977 1 94.94 201 SER B N 1
ATOM 5596 C CA . SER B 1 201 ? 15.789 8.828 10.383 1 94.94 201 SER B CA 1
ATOM 5597 C C . SER B 1 201 ? 16.094 10.328 10.414 1 94.94 201 SER B C 1
ATOM 5599 O O . SER B 1 201 ? 16.781 10.805 11.312 1 94.94 201 SER B O 1
ATOM 5601 N N . ASN B 1 202 ? 15.555 11.016 9.367 1 89.25 202 ASN B N 1
ATOM 5602 C CA . ASN B 1 202 ? 15.742 12.453 9.195 1 89.25 202 ASN B CA 1
ATOM 5603 C C . ASN B 1 202 ? 14.406 13.195 9.211 1 89.25 202 ASN B C 1
ATOM 5605 O O . ASN B 1 202 ? 13.344 12.578 9.117 1 89.25 202 ASN B O 1
ATOM 5609 N N . GLY B 1 203 ? 14.531 14.477 9.453 1 86.56 203 GLY B N 1
ATOM 5610 C CA . GLY B 1 203 ? 13.344 15.32 9.398 1 86.56 203 GLY B CA 1
ATOM 5611 C C . GLY B 1 203 ? 13.664 16.797 9.461 1 86.56 203 GLY B C 1
ATOM 5612 O O . GLY B 1 203 ? 14.75 17.188 9.883 1 86.56 203 GLY B O 1
ATOM 5613 N N . THR B 1 204 ? 12.805 17.547 8.969 1 89.81 204 THR B N 1
ATOM 5614 C CA . THR B 1 204 ? 12.922 19 9.016 1 89.81 204 THR B CA 1
ATOM 5615 C C . THR B 1 204 ? 11.953 19.594 10.047 1 89.81 204 THR B C 1
ATOM 5617 O O . THR B 1 204 ? 12.172 19.469 11.25 1 89.81 204 THR B O 1
ATOM 5620 N N . MET B 1 205 ? 10.953 20.203 9.703 1 94.31 205 MET B N 1
ATOM 5621 C CA . MET B 1 205 ? 9.867 20.703 10.547 1 94.31 205 MET B CA 1
ATOM 5622 C C . MET B 1 205 ? 8.547 20.703 9.789 1 94.31 205 MET B C 1
ATOM 5624 O O . MET B 1 205 ? 8.523 20.516 8.57 1 94.31 205 MET B O 1
ATOM 5628 N N . SER B 1 206 ? 7.469 20.781 10.477 1 95.81 206 SER B N 1
ATOM 5629 C CA . SER B 1 206 ? 6.137 20.781 9.875 1 95.81 206 SER B CA 1
ATOM 5630 C C . SER B 1 206 ? 5.492 22.172 9.984 1 95.81 206 SER B C 1
ATOM 5632 O O . SER B 1 206 ? 5.938 23 10.766 1 95.81 206 SER B O 1
ATOM 5634 N N . HIS B 1 207 ? 4.465 22.375 9.188 1 95.81 207 HIS B N 1
ATOM 5635 C CA . HIS B 1 207 ? 3.695 23.609 9.266 1 95.81 207 HIS B CA 1
ATOM 5636 C C . HIS B 1 207 ? 3.041 23.75 10.633 1 95.81 207 HIS B C 1
ATOM 5638 O O . HIS B 1 207 ? 2.92 24.875 11.148 1 95.81 207 HIS B O 1
ATOM 5644 N N . SER B 1 208 ? 2.58 22.656 11.203 1 97.12 208 SER B N 1
ATOM 5645 C CA . SER B 1 208 ? 1.914 22.703 12.5 1 97.12 208 SER B CA 1
ATOM 5646 C C . SER B 1 208 ? 2.859 23.203 13.594 1 97.12 208 SER B C 1
ATOM 5648 O O . SER B 1 208 ? 2.428 23.859 14.539 1 97.12 208 SER B O 1
ATOM 5650 N N . TYR B 1 209 ? 4.172 22.938 13.477 1 97.81 209 TYR B N 1
ATOM 5651 C CA . TYR B 1 209 ? 5.152 23.484 14.406 1 97.81 209 TYR B CA 1
ATOM 5652 C C . TYR B 1 209 ? 5.156 25.016 14.352 1 97.81 209 TYR B C 1
ATOM 5654 O O . TYR B 1 209 ? 5.051 25.672 15.383 1 97.81 209 TYR B O 1
ATOM 5662 N N . ILE B 1 210 ? 5.273 25.531 13.133 1 97.62 210 ILE B N 1
ATOM 5663 C CA . ILE B 1 210 ? 5.316 26.969 12.938 1 97.62 210 ILE B CA 1
ATOM 5664 C C . ILE B 1 210 ? 4.016 27.594 13.438 1 97.62 210 ILE B C 1
ATOM 5666 O O . ILE B 1 210 ? 4.039 28.609 14.141 1 97.62 210 ILE B O 1
ATOM 5670 N N . GLN B 1 211 ? 2.938 26.953 13.148 1 96.94 211 GLN B N 1
ATOM 5671 C CA . GLN B 1 211 ? 1.62 27.5 13.484 1 96.94 211 GLN B CA 1
ATOM 5672 C C . GLN B 1 211 ? 1.37 27.453 14.984 1 96.94 211 GLN B C 1
ATOM 5674 O O . GLN B 1 211 ? 0.501 28.156 15.5 1 96.94 211 GLN B O 1
ATOM 5679 N N . ALA B 1 212 ? 2.1 26.641 15.68 1 97.38 212 ALA B N 1
ATOM 5680 C CA . ALA B 1 212 ? 1.977 26.578 17.141 1 97.38 212 ALA B CA 1
ATOM 5681 C C . ALA B 1 212 ? 2.461 27.875 17.781 1 97.38 212 ALA B C 1
ATOM 5683 O O . ALA B 1 212 ? 2.18 28.141 18.953 1 97.38 212 ALA B O 1
ATOM 5684 N N . PHE B 1 213 ? 3.172 28.703 17.047 1 97 213 PHE B N 1
ATOM 5685 C CA . PHE B 1 213 ? 3.682 29.969 17.562 1 97 213 PHE B CA 1
ATOM 5686 C C . PHE B 1 213 ? 2.77 31.125 17.156 1 97 213 PHE B C 1
ATOM 5688 O O . PHE B 1 213 ? 3.02 32.281 17.516 1 97 213 PHE B O 1
ATOM 5695 N N . GLY B 1 214 ? 1.721 30.812 16.406 1 93.75 214 GLY B N 1
ATOM 5696 C CA . GLY B 1 214 ? 0.764 31.828 15.984 1 93.75 214 GLY B CA 1
ATOM 5697 C C . GLY B 1 214 ? 0.648 31.953 14.477 1 93.75 214 GLY B C 1
ATOM 5698 O O . GLY B 1 214 ? 0.936 31.016 13.742 1 93.75 214 GLY B O 1
ATOM 5699 N N . VAL B 1 215 ? 0.099 33.094 14.031 1 92.56 215 VAL B N 1
ATOM 5700 C CA . VAL B 1 215 ? -0.157 33.312 12.609 1 92.56 215 VAL B CA 1
ATOM 5701 C C . VAL B 1 215 ? 0.65 34.531 12.117 1 92.56 215 VAL B C 1
ATOM 5703 O O . VAL B 1 215 ? 0.779 35.531 12.82 1 92.56 215 VAL B O 1
ATOM 5706 N N . GLY B 1 216 ? 1.273 34.344 10.984 1 91.88 216 GLY B N 1
ATOM 5707 C CA . GLY B 1 216 ? 1.874 35.5 10.32 1 91.88 216 GLY B CA 1
ATOM 5708 C C . GLY B 1 216 ? 3.389 35.5 10.406 1 91.88 216 GLY B C 1
ATOM 5709 O O . GLY B 1 216 ? 3.994 34.562 10.938 1 91.88 216 GLY B O 1
ATOM 5710 N N . ALA B 1 217 ? 3.965 36.594 9.914 1 94.19 217 ALA B N 1
ATOM 5711 C CA . ALA B 1 217 ? 5.406 36.719 9.727 1 94.19 217 ALA B CA 1
ATOM 5712 C C . ALA B 1 217 ? 6.145 36.656 11.062 1 94.19 217 ALA B C 1
ATOM 5714 O O . ALA B 1 217 ? 7.18 36 11.172 1 94.19 217 ALA B O 1
ATOM 5715 N N . GLU B 1 218 ? 5.656 37.344 12.055 1 96 218 GLU B N 1
ATOM 5716 C CA . GLU B 1 218 ? 6.332 37.375 13.344 1 96 218 GLU B CA 1
ATOM 5717 C C . GLU B 1 218 ? 6.34 36.031 14.016 1 96 218 GLU B C 1
ATOM 5719 O O . GLU B 1 218 ? 7.34 35.625 14.617 1 96 218 GLU B O 1
ATOM 5724 N N . ALA B 1 219 ? 5.215 35.375 13.953 1 95.44 219 ALA B N 1
ATOM 5725 C CA . ALA B 1 219 ? 5.109 34.031 14.523 1 95.44 219 ALA B CA 1
ATOM 5726 C C . ALA B 1 219 ? 6.062 33.062 13.828 1 95.44 219 ALA B C 1
ATOM 5728 O O . ALA B 1 219 ? 6.688 32.25 14.484 1 95.44 219 ALA B O 1
ATOM 5729 N N . GLU B 1 220 ? 6.145 33.156 12.523 1 97.19 220 GLU B N 1
ATOM 5730 C CA . GLU B 1 220 ? 7.035 32.281 11.75 1 97.19 220 GLU B CA 1
ATOM 5731 C C . GLU B 1 220 ? 8.492 32.531 12.133 1 97.19 220 GLU B C 1
ATOM 5733 O O . GLU B 1 220 ? 9.25 31.562 12.32 1 97.19 220 GLU B O 1
ATOM 5738 N N . LYS B 1 221 ? 8.891 33.781 12.242 1 98.25 221 LYS B N 1
ATOM 5739 C CA . LYS B 1 221 ? 10.258 34.094 12.641 1 98.25 221 LYS B CA 1
ATOM 5740 C C . LYS B 1 221 ? 10.562 33.531 14.039 1 98.25 221 LYS B C 1
ATOM 5742 O O . LYS B 1 221 ? 11.633 32.969 14.266 1 98.25 221 LYS B O 1
ATOM 5747 N N . GLU B 1 222 ? 9.617 33.781 14.922 1 98.5 222 GLU B N 1
ATOM 5748 C CA . GLU B 1 222 ? 9.797 33.25 16.281 1 98.5 222 GLU B CA 1
ATOM 5749 C C . GLU B 1 222 ? 9.961 31.734 16.281 1 98.5 222 GLU B C 1
ATOM 5751 O O . GLU B 1 222 ? 10.789 31.203 17.016 1 98.5 222 GLU B O 1
ATOM 5756 N N . ALA B 1 223 ? 9.133 31.062 15.508 1 98.44 223 ALA B N 1
ATOM 5757 C CA . ALA B 1 223 ? 9.227 29.609 15.391 1 98.44 223 ALA B CA 1
ATOM 5758 C C . ALA B 1 223 ? 10.609 29.203 14.891 1 98.44 223 ALA B C 1
ATOM 5760 O O . ALA B 1 223 ? 11.203 28.25 15.406 1 98.44 223 ALA B O 1
ATOM 5761 N N . PHE B 1 224 ? 11.148 29.891 13.852 1 98.69 224 PHE B N 1
ATOM 5762 C CA . PHE B 1 224 ? 12.453 29.594 13.273 1 98.69 224 PHE B CA 1
ATOM 5763 C C . PHE B 1 224 ? 13.555 29.781 14.305 1 98.69 224 PHE B C 1
ATOM 5765 O O . PHE B 1 224 ? 14.406 28.922 14.484 1 98.69 224 PHE B O 1
ATOM 5772 N N . VAL B 1 225 ? 13.523 30.922 15 1 98.62 225 VAL B N 1
ATOM 5773 C CA . VAL B 1 225 ? 14.547 31.266 15.984 1 98.62 225 VAL B CA 1
ATOM 5774 C C . VAL B 1 225 ? 14.539 30.234 17.109 1 98.62 225 VAL B C 1
ATOM 5776 O O . VAL B 1 225 ? 15.602 29.75 17.531 1 98.62 225 VAL B O 1
ATOM 5779 N N . THR B 1 226 ? 13.367 29.906 17.562 1 98.5 226 THR B N 1
ATOM 5780 C CA . THR B 1 226 ? 13.227 28.938 18.656 1 98.5 226 THR B CA 1
ATOM 5781 C C . THR B 1 226 ? 13.75 27.562 18.234 1 98.5 226 THR B C 1
ATOM 5783 O O . THR B 1 226 ? 14.406 26.891 19.016 1 98.5 226 THR B O 1
ATOM 5786 N N . PHE B 1 227 ? 13.461 27.188 17.016 1 97.81 227 PHE B N 1
ATOM 5787 C CA . PHE B 1 227 ? 13.953 25.906 16.5 1 97.81 227 PHE B CA 1
ATOM 5788 C C . PHE B 1 227 ? 15.484 25.891 16.5 1 97.81 227 PHE B C 1
ATOM 5790 O O . PHE B 1 227 ? 16.094 24.922 16.984 1 97.81 227 PHE B O 1
ATOM 5797 N N . ILE B 1 228 ? 16.125 26.906 15.992 1 97.62 228 ILE B N 1
ATOM 5798 C CA . ILE B 1 228 ? 17.578 26.984 15.898 1 97.62 228 ILE B CA 1
ATOM 5799 C C . ILE B 1 228 ? 18.188 26.969 17.297 1 97.62 228 ILE B C 1
ATOM 5801 O O . ILE B 1 228 ? 19.141 26.234 17.562 1 97.62 228 ILE B O 1
ATOM 5805 N N . LYS B 1 229 ? 17.609 27.719 18.188 1 96.62 229 LYS B N 1
ATOM 5806 C CA . LYS B 1 229 ? 18.125 27.828 19.547 1 96.62 229 LYS B CA 1
ATOM 5807 C C . LYS B 1 229 ? 18.188 26.469 20.234 1 96.62 229 LYS B C 1
ATOM 5809 O O . LYS B 1 229 ? 19.141 26.156 20.938 1 96.62 229 LYS B O 1
ATOM 5814 N N . HIS B 1 230 ? 17.188 25.688 19.969 1 95.31 230 HIS B N 1
ATOM 5815 C CA . HIS B 1 230 ? 17.094 24.438 20.703 1 95.31 230 HIS B CA 1
ATOM 5816 C C . HIS B 1 230 ? 17.812 23.312 19.969 1 95.31 230 HIS B C 1
ATOM 5818 O O . HIS B 1 230 ? 18.156 22.281 20.562 1 95.31 230 HIS B O 1
ATOM 5824 N N . ARG B 1 231 ? 18.125 23.531 18.641 1 93.88 231 ARG B N 1
ATOM 5825 C CA . ARG B 1 231 ? 18.578 22.375 17.875 1 93.88 231 ARG B CA 1
ATOM 5826 C C . ARG B 1 231 ? 20.016 22.547 17.406 1 93.88 231 ARG B C 1
ATOM 5828 O O . ARG B 1 231 ? 20.672 21.578 17.047 1 93.88 231 ARG B O 1
ATOM 5835 N N . ARG B 1 232 ? 20.609 23.672 17.438 1 91.81 232 ARG B N 1
ATOM 5836 C CA . ARG B 1 232 ? 21.875 24 16.812 1 91.81 232 ARG B CA 1
ATOM 5837 C C . ARG B 1 232 ? 23.016 23.203 17.438 1 91.81 232 ARG B C 1
ATOM 5839 O O . ARG B 1 232 ? 24.047 22.969 16.797 1 91.81 232 ARG B O 1
ATOM 5846 N N . GLN B 1 233 ? 22.875 22.781 18.719 1 87.62 233 GLN B N 1
ATOM 5847 C CA . GLN B 1 233 ? 23.984 22.094 19.391 1 87.62 233 GLN B CA 1
ATOM 5848 C C . GLN B 1 233 ? 23.797 20.578 19.344 1 87.62 233 GLN B C 1
ATOM 5850 O O . GLN B 1 233 ? 24.609 19.844 19.891 1 87.62 233 GLN B O 1
ATOM 5855 N N . ARG B 1 234 ? 22.766 20.141 18.812 1 81.75 234 ARG B N 1
ATOM 5856 C CA . ARG B 1 234 ? 22.469 18.719 18.797 1 81.75 234 ARG B CA 1
ATOM 5857 C C . ARG B 1 234 ? 23.172 18.031 17.641 1 81.75 234 ARG B C 1
ATOM 5859 O O . ARG B 1 234 ? 23.281 18.578 16.547 1 81.75 234 ARG B O 1
ATOM 5866 N N . LYS B 1 235 ? 23.703 16.797 18.016 1 66.94 235 LYS B N 1
ATOM 5867 C CA . LYS B 1 235 ? 24.422 15.977 17.047 1 66.94 235 LYS B CA 1
ATOM 5868 C C . LYS B 1 235 ? 23.484 15.453 15.969 1 66.94 235 LYS B C 1
ATOM 5870 O O . LYS B 1 235 ? 22.344 15.062 16.25 1 66.94 235 LYS B O 1
ATOM 5875 N N . ASN B 1 236 ? 23.578 15.852 14.727 1 66.88 236 ASN B N 1
ATOM 5876 C CA . ASN B 1 236 ? 22.938 15.188 13.594 1 66.88 236 ASN B CA 1
ATOM 5877 C C . ASN B 1 236 ? 21.656 15.914 13.172 1 66.88 236 ASN B C 1
ATOM 5879 O O . ASN B 1 236 ? 20.906 15.398 12.344 1 66.88 236 ASN B O 1
ATOM 5883 N N . ASN B 1 237 ? 21.422 16.984 13.898 1 76.19 237 ASN B N 1
ATOM 5884 C CA . ASN B 1 237 ? 20.203 17.672 13.477 1 76.19 237 ASN B CA 1
ATOM 5885 C C . ASN B 1 237 ? 20.5 18.719 12.406 1 76.19 237 ASN B C 1
ATOM 5887 O O . ASN B 1 237 ? 21.516 19.391 12.461 1 76.19 237 ASN B O 1
ATOM 5891 N N . SER B 1 238 ? 19.609 18.672 11.562 1 89 238 SER B N 1
ATOM 5892 C CA . SER B 1 238 ? 19.656 19.656 10.484 1 89 238 SER B CA 1
ATOM 5893 C C . SER B 1 238 ? 18.734 20.844 10.781 1 89 238 SER B C 1
ATOM 5895 O O . SER B 1 238 ? 17.625 20.656 11.281 1 89 238 SER B O 1
ATOM 5897 N N . LEU B 1 239 ? 19.359 22.047 10.648 1 95.94 239 LEU B N 1
ATOM 5898 C CA . LEU B 1 239 ? 18.578 23.266 10.789 1 95.94 239 LEU B CA 1
ATOM 5899 C C . LEU B 1 239 ? 17.922 23.656 9.461 1 95.94 239 LEU B C 1
ATOM 5901 O O . LEU B 1 239 ? 18.266 24.688 8.883 1 95.94 239 LEU B O 1
ATOM 5905 N N . ILE B 1 240 ? 17.031 22.797 9.031 1 97.25 240 ILE B N 1
ATOM 5906 C CA . ILE B 1 240 ? 16.297 23.047 7.789 1 97.25 240 ILE B CA 1
ATOM 5907 C C . ILE B 1 240 ? 14.938 23.656 8.102 1 97.25 240 ILE B C 1
ATOM 5909 O O . ILE B 1 240 ? 14.078 23 8.695 1 97.25 240 ILE B O 1
ATOM 5913 N N . LEU B 1 241 ? 14.711 24.891 7.695 1 98.38 241 LEU B N 1
ATOM 5914 C CA . LEU B 1 241 ? 13.516 25.656 8.031 1 98.38 241 LEU B CA 1
ATOM 5915 C C . LEU B 1 241 ? 12.492 25.578 6.902 1 98.38 241 LEU B C 1
ATOM 5917 O O . LEU B 1 241 ? 12.852 25.703 5.727 1 98.38 241 LEU B O 1
ATOM 5921 N N . LEU B 1 242 ? 11.211 25.297 7.188 1 97.69 242 LEU B N 1
ATOM 5922 C CA . LEU B 1 242 ? 10.117 25.25 6.227 1 97.69 242 LEU B CA 1
ATOM 5923 C C . LEU B 1 242 ? 9.555 26.641 5.961 1 97.69 242 LEU B C 1
ATOM 5925 O O . LEU B 1 242 ? 8.906 27.219 6.832 1 97.69 242 LEU B O 1
ATOM 5929 N N . VAL B 1 243 ? 9.625 27.125 4.723 1 96.81 243 VAL B N 1
ATOM 5930 C CA . VAL B 1 243 ? 9.508 28.562 4.523 1 96.81 243 VAL B CA 1
ATOM 5931 C C . VAL B 1 243 ? 8.203 28.875 3.801 1 96.81 243 VAL B C 1
ATOM 5933 O O . VAL B 1 243 ? 7.965 30.031 3.414 1 96.81 243 VAL B O 1
ATOM 5936 N N . ASP B 1 244 ? 7.309 27.875 3.666 1 94 244 ASP B N 1
ATOM 5937 C CA . ASP B 1 244 ? 6.141 28.141 2.828 1 94 244 ASP B CA 1
ATOM 5938 C C . ASP B 1 244 ? 4.855 28.078 3.646 1 94 244 ASP B C 1
ATOM 5940 O O . ASP B 1 244 ? 3.785 27.766 3.113 1 94 244 ASP B O 1
ATOM 5944 N N . THR B 1 245 ? 4.879 28.297 4.926 1 93.62 245 THR B N 1
ATOM 5945 C CA . THR B 1 245 ? 3.674 28.25 5.746 1 93.62 245 THR B CA 1
ATOM 5946 C C . THR B 1 245 ? 2.744 29.406 5.395 1 93.62 245 THR B C 1
ATOM 5948 O O . THR B 1 245 ? 1.526 29.234 5.309 1 93.62 245 THR B O 1
ATOM 5951 N N . TYR B 1 246 ? 3.318 30.641 5.141 1 92.12 246 TYR B N 1
ATOM 5952 C CA . TYR B 1 246 ? 2.488 31.797 4.863 1 92.12 246 TYR B CA 1
ATOM 5953 C C . TYR B 1 246 ? 2.805 32.375 3.492 1 92.12 246 TYR B C 1
ATOM 5955 O O . TYR B 1 246 ? 1.898 32.625 2.691 1 92.12 246 TYR B O 1
ATOM 5963 N N . ASP B 1 247 ? 4.02 32.688 3.248 1 91.81 247 ASP B N 1
ATOM 5964 C CA . ASP B 1 247 ? 4.531 33.125 1.963 1 91.81 247 ASP B CA 1
ATOM 5965 C C . ASP B 1 247 ? 6.012 32.781 1.804 1 91.81 247 ASP B C 1
ATOM 5967 O O . ASP B 1 247 ? 6.848 33.219 2.596 1 91.81 247 ASP B O 1
ATOM 5971 N N . THR B 1 248 ? 6.273 32.094 0.744 1 94.38 248 THR B N 1
ATOM 5972 C CA . THR B 1 248 ? 7.617 31.562 0.58 1 94.38 248 THR B CA 1
ATOM 5973 C C . THR B 1 248 ? 8.625 32.688 0.364 1 94.38 248 THR B C 1
ATOM 5975 O O . THR B 1 248 ? 9.633 32.75 1.071 1 94.38 248 THR B O 1
ATOM 5978 N N . ILE B 1 249 ? 8.383 33.531 -0.573 1 94.38 249 ILE B N 1
ATOM 5979 C CA . ILE B 1 249 ? 9.375 34.5 -1.065 1 94.38 249 ILE B CA 1
ATOM 5980 C C . ILE B 1 249 ? 9.422 35.719 -0.146 1 94.38 249 ILE B C 1
ATOM 5982 O O . ILE B 1 249 ? 10.484 36.094 0.359 1 94.38 249 ILE B O 1
ATOM 5986 N N . HIS B 1 250 ? 8.312 36.281 0.223 1 93.44 250 HIS B N 1
ATOM 5987 C CA . HIS B 1 250 ? 8.289 37.594 0.854 1 93.44 250 HIS B CA 1
ATOM 5988 C C . HIS B 1 250 ? 8.375 37.469 2.373 1 93.44 250 HIS B C 1
ATOM 5990 O O . HIS B 1 250 ? 8.711 38.438 3.057 1 93.44 250 HIS B O 1
ATOM 5996 N N . ILE B 1 251 ? 8.062 36.312 2.896 1 95.06 251 ILE B N 1
ATOM 5997 C CA . ILE B 1 251 ? 8.07 36.156 4.348 1 95.06 251 ILE B CA 1
ATOM 5998 C C . ILE B 1 251 ? 9.055 35.031 4.738 1 95.06 251 ILE B C 1
ATOM 6000 O O . ILE B 1 251 ? 10.039 35.281 5.438 1 95.06 251 ILE B O 1
ATOM 6004 N N . GLY B 1 252 ? 8.867 33.875 4.176 1 96.56 252 GLY B N 1
ATOM 6005 C CA . GLY B 1 252 ? 9.586 32.688 4.598 1 96.56 252 GLY B CA 1
ATOM 6006 C C . GLY B 1 252 ? 11.086 32.812 4.426 1 96.56 252 GLY B C 1
ATOM 6007 O O . GLY B 1 252 ? 11.844 32.625 5.387 1 96.56 252 GLY B O 1
ATOM 6008 N N . ILE B 1 253 ? 11.547 33.094 3.246 1 98.06 253 ILE B N 1
ATOM 6009 C CA . ILE B 1 253 ? 12.969 33.188 2.947 1 98.06 253 ILE B CA 1
ATOM 6010 C C . ILE B 1 253 ? 13.602 34.312 3.775 1 98.06 253 ILE B C 1
ATOM 6012 O O . ILE B 1 253 ? 14.672 34.125 4.359 1 98.06 253 ILE B O 1
ATOM 6016 N N . GLU B 1 254 ? 12.93 35.469 3.879 1 98.25 254 GLU B N 1
ATOM 6017 C CA . GLU B 1 254 ? 13.43 36.594 4.656 1 98.25 254 GLU B CA 1
ATOM 6018 C C . GLU B 1 254 ? 13.523 36.25 6.141 1 98.25 254 GLU B C 1
ATOM 6020 O O . GLU B 1 254 ? 14.492 36.594 6.809 1 98.25 254 GLU B O 1
ATOM 6025 N N . ASN B 1 255 ? 12.469 35.562 6.645 1 98.44 255 ASN B N 1
ATOM 6026 C CA . ASN B 1 255 ? 12.461 35.156 8.047 1 98.44 255 ASN B CA 1
ATOM 6027 C C . ASN B 1 255 ? 13.57 34.156 8.344 1 98.44 255 ASN B C 1
ATOM 6029 O O . ASN B 1 255 ? 14.141 34.156 9.438 1 98.44 255 ASN B O 1
ATOM 6033 N N . ALA B 1 256 ? 13.82 33.281 7.379 1 98.69 256 ALA B N 1
ATOM 6034 C CA . ALA B 1 256 ? 14.906 32.312 7.559 1 98.69 256 ALA B CA 1
ATOM 6035 C C . ALA B 1 256 ? 16.25 33.031 7.688 1 98.69 256 ALA B C 1
ATOM 6037 O O . ALA B 1 256 ? 17.047 32.719 8.578 1 98.69 256 ALA B O 1
ATOM 6038 N N . ILE B 1 257 ? 16.5 34 6.797 1 98.62 257 ILE B N 1
ATOM 6039 C CA . ILE B 1 257 ? 17.734 34.781 6.816 1 98.62 257 ILE B CA 1
ATOM 6040 C C . ILE B 1 257 ? 17.875 35.5 8.148 1 98.62 257 ILE B C 1
ATOM 6042 O O . ILE B 1 257 ? 18.922 35.438 8.797 1 98.62 257 ILE B O 1
ATOM 6046 N N . LYS B 1 258 ? 16.781 36.156 8.57 1 98.56 258 LYS B N 1
ATOM 6047 C CA . LYS B 1 258 ? 16.781 36.906 9.836 1 98.56 258 LYS B CA 1
ATOM 6048 C C . LYS B 1 258 ? 17.062 35.969 11.008 1 98.56 258 LYS B C 1
ATOM 6050 O O . LYS B 1 258 ? 17.812 36.312 11.922 1 98.56 258 LYS B O 1
ATOM 6055 N N . ALA B 1 259 ? 16.438 34.812 10.992 1 98.69 259 ALA B N 1
ATOM 6056 C CA . ALA B 1 259 ? 16.594 33.844 12.078 1 98.69 259 ALA B CA 1
ATOM 6057 C C . ALA B 1 259 ? 18.031 33.344 12.148 1 98.69 259 ALA B C 1
ATOM 6059 O O . ALA B 1 259 ? 18.594 33.219 13.234 1 98.69 259 ALA B O 1
ATOM 6060 N N . PHE B 1 260 ? 18.609 32.969 10.992 1 98.56 260 PHE B N 1
ATOM 6061 C CA . PHE B 1 260 ? 20 32.5 10.961 1 98.56 260 PHE B CA 1
ATOM 6062 C C . PHE B 1 260 ? 20.938 33.594 11.516 1 98.56 260 PHE B C 1
ATOM 6064 O O . PHE B 1 260 ? 21.797 33.281 12.352 1 98.56 260 PHE B O 1
ATOM 6071 N N . LYS B 1 261 ? 20.719 34.844 11.062 1 98.31 261 LYS B N 1
ATOM 6072 C CA . LYS B 1 261 ? 21.547 35.938 11.523 1 98.31 261 LYS B CA 1
ATOM 6073 C C . LYS B 1 261 ? 21.391 36.156 13.023 1 98.31 261 LYS B C 1
ATOM 6075 O O . LYS B 1 261 ? 22.391 36.281 13.75 1 98.31 261 LYS B O 1
ATOM 6080 N N . GLU B 1 262 ? 20.141 36.188 13.43 1 98.25 262 GLU B N 1
ATOM 6081 C CA . GLU B 1 262 ? 19.859 36.406 14.844 1 98.25 262 GLU B CA 1
ATOM 6082 C C . GLU B 1 262 ? 20.484 35.344 15.719 1 98.25 262 GLU B C 1
ATOM 6084 O O . GLU B 1 262 ? 20.906 35.594 16.844 1 98.25 262 GLU B O 1
ATOM 6089 N N . CYS B 1 263 ? 20.578 34.125 15.234 1 97.88 263 CYS B N 1
ATOM 6090 C CA . CYS B 1 263 ? 21.047 32.969 16.016 1 97.88 263 CYS B CA 1
ATOM 6091 C C . CYS B 1 263 ? 22.531 32.719 15.75 1 97.88 263 CYS B C 1
ATOM 6093 O O . CYS B 1 263 ? 23.094 31.734 16.25 1 97.88 263 CYS B O 1
ATOM 6095 N N . GLY B 1 264 ? 23.156 33.469 14.953 1 96.94 264 GLY B N 1
ATOM 6096 C CA . GLY B 1 264 ? 24.578 33.344 14.672 1 96.94 264 GLY B CA 1
ATOM 6097 C C . GLY B 1 264 ? 24.906 32.156 13.789 1 96.94 264 GLY B C 1
ATOM 6098 O O . GLY B 1 264 ? 25.984 31.578 13.922 1 96.94 264 GLY B O 1
ATOM 6099 N N . ILE B 1 265 ? 24 31.719 13.008 1 97.19 265 ILE B N 1
ATOM 6100 C CA . ILE B 1 265 ? 24.234 30.641 12.07 1 97.19 265 ILE B CA 1
ATOM 6101 C C . ILE B 1 265 ? 24.688 31.203 10.727 1 97.19 265 ILE B C 1
ATOM 6103 O O . ILE B 1 265 ? 24.031 32.094 10.164 1 97.19 265 ILE B O 1
ATOM 6107 N N . ASP B 1 266 ? 25.766 30.75 10.234 1 96.31 266 ASP B N 1
ATOM 6108 C CA . ASP B 1 266 ? 26.297 31.141 8.93 1 96.31 266 ASP B CA 1
ATOM 6109 C C . ASP B 1 266 ? 27.156 30.031 8.32 1 96.31 266 ASP B C 1
ATOM 6111 O O . ASP B 1 266 ? 27.047 28.875 8.727 1 96.31 266 ASP B O 1
ATOM 6115 N N . ASP B 1 267 ? 27.922 30.391 7.301 1 97.12 267 ASP B N 1
ATOM 6116 C CA . ASP B 1 267 ? 28.656 29.406 6.52 1 97.12 267 ASP B CA 1
ATOM 6117 C C . ASP B 1 267 ? 29.734 28.734 7.367 1 97.12 267 ASP B C 1
ATOM 6119 O O . ASP B 1 267 ? 30.297 27.703 6.969 1 97.12 267 ASP B O 1
ATOM 6123 N N . SER B 1 268 ? 29.969 29.25 8.539 1 95.94 268 SER B N 1
ATOM 6124 C CA . SER B 1 268 ? 30.953 28.641 9.438 1 95.94 268 SER B CA 1
ATOM 6125 C C . SER B 1 268 ? 30.297 27.578 10.312 1 95.94 268 SER B C 1
ATOM 6127 O O . SER B 1 268 ? 31 26.797 10.961 1 95.94 268 SER B O 1
ATOM 6129 N N . TYR B 1 269 ? 28.953 27.562 10.328 1 94.19 269 TYR B N 1
ATOM 6130 C CA . TYR B 1 269 ? 28.266 26.516 11.078 1 94.19 269 TYR B CA 1
ATOM 6131 C C . TYR B 1 269 ? 28.656 25.125 10.586 1 94.19 269 TYR B C 1
ATOM 6133 O O . TYR B 1 269 ? 28.641 24.859 9.383 1 94.19 269 TYR B O 1
ATOM 6141 N N . GLU B 1 270 ? 29.078 24.234 11.477 1 91.94 270 GLU B N 1
ATOM 6142 C CA . GLU B 1 270 ? 29.625 22.922 11.117 1 91.94 270 GLU B CA 1
ATOM 6143 C C . GLU B 1 270 ? 28.516 21.969 10.703 1 91.94 270 GLU B C 1
ATOM 6145 O O . GLU B 1 270 ? 28.75 20.984 10 1 91.94 270 GLU B O 1
ATOM 6150 N N . GLY B 1 271 ? 27.344 22.234 11.156 1 92.12 271 GLY B N 1
ATOM 6151 C CA . GLY B 1 271 ? 26.219 21.391 10.805 1 92.12 271 GLY B CA 1
ATOM 6152 C C . GLY B 1 271 ? 25.547 21.797 9.508 1 92.12 271 GLY B C 1
ATOM 6153 O O . GLY B 1 271 ? 26.125 22.562 8.727 1 92.12 271 GLY B O 1
ATOM 6154 N N . VAL B 1 272 ? 24.422 21.188 9.219 1 94.44 272 VAL B N 1
ATOM 6155 C CA . VAL B 1 272 ? 23.641 21.5 8.023 1 94.44 272 VAL B CA 1
ATOM 6156 C C . VAL B 1 272 ? 22.578 22.547 8.352 1 94.44 272 VAL B C 1
ATOM 6158 O O . VAL B 1 272 ? 21.859 22.438 9.352 1 94.44 272 VAL B O 1
ATOM 6161 N N . TYR B 1 273 ? 22.531 23.578 7.59 1 96.81 273 TYR B N 1
ATOM 6162 C CA . TYR B 1 273 ? 21.484 24.578 7.734 1 96.81 273 TYR B CA 1
ATOM 6163 C C . TYR B 1 273 ? 20.922 24.984 6.375 1 96.81 273 TYR B C 1
ATOM 6165 O O . TYR B 1 273 ? 21.578 24.828 5.352 1 96.81 273 TYR B O 1
ATOM 6173 N N . GLY B 1 274 ? 19.734 25.359 6.324 1 97.94 274 GLY B N 1
ATOM 6174 C CA . GLY B 1 274 ? 19.094 25.75 5.078 1 97.94 274 GLY B CA 1
ATOM 6175 C C . GLY B 1 274 ? 17.578 25.781 5.16 1 97.94 274 GLY B C 1
ATOM 6176 O O . GLY B 1 274 ? 17.016 26.094 6.207 1 97.94 274 GLY B O 1
ATOM 6177 N N . VAL B 1 275 ? 16.906 25.594 3.982 1 98.56 275 VAL B N 1
ATOM 6178 C CA . VAL B 1 275 ? 15.453 25.719 3.953 1 98.56 275 VAL B CA 1
ATOM 6179 C C . VAL B 1 275 ? 14.844 24.594 3.141 1 98.56 275 VAL B C 1
ATOM 6181 O O . VAL B 1 275 ? 15.539 23.906 2.385 1 98.56 275 VAL B O 1
ATOM 6184 N N . ARG B 1 276 ? 13.594 24.344 3.355 1 98 276 ARG B N 1
ATOM 6185 C CA . ARG B 1 276 ? 12.766 23.422 2.574 1 98 276 ARG B CA 1
ATOM 6186 C C . ARG B 1 276 ? 11.633 24.172 1.881 1 98 276 ARG B C 1
ATOM 6188 O O . ARG B 1 276 ? 10.961 25 2.496 1 98 276 ARG B O 1
ATOM 6195 N N . LEU B 1 277 ? 11.531 23.984 0.609 1 96.94 277 LEU B N 1
ATOM 6196 C CA . LEU B 1 277 ? 10.422 24.469 -0.209 1 96.94 277 LEU B CA 1
ATOM 6197 C C . LEU B 1 277 ? 9.438 23.344 -0.512 1 96.94 277 LEU B C 1
ATOM 6199 O O . LEU B 1 277 ? 9.812 22.312 -1.087 1 96.94 277 LEU B O 1
ATOM 6203 N N . ASP B 1 278 ? 8.125 23.531 -0.189 1 93.88 278 ASP B N 1
ATOM 6204 C CA . ASP B 1 278 ? 7.18 22.422 -0.273 1 93.88 278 ASP B CA 1
ATOM 6205 C C . ASP B 1 278 ? 5.914 22.828 -1.021 1 93.88 278 ASP B C 1
ATOM 6207 O O . ASP B 1 278 ? 4.863 22.203 -0.866 1 93.88 278 ASP B O 1
ATOM 6211 N N . SER B 1 279 ? 5.895 23.922 -1.716 1 91.69 279 SER B N 1
ATOM 6212 C CA . SER B 1 279 ? 4.723 24.359 -2.473 1 91.69 279 SER B CA 1
ATOM 6213 C C . SER B 1 279 ? 5.109 25.344 -3.572 1 91.69 279 SER B C 1
ATOM 6215 O O . SER B 1 279 ? 6.238 25.828 -3.6 1 91.69 279 SER B O 1
ATOM 6217 N N . GLY B 1 280 ? 4.211 25.531 -4.48 1 91.5 280 GLY B N 1
ATOM 6218 C CA . GLY B 1 280 ? 4.391 26.547 -5.508 1 91.5 280 GLY B CA 1
ATOM 6219 C C . GLY B 1 280 ? 5.355 26.125 -6.602 1 91.5 280 GLY B C 1
ATOM 6220 O O . GLY B 1 280 ? 5.543 24.922 -6.84 1 91.5 280 GLY B O 1
ATOM 6221 N N . ASP B 1 281 ? 5.852 27.094 -7.301 1 94.88 281 ASP B N 1
ATOM 6222 C CA . ASP B 1 281 ? 6.805 26.859 -8.383 1 94.88 281 ASP B CA 1
ATOM 6223 C C . ASP B 1 281 ? 8.211 26.641 -7.828 1 94.88 281 ASP B C 1
ATOM 6225 O O . ASP B 1 281 ? 8.984 27.594 -7.676 1 94.88 281 ASP B O 1
ATOM 6229 N N . LEU B 1 282 ? 8.547 25.406 -7.715 1 97 282 LEU B N 1
ATOM 6230 C CA . LEU B 1 282 ? 9.766 25.031 -7.012 1 97 282 LEU B CA 1
ATOM 6231 C C . LEU B 1 282 ? 10.992 25.562 -7.73 1 97 282 LEU B C 1
ATOM 6233 O O . LEU B 1 282 ? 11.953 26 -7.086 1 97 282 LEU B O 1
ATOM 6237 N N . ALA B 1 283 ? 11.031 25.453 -9.023 1 98.06 283 ALA B N 1
ATOM 6238 C CA . ALA B 1 283 ? 12.18 25.953 -9.773 1 98.06 283 ALA B CA 1
ATOM 6239 C C . ALA B 1 283 ? 12.359 27.453 -9.562 1 98.06 283 ALA B C 1
ATOM 6241 O O . ALA B 1 283 ? 13.453 27.922 -9.227 1 98.06 283 ALA B O 1
ATOM 6242 N N . TYR B 1 284 ? 11.266 28.203 -9.75 1 97.81 284 TYR B N 1
ATOM 6243 C CA . TYR B 1 284 ? 11.281 29.656 -9.57 1 97.81 284 TYR B CA 1
ATOM 6244 C C . TYR B 1 284 ? 11.688 30.031 -8.148 1 97.81 284 TYR B C 1
ATOM 6246 O O . TYR B 1 284 ? 12.586 30.844 -7.945 1 97.81 284 TYR B O 1
ATOM 6254 N N . GLN B 1 285 ? 11.086 29.391 -7.176 1 97.56 285 GLN B N 1
ATOM 6255 C CA . GLN B 1 285 ? 11.312 29.719 -5.773 1 97.56 285 GLN B CA 1
ATOM 6256 C C . GLN B 1 285 ? 12.727 29.328 -5.34 1 97.56 285 GLN B C 1
ATOM 6258 O O . GLN B 1 285 ? 13.336 30.016 -4.523 1 97.56 285 GLN B O 1
ATOM 6263 N N . SER B 1 286 ? 13.227 28.203 -5.84 1 98.56 286 SER B N 1
ATOM 6264 C CA . SER B 1 286 ? 14.57 27.766 -5.473 1 98.56 286 SER B CA 1
ATOM 6265 C C . SER B 1 286 ? 15.625 28.75 -5.957 1 98.56 286 SER B C 1
ATOM 6267 O O . SER B 1 286 ? 16.594 29.047 -5.242 1 98.56 286 SER B O 1
ATOM 6269 N N . LYS B 1 287 ? 15.516 29.25 -7.164 1 98.56 287 LYS B N 1
ATOM 6270 C CA . LYS B 1 287 ? 16.453 30.234 -7.719 1 98.56 287 LYS B CA 1
ATOM 6271 C C . LYS B 1 287 ? 16.422 31.531 -6.934 1 98.56 287 LYS B C 1
ATOM 6273 O O . LYS B 1 287 ? 17.469 32.125 -6.652 1 98.56 287 LYS B O 1
ATOM 6278 N N . LYS B 1 288 ? 15.172 31.984 -6.625 1 98.31 288 LYS B N 1
ATOM 6279 C CA . LYS B 1 288 ? 15.031 33.188 -5.812 1 98.31 288 LYS B CA 1
ATOM 6280 C C . LYS B 1 288 ? 15.68 33 -4.445 1 98.31 288 LYS B C 1
ATOM 6282 O O . LYS B 1 288 ? 16.297 33.938 -3.916 1 98.31 288 LYS B O 1
ATOM 6287 N N . CYS B 1 289 ? 15.469 31.875 -3.912 1 98.5 289 CYS B N 1
ATOM 6288 C CA . CYS B 1 289 ? 16.031 31.562 -2.604 1 98.5 289 CYS B CA 1
ATOM 6289 C C . CYS B 1 289 ? 17.562 31.578 -2.643 1 98.5 289 CYS B C 1
ATOM 6291 O O . CYS B 1 289 ? 18.203 32.188 -1.791 1 98.5 289 CYS B O 1
ATOM 6293 N N . ARG B 1 290 ? 18.141 30.875 -3.592 1 98.62 290 ARG B N 1
ATOM 6294 C CA . ARG B 1 290 ? 19.594 30.812 -3.723 1 98.62 290 ARG B CA 1
ATOM 6295 C C . ARG B 1 290 ? 20.188 32.219 -3.885 1 98.62 290 ARG B C 1
ATOM 6297 O O . ARG B 1 290 ? 21.188 32.531 -3.24 1 98.62 290 ARG B O 1
ATOM 6304 N N . LYS B 1 291 ? 19.594 33 -4.758 1 98.5 291 LYS B N 1
ATOM 6305 C CA . LYS B 1 291 ? 20.062 34.344 -4.98 1 98.5 291 LYS B CA 1
ATOM 6306 C C . LYS B 1 291 ? 20.047 35.156 -3.688 1 98.5 291 LYS B C 1
ATOM 6308 O O . LYS B 1 291 ? 21.016 35.812 -3.348 1 98.5 291 LYS B O 1
ATOM 6313 N N . ARG B 1 292 ? 18.938 35.125 -2.994 1 98.31 292 ARG B N 1
ATOM 6314 C CA . ARG B 1 292 ? 18.766 35.906 -1.763 1 98.31 292 ARG B CA 1
ATOM 6315 C C . ARG B 1 292 ? 19.766 35.469 -0.701 1 98.31 292 ARG B C 1
ATOM 6317 O O . ARG B 1 292 ? 20.297 36.281 0.048 1 98.31 292 ARG B O 1
ATOM 6324 N N . PHE B 1 293 ? 19.969 34.156 -0.523 1 98.56 293 PHE B N 1
ATOM 6325 C CA . PHE B 1 293 ? 20.922 33.594 0.422 1 98.56 293 PHE B CA 1
ATOM 6326 C C . PHE B 1 293 ? 22.344 34.062 0.091 1 98.56 293 PHE B C 1
ATOM 6328 O O . PHE B 1 293 ? 23.078 34.5 0.978 1 98.56 293 PHE B O 1
ATOM 6335 N N . ASP B 1 294 ? 22.688 34 -1.198 1 98.31 294 ASP B N 1
ATOM 6336 C CA . ASP B 1 294 ? 24.016 34.406 -1.624 1 98.31 294 ASP B CA 1
ATOM 6337 C C . ASP B 1 294 ? 24.25 35.906 -1.352 1 98.31 294 ASP B C 1
ATOM 6339 O O . ASP B 1 294 ? 25.344 36.312 -0.939 1 98.31 294 ASP B O 1
ATOM 6343 N N . GLU B 1 295 ? 23.25 36.656 -1.617 1 98.25 295 GLU B N 1
ATOM 6344 C CA . GLU B 1 295 ? 23.328 38.094 -1.366 1 98.25 295 GLU B CA 1
ATOM 6345 C C . GLU B 1 295 ? 23.625 38.375 0.103 1 98.25 295 GLU B C 1
ATOM 6347 O O . GLU B 1 295 ? 24.25 39.406 0.43 1 98.25 295 GLU B O 1
ATOM 6352 N N . GLU B 1 296 ? 23.203 37.531 0.974 1 98.06 296 GLU B N 1
ATOM 6353 C CA . GLU B 1 296 ? 23.359 37.75 2.412 1 98.06 296 GLU B CA 1
ATOM 6354 C C . GLU B 1 296 ? 24.531 36.938 2.961 1 98.06 296 GLU B C 1
ATOM 6356 O O . GLU B 1 296 ? 24.75 36.906 4.172 1 98.06 296 GLU B O 1
ATOM 6361 N N . GLY B 1 297 ? 25.234 36.25 2.092 1 97.88 297 GLY B N 1
ATOM 6362 C CA . GLY B 1 297 ? 26.453 35.562 2.484 1 97.88 297 GLY B CA 1
ATOM 6363 C C . GLY B 1 297 ? 26.219 34.125 2.9 1 97.88 297 GLY B C 1
ATOM 6364 O O . GLY B 1 297 ? 27.125 33.469 3.404 1 97.88 297 GLY B O 1
ATOM 6365 N N . PHE B 1 298 ? 25.094 33.594 2.811 1 98.44 298 PHE B N 1
ATOM 6366 C CA . PHE B 1 298 ? 24.766 32.188 3.135 1 98.44 298 PHE B CA 1
ATOM 6367 C C . PHE B 1 298 ? 24.984 31.297 1.929 1 98.44 298 PHE B C 1
ATOM 6369 O O . PHE B 1 298 ? 24.047 30.656 1.436 1 98.44 298 PHE B O 1
ATOM 6376 N N . THR B 1 299 ? 26.172 31.016 1.514 1 98.12 299 THR B N 1
ATOM 6377 C CA . THR B 1 299 ? 26.5 30.328 0.273 1 98.12 299 THR B CA 1
ATOM 6378 C C . THR B 1 299 ? 26.438 28.812 0.468 1 98.12 299 THR B C 1
ATOM 6380 O O . THR B 1 299 ? 26.312 28.062 -0.502 1 98.12 299 THR B O 1
ATOM 6383 N N . LYS B 1 300 ? 26.484 28.422 1.71 1 97.69 300 LYS B N 1
ATOM 6384 C CA . LYS B 1 300 ? 26.484 26.984 1.993 1 97.69 300 LYS B CA 1
ATOM 6385 C C . LYS B 1 300 ? 25.109 26.531 2.459 1 97.69 300 LYS B C 1
ATOM 6387 O O . LYS B 1 300 ? 24.891 25.328 2.672 1 97.69 300 LYS B O 1
ATOM 6392 N N . ALA B 1 301 ? 24.141 27.469 2.568 1 98.25 301 ALA B N 1
ATOM 6393 C CA . ALA B 1 301 ? 22.797 27.094 2.994 1 98.25 301 ALA B CA 1
ATOM 6394 C C . ALA B 1 301 ? 22.156 26.109 2.014 1 98.25 301 ALA B C 1
ATOM 6396 O O . ALA B 1 301 ? 22.172 26.344 0.802 1 98.25 301 ALA B O 1
ATOM 6397 N N . LYS B 1 302 ? 21.656 25.031 2.539 1 98 302 LYS B N 1
ATOM 6398 C CA . LYS B 1 302 ? 21.078 23.984 1.698 1 98 302 LYS B CA 1
ATOM 6399 C C . LYS B 1 302 ? 19.641 24.297 1.332 1 98 302 LYS B C 1
ATOM 6401 O O . LYS B 1 302 ? 18.922 24.953 2.098 1 98 302 LYS B O 1
ATOM 6406 N N . ILE B 1 303 ? 19.234 23.875 0.167 1 98.62 303 ILE B N 1
ATOM 6407 C CA . ILE B 1 303 ? 17.859 24.016 -0.31 1 98.62 303 ILE B CA 1
ATOM 6408 C C . ILE B 1 303 ? 17.281 22.625 -0.603 1 98.62 303 ILE B C 1
ATOM 6410 O O . ILE B 1 303 ? 17.781 21.906 -1.472 1 98.62 303 ILE B O 1
ATOM 6414 N N . THR B 1 304 ? 16.266 22.25 0.156 1 98.19 304 THR B N 1
ATOM 6415 C CA . THR B 1 304 ? 15.562 21 -0.021 1 98.19 304 THR B CA 1
ATOM 6416 C C . THR B 1 304 ? 14.211 21.219 -0.705 1 98.19 304 THR B C 1
ATOM 6418 O O . THR B 1 304 ? 13.445 22.109 -0.302 1 98.19 304 THR B O 1
ATOM 6421 N N . LEU B 1 305 ? 13.945 20.438 -1.718 1 98.31 305 LEU B N 1
ATOM 6422 C CA . LEU B 1 305 ? 12.672 20.562 -2.428 1 98.31 305 LEU B CA 1
ATOM 6423 C C . LEU B 1 305 ? 11.789 19.344 -2.156 1 98.31 305 LEU B C 1
ATOM 6425 O O . LEU B 1 305 ? 12.242 18.203 -2.238 1 98.31 305 LEU B O 1
ATOM 6429 N N . THR B 1 306 ? 10.594 19.641 -1.762 1 96.06 306 THR B N 1
ATOM 6430 C CA . THR B 1 306 ? 9.547 18.641 -1.574 1 96.06 306 THR B CA 1
ATOM 6431 C C . THR B 1 306 ? 8.219 19.125 -2.141 1 96.06 306 THR B C 1
ATOM 6433 O O . THR B 1 306 ? 7.957 20.328 -2.166 1 96.06 306 THR B O 1
ATOM 6436 N N . ASN B 1 307 ? 7.418 18.312 -2.754 1 93.06 307 ASN B N 1
ATOM 6437 C CA . ASN B 1 307 ? 6.078 18.609 -3.252 1 93.06 307 ASN B CA 1
ATOM 6438 C C . ASN B 1 307 ? 5.656 17.625 -4.344 1 93.06 307 ASN B C 1
ATOM 6440 O O . ASN B 1 307 ? 5.617 17.984 -5.523 1 93.06 307 ASN B O 1
ATOM 6444 N N . SER B 1 308 ? 5.273 16.438 -3.887 1 92.81 308 SER B N 1
ATOM 6445 C CA . SER B 1 308 ? 4.785 15.406 -4.793 1 92.81 308 SER B CA 1
ATOM 6446 C C . SER B 1 308 ? 5.75 15.195 -5.957 1 92.81 308 SER B C 1
ATOM 6448 O O . SER B 1 308 ? 5.332 15.156 -7.117 1 92.81 308 SER B O 1
ATOM 6450 N N . LEU B 1 309 ? 7.004 15.164 -5.641 1 97.94 309 LEU B N 1
ATOM 6451 C CA . LEU B 1 309 ? 8.039 14.961 -6.648 1 97.94 309 LEU B CA 1
ATOM 6452 C C . LEU B 1 309 ? 8.047 13.516 -7.137 1 97.94 309 LEU B C 1
ATOM 6454 O O . LEU B 1 309 ? 7.613 12.609 -6.422 1 97.94 309 LEU B O 1
ATOM 6458 N N . ASP B 1 310 ? 8.391 13.281 -8.336 1 97.94 310 ASP B N 1
ATOM 6459 C CA . ASP B 1 310 ? 8.688 11.992 -8.961 1 97.94 310 ASP B CA 1
ATOM 6460 C C . ASP B 1 310 ? 9.844 12.125 -9.953 1 97.94 310 ASP B C 1
ATOM 6462 O O . ASP B 1 310 ? 10.484 13.172 -10.039 1 97.94 310 ASP B O 1
ATOM 6466 N N . GLU B 1 311 ? 10.195 11.078 -10.617 1 97.81 311 GLU B N 1
ATOM 6467 C CA . GLU B 1 311 ? 11.359 11.086 -11.5 1 97.81 311 GLU B CA 1
ATOM 6468 C C . GLU B 1 311 ? 11.172 12.086 -12.641 1 97.81 311 GLU B C 1
ATOM 6470 O O . GLU B 1 311 ? 12.117 12.766 -13.039 1 97.81 311 GLU B O 1
ATOM 6475 N N . GLN B 1 312 ? 9.984 12.234 -13.156 1 97.25 312 GLN B N 1
ATOM 6476 C CA . GLN B 1 312 ? 9.727 13.148 -14.266 1 97.25 312 GLN B CA 1
ATOM 6477 C C . GLN B 1 312 ? 9.844 14.602 -13.828 1 97.25 312 GLN B C 1
ATOM 6479 O O . GLN B 1 312 ? 10.461 15.414 -14.516 1 97.25 312 GLN B O 1
ATOM 6484 N N . LEU B 1 313 ? 9.227 14.938 -12.727 1 98.06 313 LEU B N 1
ATOM 6485 C CA . LEU B 1 313 ? 9.273 16.312 -12.227 1 98.06 313 LEU B CA 1
ATOM 6486 C C . LEU B 1 313 ? 10.695 16.688 -11.82 1 98.06 313 LEU B C 1
ATOM 6488 O O . LEU B 1 313 ? 11.109 17.844 -12.023 1 98.06 313 LEU B O 1
ATOM 6492 N N . ILE B 1 314 ? 11.398 15.781 -11.234 1 98.62 314 ILE B N 1
ATOM 6493 C CA . ILE B 1 314 ? 12.781 16.047 -10.852 1 98.62 314 ILE B CA 1
ATOM 6494 C C . ILE B 1 314 ? 13.609 16.359 -12.086 1 98.62 314 ILE B C 1
ATOM 6496 O O . ILE B 1 314 ? 14.391 17.312 -12.094 1 98.62 314 ILE B O 1
ATOM 6500 N N . ARG B 1 315 ? 13.469 15.594 -13.141 1 97.62 315 ARG B N 1
ATOM 6501 C CA . ARG B 1 315 ? 14.172 15.867 -14.383 1 97.62 315 ARG B CA 1
ATOM 6502 C C . ARG B 1 315 ? 13.82 17.25 -14.922 1 97.62 315 ARG B C 1
ATOM 6504 O O . ARG B 1 315 ? 14.688 17.984 -15.383 1 97.62 315 ARG B O 1
ATOM 6511 N N . SER B 1 316 ? 12.547 17.531 -14.867 1 98.12 316 SER B N 1
ATOM 6512 C CA . SER B 1 316 ? 12.078 18.844 -15.328 1 98.12 316 SER B CA 1
ATOM 6513 C C . SER B 1 316 ? 12.711 19.969 -14.508 1 98.12 316 SER B C 1
ATOM 6515 O O . SER B 1 316 ? 13.117 20.984 -15.062 1 98.12 316 SER B O 1
ATOM 6517 N N . LEU B 1 317 ? 12.742 19.812 -13.188 1 98.56 317 LEU B N 1
ATOM 6518 C CA . LEU B 1 317 ? 13.344 20.797 -12.297 1 98.56 317 LEU B CA 1
ATOM 6519 C C . LEU B 1 317 ? 14.82 21 -12.625 1 98.56 317 LEU B C 1
ATOM 6521 O O . LEU B 1 317 ? 15.32 22.125 -12.609 1 98.56 317 LEU B O 1
ATOM 6525 N N . ARG B 1 318 ? 15.492 19.938 -12.914 1 97.62 318 ARG B N 1
ATOM 6526 C CA . ARG B 1 318 ? 16.906 20 -13.289 1 97.62 318 ARG B CA 1
ATOM 6527 C C . ARG B 1 318 ? 17.094 20.766 -14.586 1 97.62 318 ARG B C 1
ATOM 6529 O O . ARG B 1 318 ? 17.969 21.625 -14.695 1 97.62 318 ARG B O 1
ATOM 6536 N N . GLU B 1 319 ? 16.266 20.484 -15.539 1 97.69 319 GLU B N 1
ATOM 6537 C CA . GLU B 1 319 ? 16.312 21.172 -16.828 1 97.69 319 GLU B CA 1
ATOM 6538 C C . GLU B 1 319 ? 16.062 22.672 -16.672 1 97.69 319 GLU B C 1
ATOM 6540 O O . GLU B 1 319 ? 16.594 23.484 -17.438 1 97.69 319 GLU B O 1
ATOM 6545 N N . GLN B 1 320 ? 15.32 22.969 -15.711 1 98.06 320 GLN B N 1
ATOM 6546 C CA . GLN B 1 320 ? 14.953 24.359 -15.469 1 98.06 320 GLN B CA 1
ATOM 6547 C C . GLN B 1 320 ? 16.016 25.062 -14.641 1 98.06 320 GLN B C 1
ATOM 6549 O O . GLN B 1 320 ? 15.914 26.266 -14.391 1 98.06 320 GLN B O 1
ATOM 6554 N N . GLY B 1 321 ? 16.969 24.328 -14.203 1 98 321 GLY B N 1
ATOM 6555 C CA . GLY B 1 321 ? 18.047 24.922 -13.438 1 98 321 GLY B CA 1
ATOM 6556 C C . GLY B 1 321 ? 17.688 25.188 -11.992 1 98 321 GLY B C 1
ATOM 6557 O O . GLY B 1 321 ? 18.219 26.109 -11.367 1 98 321 GLY B O 1
ATOM 6558 N N . ALA B 1 322 ? 16.766 24.406 -11.461 1 98.69 322 ALA B N 1
ATOM 6559 C CA . ALA B 1 322 ? 16.391 24.562 -10.055 1 98.69 322 ALA B CA 1
ATOM 6560 C C . ALA B 1 322 ? 17.609 24.422 -9.148 1 98.69 322 ALA B C 1
ATOM 6562 O O . ALA B 1 322 ? 18.5 23.609 -9.406 1 98.69 322 ALA B O 1
ATOM 6563 N N . CYS B 1 323 ? 17.734 25.312 -8.156 1 98.62 323 CYS B N 1
ATOM 6564 C CA . CYS B 1 323 ? 18.766 25.219 -7.133 1 98.62 323 CYS B CA 1
ATOM 6565 C C . CYS B 1 323 ? 18.344 24.266 -6.016 1 98.62 323 CYS B C 1
ATOM 6567 O O . CYS B 1 323 ? 17.5 24.609 -5.195 1 98.62 323 CYS B O 1
ATOM 6569 N N . VAL B 1 324 ? 18.984 23.109 -5.984 1 98.69 324 VAL B N 1
ATOM 6570 C CA . VAL B 1 324 ? 18.516 22.094 -5.047 1 98.69 324 VAL B CA 1
ATOM 6571 C C . VAL B 1 324 ? 19.703 21.297 -4.52 1 98.69 324 VAL B C 1
ATOM 6573 O O . VAL B 1 324 ? 20.625 20.969 -5.273 1 98.69 324 VAL B O 1
ATOM 6576 N N . ASP B 1 325 ? 19.719 21.062 -3.258 1 98.25 325 ASP B N 1
ATOM 6577 C CA . ASP B 1 325 ? 20.75 20.266 -2.633 1 98.25 325 ASP B CA 1
ATOM 6578 C C . ASP B 1 325 ? 20.234 18.891 -2.248 1 98.25 325 ASP B C 1
ATOM 6580 O O . ASP B 1 325 ? 21.016 17.953 -2.059 1 98.25 325 ASP B O 1
ATOM 6584 N N . MET B 1 326 ? 18.906 18.766 -2.105 1 97.75 326 MET B N 1
ATOM 6585 C CA . MET B 1 326 ? 18.266 17.516 -1.714 1 97.75 326 MET B CA 1
ATOM 6586 C C . MET B 1 326 ? 16.812 17.469 -2.154 1 97.75 326 MET B C 1
ATOM 6588 O O . MET B 1 326 ? 16.125 18.484 -2.107 1 97.75 326 MET B O 1
ATOM 6592 N N . TYR B 1 327 ? 16.359 16.312 -2.566 1 98.56 327 TYR B N 1
ATOM 6593 C CA . TYR B 1 327 ? 14.938 16.109 -2.855 1 98.56 327 TYR B CA 1
ATOM 6594 C C . TYR B 1 327 ? 14.289 15.258 -1.771 1 98.56 327 TYR B C 1
ATOM 6596 O O . TYR B 1 327 ? 14.883 14.297 -1.28 1 98.56 327 TYR B O 1
ATOM 6604 N N . GLY B 1 328 ? 13.172 15.648 -1.272 1 98 328 GLY B N 1
ATOM 6605 C CA . GLY B 1 328 ? 12.281 14.773 -0.522 1 98 328 GLY B CA 1
ATOM 6606 C C . GLY B 1 328 ? 11.117 14.25 -1.349 1 98 328 GLY B C 1
ATOM 6607 O O . GLY B 1 328 ? 10.297 15.031 -1.842 1 98 328 GLY B O 1
ATOM 6608 N N . VAL B 1 329 ? 11.055 12.961 -1.529 1 98.44 329 VAL B N 1
ATOM 6609 C CA . VAL B 1 329 ? 10.031 12.344 -2.371 1 98.44 329 VAL B CA 1
ATOM 6610 C C . VAL B 1 329 ? 9.125 11.461 -1.521 1 98.44 329 VAL B C 1
ATOM 6612 O O . VAL B 1 329 ? 9.602 10.562 -0.821 1 98.44 329 VAL B O 1
ATOM 6615 N N . GLY B 1 330 ? 7.828 11.727 -1.536 1 97.31 330 GLY B N 1
ATOM 6616 C CA . GLY B 1 330 ? 6.867 10.992 -0.729 1 97.31 330 GLY B CA 1
ATOM 6617 C C . GLY B 1 330 ? 6.016 10.039 -1.541 1 97.31 330 GLY B C 1
ATOM 6618 O O . GLY B 1 330 ? 6.379 8.875 -1.729 1 97.31 330 GLY B O 1
ATOM 6619 N N . ASP B 1 331 ? 4.992 10.539 -2.236 1 95.94 331 ASP B N 1
ATOM 6620 C CA . ASP B 1 331 ? 3.936 9.789 -2.91 1 95.94 331 ASP B CA 1
ATOM 6621 C C . ASP B 1 331 ? 4.52 8.82 -3.932 1 95.94 331 ASP B C 1
ATOM 6623 O O . ASP B 1 331 ? 4.148 7.645 -3.959 1 95.94 331 ASP B O 1
ATOM 6627 N N . ALA B 1 332 ? 5.418 9.312 -4.734 1 98.06 332 ALA B N 1
ATOM 6628 C CA . ALA B 1 332 ? 5.922 8.531 -5.863 1 98.06 332 ALA B CA 1
ATOM 6629 C C . ALA B 1 332 ? 6.594 7.246 -5.387 1 98.06 332 ALA B C 1
ATOM 6631 O O . ALA B 1 332 ? 6.383 6.18 -5.965 1 98.06 332 ALA B O 1
ATOM 6632 N N . ILE B 1 333 ? 7.324 7.359 -4.277 1 98.56 333 ILE B N 1
ATOM 6633 C CA . ILE B 1 333 ? 8.102 6.219 -3.803 1 98.56 333 ILE B CA 1
ATOM 6634 C C . ILE B 1 333 ? 7.254 5.371 -2.863 1 98.56 333 ILE B C 1
ATOM 6636 O O . ILE B 1 333 ? 7.246 4.141 -2.961 1 98.56 333 ILE B O 1
ATOM 6640 N N . ALA B 1 334 ? 6.457 6 -1.999 1 98.12 334 ALA B N 1
ATOM 6641 C CA . ALA B 1 334 ? 5.766 5.32 -0.906 1 98.12 334 ALA B CA 1
ATOM 6642 C C . ALA B 1 334 ? 4.824 4.242 -1.437 1 98.12 334 ALA B C 1
ATOM 6644 O O . ALA B 1 334 ? 4.656 3.193 -0.81 1 98.12 334 ALA B O 1
ATOM 6645 N N . VAL B 1 335 ? 4.203 4.488 -2.574 1 98.19 335 VAL B N 1
ATOM 6646 C CA . VAL B 1 335 ? 3.225 3.537 -3.09 1 98.19 335 VAL B CA 1
ATOM 6647 C C . VAL B 1 335 ? 3.588 3.143 -4.52 1 98.19 335 VAL B C 1
ATOM 6649 O O . VAL B 1 335 ? 2.768 2.572 -5.238 1 98.19 335 VAL B O 1
ATOM 6652 N N . SER B 1 336 ? 4.875 3.48 -4.91 1 98.19 336 SER B N 1
ATOM 6653 C CA . SER B 1 336 ? 5.199 3.289 -6.316 1 98.19 336 SER B CA 1
ATOM 6654 C C . SER B 1 336 ? 4.078 3.803 -7.219 1 98.19 336 SER B C 1
ATOM 6656 O O . SER B 1 336 ? 3.543 3.055 -8.039 1 98.19 336 SER B O 1
ATOM 6658 N N . LYS B 1 337 ? 3.838 5.031 -7.188 1 97.62 337 LYS B N 1
ATOM 6659 C CA . LYS B 1 337 ? 2.602 5.688 -7.602 1 97.62 337 LYS B CA 1
ATOM 6660 C C . LYS B 1 337 ? 2.279 5.379 -9.062 1 97.62 337 LYS B C 1
ATOM 6662 O O . LYS B 1 337 ? 1.12 5.141 -9.406 1 97.62 337 LYS B O 1
ATOM 6667 N N . SER B 1 338 ? 3.252 5.352 -9.969 1 96.44 338 SER B N 1
ATOM 6668 C CA . SER B 1 338 ? 3.004 5.152 -11.391 1 96.44 338 SER B CA 1
ATOM 6669 C C . SER B 1 338 ? 2.836 3.674 -11.719 1 96.44 338 SER B C 1
ATOM 6671 O O . SER B 1 338 ? 2.357 3.324 -12.805 1 96.44 338 SER B O 1
ATOM 6673 N N . TYR B 1 339 ? 3.283 2.799 -10.789 1 96.75 339 TYR B N 1
ATOM 6674 C CA . TYR B 1 339 ? 3.197 1.353 -10.961 1 96.75 339 TYR B CA 1
ATOM 6675 C C . TYR B 1 339 ? 2.992 0.651 -9.625 1 96.75 339 TYR B C 1
ATOM 6677 O O . TYR B 1 339 ? 3.84 -0.135 -9.195 1 96.75 339 TYR B O 1
ATOM 6685 N N . PRO B 1 340 ? 1.845 0.909 -9.023 1 97.62 340 PRO B N 1
ATOM 6686 C CA . PRO B 1 340 ? 1.643 0.475 -7.637 1 97.62 340 PRO B CA 1
ATOM 6687 C C . PRO B 1 340 ? 1.424 -1.032 -7.516 1 97.62 340 PRO B C 1
ATOM 6689 O O . PRO B 1 340 ? 1.553 -1.594 -6.426 1 97.62 340 PRO B O 1
ATOM 6692 N N . CYS B 1 341 ? 1.066 -1.7 -8.555 1 96 341 CYS B N 1
ATOM 6693 C CA . CYS B 1 341 ? 0.828 -3.139 -8.539 1 96 341 CYS B CA 1
ATOM 6694 C C . CYS B 1 341 ? 1.955 -3.887 -9.242 1 96 341 CYS B C 1
ATOM 6696 O O . CYS B 1 341 ? 1.855 -4.195 -10.43 1 96 341 CYS B O 1
ATOM 6698 N N . PHE B 1 342 ? 2.961 -4.23 -8.469 1 96.5 342 PHE B N 1
ATOM 6699 C CA . PHE B 1 342 ? 4.066 -5.012 -9.008 1 96.5 342 PHE B CA 1
ATOM 6700 C C . PHE B 1 342 ? 3.611 -6.426 -9.352 1 96.5 342 PHE B C 1
ATOM 6702 O O . PHE B 1 342 ? 2.928 -7.074 -8.562 1 96.5 342 PHE B O 1
ATOM 6709 N N . GLY B 1 343 ? 3.922 -6.945 -10.484 1 94.88 343 GLY B N 1
ATOM 6710 C CA . GLY B 1 343 ? 3.311 -8.133 -11.062 1 94.88 343 GLY B CA 1
ATOM 6711 C C . GLY B 1 343 ? 4.078 -9.406 -10.758 1 94.88 343 GLY B C 1
ATOM 6712 O O . GLY B 1 343 ? 4.379 -10.188 -11.664 1 94.88 343 GLY B O 1
ATOM 6713 N N . GLY B 1 344 ? 4.469 -9.57 -9.484 1 97.06 344 GLY B N 1
ATOM 6714 C CA . GLY B 1 344 ? 5.074 -10.836 -9.086 1 97.06 344 GLY B CA 1
ATOM 6715 C C . GLY B 1 344 ? 4.09 -11.992 -9.086 1 97.06 344 GLY B C 1
ATOM 6716 O O . GLY B 1 344 ? 2.926 -11.82 -8.727 1 97.06 344 GLY B O 1
ATOM 6717 N N . VAL B 1 345 ? 4.527 -13.156 -9.531 1 97.25 345 VAL B N 1
ATOM 6718 C CA . VAL B 1 345 ? 3.723 -14.375 -9.57 1 97.25 345 VAL B CA 1
ATOM 6719 C C . VAL B 1 345 ? 4.496 -15.523 -8.93 1 97.25 345 VAL B C 1
ATOM 6721 O O . VAL B 1 345 ? 5.711 -15.43 -8.734 1 97.25 345 VAL B O 1
ATOM 6724 N N . TYR B 1 346 ? 3.848 -16.5 -8.516 1 98.19 346 TYR B N 1
ATOM 6725 C CA . TYR B 1 346 ? 4.332 -17.719 -7.883 1 98.19 346 TYR B CA 1
ATOM 6726 C C . TYR B 1 346 ? 3.777 -18.953 -8.586 1 98.19 346 TYR B C 1
ATOM 6728 O O . TYR B 1 346 ? 2.576 -19.219 -8.508 1 98.19 346 TYR B O 1
ATOM 6736 N N . LYS B 1 347 ? 4.656 -19.75 -9.266 1 97.88 347 LYS B N 1
ATOM 6737 C CA . LYS B 1 347 ? 4.188 -20.812 -10.141 1 97.88 347 LYS B CA 1
ATOM 6738 C C . LYS B 1 347 ? 4.91 -22.125 -9.844 1 97.88 347 LYS B C 1
ATOM 6740 O O . LYS B 1 347 ? 6.129 -22.156 -9.672 1 97.88 347 LYS B O 1
ATOM 6745 N N . ILE B 1 348 ? 4.145 -23.203 -9.789 1 98.31 348 ILE B N 1
ATOM 6746 C CA . ILE B 1 348 ? 4.758 -24.516 -9.672 1 98.31 348 ILE B CA 1
ATOM 6747 C C . ILE B 1 348 ? 5.418 -24.891 -11 1 98.31 348 ILE B C 1
ATOM 6749 O O . ILE B 1 348 ? 4.848 -24.672 -12.07 1 98.31 348 ILE B O 1
ATOM 6753 N N . VAL B 1 349 ? 6.648 -25.453 -10.93 1 98.12 349 VAL B N 1
ATOM 6754 C CA . VAL B 1 349 ? 7.375 -25.703 -12.164 1 98.12 349 VAL B CA 1
ATOM 6755 C C . VAL B 1 349 ? 7.836 -27.156 -12.219 1 98.12 349 VAL B C 1
ATOM 6757 O O . VAL B 1 349 ? 8.297 -27.625 -13.258 1 98.12 349 VAL B O 1
ATOM 6760 N N . GLU B 1 350 ? 7.723 -27.781 -11.125 1 98.19 350 GLU B N 1
ATOM 6761 C CA . GLU B 1 350 ? 8.133 -29.188 -11.023 1 98.19 350 GLU B CA 1
ATOM 6762 C C . GLU B 1 350 ? 7.461 -29.875 -9.836 1 98.19 350 GLU B C 1
ATOM 6764 O O . GLU B 1 350 ? 7.227 -29.234 -8.805 1 98.19 350 GLU B O 1
ATOM 6769 N N . LEU B 1 351 ? 7.07 -31.125 -9.977 1 98.31 351 LEU B N 1
ATOM 6770 C CA . LEU B 1 351 ? 6.562 -31.969 -8.898 1 98.31 351 LEU B CA 1
ATOM 6771 C C . LEU B 1 351 ? 7.168 -33.375 -8.969 1 98.31 351 LEU B C 1
ATOM 6773 O O . LEU B 1 351 ? 6.992 -34.062 -9.961 1 98.31 351 LEU B O 1
ATOM 6777 N N . ASP B 1 352 ? 7.859 -33.781 -7.906 1 97.62 352 ASP B N 1
ATOM 6778 C CA . ASP B 1 352 ? 8.57 -35.062 -7.871 1 97.62 352 ASP B CA 1
ATOM 6779 C C . ASP B 1 352 ? 9.43 -35.25 -9.117 1 97.62 352 ASP B C 1
ATOM 6781 O O . ASP B 1 352 ? 9.336 -36.281 -9.797 1 97.62 352 ASP B O 1
ATOM 6785 N N . GLU B 1 353 ? 10.156 -34.188 -9.398 1 95.94 353 GLU B N 1
ATOM 6786 C CA . GLU B 1 353 ? 11.164 -34.156 -10.453 1 95.94 353 GLU B CA 1
ATOM 6787 C C . GLU B 1 353 ? 10.523 -34.25 -11.836 1 95.94 353 GLU B C 1
ATOM 6789 O O . GLU B 1 353 ? 11.211 -34.469 -12.836 1 95.94 353 GLU B O 1
ATOM 6794 N N . VAL B 1 354 ? 9.234 -34.125 -11.906 1 96.62 354 VAL B N 1
ATOM 6795 C CA . VAL B 1 354 ? 8.523 -34.062 -13.18 1 96.62 354 VAL B CA 1
ATOM 6796 C C . VAL B 1 354 ? 8.203 -32.594 -13.5 1 96.62 354 VAL B C 1
ATOM 6798 O O . VAL B 1 354 ? 7.477 -31.922 -12.758 1 96.62 354 VAL B O 1
ATOM 6801 N N . PRO B 1 355 ? 8.719 -32.062 -14.609 1 96.56 355 PRO B N 1
ATOM 6802 C CA . PRO B 1 355 ? 8.477 -30.656 -14.953 1 96.56 355 PRO B CA 1
ATOM 6803 C C . PRO B 1 355 ? 7.008 -30.375 -15.25 1 96.56 355 PRO B C 1
ATOM 6805 O O . PRO B 1 355 ? 6.32 -31.203 -15.859 1 96.56 355 PRO B O 1
ATOM 6808 N N . LEU B 1 356 ? 6.562 -29.234 -14.844 1 95.56 356 LEU B N 1
ATOM 6809 C CA . LEU B 1 356 ? 5.199 -28.766 -15.062 1 95.56 356 LEU B CA 1
ATOM 6810 C C . LEU B 1 356 ? 5.199 -27.438 -15.82 1 95.56 356 LEU B C 1
ATOM 6812 O O . LEU B 1 356 ? 6.191 -26.703 -15.789 1 95.56 356 LEU B O 1
ATOM 6816 N N . ILE B 1 357 ? 4.051 -27.141 -16.516 1 92.94 357 ILE B N 1
ATOM 6817 C CA . ILE B 1 357 ? 3.961 -25.906 -17.281 1 92.94 357 ILE B CA 1
ATOM 6818 C C . ILE B 1 357 ? 2.504 -25.469 -17.359 1 92.94 357 ILE B C 1
ATOM 6820 O O . ILE B 1 357 ? 1.591 -26.297 -17.344 1 92.94 357 ILE B O 1
ATOM 6824 N N . LYS B 1 358 ? 2.25 -24.234 -17.234 1 88.88 358 LYS B N 1
ATOM 6825 C CA . LYS B 1 358 ? 0.963 -23.625 -17.562 1 88.88 358 LYS B CA 1
ATOM 6826 C C . LYS B 1 358 ? 0.983 -23.031 -18.969 1 88.88 358 LYS B C 1
ATOM 6828 O O . LYS B 1 358 ? 1.957 -22.375 -19.344 1 88.88 358 LYS B O 1
ATOM 6833 N N . ILE B 1 359 ? -0.09 -23.438 -19.719 1 84.5 359 ILE B N 1
ATOM 6834 C CA . ILE B 1 359 ? -0.238 -22.812 -21.016 1 84.5 359 ILE B CA 1
ATOM 6835 C C . ILE B 1 359 ? -1.334 -21.75 -20.969 1 84.5 359 ILE B C 1
ATOM 6837 O O . ILE B 1 359 ? -2.344 -21.922 -20.281 1 84.5 359 ILE B O 1
ATOM 6841 N N . SER B 1 360 ? -1.08 -20.484 -21.406 1 73.12 360 SER B N 1
ATOM 6842 C CA . SER B 1 360 ? -2.045 -19.391 -21.344 1 73.12 360 SER B CA 1
ATOM 6843 C C . SER B 1 360 ? -2.41 -18.906 -22.75 1 73.12 360 SER B C 1
ATOM 6845 O O . SER B 1 360 ? -1.644 -19.094 -23.703 1 73.12 360 SER B O 1
ATOM 6847 N N . GLY B 1 361 ? -3.666 -18.516 -22.812 1 69.94 361 GLY B N 1
ATOM 6848 C CA . GLY B 1 361 ? -4.023 -17.797 -24.031 1 69.94 361 GLY B CA 1
ATOM 6849 C C . GLY B 1 361 ? -3.162 -16.578 -24.281 1 69.94 361 GLY B C 1
ATOM 6850 O O . GLY B 1 361 ? -3.066 -16.094 -25.406 1 69.94 361 GLY B O 1
ATOM 6851 N N . ASP B 1 362 ? -2.613 -16.141 -23.234 1 70.31 362 ASP B N 1
ATOM 6852 C CA . ASP B 1 362 ? -1.633 -15.062 -23.312 1 70.31 362 ASP B CA 1
ATOM 6853 C C . ASP B 1 362 ? -0.209 -15.617 -23.312 1 70.31 362 ASP B C 1
ATOM 6855 O O . ASP B 1 362 ? 0.267 -16.109 -22.281 1 70.31 362 ASP B O 1
ATOM 6859 N N . VAL B 1 363 ? 0.548 -15.414 -24.359 1 69.75 363 VAL B N 1
ATOM 6860 C CA . VAL B 1 363 ? 1.869 -16 -24.562 1 69.75 363 VAL B CA 1
ATOM 6861 C C . VAL B 1 363 ? 2.809 -15.555 -23.438 1 69.75 363 VAL B C 1
ATOM 6863 O O . VAL B 1 363 ? 3.652 -16.328 -22.984 1 69.75 363 VAL B O 1
ATOM 6866 N N . ILE B 1 364 ? 2.617 -14.32 -23 1 69.38 364 ILE B N 1
ATOM 6867 C CA . ILE B 1 364 ? 3.504 -13.766 -21.984 1 69.38 364 ILE B CA 1
ATOM 6868 C C . ILE B 1 364 ? 3.311 -14.508 -20.672 1 69.38 364 ILE B C 1
ATOM 6870 O O . ILE B 1 364 ? 4.195 -14.5 -19.812 1 69.38 364 ILE B O 1
ATOM 6874 N N . LYS B 1 365 ? 2.305 -15.312 -20.5 1 75.75 365 LYS B N 1
ATOM 6875 C CA . LYS B 1 365 ? 1.96 -15.953 -19.234 1 75.75 365 LYS B CA 1
ATOM 6876 C C . LYS B 1 365 ? 2.363 -17.422 -19.234 1 75.75 365 LYS B C 1
ATOM 6878 O O . LYS B 1 365 ? 2.209 -18.125 -18.219 1 75.75 365 LYS B O 1
ATOM 6883 N N . ILE B 1 366 ? 2.973 -17.781 -20.25 1 82.88 366 ILE B N 1
ATOM 6884 C CA . ILE B 1 366 ? 3.477 -19.141 -20.266 1 82.88 366 ILE B CA 1
ATOM 6885 C C . ILE B 1 366 ? 4.684 -19.25 -19.328 1 82.88 366 ILE B C 1
ATOM 6887 O O . ILE B 1 366 ? 5.609 -18.438 -19.406 1 82.88 366 ILE B O 1
ATOM 6891 N N . SER B 1 367 ? 4.656 -20.188 -18.484 1 90 367 SER B N 1
ATOM 6892 C CA . SER B 1 367 ? 5.707 -20.297 -17.484 1 90 367 SER B CA 1
ATOM 6893 C C . SER B 1 367 ? 6.887 -21.109 -18 1 90 367 SER B C 1
ATOM 6895 O O . SER B 1 367 ? 6.746 -21.875 -18.953 1 90 367 SER B O 1
ATOM 6897 N N . ASN B 1 368 ? 8.055 -20.891 -17.453 1 94.75 368 ASN B N 1
ATOM 6898 C CA . ASN B 1 368 ? 9.219 -21.75 -17.703 1 94.75 368 ASN B CA 1
ATOM 6899 C C . ASN B 1 368 ? 9.25 -22.938 -16.75 1 94.75 368 ASN B C 1
ATOM 6901 O O . ASN B 1 368 ? 9.258 -22.766 -15.531 1 94.75 368 ASN B O 1
ATOM 6905 N N . PRO B 1 369 ? 9.258 -24.156 -17.25 1 96.88 369 PRO B N 1
ATOM 6906 C CA . PRO B 1 369 ? 9.164 -25.359 -16.422 1 96.88 369 PRO B CA 1
ATOM 6907 C C . PRO B 1 369 ? 10.5 -25.734 -15.789 1 96.88 369 PRO B C 1
ATOM 6909 O O . PRO B 1 369 ? 11.547 -25.188 -16.172 1 96.88 369 PRO B O 1
ATOM 6912 N N . GLY B 1 370 ? 10.438 -26.641 -14.797 1 97.75 370 GLY B N 1
ATOM 6913 C CA . GLY B 1 370 ? 11.617 -27.297 -14.25 1 97.75 370 GLY B CA 1
ATOM 6914 C C . GLY B 1 370 ? 12.305 -26.484 -13.172 1 97.75 370 GLY B C 1
ATOM 6915 O O . GLY B 1 370 ? 11.984 -25.297 -12.977 1 97.75 370 GLY B O 1
ATOM 6916 N N . PHE B 1 371 ? 13.219 -27.141 -12.477 1 98.5 371 PHE B N 1
ATOM 6917 C CA . PHE B 1 371 ? 14.07 -26.531 -11.461 1 98.5 371 PHE B CA 1
ATOM 6918 C C . PHE B 1 371 ? 15.219 -25.781 -12.109 1 98.5 371 PHE B C 1
ATOM 6920 O O . PHE B 1 371 ? 16.078 -26.375 -12.766 1 98.5 371 PHE B O 1
ATOM 6927 N N . LYS B 1 372 ? 15.242 -24.422 -11.914 1 98.38 372 LYS B N 1
ATOM 6928 C CA . LYS B 1 372 ? 16.125 -23.562 -12.695 1 98.38 372 LYS B CA 1
ATOM 6929 C C . LYS B 1 372 ? 17.031 -22.734 -11.789 1 98.38 372 LYS B C 1
ATOM 6931 O O . LYS B 1 372 ? 16.828 -22.703 -10.57 1 98.38 372 LYS B O 1
ATOM 6936 N N . GLU B 1 373 ? 17.984 -22.141 -12.336 1 97.56 373 GLU B N 1
ATOM 6937 C CA . GLU B 1 373 ? 18.859 -21.156 -11.719 1 97.56 373 GLU B CA 1
ATOM 6938 C C . GLU B 1 373 ? 19.297 -20.094 -12.734 1 97.56 373 GLU B C 1
ATOM 6940 O O . GLU B 1 373 ? 19.078 -20.25 -13.938 1 97.56 373 GLU B O 1
ATOM 6945 N N . VAL B 1 374 ? 19.875 -18.969 -12.25 1 98.5 374 VAL B N 1
ATOM 6946 C CA . VAL B 1 374 ? 20.125 -17.828 -13.102 1 98.5 374 VAL B CA 1
ATOM 6947 C C . VAL B 1 374 ? 21.594 -17.438 -13.031 1 98.5 374 VAL B C 1
ATOM 6949 O O . VAL B 1 374 ? 22.172 -17.328 -11.938 1 98.5 374 VAL B O 1
ATOM 6952 N N . TYR B 1 375 ? 22.281 -17.25 -14.203 1 98.38 375 TYR B N 1
ATOM 6953 C CA . TYR B 1 375 ? 23.641 -16.734 -14.328 1 98.38 375 TYR B CA 1
ATOM 6954 C C . TYR B 1 375 ? 23.656 -15.406 -15.078 1 98.38 375 TYR B C 1
ATOM 6956 O O . TYR B 1 375 ? 22.984 -15.266 -16.109 1 98.38 375 TYR B O 1
ATOM 6964 N N . ARG B 1 376 ? 24.359 -14.477 -14.609 1 98.5 376 ARG B N 1
ATOM 6965 C CA . ARG B 1 376 ? 24.594 -13.227 -15.32 1 98.5 376 ARG B CA 1
ATOM 6966 C C . ARG B 1 376 ? 25.953 -13.242 -16.016 1 98.5 376 ARG B C 1
ATOM 6968 O O . ARG B 1 376 ? 26.969 -13.539 -15.383 1 98.5 376 ARG B O 1
ATOM 6975 N N . ILE B 1 377 ? 25.906 -12.828 -17.203 1 98 377 ILE B N 1
ATOM 6976 C CA . ILE B 1 377 ? 27.109 -12.828 -18.047 1 98 377 ILE B CA 1
ATOM 6977 C C . ILE B 1 377 ? 27.562 -11.391 -18.266 1 98 377 ILE B C 1
ATOM 6979 O O . ILE B 1 377 ? 26.75 -10.516 -18.578 1 98 377 ILE B O 1
ATOM 6983 N N . PHE B 1 378 ? 28.828 -11.148 -18.094 1 97.69 378 PHE B N 1
ATOM 6984 C CA . PHE B 1 378 ? 29.422 -9.836 -18.312 1 97.69 378 PHE B CA 1
ATOM 6985 C C . PHE B 1 378 ? 30.328 -9.844 -19.531 1 97.69 378 PHE B C 1
ATOM 6987 O O . PHE B 1 378 ? 31.031 -10.82 -19.797 1 97.69 378 PHE B O 1
ATOM 6994 N N . ASP B 1 379 ? 30.266 -8.766 -20.25 1 95.12 379 ASP B N 1
ATOM 6995 C CA . ASP B 1 379 ? 31.125 -8.664 -21.422 1 95.12 379 ASP B CA 1
ATOM 6996 C C . ASP B 1 379 ? 32.562 -8.305 -21.031 1 95.12 379 ASP B C 1
ATOM 6998 O O . ASP B 1 379 ? 32.906 -8.266 -19.859 1 95.12 379 ASP B O 1
ATOM 7002 N N . LYS B 1 380 ? 33.375 -8.117 -22.062 1 93 380 LYS B N 1
ATOM 7003 C CA . LYS B 1 380 ? 34.812 -7.906 -21.844 1 93 380 LYS B CA 1
ATOM 7004 C C . LYS B 1 380 ? 35.062 -6.594 -21.109 1 93 380 LYS B C 1
ATOM 7006 O O . LYS B 1 380 ? 36.062 -6.441 -20.438 1 93 380 LYS B O 1
ATOM 7011 N N . ASP B 1 381 ? 34.125 -5.711 -21.219 1 94 381 ASP B N 1
ATOM 7012 C CA . ASP B 1 381 ? 34.281 -4.406 -20.578 1 94 381 ASP B CA 1
ATOM 7013 C C . ASP B 1 381 ? 33.719 -4.426 -19.156 1 94 381 ASP B C 1
ATOM 7015 O O . ASP B 1 381 ? 33.812 -3.432 -18.438 1 94 381 ASP B O 1
ATOM 7019 N N . GLY B 1 382 ? 33.062 -5.527 -18.797 1 95.38 382 GLY B N 1
ATOM 7020 C CA . GLY B 1 382 ? 32.594 -5.695 -17.422 1 95.38 382 GLY B CA 1
ATOM 7021 C C . GLY B 1 382 ? 31.156 -5.301 -17.234 1 95.38 382 GLY B C 1
ATOM 7022 O O . GLY B 1 382 ? 30.672 -5.246 -16.094 1 95.38 382 GLY B O 1
ATOM 7023 N N . PHE B 1 383 ? 30.469 -5.012 -18.312 1 97 383 PHE B N 1
ATOM 7024 C CA . PHE B 1 383 ? 29.047 -4.672 -18.234 1 97 383 PHE B CA 1
ATOM 7025 C C . PHE B 1 383 ? 28.188 -5.926 -18.359 1 97 383 PHE B C 1
ATOM 7027 O O . PHE B 1 383 ? 28.531 -6.859 -19.078 1 97 383 PHE B O 1
ATOM 7034 N N . ALA B 1 384 ? 27.125 -5.914 -17.578 1 97.75 384 ALA B N 1
ATOM 7035 C CA . ALA B 1 384 ? 26.141 -6.984 -17.75 1 97.75 384 ALA B CA 1
ATOM 7036 C C . ALA B 1 384 ? 25.656 -7.047 -19.203 1 97.75 384 ALA B C 1
ATOM 7038 O O . ALA B 1 384 ? 25.234 -6.035 -19.766 1 97.75 384 ALA B O 1
ATOM 7039 N N . TYR B 1 385 ? 25.734 -8.211 -19.781 1 96.19 385 TYR B N 1
ATOM 7040 C CA . TYR B 1 385 ? 25.453 -8.375 -21.203 1 96.19 385 TYR B CA 1
ATOM 7041 C C . TYR B 1 385 ? 24.188 -9.188 -21.422 1 96.19 385 TYR B C 1
ATOM 7043 O O . TYR B 1 385 ? 23.375 -8.859 -22.297 1 96.19 385 TYR B O 1
ATOM 7051 N N . ALA B 1 386 ? 24.031 -10.258 -20.656 1 96.69 386 ALA B N 1
ATOM 7052 C CA . ALA B 1 386 ? 22.875 -11.156 -20.75 1 96.69 386 ALA B CA 1
ATOM 7053 C C . ALA B 1 386 ? 22.734 -11.992 -19.484 1 96.69 386 ALA B C 1
ATOM 7055 O O . ALA B 1 386 ? 23.688 -12.133 -18.719 1 96.69 386 ALA B O 1
ATOM 7056 N N . ASP B 1 387 ? 21.562 -12.438 -19.266 1 97.88 387 ASP B N 1
ATOM 7057 C CA . ASP B 1 387 ? 21.328 -13.461 -18.25 1 97.88 387 ASP B CA 1
ATOM 7058 C C . ASP B 1 387 ? 20.922 -14.789 -18.891 1 97.88 387 ASP B C 1
ATOM 7060 O O . ASP B 1 387 ? 20.188 -14.805 -19.875 1 97.88 387 ASP B O 1
ATOM 7064 N N . LEU B 1 388 ? 21.422 -15.852 -18.344 1 97.62 388 LEU B N 1
ATOM 7065 C CA . LEU B 1 388 ? 21.062 -17.203 -18.766 1 97.62 388 LEU B CA 1
ATOM 7066 C C . LEU B 1 388 ? 20.281 -17.938 -17.688 1 97.62 388 LEU B C 1
ATOM 7068 O O . LEU B 1 388 ? 20.781 -18.094 -16.562 1 97.62 388 LEU B O 1
ATOM 7072 N N . ILE B 1 389 ? 19.078 -18.266 -18 1 98 389 ILE B N 1
ATOM 7073 C CA . ILE B 1 389 ? 18.297 -19.172 -17.156 1 98 389 ILE B CA 1
ATOM 7074 C C . ILE B 1 389 ? 18.531 -20.609 -17.609 1 98 389 ILE B C 1
ATOM 7076 O O . ILE B 1 389 ? 18.266 -20.953 -18.766 1 98 389 ILE B O 1
ATOM 7080 N N . SER B 1 390 ? 19.016 -21.469 -16.75 1 97.88 390 SER B N 1
ATOM 7081 C CA . SER B 1 390 ? 19.312 -22.859 -17.078 1 97.88 390 SER B CA 1
ATOM 7082 C C . SER B 1 390 ? 18.672 -23.812 -16.078 1 97.88 390 SER B C 1
ATOM 7084 O O . SER B 1 390 ? 18.266 -23.391 -14.992 1 97.88 390 SER B O 1
ATOM 7086 N N . LEU B 1 391 ? 18.516 -25.062 -16.484 1 98.12 391 LEU B N 1
ATOM 7087 C CA . LEU B 1 391 ? 18.156 -26.109 -15.539 1 98.12 391 LEU B CA 1
ATOM 7088 C C . LEU B 1 391 ? 19.297 -26.344 -14.547 1 98.12 391 LEU B C 1
ATOM 7090 O O . LEU B 1 391 ? 20.469 -26.219 -14.898 1 98.12 391 LEU B O 1
ATOM 7094 N N . VAL B 1 392 ? 18.891 -26.703 -13.32 1 97.56 392 VAL B N 1
ATOM 7095 C CA . VAL B 1 392 ? 19.875 -26.953 -12.281 1 97.56 392 VAL B CA 1
ATOM 7096 C C . VAL B 1 392 ? 20.688 -28.203 -12.633 1 97.56 392 VAL B C 1
ATOM 7098 O O . VAL B 1 392 ? 21.891 -28.266 -12.398 1 97.56 392 VAL B O 1
ATOM 7101 N N . LYS B 1 393 ? 19.969 -29.172 -13.219 1 96.38 393 LYS B N 1
ATOM 7102 C CA . LYS B 1 393 ? 20.625 -30.438 -13.562 1 96.38 393 LYS B CA 1
ATOM 7103 C C . LYS B 1 393 ? 20.641 -30.641 -15.078 1 96.38 393 LYS B C 1
ATOM 7105 O O . LYS B 1 393 ? 19.734 -30.203 -15.781 1 96.38 393 LYS B O 1
ATOM 7110 N N . ASN B 1 394 ? 21.688 -31.281 -15.531 1 96 394 ASN B N 1
ATOM 7111 C CA . ASN B 1 394 ? 21.797 -31.781 -16.891 1 96 394 ASN B CA 1
ATOM 7112 C C . ASN B 1 394 ? 21.531 -30.688 -17.922 1 96 394 ASN B C 1
ATOM 7114 O O . ASN B 1 394 ? 20.703 -30.844 -18.812 1 96 394 ASN B O 1
ATOM 7118 N N . ASP B 1 395 ? 22.234 -29.578 -17.844 1 97.94 395 ASP B N 1
ATOM 7119 C CA . ASP B 1 395 ? 22.109 -28.453 -18.766 1 97.94 395 ASP B CA 1
ATOM 7120 C C . ASP B 1 395 ? 23.438 -28.172 -19.484 1 97.94 395 ASP B C 1
ATOM 7122 O O . ASP B 1 395 ? 24.375 -27.672 -18.875 1 97.94 395 ASP B O 1
ATOM 7126 N N . ASN B 1 396 ? 23.484 -28.422 -20.75 1 97.56 396 ASN B N 1
ATOM 7127 C CA . ASN B 1 396 ? 24.703 -28.328 -21.547 1 97.56 396 ASN B CA 1
ATOM 7128 C C . ASN B 1 396 ? 25.203 -26.891 -21.641 1 97.56 396 ASN B C 1
ATOM 7130 O O . ASN B 1 396 ? 26.406 -26.641 -21.594 1 97.56 396 ASN B O 1
ATOM 7134 N N . ASP B 1 397 ? 24.312 -25.984 -21.875 1 97.31 397 ASP B N 1
ATOM 7135 C CA . ASP B 1 397 ? 24.703 -24.578 -21.969 1 97.31 397 ASP B CA 1
ATOM 7136 C C . ASP B 1 397 ? 25.312 -24.094 -20.656 1 97.31 397 ASP B C 1
ATOM 7138 O O . ASP B 1 397 ? 26.281 -23.312 -20.672 1 97.31 397 ASP B O 1
ATOM 7142 N N . LYS B 1 398 ? 24.75 -24.531 -19.562 1 97.31 398 LYS B N 1
ATOM 7143 C CA . LYS B 1 398 ? 25.312 -24.203 -18.25 1 97.31 398 LYS B CA 1
ATOM 7144 C C . LYS B 1 398 ? 26.734 -24.734 -18.125 1 97.31 398 LYS B C 1
ATOM 7146 O O . LYS B 1 398 ? 27.625 -24.047 -17.625 1 97.31 398 LYS B O 1
ATOM 7151 N N . GLU B 1 399 ? 26.922 -25.938 -18.5 1 97.69 399 GLU B N 1
ATOM 7152 C CA . GLU B 1 399 ? 28.25 -26.547 -18.438 1 97.69 399 GLU B CA 1
ATOM 7153 C C . GLU B 1 399 ? 29.25 -25.75 -19.266 1 97.69 399 GLU B C 1
ATOM 7155 O O . GLU B 1 399 ? 30.391 -25.531 -18.844 1 97.69 399 GLU B O 1
ATOM 7160 N N . LYS B 1 400 ? 28.859 -25.406 -20.453 1 97.19 400 LYS B N 1
ATOM 7161 C CA . LYS B 1 400 ? 29.734 -24.594 -21.297 1 97.19 400 LYS B CA 1
ATOM 7162 C C . LYS B 1 400 ? 30.078 -23.266 -20.625 1 97.19 400 LYS B C 1
ATOM 7164 O O . LYS B 1 400 ? 31.219 -22.812 -20.656 1 97.19 400 LYS B O 1
ATOM 7169 N N . LEU B 1 401 ? 29.078 -22.641 -20.078 1 97.06 401 LEU B N 1
ATOM 7170 C CA . LEU B 1 401 ? 29.266 -21.359 -19.391 1 97.06 401 LEU B CA 1
ATOM 7171 C C . LEU B 1 401 ? 30.266 -21.5 -18.234 1 97.06 401 LEU B C 1
ATOM 7173 O O . LEU B 1 401 ? 31.188 -20.703 -18.125 1 97.06 401 LEU B O 1
ATOM 7177 N N . LEU B 1 402 ? 30.094 -22.547 -17.406 1 96.5 402 LEU B N 1
ATOM 7178 C CA . LEU B 1 402 ? 30.922 -22.75 -16.219 1 96.5 402 LEU B CA 1
ATOM 7179 C C . LEU B 1 402 ? 32.375 -23.062 -16.609 1 96.5 402 LEU B C 1
ATOM 7181 O O . LEU B 1 402 ? 33.281 -22.75 -15.852 1 96.5 402 LEU B O 1
ATOM 7185 N N . ASN B 1 403 ? 32.531 -23.578 -17.766 1 96.06 403 ASN B N 1
ATOM 7186 C CA . ASN B 1 403 ? 33.875 -23.922 -18.234 1 96.06 403 ASN B CA 1
ATOM 7187 C C . ASN B 1 403 ? 34.469 -22.828 -19.125 1 96.06 403 ASN B C 1
ATOM 7189 O O . ASN B 1 403 ? 35.5 -23.031 -19.75 1 96.06 403 ASN B O 1
ATOM 7193 N N . HIS B 1 404 ? 33.75 -21.766 -19.234 1 95.19 404 HIS B N 1
ATOM 7194 C CA . HIS B 1 404 ? 34.188 -20.625 -20.047 1 95.19 404 HIS B CA 1
ATOM 7195 C C . HIS B 1 404 ? 34.375 -21.031 -21.5 1 95.19 404 HIS B C 1
ATOM 7197 O O . HIS B 1 404 ? 35.312 -20.578 -22.156 1 95.19 404 HIS B O 1
ATOM 7203 N N . GLU B 1 405 ? 33.531 -21.906 -21.922 1 95.75 405 GLU B N 1
ATOM 7204 C CA . GLU B 1 405 ? 33.531 -22.328 -23.328 1 95.75 405 GLU B CA 1
ATOM 7205 C C . GLU B 1 405 ? 32.719 -21.391 -24.203 1 95.75 405 GLU B C 1
ATOM 7207 O O . GLU B 1 405 ? 32.031 -20.5 -23.688 1 95.75 405 GLU B O 1
ATOM 7212 N N . GLU B 1 406 ? 32.906 -21.562 -25.5 1 96.19 406 GLU B N 1
ATOM 7213 C CA . GLU B 1 406 ? 32.031 -20.844 -26.422 1 96.19 406 GLU B CA 1
ATOM 7214 C C . GLU B 1 406 ? 30.578 -21.219 -26.219 1 96.19 406 GLU B C 1
ATOM 7216 O O . GLU B 1 406 ? 30.25 -22.391 -26.062 1 96.19 406 GLU B O 1
ATOM 7221 N N . LEU B 1 407 ? 29.781 -20.203 -26.125 1 95 407 LEU B N 1
ATOM 7222 C CA . LEU B 1 407 ? 28.375 -20.422 -25.812 1 95 407 LEU B CA 1
ATOM 7223 C C . LEU B 1 407 ? 27.484 -19.547 -26.703 1 95 407 LEU B C 1
ATOM 7225 O O . LEU B 1 407 ? 27.719 -18.344 -26.812 1 95 407 LEU B O 1
ATOM 7229 N N . MET B 1 408 ? 26.641 -20.188 -27.328 1 92.75 408 MET B N 1
ATOM 7230 C CA . MET B 1 408 ? 25.625 -19.438 -28.078 1 92.75 408 MET B CA 1
ATOM 7231 C C . MET B 1 408 ? 24.406 -19.141 -27.219 1 92.75 408 MET B C 1
ATOM 7233 O O . MET B 1 408 ? 23.766 -20.062 -26.703 1 92.75 408 MET B O 1
ATOM 7237 N N . ILE B 1 409 ? 24.141 -17.844 -27.031 1 91.44 409 ILE B N 1
ATOM 7238 C CA . ILE B 1 409 ? 22.938 -17.484 -26.312 1 91.44 409 ILE B CA 1
ATOM 7239 C C . ILE B 1 409 ? 21.875 -17 -27.312 1 91.44 409 ILE B C 1
ATOM 7241 O O . ILE B 1 409 ? 22.203 -16.359 -28.312 1 91.44 409 ILE B O 1
ATOM 7245 N N . ARG B 1 410 ? 20.672 -17.375 -27.016 1 87.75 410 ARG B N 1
ATOM 7246 C CA . ARG B 1 410 ? 19.625 -17.109 -28 1 87.75 410 ARG B CA 1
ATOM 7247 C C . ARG B 1 410 ? 18.328 -16.672 -27.312 1 87.75 410 ARG B C 1
ATOM 7249 O O . ARG B 1 410 ? 17.984 -17.172 -26.234 1 87.75 410 ARG B O 1
ATOM 7256 N N . ASP B 1 411 ? 17.656 -15.766 -27.984 1 84.31 411 ASP B N 1
ATOM 7257 C CA . ASP B 1 411 ? 16.328 -15.352 -27.562 1 84.31 411 ASP B CA 1
ATOM 7258 C C . ASP B 1 411 ? 15.32 -16.5 -27.719 1 84.31 411 ASP B C 1
ATOM 7260 O O . ASP B 1 411 ? 15.383 -17.266 -28.688 1 84.31 411 ASP B O 1
ATOM 7264 N N . GLU B 1 412 ? 14.438 -16.578 -26.766 1 79.75 412 GLU B N 1
ATOM 7265 C CA . GLU B 1 412 ? 13.469 -17.672 -26.797 1 79.75 412 GLU B CA 1
ATOM 7266 C C . GLU B 1 412 ? 12.57 -17.578 -28.031 1 79.75 412 GLU B C 1
ATOM 7268 O O . GLU B 1 412 ? 12.203 -18.594 -28.625 1 79.75 412 GLU B O 1
ATOM 7273 N N . LYS B 1 413 ? 12.133 -16.422 -28.469 1 74.75 413 LYS B N 1
ATOM 7274 C CA . LYS B 1 413 ? 11.094 -16.203 -29.469 1 74.75 413 LYS B CA 1
ATOM 7275 C C . LYS B 1 413 ? 11.703 -16.031 -30.859 1 74.75 413 LYS B C 1
ATOM 7277 O O . LYS B 1 413 ? 11.07 -16.359 -31.875 1 74.75 413 LYS B O 1
ATOM 7282 N N . TYR B 1 414 ? 12.945 -15.43 -30.688 1 74.69 414 TYR B N 1
ATOM 7283 C CA . TYR B 1 414 ? 13.508 -15.055 -31.984 1 74.69 414 TYR B CA 1
ATOM 7284 C C . TYR B 1 414 ? 14.875 -15.695 -32.188 1 74.69 414 TYR B C 1
ATOM 7286 O O . TYR B 1 414 ? 15.891 -15.18 -31.703 1 74.69 414 TYR B O 1
ATOM 7294 N N . GLU B 1 415 ? 14.945 -16.656 -33 1 71.19 415 GLU B N 1
ATOM 7295 C CA . GLU B 1 415 ? 16.172 -17.422 -33.25 1 71.19 415 GLU B CA 1
ATOM 7296 C C . GLU B 1 415 ? 17.281 -16.531 -33.781 1 71.19 415 GLU B C 1
ATOM 7298 O O . GLU B 1 415 ? 18.469 -16.75 -33.5 1 71.19 415 GLU B O 1
ATOM 7303 N N . PHE B 1 416 ? 16.859 -15.609 -34.562 1 74.19 416 PHE B N 1
ATOM 7304 C CA . PHE B 1 416 ? 17.875 -14.781 -35.188 1 74.19 416 PHE B CA 1
ATOM 7305 C C . PHE B 1 416 ? 18.531 -13.836 -34.188 1 74.19 416 PHE B C 1
ATOM 7307 O O . PHE B 1 416 ? 19.594 -13.273 -34.469 1 74.19 416 PHE B O 1
ATOM 7314 N N . LYS B 1 417 ? 17.938 -13.688 -33.094 1 79.19 417 LYS B N 1
ATOM 7315 C CA . LYS B 1 417 ? 18.547 -12.891 -32.031 1 79.19 417 LYS B CA 1
ATOM 7316 C C . LYS B 1 417 ? 19.453 -13.734 -31.141 1 79.19 417 LYS B C 1
ATOM 7318 O O . LYS B 1 417 ? 19.078 -14.117 -30.031 1 79.19 417 LYS B O 1
ATOM 7323 N N . ASN B 1 418 ? 20.516 -14.125 -31.75 1 86.38 418 ASN B N 1
ATOM 7324 C CA . ASN B 1 418 ? 21.5 -14.922 -31.031 1 86.38 418 ASN B CA 1
ATOM 7325 C C . ASN B 1 418 ? 22.875 -14.234 -31.016 1 86.38 418 ASN B C 1
ATOM 7327 O O . ASN B 1 418 ? 23.125 -13.312 -31.797 1 86.38 418 ASN B O 1
ATOM 7331 N N . SER B 1 419 ? 23.594 -14.531 -30.047 1 89.75 419 SER B N 1
ATOM 7332 C CA . SER B 1 419 ? 24.953 -14.008 -29.875 1 89.75 419 SER B CA 1
ATOM 7333 C C . SER B 1 419 ? 25.922 -15.102 -29.453 1 89.75 419 SER B C 1
ATOM 7335 O O . SER B 1 419 ? 25.578 -15.961 -28.641 1 89.75 419 SER B O 1
ATOM 7337 N N . LEU B 1 420 ? 27.047 -15.031 -30.047 1 93.12 420 LEU B N 1
ATOM 7338 C CA . LEU B 1 420 ? 28.094 -15.992 -29.703 1 93.12 420 LEU B CA 1
ATOM 7339 C C . LEU B 1 420 ? 29.062 -15.398 -28.688 1 93.12 420 LEU B C 1
ATOM 7341 O O . LEU B 1 420 ? 29.656 -14.352 -28.938 1 93.12 420 LEU B O 1
ATOM 7345 N N . LEU B 1 421 ? 29.125 -16 -27.562 1 94.69 421 LEU B N 1
ATOM 7346 C CA . LEU B 1 421 ? 30.125 -15.672 -26.547 1 94.69 421 LEU B CA 1
ATOM 7347 C C . LEU B 1 421 ? 31.406 -16.484 -26.766 1 94.69 421 LEU B C 1
ATOM 7349 O O . LEU B 1 421 ? 31.391 -17.703 -26.609 1 94.69 421 LEU B O 1
ATOM 7353 N N . LYS B 1 422 ? 32.469 -15.711 -27.062 1 94.94 422 LYS B N 1
ATOM 7354 C CA . LYS B 1 422 ? 33.719 -16.391 -27.344 1 94.94 422 LYS B CA 1
ATOM 7355 C C . LYS B 1 422 ? 34.406 -16.828 -26.047 1 94.94 422 LYS B C 1
ATOM 7357 O O . LYS B 1 422 ? 34.219 -16.203 -25 1 94.94 422 LYS B O 1
ATOM 7362 N N . LYS B 1 423 ? 35.156 -17.859 -26.25 1 93.19 423 LYS B N 1
ATOM 7363 C CA . LYS B 1 423 ? 35.906 -18.406 -25.125 1 93.19 423 LYS B CA 1
ATOM 7364 C C . LYS B 1 423 ? 36.719 -17.312 -24.453 1 93.19 423 LYS B C 1
ATOM 7366 O O . LYS B 1 423 ? 37.406 -16.531 -25.125 1 93.19 423 LYS B O 1
ATOM 7371 N N . ASP B 1 424 ? 36.625 -17.172 -23.203 1 90.62 424 ASP B N 1
ATOM 7372 C CA . ASP B 1 424 ? 37.438 -16.328 -22.328 1 90.62 424 ASP B CA 1
ATOM 7373 C C . ASP B 1 424 ? 37.156 -14.852 -22.594 1 90.62 424 ASP B C 1
ATOM 7375 O O . ASP B 1 424 ? 37.938 -13.984 -22.234 1 90.62 424 ASP B O 1
ATOM 7379 N N . GLU B 1 425 ? 36.062 -14.516 -23.266 1 94.12 425 GLU B N 1
ATOM 7380 C CA . GLU B 1 425 ? 35.719 -13.125 -23.531 1 94.12 425 GLU B CA 1
ATOM 7381 C C . GLU B 1 425 ? 34.531 -12.664 -22.703 1 94.12 425 GLU B C 1
ATOM 7383 O O . GLU B 1 425 ? 33.938 -11.617 -22.969 1 94.12 425 GLU B O 1
ATOM 7388 N N . TYR B 1 426 ? 34.156 -13.453 -21.812 1 96.44 426 TYR B N 1
ATOM 7389 C CA . TYR B 1 426 ? 33.062 -13.109 -20.906 1 96.44 426 TYR B CA 1
ATOM 7390 C C . TYR B 1 426 ? 33.312 -13.664 -19.516 1 96.44 426 TYR B C 1
ATOM 7392 O O . TYR B 1 426 ? 34.156 -14.547 -19.344 1 96.44 426 TYR B O 1
ATOM 7400 N N . THR B 1 427 ? 32.781 -13.07 -18.531 1 97.25 427 THR B N 1
ATOM 7401 C CA . THR B 1 427 ? 32.719 -13.609 -17.172 1 97.25 427 THR B CA 1
ATOM 7402 C C . THR B 1 427 ? 31.266 -13.82 -16.75 1 97.25 427 THR B C 1
ATOM 7404 O O . THR B 1 427 ? 30.344 -13.453 -17.484 1 97.25 427 THR B O 1
ATOM 7407 N N . TYR B 1 428 ? 31.094 -14.562 -15.719 1 97.38 428 TYR B N 1
ATOM 7408 C CA . TYR B 1 428 ? 29.719 -14.797 -15.273 1 97.38 428 TYR B CA 1
ATOM 7409 C C . TYR B 1 428 ? 29.656 -14.828 -13.75 1 97.38 428 TYR B C 1
ATOM 7411 O O . TYR B 1 428 ? 30.672 -14.922 -13.07 1 97.38 428 TYR B O 1
ATOM 7419 N N . LYS B 1 429 ? 28.484 -14.633 -13.203 1 97.5 429 LYS B N 1
ATOM 7420 C CA . LYS B 1 429 ? 28.156 -14.766 -11.781 1 97.5 429 LYS B CA 1
ATOM 7421 C C . LYS B 1 429 ? 26.828 -15.484 -11.586 1 97.5 429 LYS B C 1
ATOM 7423 O O . LYS B 1 429 ? 25.844 -15.156 -12.242 1 97.5 429 LYS B O 1
ATOM 7428 N N . LYS B 1 430 ? 26.844 -16.531 -10.719 1 98.06 430 LYS B N 1
ATOM 7429 C CA . LYS B 1 430 ? 25.578 -17.125 -10.32 1 98.06 430 LYS B CA 1
ATOM 7430 C C . LYS B 1 430 ? 24.797 -16.188 -9.406 1 98.06 430 LYS B C 1
ATOM 7432 O O . LYS B 1 430 ? 25.297 -15.781 -8.352 1 98.06 430 LYS B O 1
ATOM 7437 N N . LEU B 1 431 ? 23.594 -15.82 -9.773 1 98.12 431 LEU B N 1
ATOM 7438 C CA . LEU B 1 431 ? 22.828 -14.836 -9.008 1 98.12 431 LEU B CA 1
ATOM 7439 C C . LEU B 1 431 ? 22.094 -15.508 -7.844 1 98.12 431 LEU B C 1
ATOM 7441 O O . LEU B 1 431 ? 21.844 -14.875 -6.816 1 98.12 431 LEU B O 1
ATOM 7445 N N . THR B 1 432 ? 21.734 -16.75 -7.973 1 96.25 432 THR B N 1
ATOM 7446 C CA . THR B 1 432 ? 20.906 -17.469 -7.008 1 96.25 432 THR B CA 1
ATOM 7447 C C . THR B 1 432 ? 21.75 -18.016 -5.867 1 96.25 432 THR B C 1
ATOM 7449 O O . THR B 1 432 ? 22.797 -18.609 -6.098 1 96.25 432 THR B O 1
ATOM 7452 N N . LYS B 1 433 ? 21.312 -17.781 -4.664 1 97.38 433 LYS B N 1
ATOM 7453 C CA . LYS B 1 433 ? 21.922 -18.312 -3.457 1 97.38 433 LYS B CA 1
ATOM 7454 C C . LYS B 1 433 ? 20.938 -19.188 -2.674 1 97.38 433 LYS B C 1
ATOM 7456 O O . LYS B 1 433 ? 19.734 -19.016 -2.811 1 97.38 433 LYS B O 1
ATOM 7461 N N . ILE B 1 434 ? 21.438 -20.109 -1.893 1 98.25 434 ILE B N 1
ATOM 7462 C CA . ILE B 1 434 ? 20.594 -20.938 -1.043 1 98.25 434 ILE B CA 1
ATOM 7463 C C . ILE B 1 434 ? 20.547 -20.359 0.368 1 98.25 434 ILE B C 1
ATOM 7465 O O . ILE B 1 434 ? 21.516 -20.484 1.123 1 98.25 434 ILE B O 1
ATOM 7469 N N . TYR B 1 435 ? 19.422 -19.797 0.754 1 98.38 435 TYR B N 1
ATOM 7470 C CA . TYR B 1 435 ? 19.297 -19.141 2.051 1 98.38 435 TYR B CA 1
ATOM 7471 C C . TYR B 1 435 ? 18.781 -20.109 3.107 1 98.38 435 TYR B C 1
ATOM 7473 O O . TYR B 1 435 ? 19 -19.906 4.305 1 98.38 435 TYR B O 1
ATOM 7481 N N . ILE B 1 436 ? 17.984 -21.078 2.732 1 98.69 436 ILE B N 1
ATOM 7482 C CA . ILE B 1 436 ? 17.484 -22.125 3.607 1 98.69 436 ILE B CA 1
ATOM 7483 C C . ILE B 1 436 ? 17.719 -23.5 2.953 1 98.69 436 ILE B C 1
ATOM 7485 O O . ILE B 1 436 ? 17.375 -23.688 1.784 1 98.69 436 ILE B O 1
ATOM 7489 N N . LYS B 1 437 ? 18.312 -24.391 3.6 1 98.62 437 LYS B N 1
ATOM 7490 C CA . LYS B 1 437 ? 18.516 -25.781 3.176 1 98.62 437 LYS B CA 1
ATOM 7491 C C . LYS B 1 437 ? 17.938 -26.766 4.191 1 98.62 437 LYS B C 1
ATOM 7493 O O . LYS B 1 437 ? 18.312 -26.734 5.367 1 98.62 437 LYS B O 1
ATOM 7498 N N . ASP B 1 438 ? 17.031 -27.594 3.768 1 98.06 438 ASP B N 1
ATOM 7499 C CA . ASP B 1 438 ? 16.406 -28.594 4.629 1 98.06 438 ASP B CA 1
ATOM 7500 C C . ASP B 1 438 ? 15.812 -27.938 5.875 1 98.06 438 ASP B C 1
ATOM 7502 O O . ASP B 1 438 ? 16 -28.438 6.992 1 98.06 438 ASP B O 1
ATOM 7506 N N . GLY B 1 439 ? 15.219 -26.797 5.629 1 98 439 GLY B N 1
ATOM 7507 C CA . GLY B 1 439 ? 14.523 -26.094 6.699 1 98 439 GLY B CA 1
ATOM 7508 C C . GLY B 1 439 ? 15.445 -25.297 7.59 1 98 439 GLY B C 1
ATOM 7509 O O . GLY B 1 439 ? 14.992 -24.625 8.523 1 98 439 GLY B O 1
ATOM 7510 N N . VAL B 1 440 ? 16.781 -25.281 7.301 1 98.19 440 VAL B N 1
ATOM 7511 C CA . VAL B 1 440 ? 17.75 -24.609 8.156 1 98.19 440 VAL B CA 1
ATOM 7512 C C . VAL B 1 440 ? 18.25 -23.344 7.484 1 98.19 440 VAL B C 1
ATOM 7514 O O . VAL B 1 440 ? 18.75 -23.391 6.359 1 98.19 440 VAL B O 1
ATOM 7517 N N . ILE B 1 441 ? 18.125 -22.219 8.125 1 97.56 441 ILE B N 1
ATOM 7518 C CA . ILE B 1 441 ? 18.516 -20.922 7.609 1 97.56 441 ILE B CA 1
ATOM 7519 C C . ILE B 1 441 ? 20.031 -20.797 7.602 1 97.56 441 ILE B C 1
ATOM 7521 O O . ILE B 1 441 ? 20.703 -21.125 8.594 1 97.56 441 ILE B O 1
ATOM 7525 N N . ASP B 1 442 ? 20.625 -20.438 6.504 1 97.44 442 ASP B N 1
ATOM 7526 C CA . ASP B 1 442 ? 22.031 -20.047 6.457 1 97.44 442 ASP B CA 1
ATOM 7527 C C . ASP B 1 442 ? 22.25 -18.719 7.168 1 97.44 442 ASP B C 1
ATOM 7529 O O . ASP B 1 442 ? 22.016 -17.656 6.594 1 97.44 442 ASP B O 1
ATOM 7533 N N . LYS B 1 443 ? 22.797 -18.766 8.297 1 94 443 LYS B N 1
ATOM 7534 C CA . LYS B 1 443 ? 22.906 -17.594 9.164 1 94 443 LYS B CA 1
ATOM 7535 C C . LYS B 1 443 ? 23.812 -16.531 8.555 1 94 443 LYS B C 1
ATOM 7537 O O . LYS B 1 443 ? 23.578 -15.328 8.711 1 94 443 LYS B O 1
ATOM 7542 N N . GLU B 1 444 ? 24.859 -16.953 7.922 1 94.38 444 GLU B N 1
ATOM 7543 C CA . GLU B 1 444 ? 25.781 -16.016 7.316 1 94.38 444 GLU B CA 1
ATOM 7544 C C . GLU B 1 444 ? 25.125 -15.211 6.203 1 94.38 444 GLU B C 1
ATOM 7546 O O . GLU B 1 444 ? 25.219 -13.984 6.172 1 94.38 444 GLU B O 1
ATOM 7551 N N . LEU B 1 445 ? 24.469 -15.898 5.324 1 93.88 445 LEU B N 1
ATOM 7552 C CA . LEU B 1 445 ? 23.766 -15.234 4.223 1 93.88 445 LEU B CA 1
ATOM 7553 C C . LEU B 1 445 ? 22.641 -14.359 4.742 1 93.88 445 LEU B C 1
ATOM 7555 O O . LEU B 1 445 ? 22.406 -13.273 4.219 1 93.88 445 LEU B O 1
ATOM 7559 N N . HIS B 1 446 ? 21.969 -14.852 5.719 1 91.19 446 HIS B N 1
ATOM 7560 C CA . HIS B 1 446 ? 20.891 -14.102 6.336 1 91.19 446 HIS B CA 1
ATOM 7561 C C . HIS B 1 446 ? 21.391 -12.797 6.945 1 91.19 446 HIS B C 1
ATOM 7563 O O . HIS B 1 446 ? 20.797 -11.742 6.75 1 91.19 446 HIS B O 1
ATOM 7569 N N . ASP B 1 447 ? 22.5 -12.875 7.672 1 88.94 447 ASP B N 1
ATOM 7570 C CA . ASP B 1 447 ? 23.062 -11.703 8.344 1 88.94 447 ASP B CA 1
ATOM 7571 C C . ASP B 1 447 ? 23.5 -10.648 7.328 1 88.94 447 ASP B C 1
ATOM 7573 O O . ASP B 1 447 ? 23.422 -9.445 7.598 1 88.94 447 ASP B O 1
ATOM 7577 N N . GLU B 1 448 ? 23.922 -11.125 6.207 1 89.38 448 GLU B N 1
ATOM 7578 C CA . GLU B 1 448 ? 24.297 -10.188 5.148 1 89.38 448 GLU B CA 1
ATOM 7579 C C . GLU B 1 448 ? 23.094 -9.367 4.684 1 89.38 448 GLU B C 1
ATOM 7581 O O . GLU B 1 448 ? 23.234 -8.188 4.355 1 89.38 448 GLU B O 1
ATOM 7586 N N . LEU B 1 449 ? 21.984 -9.984 4.723 1 87.88 449 LEU B N 1
ATOM 7587 C CA . LEU B 1 449 ? 20.766 -9.312 4.27 1 87.88 449 LEU B CA 1
ATOM 7588 C C . LEU B 1 449 ? 20.312 -8.273 5.285 1 87.88 449 LEU B C 1
ATOM 7590 O O . LEU B 1 449 ? 19.609 -7.316 4.93 1 87.88 449 LEU B O 1
ATOM 7594 N N . PHE B 1 450 ? 20.688 -8.398 6.531 1 84.38 450 PHE B N 1
ATOM 7595 C CA . PHE B 1 450 ? 20.266 -7.5 7.598 1 84.38 450 PHE B CA 1
ATOM 7596 C C . PHE B 1 450 ? 21.047 -6.199 7.559 1 84.38 450 PHE B C 1
ATOM 7598 O O . PHE B 1 450 ? 20.625 -5.188 8.117 1 84.38 450 PHE B O 1
ATOM 7605 N N . ASP B 1 451 ? 22.141 -6.254 6.973 1 91.25 451 ASP B N 1
ATOM 7606 C CA . ASP B 1 451 ? 22.875 -5.016 6.73 1 91.25 451 ASP B CA 1
ATOM 7607 C C . ASP B 1 451 ? 22.312 -4.281 5.512 1 91.25 451 ASP B C 1
ATOM 7609 O O . ASP B 1 451 ? 22.812 -4.465 4.395 1 91.25 451 ASP B O 1
ATOM 7613 N N . ILE B 1 452 ? 21.375 -3.387 5.797 1 96.06 452 ILE B N 1
ATOM 7614 C CA . ILE B 1 452 ? 20.625 -2.709 4.75 1 96.06 452 ILE B CA 1
ATOM 7615 C C . ILE B 1 452 ? 21.578 -1.879 3.889 1 96.06 452 ILE B C 1
ATOM 7617 O O . ILE B 1 452 ? 21.406 -1.803 2.668 1 96.06 452 ILE B O 1
ATOM 7621 N N . MET B 1 453 ? 22.531 -1.262 4.516 1 96.44 453 MET B N 1
ATOM 7622 C CA . MET B 1 453 ? 23.469 -0.429 3.777 1 96.44 453 MET B CA 1
ATOM 7623 C C . MET B 1 453 ? 24.344 -1.279 2.861 1 96.44 453 MET B C 1
ATOM 7625 O O . MET B 1 453 ? 24.75 -0.829 1.787 1 96.44 453 MET B O 1
ATOM 7629 N N . LYS B 1 454 ? 24.641 -2.508 3.258 1 96.19 454 LYS B N 1
ATOM 7630 C CA . LYS B 1 454 ? 25.344 -3.432 2.375 1 96.19 454 LYS B CA 1
ATOM 7631 C C . LYS B 1 454 ? 24.484 -3.783 1.156 1 96.19 454 LYS B C 1
ATOM 7633 O O . LYS B 1 454 ? 25.016 -3.918 0.048 1 96.19 454 LYS B O 1
ATOM 7638 N N . SER B 1 455 ? 23.203 -4.004 1.378 1 97.5 455 SER B N 1
ATOM 7639 C CA . SER B 1 455 ? 22.297 -4.258 0.264 1 97.5 455 SER B CA 1
ATOM 7640 C C . SER B 1 455 ? 22.219 -3.059 -0.673 1 97.5 455 SER B C 1
ATOM 7642 O O . SER B 1 455 ? 22.156 -3.219 -1.893 1 97.5 455 SER B O 1
ATOM 7644 N N . GLN B 1 456 ? 22.172 -1.859 -0.13 1 98.38 456 GLN B N 1
ATOM 7645 C CA . GLN B 1 456 ? 22.188 -0.662 -0.962 1 98.38 456 GLN B CA 1
ATOM 7646 C C . GLN B 1 456 ? 23.484 -0.574 -1.775 1 98.38 456 GLN B C 1
ATOM 7648 O O . GLN B 1 456 ? 23.453 -0.258 -2.967 1 98.38 456 GLN B O 1
ATOM 7653 N N . LYS B 1 457 ? 24.625 -0.779 -1.053 1 98 457 LYS B N 1
ATOM 7654 C CA . LYS B 1 457 ? 25.906 -0.793 -1.756 1 98 457 LYS B CA 1
ATOM 7655 C C . LYS B 1 457 ? 25.891 -1.804 -2.898 1 98 457 LYS B C 1
ATOM 7657 O O . LYS B 1 457 ? 26.406 -1.53 -3.982 1 98 457 LYS B O 1
ATOM 7662 N N . HIS B 1 458 ? 25.344 -2.992 -2.602 1 97.56 458 HIS B N 1
ATOM 7663 C CA . HIS B 1 458 ? 25.219 -4.012 -3.637 1 97.56 458 HIS B CA 1
ATOM 7664 C C . HIS B 1 458 ? 24.406 -3.492 -4.82 1 97.56 458 HIS B C 1
ATOM 7666 O O . HIS B 1 458 ? 24.719 -3.777 -5.973 1 97.56 458 HIS B O 1
ATOM 7672 N N . TYR B 1 459 ? 23.391 -2.729 -4.609 1 98.5 459 TYR B N 1
ATOM 7673 C CA . TYR B 1 459 ? 22.578 -2.115 -5.664 1 98.5 459 TYR B CA 1
ATOM 7674 C C . TYR B 1 459 ? 23.422 -1.175 -6.512 1 98.5 459 TYR B C 1
ATOM 7676 O O . TYR B 1 459 ? 23.422 -1.27 -7.742 1 98.5 459 TYR B O 1
ATOM 7684 N N . PHE B 1 460 ? 24.125 -0.293 -5.816 1 98.5 460 PHE B N 1
ATOM 7685 C CA . PHE B 1 460 ? 24.938 0.669 -6.559 1 98.5 460 PHE B CA 1
ATOM 7686 C C . PHE B 1 460 ? 26.016 -0.039 -7.363 1 98.5 460 PHE B C 1
ATOM 7688 O O . PHE B 1 460 ? 26.312 0.355 -8.492 1 98.5 460 PHE B O 1
ATOM 7695 N N . ASP B 1 461 ? 26.625 -1.073 -6.758 1 98 461 ASP B N 1
ATOM 7696 C CA . ASP B 1 461 ? 27.641 -1.855 -7.469 1 98 461 ASP B CA 1
ATOM 7697 C C . ASP B 1 461 ? 27.031 -2.533 -8.703 1 98 461 ASP B C 1
ATOM 7699 O O . ASP B 1 461 ? 27.656 -2.576 -9.758 1 98 461 ASP B O 1
ATOM 7703 N N . SER B 1 462 ? 25.859 -3.104 -8.547 1 97.94 462 SER B N 1
ATOM 7704 C CA . SER B 1 462 ? 25.156 -3.74 -9.656 1 97.94 462 SER B CA 1
ATOM 7705 C C . SER B 1 462 ? 24.781 -2.727 -10.734 1 97.94 462 SER B C 1
ATOM 7707 O O . SER B 1 462 ? 24.938 -3 -11.922 1 97.94 462 SER B O 1
ATOM 7709 N N . LEU B 1 463 ? 24.297 -1.609 -10.32 1 98.19 463 LEU B N 1
ATOM 7710 C CA . LEU B 1 463 ? 23.891 -0.553 -11.242 1 98.19 463 LEU B CA 1
ATOM 7711 C C . LEU B 1 463 ? 25.078 -0.075 -12.07 1 98.19 463 LEU B C 1
ATOM 7713 O O . LEU B 1 463 ? 24.938 0.241 -13.25 1 98.19 463 LEU B O 1
ATOM 7717 N N . ALA B 1 464 ? 26.234 0.022 -11.438 1 97.75 464 ALA B N 1
ATOM 7718 C CA . ALA B 1 464 ? 27.453 0.478 -12.102 1 97.75 464 ALA B CA 1
ATOM 7719 C C . ALA B 1 464 ? 27.828 -0.454 -13.258 1 97.75 464 ALA B C 1
ATOM 7721 O O . ALA B 1 464 ? 28.516 -0.048 -14.188 1 97.75 464 ALA B O 1
ATOM 7722 N N . LYS B 1 465 ? 27.328 -1.685 -13.219 1 97.69 465 LYS B N 1
ATOM 7723 C CA . LYS B 1 465 ? 27.656 -2.682 -14.234 1 97.69 465 LYS B CA 1
ATOM 7724 C C . LYS B 1 465 ? 26.578 -2.744 -15.312 1 97.69 465 LYS B C 1
ATOM 7726 O O . LYS B 1 465 ? 26.656 -3.564 -16.234 1 97.69 465 LYS B O 1
ATOM 7731 N N . VAL B 1 466 ? 25.578 -1.974 -15.25 1 97.38 466 VAL B N 1
ATOM 7732 C CA . VAL B 1 466 ? 24.562 -1.836 -16.281 1 97.38 466 VAL B CA 1
ATOM 7733 C C . VAL B 1 466 ? 24.938 -0.698 -17.234 1 97.38 466 VAL B C 1
ATOM 7735 O O . VAL B 1 466 ? 25.281 0.399 -16.781 1 97.38 466 VAL B O 1
ATOM 7738 N N . SER B 1 467 ? 24.906 -0.911 -18.484 1 96.5 467 SER B N 1
ATOM 7739 C CA . SER B 1 467 ? 25.297 0.109 -19.453 1 96.5 467 SER B CA 1
ATOM 7740 C C . SER B 1 467 ? 24.359 1.309 -19.391 1 96.5 467 SER B C 1
ATOM 7742 O O . SER B 1 467 ? 23.188 1.174 -19 1 96.5 467 SER B O 1
ATOM 7744 N N . PRO B 1 468 ? 24.812 2.473 -19.766 1 95.12 468 PRO B N 1
ATOM 7745 C CA . PRO B 1 468 ? 23.984 3.686 -19.719 1 95.12 468 PRO B CA 1
ATOM 7746 C C . PRO B 1 468 ? 22.688 3.557 -20.516 1 95.12 468 PRO B C 1
ATOM 7748 O O . PRO B 1 468 ? 21.641 4.062 -20.109 1 95.12 468 PRO B O 1
ATOM 7751 N N . GLU B 1 469 ? 22.75 2.867 -21.609 1 95.5 469 GLU B N 1
ATOM 7752 C CA . GLU B 1 469 ? 21.578 2.717 -22.484 1 95.5 469 GLU B CA 1
ATOM 7753 C C . GLU B 1 469 ? 20.484 1.891 -21.812 1 95.5 469 GLU B C 1
ATOM 7755 O O . GLU B 1 469 ? 19.312 2.062 -22.109 1 95.5 469 GLU B O 1
ATOM 7760 N N . ARG B 1 470 ? 20.906 1.085 -20.891 1 95.12 470 ARG B N 1
ATOM 7761 C CA . ARG B 1 470 ? 19.953 0.205 -20.219 1 95.12 470 ARG B CA 1
ATOM 7762 C C . ARG B 1 470 ? 19.453 0.831 -18.922 1 95.12 470 ARG B C 1
ATOM 7764 O O . ARG B 1 470 ? 18.453 0.367 -18.359 1 95.12 470 ARG B O 1
ATOM 7771 N N . LYS B 1 471 ? 20.031 1.961 -18.516 1 93.75 471 LYS B N 1
ATOM 7772 C CA . LYS B 1 471 ? 19.672 2.619 -17.266 1 93.75 471 LYS B CA 1
ATOM 7773 C C . LYS B 1 471 ? 18.672 3.748 -17.516 1 93.75 471 LYS B C 1
ATOM 7775 O O . LYS B 1 471 ? 18.078 4.258 -16.562 1 93.75 471 LYS B O 1
ATOM 7780 N N . ARG B 1 472 ? 18.516 4.047 -18.75 1 92.06 472 ARG B N 1
ATOM 7781 C CA . ARG B 1 472 ? 17.656 5.184 -19.047 1 92.06 472 ARG B CA 1
ATOM 7782 C C . ARG B 1 472 ? 16.219 4.918 -18.578 1 92.06 472 ARG B C 1
ATOM 7784 O O . ARG B 1 472 ? 15.758 3.777 -18.625 1 92.06 472 ARG B O 1
ATOM 7791 N N . LEU B 1 473 ? 15.578 6.004 -18.141 1 91.88 473 LEU B N 1
ATOM 7792 C CA . LEU B 1 473 ? 14.211 5.879 -17.641 1 91.88 473 LEU B CA 1
ATOM 7793 C C . LEU B 1 473 ? 13.211 5.793 -18.781 1 91.88 473 LEU B C 1
ATOM 7795 O O . LEU B 1 473 ? 12.117 5.246 -18.625 1 91.88 473 LEU B O 1
ATOM 7799 N N . GLU B 1 474 ? 13.602 6.371 -19.891 1 92.38 474 GLU B N 1
ATOM 7800 C CA . GLU B 1 474 ? 12.742 6.352 -21.062 1 92.38 474 GLU B CA 1
ATOM 7801 C C . GLU B 1 474 ? 13.258 5.371 -22.125 1 92.38 474 GLU B C 1
ATOM 7803 O O . GLU B 1 474 ? 14.359 5.551 -22.656 1 92.38 474 GLU B O 1
ATOM 7808 N N . ASN B 1 475 ? 12.539 4.32 -22.406 1 92.75 475 ASN B N 1
ATOM 7809 C CA . ASN B 1 475 ? 12.836 3.33 -23.422 1 92.75 475 ASN B CA 1
ATOM 7810 C C . ASN B 1 475 ? 14.219 2.729 -23.25 1 92.75 475 ASN B C 1
ATOM 7812 O O . ASN B 1 475 ? 15.047 2.758 -24.156 1 92.75 475 ASN B O 1
ATOM 7816 N N . PRO B 1 476 ? 14.422 2.199 -22.141 1 95.56 476 PRO B N 1
ATOM 7817 C CA . PRO B 1 476 ? 15.727 1.554 -21.969 1 95.56 476 PRO B CA 1
ATOM 7818 C C . PRO B 1 476 ? 15.969 0.442 -22.984 1 95.56 476 PRO B C 1
ATOM 7820 O O . PRO B 1 476 ? 15.023 -0.226 -23.422 1 95.56 476 PRO B O 1
ATOM 7823 N N . HIS B 1 477 ? 17.234 0.321 -23.297 1 94.44 477 HIS B N 1
ATOM 7824 C CA . HIS B 1 477 ? 17.609 -0.777 -24.188 1 94.44 477 HIS B CA 1
ATOM 7825 C C . HIS B 1 477 ? 17.234 -2.125 -23.578 1 94.44 477 HIS B C 1
ATOM 7827 O O . HIS B 1 477 ? 17.469 -2.361 -22.391 1 94.44 477 HIS B O 1
ATOM 7833 N N . SER B 1 478 ? 16.734 -2.941 -24.406 1 91.62 478 SER B N 1
ATOM 7834 C CA . SER B 1 478 ? 16.297 -4.254 -23.953 1 91.62 478 SER B CA 1
ATOM 7835 C C . SER B 1 478 ? 17.469 -5.09 -23.453 1 91.62 478 SER B C 1
ATOM 7837 O O . SER B 1 478 ? 18.562 -5.043 -24.031 1 91.62 478 SER B O 1
ATOM 7839 N N . TYR B 1 479 ? 17.25 -5.766 -22.438 1 94.25 479 TYR B N 1
ATOM 7840 C CA . TYR B 1 479 ? 18.234 -6.68 -21.859 1 94.25 479 TYR B CA 1
ATOM 7841 C C . TYR B 1 479 ? 17.938 -8.117 -22.266 1 94.25 479 TYR B C 1
ATOM 7843 O O . TYR B 1 479 ? 16.766 -8.516 -22.359 1 94.25 479 TYR B O 1
ATOM 7851 N N . LYS B 1 480 ? 18.938 -8.914 -22.5 1 93.5 480 LYS B N 1
ATOM 7852 C CA . LYS B 1 480 ? 18.781 -10.305 -22.922 1 93.5 480 LYS B CA 1
ATOM 7853 C C . LYS B 1 480 ? 18.625 -11.234 -21.734 1 93.5 480 LYS B C 1
ATOM 7855 O O . LYS B 1 480 ? 19.547 -11.391 -20.938 1 93.5 480 LYS B O 1
ATOM 7860 N N . VAL B 1 481 ? 17.5 -11.758 -21.625 1 95.44 481 VAL B N 1
ATOM 7861 C CA . VAL B 1 481 ? 17.266 -12.883 -20.719 1 95.44 481 VAL B CA 1
ATOM 7862 C C . VAL B 1 481 ? 17.016 -14.148 -21.531 1 95.44 481 VAL B C 1
ATOM 7864 O O . VAL B 1 481 ? 15.898 -14.359 -22.031 1 95.44 481 VAL B O 1
ATOM 7867 N N . ASP B 1 482 ? 17.984 -14.961 -21.625 1 95.38 482 ASP B N 1
ATOM 7868 C CA . ASP B 1 482 ? 17.922 -16.109 -22.531 1 95.38 482 ASP B CA 1
ATOM 7869 C C . ASP B 1 482 ? 17.734 -17.406 -21.734 1 95.38 482 ASP B C 1
ATOM 7871 O O . ASP B 1 482 ? 18.203 -17.531 -20.609 1 95.38 482 ASP B O 1
ATOM 7875 N N . LEU B 1 483 ? 17.016 -18.312 -22.328 1 95.75 483 LEU B N 1
ATOM 7876 C CA . LEU B 1 483 ? 16.891 -19.656 -21.781 1 95.75 483 LEU B CA 1
ATOM 7877 C C . LEU B 1 483 ? 17.938 -20.578 -22.391 1 95.75 483 LEU B C 1
ATOM 7879 O O . LEU B 1 483 ? 18.297 -20.438 -23.562 1 95.75 483 LEU B O 1
ATOM 7883 N N . SER B 1 484 ? 18.453 -21.484 -21.578 1 96.31 484 SER B N 1
ATOM 7884 C CA . SER B 1 484 ? 19.359 -22.5 -22.125 1 96.31 484 SER B CA 1
ATOM 7885 C C . SER B 1 484 ? 18.641 -23.359 -23.172 1 96.31 484 SER B C 1
ATOM 7887 O O . SER B 1 484 ? 17.406 -23.438 -23.172 1 96.31 484 SER B O 1
ATOM 7889 N N . SER B 1 485 ? 19.438 -23.938 -24.016 1 95.06 485 SER B N 1
ATOM 7890 C CA . SER B 1 485 ? 18.875 -24.812 -25.047 1 95.06 485 SER B CA 1
ATOM 7891 C C . SER B 1 485 ? 18.094 -25.969 -24.438 1 95.06 485 SER B C 1
ATOM 7893 O O . SER B 1 485 ? 17.047 -26.344 -24.938 1 95.06 485 SER B O 1
ATOM 7895 N N . ASP B 1 486 ? 18.578 -26.531 -23.391 1 96.88 486 ASP B N 1
ATOM 7896 C CA . ASP B 1 486 ? 17.906 -27.641 -22.719 1 96.88 486 ASP B CA 1
ATOM 7897 C C . ASP B 1 486 ? 16.578 -27.188 -22.125 1 96.88 486 ASP B C 1
ATOM 7899 O O . ASP B 1 486 ? 15.594 -27.938 -22.156 1 96.88 486 ASP B O 1
ATOM 7903 N N . LEU B 1 487 ? 16.547 -26 -21.547 1 96.56 487 LEU B N 1
ATOM 7904 C CA . LEU B 1 487 ? 15.32 -25.453 -20.984 1 96.56 487 LEU B CA 1
ATOM 7905 C C . LEU B 1 487 ? 14.305 -25.156 -22.094 1 96.56 487 LEU B C 1
ATOM 7907 O O . LEU B 1 487 ? 13.109 -25.406 -21.922 1 96.56 487 LEU B O 1
ATOM 7911 N N . ILE B 1 488 ? 14.773 -24.625 -23.219 1 94.25 488 ILE B N 1
ATOM 7912 C CA . ILE B 1 488 ? 13.898 -24.359 -24.359 1 94.25 488 ILE B CA 1
ATOM 7913 C C . ILE B 1 488 ? 13.281 -25.656 -24.844 1 94.25 488 ILE B C 1
ATOM 7915 O O . ILE B 1 488 ? 12.078 -25.719 -25.109 1 94.25 488 ILE B O 1
ATOM 7919 N N . ASN B 1 489 ? 14.156 -26.641 -24.969 1 95.19 489 ASN B N 1
ATOM 7920 C CA . ASN B 1 489 ? 13.672 -27.938 -25.422 1 95.19 489 ASN B CA 1
ATOM 7921 C C . ASN B 1 489 ? 12.641 -28.516 -24.469 1 95.19 489 ASN B C 1
ATOM 7923 O O . ASN B 1 489 ? 11.648 -29.109 -24.906 1 95.19 489 ASN B O 1
ATOM 7927 N N . LEU B 1 490 ? 12.906 -28.406 -23.219 1 95.62 490 LEU B N 1
ATOM 7928 C CA . LEU B 1 490 ? 11.969 -28.891 -22.219 1 95.62 490 LEU B CA 1
ATOM 7929 C C . LEU B 1 490 ? 10.633 -28.156 -22.328 1 95.62 490 LEU B C 1
ATOM 7931 O O . LEU B 1 490 ? 9.57 -28.781 -22.328 1 95.62 490 LEU B O 1
ATOM 7935 N N . LYS B 1 491 ? 10.688 -26.828 -22.375 1 94.19 491 LYS B N 1
ATOM 7936 C CA . LYS B 1 491 ? 9.5 -25.984 -22.438 1 94.19 491 LYS B CA 1
ATOM 7937 C C . LYS B 1 491 ? 8.648 -26.328 -23.656 1 94.19 491 LYS B C 1
ATOM 7939 O O . LYS B 1 491 ? 7.449 -26.594 -23.531 1 94.19 491 LYS B O 1
ATOM 7944 N N . TYR B 1 492 ? 9.242 -26.359 -24.781 1 92.38 492 TYR B N 1
ATOM 7945 C CA . TYR B 1 492 ? 8.492 -26.594 -26.016 1 92.38 492 TYR B CA 1
ATOM 7946 C C . TYR B 1 492 ? 8.078 -28.047 -26.141 1 92.38 492 TYR B C 1
ATOM 7948 O O . TYR B 1 492 ? 7.051 -28.359 -26.75 1 92.38 492 TYR B O 1
ATOM 7956 N N . GLY B 1 493 ? 8.867 -28.922 -25.578 1 93.19 493 GLY B N 1
ATOM 7957 C CA . GLY B 1 493 ? 8.438 -30.312 -25.5 1 93.19 493 GLY B CA 1
ATOM 7958 C C . GLY B 1 493 ? 7.133 -30.484 -24.734 1 93.19 493 GLY B C 1
ATOM 7959 O O . GLY B 1 493 ? 6.25 -31.234 -25.172 1 93.19 493 GLY B O 1
ATOM 7960 N N . LEU B 1 494 ? 7.047 -29.797 -23.641 1 91.81 494 LEU B N 1
ATOM 7961 C CA . LEU B 1 494 ? 5.836 -29.859 -22.828 1 91.81 494 LEU B CA 1
ATOM 7962 C C . LEU B 1 494 ? 4.664 -29.203 -23.547 1 91.81 494 LEU B C 1
ATOM 7964 O O . LEU B 1 494 ? 3.537 -29.703 -23.5 1 91.81 494 LEU B O 1
ATOM 7968 N N . ILE B 1 495 ? 4.926 -28.078 -24.203 1 90.38 495 ILE B N 1
ATOM 7969 C CA . ILE B 1 495 ? 3.881 -27.375 -24.938 1 90.38 495 ILE B CA 1
ATOM 7970 C C . ILE B 1 495 ? 3.32 -28.266 -26.047 1 90.38 495 ILE B C 1
ATOM 7972 O O . ILE B 1 495 ? 2.104 -28.359 -26.219 1 90.38 495 ILE B O 1
ATOM 7976 N N . ASN B 1 496 ? 4.188 -28.938 -26.719 1 90.44 496 ASN B N 1
ATOM 7977 C CA . ASN B 1 496 ? 3.783 -29.812 -27.812 1 90.44 496 ASN B CA 1
ATOM 7978 C C . ASN B 1 496 ? 2.994 -31.016 -27.312 1 90.44 496 ASN B C 1
ATOM 7980 O O . ASN B 1 496 ? 2.074 -31.484 -27.984 1 90.44 496 ASN B O 1
ATOM 7984 N N . LYS B 1 497 ? 3.369 -31.469 -26.219 1 86.56 497 LYS B N 1
ATOM 7985 C CA . LYS B 1 497 ? 2.658 -32.594 -25.625 1 86.56 497 LYS B CA 1
ATOM 7986 C C . LYS B 1 497 ? 1.215 -32.219 -25.297 1 86.56 497 LYS B C 1
ATOM 7988 O O . LYS B 1 497 ? 0.316 -33.062 -25.406 1 86.56 497 LYS B O 1
ATOM 7993 N N . ILE B 1 498 ? 0.949 -31.094 -24.922 1 84.38 498 ILE B N 1
ATOM 7994 C CA . ILE B 1 498 ? -0.369 -30.641 -24.5 1 84.38 498 ILE B CA 1
ATOM 7995 C C . ILE B 1 498 ? -1.229 -30.328 -25.719 1 84.38 498 ILE B C 1
ATOM 7997 O O . ILE B 1 498 ? -2.43 -30.609 -25.734 1 84.38 498 ILE B O 1
ATOM 8001 N N . LYS B 1 499 ? -0.684 -29.75 -26.766 1 81.69 499 LYS B N 1
ATOM 8002 C CA . LYS B 1 499 ? -1.428 -29.344 -27.953 1 81.69 499 LYS B CA 1
ATOM 8003 C C . LYS B 1 499 ? -1.804 -30.562 -28.797 1 81.69 499 LYS B C 1
ATOM 8005 O O . LYS B 1 499 ? -2.809 -30.547 -29.516 1 81.69 499 LYS B O 1
ATOM 8010 N N . ASN B 1 500 ? -0.958 -31.531 -28.828 1 70.12 500 ASN B N 1
ATOM 8011 C CA . ASN B 1 500 ? -1.182 -32.719 -29.672 1 70.12 500 ASN B CA 1
ATOM 8012 C C . ASN B 1 500 ? -2.18 -33.656 -29.031 1 70.12 500 ASN B C 1
ATOM 8014 O O . ASN B 1 500 ? -2.383 -34.781 -29.531 1 70.12 500 ASN B O 1
ATOM 8018 N N . VAL B 1 501 ? -2.809 -33.312 -28.031 1 60.72 501 VAL B N 1
ATOM 8019 C CA . VAL B 1 501 ? -3.852 -34.156 -27.453 1 60.72 501 VAL B CA 1
ATOM 8020 C C . VAL B 1 501 ? -5.215 -33.5 -27.656 1 60.72 501 VAL B C 1
ATOM 8022 O O . VAL B 1 501 ? -5.352 -32.281 -27.484 1 60.72 501 VAL B O 1
#

Organism: Fusobacterium vincentii (NCBI:txid155615)